Protein AF-A0A165GTR8-F1 (afdb_monomer_lite)

Structure (mmCIF, N/CA/C/O backbone):
data_AF-A0A165GTR8-F1
#
_entry.id   AF-A0A165GTR8-F1
#
loop_
_atom_site.group_PDB
_atom_site.id
_atom_site.type_symbol
_atom_site.label_atom_id
_atom_site.label_alt_id
_atom_site.label_comp_id
_atom_site.label_asym_id
_atom_site.label_entity_id
_atom_site.label_seq_id
_atom_site.pdbx_PDB_ins_code
_atom_site.Cartn_x
_atom_site.Cartn_y
_atom_site.Cartn_z
_atom_site.occupancy
_atom_site.B_iso_or_equiv
_atom_site.auth_seq_id
_atom_site.auth_comp_id
_atom_site.auth_asym_id
_atom_site.auth_atom_id
_atom_site.pdbx_PDB_model_num
ATOM 1 N N . MET A 1 1 ? -17.078 0.820 52.227 1.00 41.72 1 MET A N 1
ATOM 2 C CA . MET A 1 1 ? -17.463 0.870 50.799 1.00 41.72 1 MET A CA 1
ATOM 3 C C . MET A 1 1 ? -18.914 0.431 50.654 1.00 41.72 1 MET A C 1
ATOM 5 O O . MET A 1 1 ? -19.288 -0.517 51.345 1.00 41.72 1 MET A O 1
ATOM 9 N N . PRO A 1 2 ? -19.743 1.107 49.843 1.00 44.62 2 PRO A N 1
ATOM 10 C CA . PRO A 1 2 ? -21.149 0.756 49.698 1.00 44.62 2 PRO A CA 1
ATOM 11 C C . PRO A 1 2 ? -21.268 -0.528 48.866 1.00 44.62 2 PRO A C 1
ATOM 13 O O . PRO A 1 2 ? -21.274 -0.499 47.643 1.00 44.62 2 PRO A O 1
ATOM 16 N N . LYS A 1 3 ? -21.361 -1.675 49.548 1.00 52.19 3 LYS A N 1
ATOM 17 C CA . LYS A 1 3 ? -21.594 -3.014 48.968 1.00 52.19 3 LYS A CA 1
ATOM 18 C C . LYS A 1 3 ? -23.037 -3.203 48.445 1.00 52.19 3 LYS A C 1
ATOM 20 O O . LYS A 1 3 ? -23.537 -4.328 48.416 1.00 52.19 3 LYS A O 1
ATOM 25 N N . SER A 1 4 ? -23.751 -2.119 48.138 1.00 64.25 4 SER A N 1
ATOM 26 C CA . SER A 1 4 ? -25.209 -2.118 47.948 1.00 64.25 4 SER A CA 1
ATOM 27 C C . SER A 1 4 ? -25.674 -1.966 46.501 1.00 64.25 4 SER A C 1
ATOM 29 O O . SER A 1 4 ? -26.833 -2.279 46.238 1.00 64.25 4 SER A O 1
ATOM 31 N N . PHE A 1 5 ? -24.823 -1.532 45.563 1.00 81.25 5 PHE A N 1
ATOM 32 C CA . PHE A 1 5 ? -25.241 -1.425 44.162 1.00 81.25 5 PHE A CA 1
ATOM 33 C C . PHE A 1 5 ? -25.502 -2.820 43.574 1.00 81.25 5 PHE A C 1
ATOM 35 O O . PHE A 1 5 ? -24.651 -3.707 43.660 1.00 81.25 5 PHE A O 1
ATOM 42 N N . SER A 1 6 ? -26.699 -3.008 43.019 1.00 85.06 6 SER A N 1
ATOM 43 C CA . SER A 1 6 ? -27.185 -4.279 42.454 1.00 85.06 6 SER A CA 1
ATOM 44 C C . SER A 1 6 ? -27.743 -4.132 41.033 1.00 85.06 6 SER A C 1
ATOM 46 O O . SER A 1 6 ? -28.329 -5.072 40.505 1.00 85.06 6 SER A O 1
ATOM 48 N N . GLY A 1 7 ? -27.547 -2.964 40.412 1.00 89.38 7 GLY A N 1
ATOM 49 C CA . GLY A 1 7 ? -27.975 -2.691 39.042 1.00 89.38 7 GLY A CA 1
ATOM 50 C C . GLY A 1 7 ? -27.080 -3.330 37.979 1.00 89.38 7 GLY A C 1
ATOM 51 O O . GLY A 1 7 ? -26.064 -3.974 38.276 1.00 89.38 7 GLY A O 1
ATOM 52 N N . THR A 1 8 ? -27.460 -3.127 36.723 1.00 95.75 8 THR A N 1
ATOM 53 C CA . THR A 1 8 ? -26.713 -3.577 35.546 1.00 95.75 8 THR A CA 1
ATOM 54 C C . THR A 1 8 ? -25.625 -2.567 35.191 1.00 95.75 8 THR A C 1
ATOM 56 O O . THR A 1 8 ? -25.908 -1.389 34.970 1.00 95.75 8 THR A O 1
ATOM 59 N N . ILE A 1 9 ? -24.376 -3.031 35.117 1.00 97.25 9 ILE A N 1
ATOM 60 C CA . ILE A 1 9 ? -23.220 -2.244 34.684 1.00 97.25 9 ILE A CA 1
ATOM 61 C C . ILE A 1 9 ? -22.862 -2.650 33.261 1.00 97.25 9 ILE A C 1
ATOM 63 O O . ILE A 1 9 ? -22.438 -3.786 33.036 1.00 97.25 9 ILE A O 1
ATOM 67 N N . PHE A 1 10 ? -22.987 -1.716 32.319 1.00 97.69 10 PHE A N 1
ATOM 68 C CA . PHE A 1 10 ? -22.476 -1.886 30.966 1.00 97.69 10 PHE A CA 1
ATOM 69 C C . PHE A 1 10 ? -21.078 -1.270 30.854 1.00 97.69 10 PHE A C 1
ATOM 71 O O . PHE A 1 10 ? -20.906 -0.054 30.926 1.00 97.69 10 PHE A O 1
ATOM 78 N N . PHE A 1 11 ? -20.065 -2.126 30.722 1.00 97.38 11 PHE A N 1
ATOM 79 C CA . PHE A 1 11 ? -18.655 -1.744 30.720 1.00 97.38 11 PHE A CA 1
ATOM 80 C C . PHE A 1 11 ? -18.038 -1.929 29.335 1.00 97.38 11 PHE A C 1
ATOM 82 O O . PHE A 1 11 ? -18.062 -3.036 28.790 1.00 97.38 11 PHE A O 1
ATOM 89 N N . LEU A 1 12 ? -17.417 -0.886 28.787 1.00 96.19 12 LEU A N 1
ATOM 90 C CA . LEU A 1 12 ? -16.656 -0.965 27.542 1.00 96.19 12 LEU A CA 1
ATOM 91 C C . LEU A 1 12 ? -15.150 -0.883 27.806 1.00 96.19 12 LEU A C 1
ATOM 93 O O . LEU A 1 12 ? -14.688 -0.141 28.668 1.00 96.19 12 LEU A O 1
ATOM 97 N N . GLY A 1 13 ? -14.383 -1.640 27.020 1.00 92.50 13 GLY A N 1
ATOM 98 C CA . GLY A 1 13 ? -12.923 -1.716 27.120 1.00 92.50 13 GLY A CA 1
ATOM 99 C C . GLY A 1 13 ? -12.369 -2.784 28.081 1.00 92.50 13 GLY A C 1
ATOM 100 O O . GLY A 1 13 ? -11.283 -2.573 28.619 1.00 92.50 13 GLY A O 1
ATOM 101 N N . PRO A 1 14 ? -13.013 -3.953 28.297 1.00 92.75 14 PRO A N 1
ATOM 102 C CA . PRO A 1 14 ? -12.595 -4.938 29.314 1.00 92.75 14 PRO A CA 1
ATOM 103 C C . PRO A 1 14 ? -11.199 -5.538 29.081 1.00 92.75 14 PRO A C 1
ATOM 105 O O . PRO A 1 14 ? -10.600 -6.094 29.995 1.00 92.75 14 PRO A O 1
ATOM 108 N N . THR A 1 15 ? -10.663 -5.437 27.864 1.00 90.31 15 THR A N 1
ATOM 109 C CA . THR A 1 15 ? -9.317 -5.910 27.498 1.00 90.31 15 THR A CA 1
ATOM 110 C C . THR A 1 15 ? -8.329 -4.766 27.241 1.00 90.31 15 THR A C 1
ATOM 112 O O . THR A 1 15 ? -7.269 -4.993 26.659 1.00 90.31 15 THR A O 1
ATOM 115 N N . GLY A 1 16 ? -8.711 -3.524 27.553 1.00 89.50 16 GLY A N 1
ATOM 116 C CA . GLY A 1 16 ? -7.876 -2.335 27.377 1.00 89.50 16 GLY A CA 1
ATOM 117 C C . GLY A 1 16 ? -6.810 -2.196 28.467 1.00 89.50 16 GLY A C 1
ATOM 118 O O . GLY A 1 16 ? -6.843 -2.907 29.472 1.00 89.50 16 GLY A O 1
ATOM 119 N N . TYR A 1 17 ? -5.884 -1.252 28.269 1.00 91.38 17 TYR A N 1
ATOM 120 C CA . TYR A 1 17 ? -4.793 -0.961 29.208 1.00 91.38 17 TYR A CA 1
ATOM 121 C C . TYR A 1 17 ? -5.315 -0.576 30.604 1.00 91.38 17 TYR A C 1
ATOM 123 O O . TYR A 1 17 ? -4.954 -1.211 31.592 1.00 91.38 17 TYR A O 1
ATOM 131 N N . LEU A 1 18 ? -6.244 0.385 30.667 1.00 93.12 18 LEU A N 1
ATOM 132 C CA . LEU A 1 18 ? -6.980 0.744 31.885 1.00 93.12 18 LEU A CA 1
ATOM 133 C C . LEU A 1 18 ? -8.091 -0.272 32.199 1.00 93.12 18 LEU A C 1
ATOM 135 O O . LEU A 1 18 ? -8.239 -0.735 33.333 1.00 93.12 18 LEU A O 1
ATOM 139 N N . GLY A 1 19 ? -8.892 -0.612 31.186 1.00 91.50 19 GLY A N 1
ATOM 140 C CA . GLY A 1 19 ? -10.191 -1.239 31.409 1.00 91.50 19 GLY A CA 1
ATOM 141 C C . GLY A 1 19 ? -10.141 -2.644 32.012 1.00 91.50 19 GLY A C 1
ATOM 142 O O . GLY A 1 19 ? -11.018 -2.979 32.805 1.00 91.50 19 GLY A O 1
ATOM 143 N N . GLY A 1 20 ? -9.102 -3.444 31.741 1.00 91.12 20 GLY A N 1
ATOM 144 C CA . GLY A 1 20 ? -8.965 -4.767 32.366 1.00 91.12 20 GLY A CA 1
ATOM 145 C C . GLY A 1 20 ? -8.768 -4.701 33.883 1.00 91.12 20 GLY A C 1
ATOM 146 O O . GLY A 1 20 ? -9.426 -5.426 34.632 1.00 91.12 20 GLY A O 1
ATOM 147 N N . GLY A 1 21 ? -7.908 -3.788 34.345 1.00 92.19 21 GLY A N 1
ATOM 148 C CA . GLY A 1 21 ? -7.685 -3.561 35.774 1.00 92.19 21 GLY A CA 1
ATOM 149 C C . GLY A 1 21 ? -8.905 -2.948 36.459 1.00 92.19 21 GLY A C 1
ATOM 150 O O . GLY A 1 21 ? -9.310 -3.402 37.532 1.00 92.19 21 GLY A O 1
ATOM 151 N N . LEU A 1 22 ? -9.538 -1.974 35.799 1.00 95.38 22 LEU A N 1
ATOM 152 C CA . LEU A 1 22 ? -10.741 -1.321 36.304 1.00 95.38 22 LEU A CA 1
ATOM 153 C C . LEU A 1 22 ? -11.915 -2.299 36.439 1.00 95.38 22 LEU A C 1
ATOM 155 O O . LEU A 1 22 ? -12.548 -2.343 37.491 1.00 95.38 22 LEU A O 1
ATOM 159 N N . LEU A 1 23 ? -12.176 -3.135 35.430 1.00 94.88 23 LEU A N 1
ATOM 160 C CA . LEU A 1 23 ? -13.247 -4.132 35.479 1.00 94.88 23 LEU A CA 1
ATOM 161 C C . LEU A 1 23 ? -13.043 -5.122 36.631 1.00 94.88 23 LEU A C 1
ATOM 163 O O . LEU A 1 23 ? -13.964 -5.365 37.409 1.00 94.88 23 LEU A O 1
ATOM 167 N N . LYS A 1 24 ? -11.822 -5.649 36.790 1.00 93.19 24 LYS A N 1
ATOM 168 C CA . LYS A 1 24 ? -11.485 -6.553 37.899 1.00 93.19 24 LYS A CA 1
ATOM 169 C C . LYS A 1 24 ? -11.743 -5.890 39.253 1.00 93.19 24 LYS A C 1
ATOM 171 O O . LYS A 1 24 ? -12.305 -6.511 40.157 1.00 93.19 24 LYS A O 1
ATOM 176 N N . ARG A 1 25 ? -11.357 -4.620 39.393 1.00 94.25 25 ARG A N 1
ATOM 177 C CA . ARG A 1 25 ? -11.574 -3.848 40.619 1.00 94.25 25 ARG A CA 1
ATOM 178 C C . ARG A 1 25 ? -13.058 -3.571 40.875 1.00 94.25 25 ARG A C 1
ATOM 180 O O . ARG A 1 25 ? -13.501 -3.691 42.018 1.00 94.25 25 ARG A O 1
ATOM 187 N N . LEU A 1 26 ? -13.840 -3.272 39.839 1.00 94.00 26 LEU A N 1
ATOM 188 C CA . LEU A 1 26 ? -15.289 -3.064 39.928 1.00 94.00 26 LEU A CA 1
ATOM 189 C C . LEU A 1 26 ? -16.042 -4.326 40.349 1.00 94.00 26 LEU A C 1
ATOM 191 O O . LEU A 1 26 ? -16.897 -4.234 41.225 1.00 94.00 26 LEU A O 1
ATOM 195 N N . ILE A 1 27 ? -15.700 -5.494 39.799 1.00 93.25 27 ILE A N 1
ATOM 196 C CA . ILE A 1 27 ? -16.327 -6.779 40.157 1.00 93.25 27 ILE A CA 1
ATOM 197 C C . ILE A 1 27 ? -16.145 -7.082 41.650 1.00 93.25 27 ILE A C 1
ATOM 199 O O . ILE A 1 27 ? -17.088 -7.486 42.329 1.00 93.25 27 ILE A O 1
ATOM 203 N N . VAL A 1 28 ? -14.953 -6.816 42.193 1.00 92.00 28 VAL A N 1
ATOM 204 C CA . VAL A 1 28 ? -14.678 -6.972 43.632 1.00 92.00 28 VAL A CA 1
ATOM 205 C C . VAL A 1 28 ? -15.439 -5.942 44.475 1.00 92.00 28 VAL A C 1
ATOM 207 O O . VAL A 1 28 ? -15.876 -6.246 45.586 1.00 92.00 28 VAL A O 1
ATOM 210 N N . THR A 1 29 ? -15.599 -4.721 43.964 1.00 91.19 29 THR A N 1
ATOM 211 C CA . THR A 1 29 ? -16.222 -3.605 44.695 1.00 91.19 29 THR A CA 1
ATOM 212 C C . THR A 1 29 ? -17.749 -3.732 44.733 1.00 91.19 29 THR A C 1
ATOM 214 O O . THR A 1 29 ? -18.366 -3.471 45.770 1.00 91.19 29 THR A O 1
ATOM 217 N N . TYR A 1 30 ? -18.353 -4.197 43.636 1.00 91.38 30 TYR A N 1
ATOM 218 C CA . TYR A 1 30 ? -19.796 -4.342 43.436 1.00 91.38 30 TYR A CA 1
ATOM 219 C C . TYR A 1 30 ? -20.172 -5.790 43.080 1.00 91.38 30 TYR A C 1
ATOM 221 O O . TYR A 1 30 ? -20.700 -6.049 41.999 1.00 91.38 30 TYR A O 1
ATOM 229 N N . PRO A 1 31 ? -19.971 -6.758 43.992 1.00 89.94 31 PRO A N 1
ATOM 230 C CA . PRO A 1 31 ? -20.174 -8.180 43.697 1.00 89.94 31 PRO A CA 1
ATOM 231 C C . PRO A 1 31 ? -21.640 -8.561 43.432 1.00 89.94 31 PRO A C 1
ATOM 233 O O . PRO A 1 31 ? -21.912 -9.662 42.967 1.00 89.94 31 PRO A O 1
ATOM 236 N N . LYS A 1 32 ? -22.593 -7.678 43.764 1.00 89.69 32 LYS A N 1
ATOM 237 C CA . LYS A 1 32 ? -24.032 -7.866 43.523 1.00 89.69 32 LYS A CA 1
ATOM 238 C C . LYS A 1 32 ? -24.509 -7.278 42.192 1.00 89.69 32 LYS A C 1
ATOM 240 O O . LYS A 1 32 ? -25.677 -7.450 41.861 1.00 89.69 32 LYS A O 1
ATOM 245 N N . ALA A 1 33 ? -23.656 -6.551 41.474 1.00 92.88 33 ALA A N 1
ATOM 246 C CA . ALA A 1 33 ? -24.014 -5.939 40.203 1.00 92.88 33 ALA A CA 1
ATOM 247 C C . ALA A 1 33 ? -23.955 -6.962 39.063 1.00 92.88 33 ALA A C 1
ATOM 249 O O . ALA A 1 33 ? -23.087 -7.840 39.038 1.00 92.88 33 ALA A O 1
ATOM 250 N N . ARG A 1 34 ? -24.849 -6.817 38.082 1.00 96.12 34 ARG A N 1
ATOM 251 C CA . ARG A 1 34 ? -24.790 -7.600 36.844 1.00 96.12 34 ARG A CA 1
ATOM 252 C C . ARG A 1 34 ? -23.849 -6.903 35.868 1.00 96.12 34 ARG A C 1
ATOM 254 O O . ARG A 1 34 ? -24.140 -5.804 35.415 1.00 96.12 34 ARG A O 1
ATOM 261 N N . PHE A 1 35 ? -22.750 -7.554 35.507 1.00 97.38 35 PHE A N 1
ATOM 262 C CA . PHE A 1 35 ? -21.794 -7.014 34.536 1.00 97.38 35 PHE A CA 1
ATOM 263 C C . PHE A 1 35 ? -22.120 -7.481 33.119 1.00 97.38 35 PHE A C 1
ATOM 265 O O . PHE A 1 35 ? -22.149 -8.687 32.855 1.00 97.38 35 PHE A O 1
ATOM 272 N N . VAL A 1 36 ? -22.303 -6.514 32.225 1.00 97.44 36 VAL A N 1
ATOM 273 C CA . VAL A 1 36 ? -22.442 -6.687 30.778 1.00 97.44 36 VAL A CA 1
ATOM 274 C C . VAL A 1 36 ? -21.256 -5.991 30.119 1.00 97.44 36 VAL A C 1
ATOM 276 O O . VAL A 1 36 ? -20.920 -4.862 30.472 1.00 97.44 36 VAL A O 1
ATOM 279 N N . THR A 1 37 ? -20.586 -6.639 29.173 1.00 96.56 37 THR A N 1
ATOM 280 C CA . THR A 1 37 ? -19.457 -6.021 28.465 1.00 96.56 37 THR A CA 1
ATOM 281 C C . THR A 1 37 ? -19.427 -6.400 26.998 1.00 96.56 37 THR A C 1
ATOM 283 O O . THR A 1 37 ? -19.960 -7.436 26.608 1.00 96.56 37 THR A O 1
ATOM 286 N N . LEU A 1 38 ? -18.772 -5.569 26.194 1.00 94.19 38 LEU A N 1
ATOM 287 C CA . LEU A 1 38 ? -18.547 -5.795 24.775 1.00 94.19 38 LEU A CA 1
ATOM 288 C C . LEU A 1 38 ? -17.098 -6.248 24.544 1.00 94.19 38 LEU A C 1
ATOM 290 O O . LEU A 1 38 ? -16.157 -5.568 24.964 1.00 94.19 38 LEU A O 1
ATOM 294 N N . VAL A 1 39 ? -16.904 -7.373 23.852 1.00 92.50 39 VAL A N 1
ATOM 295 C CA . VAL A 1 39 ? -15.577 -7.846 23.426 1.00 92.50 39 VAL A CA 1
ATOM 296 C C . VAL A 1 39 ? -15.539 -8.141 21.934 1.00 92.50 39 VAL A C 1
ATOM 298 O O . VAL A 1 39 ? -16.429 -8.780 21.380 1.00 92.50 39 VAL A O 1
ATOM 301 N N . ARG A 1 40 ? -14.440 -7.733 21.294 1.00 87.50 40 ARG A N 1
ATOM 302 C CA . ARG A 1 40 ? -14.220 -7.948 19.857 1.00 87.50 40 ARG A CA 1
ATOM 303 C C . ARG A 1 40 ? -13.850 -9.388 19.514 1.00 87.50 40 ARG A C 1
ATOM 305 O O . ARG A 1 40 ? -14.316 -9.930 18.521 1.00 87.50 40 ARG A O 1
ATOM 312 N N . SER A 1 41 ? -12.969 -9.9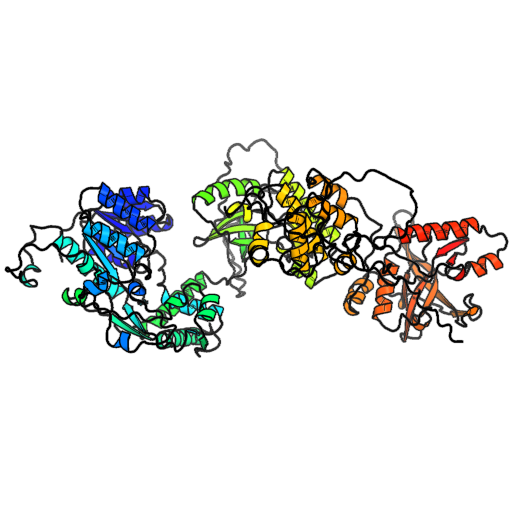94 20.311 1.00 85.56 41 SER A N 1
ATOM 313 C CA . SER A 1 41 ? -12.416 -11.320 20.018 1.00 85.56 41 SER A CA 1
ATOM 314 C C . SER A 1 41 ? -13.168 -12.406 20.772 1.00 85.56 41 SER A C 1
ATOM 316 O O . SER A 1 41 ? -13.251 -12.371 21.997 1.00 85.56 41 SER A O 1
ATOM 318 N N . GLU A 1 42 ? -13.636 -13.422 20.055 1.00 88.25 42 GLU A N 1
ATOM 319 C CA . GLU A 1 42 ? -14.295 -14.582 20.661 1.00 88.25 42 GLU A CA 1
ATOM 320 C C . GLU A 1 42 ? -13.372 -15.322 21.643 1.00 88.25 42 GLU A C 1
ATOM 322 O O . GLU A 1 42 ? -13.798 -15.766 22.709 1.00 88.25 42 GLU A O 1
ATOM 327 N N . SER A 1 43 ? -12.069 -15.363 21.338 1.00 87.50 43 SER A N 1
ATOM 328 C CA . SER A 1 43 ? -11.059 -16.073 22.134 1.00 87.50 43 SER A CA 1
ATOM 329 C C . SER A 1 43 ? -10.924 -15.580 23.576 1.00 87.50 43 SER A C 1
ATOM 331 O O . SER A 1 43 ? -10.469 -16.333 24.434 1.00 87.50 43 SER A O 1
ATOM 333 N N . VAL A 1 44 ? -11.319 -14.334 23.864 1.00 88.75 44 VAL A N 1
ATOM 334 C CA . VAL A 1 44 ? -11.241 -13.770 25.219 1.00 88.75 44 VAL A CA 1
ATOM 335 C C . VAL A 1 44 ? -12.555 -13.891 25.985 1.00 88.75 44 VAL A C 1
ATOM 337 O O . VAL A 1 44 ? -12.554 -13.666 27.191 1.00 88.75 44 VAL A O 1
ATOM 340 N N . ILE A 1 45 ? -13.665 -14.279 25.340 1.00 90.94 45 ILE A N 1
ATOM 341 C CA . ILE A 1 45 ? -14.990 -14.351 25.980 1.00 90.94 45 ILE A CA 1
ATOM 342 C C . ILE A 1 45 ? -14.947 -15.246 27.219 1.00 90.94 45 ILE A C 1
ATOM 344 O O . ILE A 1 45 ? -15.424 -14.849 28.280 1.00 90.94 45 ILE A O 1
ATOM 348 N N . ALA A 1 46 ? -14.344 -16.433 27.105 1.00 90.75 46 ALA A N 1
ATOM 349 C CA . ALA A 1 46 ? -14.237 -17.371 28.220 1.00 90.75 46 ALA A CA 1
ATOM 350 C C . ALA A 1 46 ? -13.438 -16.783 29.396 1.00 90.75 46 ALA A C 1
ATOM 352 O O . ALA A 1 46 ? -13.838 -16.937 30.547 1.00 90.75 46 ALA A O 1
ATOM 353 N N . LEU A 1 47 ? -12.354 -16.057 29.106 1.00 91.69 47 LEU A N 1
ATOM 354 C CA . LEU A 1 47 ? -11.499 -15.424 30.114 1.00 91.69 47 LEU A CA 1
ATOM 355 C C . LEU A 1 47 ? -12.209 -14.255 30.809 1.00 91.69 47 LEU A C 1
ATOM 357 O O . LEU A 1 47 ? -12.141 -14.124 32.028 1.00 91.69 47 LEU A O 1
ATOM 361 N N . VAL A 1 48 ? -12.935 -13.432 30.049 1.00 92.12 48 VAL A N 1
ATOM 362 C CA . VAL A 1 48 ? -13.708 -12.305 30.589 1.00 92.12 48 VAL A CA 1
ATOM 363 C C . VAL A 1 48 ? -14.894 -12.800 31.425 1.00 92.12 48 VAL A C 1
ATOM 365 O O . VAL A 1 48 ? -15.138 -12.268 32.506 1.00 92.12 48 VAL A O 1
ATOM 368 N N . LYS A 1 49 ? -15.583 -13.868 30.999 1.00 93.31 49 LYS A N 1
ATOM 369 C CA . LYS A 1 49 ? -16.606 -14.533 31.826 1.00 93.31 49 LYS A CA 1
ATOM 370 C C . LYS A 1 49 ? -16.008 -15.097 33.115 1.00 93.31 49 LYS A C 1
ATOM 372 O O . LYS A 1 49 ? -16.560 -14.874 34.188 1.00 93.31 49 LYS A O 1
ATOM 377 N N . ALA A 1 50 ? -14.849 -15.753 33.030 1.00 91.69 50 ALA A N 1
ATOM 378 C CA . ALA A 1 50 ? -14.139 -16.277 34.198 1.00 91.69 50 ALA A CA 1
ATOM 379 C C . ALA A 1 50 ? -13.696 -15.178 35.185 1.00 91.69 50 ALA A C 1
ATOM 381 O O . ALA A 1 50 ? -13.541 -15.455 36.371 1.00 91.69 50 ALA A O 1
ATOM 382 N N . ALA A 1 51 ? -13.540 -13.931 34.726 1.00 89.88 51 ALA A N 1
ATOM 383 C CA . ALA A 1 51 ? -13.239 -12.787 35.585 1.00 89.88 51 ALA A CA 1
ATOM 384 C C . ALA A 1 51 ? -14.442 -12.289 36.415 1.00 89.88 51 ALA A C 1
ATOM 386 O O . ALA A 1 51 ? -14.245 -11.449 37.289 1.00 89.88 51 ALA A O 1
ATOM 387 N N . GLY A 1 52 ? -15.659 -12.799 36.171 1.00 90.94 52 GLY A N 1
ATOM 388 C CA . GLY A 1 52 ? -16.885 -12.432 36.897 1.00 90.94 52 GLY A CA 1
ATOM 389 C C . GLY A 1 52 ? -17.907 -11.632 36.079 1.00 90.94 52 GLY A C 1
ATOM 390 O O . GLY A 1 52 ? -18.845 -11.066 36.643 1.00 90.94 52 GLY A O 1
ATOM 391 N N . VAL A 1 53 ? -17.748 -11.566 34.754 1.00 95.06 53 VAL A N 1
ATOM 392 C CA . VAL A 1 53 ? -18.723 -10.916 33.867 1.00 95.06 53 VAL A CA 1
ATOM 393 C C . VAL A 1 53 ? -19.875 -11.866 33.542 1.00 95.06 53 VAL A C 1
ATOM 395 O O . VAL A 1 53 ? -19.655 -13.002 33.124 1.00 95.06 53 VAL A O 1
ATOM 398 N N . HIS A 1 54 ? -21.110 -11.389 33.704 1.00 96.25 54 HIS A N 1
ATOM 399 C CA . HIS A 1 54 ? -22.315 -12.209 33.563 1.00 96.25 54 HIS A CA 1
ATOM 400 C C . HIS A 1 54 ? -22.726 -12.358 32.098 1.00 96.25 54 HIS A C 1
ATOM 402 O O . HIS A 1 54 ? -23.104 -13.442 31.655 1.00 96.25 54 HIS A O 1
ATOM 408 N N . GLU A 1 55 ? -22.628 -11.270 31.339 1.00 96.25 55 GLU A N 1
ATOM 409 C CA . GLU A 1 55 ? -22.947 -11.239 29.920 1.00 96.25 55 GLU A CA 1
ATOM 410 C C . GLU A 1 55 ? -21.809 -10.602 29.132 1.00 96.25 55 GLU A C 1
ATOM 412 O O . GLU A 1 55 ? -21.325 -9.516 29.444 1.00 96.25 55 GLU A O 1
ATOM 417 N N . VAL A 1 56 ? -21.376 -11.305 28.092 1.00 96.06 56 VAL A N 1
ATOM 418 C CA . VAL A 1 56 ? -20.331 -10.839 27.191 1.00 96.06 56 VAL A CA 1
ATOM 419 C C . VAL A 1 56 ? -20.929 -10.811 25.797 1.00 96.06 56 VAL A C 1
ATOM 421 O O . VAL A 1 56 ? -21.219 -11.862 25.225 1.00 96.06 56 VAL A O 1
ATOM 424 N N . ILE A 1 57 ? -21.126 -9.604 25.286 1.00 94.88 57 ILE A N 1
ATOM 425 C CA . ILE A 1 57 ? -21.602 -9.332 23.939 1.00 94.88 57 ILE A CA 1
ATOM 426 C C . ILE A 1 57 ? -20.388 -9.413 23.015 1.00 94.88 57 ILE A C 1
ATOM 428 O O . ILE A 1 57 ? -19.408 -8.686 23.197 1.00 94.88 57 ILE A O 1
ATOM 432 N N . GLN A 1 58 ? -20.432 -10.313 22.036 1.00 93.19 58 GLN A N 1
ATOM 433 C CA . GLN A 1 58 ? -19.425 -10.358 20.983 1.00 93.19 58 GLN A CA 1
ATOM 434 C C . GLN A 1 58 ? -19.768 -9.303 19.931 1.00 93.19 58 GLN A C 1
ATOM 436 O O . GLN A 1 58 ? -20.828 -9.376 19.316 1.00 93.19 58 GLN A O 1
ATOM 441 N N . GLY A 1 59 ? -18.879 -8.334 19.738 1.00 89.00 59 GLY A N 1
ATOM 442 C CA . GLY A 1 59 ? -19.093 -7.239 18.798 1.00 89.00 59 GLY A CA 1
ATOM 443 C C . GLY A 1 59 ? -17.999 -6.177 18.859 1.00 89.00 59 GLY A C 1
ATOM 444 O O . GLY A 1 59 ? -17.055 -6.246 19.651 1.00 89.00 59 GLY A O 1
ATOM 445 N N . THR A 1 60 ? -18.119 -5.184 17.994 1.00 90.94 60 THR A N 1
ATOM 446 C CA . THR A 1 60 ? -17.214 -4.044 17.848 1.00 90.94 60 THR A CA 1
ATOM 447 C C . THR A 1 60 ? -17.912 -2.748 18.254 1.00 90.94 60 THR A C 1
ATOM 449 O O . THR A 1 60 ? -19.130 -2.708 18.400 1.00 90.94 60 THR A O 1
ATOM 452 N N . HIS A 1 61 ? -17.158 -1.654 18.400 1.00 89.62 61 HIS A N 1
ATOM 453 C CA . HIS A 1 61 ? -17.743 -0.335 18.682 1.00 89.62 61 HIS A CA 1
ATOM 454 C C . HIS A 1 61 ? -18.672 0.165 17.558 1.00 89.62 61 HIS A C 1
ATOM 456 O O . HIS A 1 61 ? -19.451 1.082 17.783 1.00 89.62 61 HIS A O 1
ATOM 462 N N . LYS A 1 62 ? -18.633 -0.467 16.373 1.00 90.94 62 LYS A N 1
ATOM 463 C CA . LYS A 1 62 ? -19.504 -0.158 15.233 1.00 90.94 62 LYS A CA 1
ATOM 464 C C . LYS A 1 62 ? -20.875 -0.838 15.311 1.00 90.94 62 LYS A C 1
ATOM 466 O O . LYS A 1 62 ? -21.760 -0.479 14.540 1.00 90.94 62 LYS A O 1
ATOM 471 N N . ASP A 1 63 ? -21.086 -1.775 16.237 1.00 92.88 63 ASP A N 1
ATOM 472 C CA . ASP A 1 63 ? -22.376 -2.452 16.425 1.00 92.88 63 ASP A CA 1
ATOM 473 C C . ASP A 1 63 ? -23.343 -1.568 17.235 1.00 92.88 63 ASP A C 1
ATOM 475 O O . ASP A 1 63 ? -23.796 -1.924 18.327 1.00 92.88 63 ASP A O 1
ATOM 479 N N . LEU A 1 64 ? -23.633 -0.377 16.696 1.00 95.00 64 LEU A N 1
ATOM 480 C CA . LEU A 1 64 ? -24.292 0.726 17.400 1.00 95.00 64 LEU A CA 1
ATOM 481 C C . LEU A 1 64 ? -25.666 0.340 17.957 1.00 95.00 64 LEU A C 1
ATOM 483 O O . LEU A 1 64 ? -25.986 0.722 19.077 1.00 95.00 64 LEU A O 1
ATOM 487 N N . GLU A 1 65 ? -26.459 -0.457 17.237 1.00 94.12 65 GLU A N 1
ATOM 488 C CA . GLU A 1 65 ? -27.776 -0.901 17.718 1.00 94.12 65 GLU A CA 1
ATOM 489 C C . GLU A 1 65 ? -27.669 -1.877 18.897 1.00 94.12 65 GLU A C 1
ATOM 491 O O . GLU A 1 65 ? -28.427 -1.780 19.864 1.00 94.12 65 GLU A O 1
ATOM 496 N N . THR A 1 66 ? -26.683 -2.775 18.876 1.00 93.62 66 THR A N 1
ATOM 497 C CA . THR A 1 66 ? -26.408 -3.688 19.994 1.00 93.62 66 THR A CA 1
ATOM 498 C C . THR A 1 66 ? -25.956 -2.909 21.228 1.00 93.62 66 THR A C 1
ATOM 500 O O . THR A 1 66 ? -26.412 -3.173 22.341 1.00 93.62 66 THR A O 1
ATOM 503 N N . ILE A 1 67 ? -25.092 -1.913 21.026 1.00 96.38 67 ILE A N 1
ATOM 504 C CA . ILE A 1 67 ? -24.582 -1.032 22.081 1.00 96.38 67 ILE A CA 1
ATOM 505 C C . ILE A 1 67 ? -25.706 -0.178 22.664 1.00 96.38 67 ILE A C 1
ATOM 507 O O . ILE A 1 67 ? -25.845 -0.096 23.882 1.00 96.38 67 ILE A O 1
ATOM 511 N N . LYS A 1 68 ? -26.544 0.409 21.807 1.00 96.38 68 LYS A N 1
ATOM 512 C CA . LYS A 1 68 ? -27.721 1.190 22.192 1.00 96.38 68 LYS A CA 1
ATOM 513 C C . LYS A 1 68 ? -28.696 0.350 23.011 1.00 96.38 68 LYS A C 1
ATOM 515 O O . LYS A 1 68 ? -29.173 0.810 24.047 1.00 96.38 68 LYS A O 1
ATOM 520 N N . LYS A 1 69 ? -28.947 -0.896 22.597 1.00 95.69 69 LYS A N 1
ATOM 521 C CA . LYS A 1 69 ? -29.781 -1.835 23.352 1.00 95.69 69 LYS A CA 1
ATOM 522 C C . LYS A 1 69 ? -29.191 -2.114 24.736 1.00 95.69 69 LYS A C 1
ATOM 524 O O . LYS A 1 69 ? -29.877 -1.902 25.731 1.00 95.69 69 LYS A O 1
ATOM 529 N N . ALA A 1 70 ? -27.921 -2.510 24.813 1.00 95.69 70 ALA A N 1
ATOM 530 C CA . ALA A 1 70 ? -27.260 -2.791 26.089 1.00 95.69 70 ALA A CA 1
ATOM 531 C C . ALA A 1 70 ? -27.234 -1.563 27.019 1.00 95.69 70 ALA A C 1
ATOM 533 O O . ALA A 1 70 ? -27.487 -1.684 28.216 1.00 95.69 70 ALA A O 1
ATOM 534 N N . ALA A 1 71 ? -27.001 -0.369 26.468 1.00 96.56 71 ALA A N 1
ATOM 535 C CA . ALA A 1 71 ? -27.039 0.886 27.211 1.00 96.56 71 ALA A CA 1
ATOM 536 C C . ALA A 1 71 ? -28.446 1.243 27.723 1.00 96.56 71 ALA A C 1
ATOM 538 O O . ALA A 1 71 ? -28.564 1.809 28.805 1.00 96.56 71 ALA A O 1
ATOM 539 N N . SER A 1 72 ? -29.513 0.885 26.998 1.00 96.56 72 SER A N 1
ATOM 540 C CA . SER A 1 72 ? -30.899 1.127 27.440 1.00 96.56 72 SER A CA 1
ATOM 541 C C . SER A 1 72 ? -31.325 0.284 28.646 1.00 96.56 72 SER A C 1
ATOM 543 O O . SER A 1 72 ? -32.237 0.659 29.382 1.00 96.56 72 SER A O 1
ATOM 545 N N . GLU A 1 73 ? -30.647 -0.842 28.872 1.00 94.75 73 GLU A N 1
ATOM 546 C CA . GLU A 1 73 ? -30.916 -1.760 29.981 1.00 94.75 73 GLU A CA 1
ATOM 547 C C . GLU A 1 73 ? -30.010 -1.499 31.200 1.00 94.75 73 GLU A C 1
ATOM 549 O O . GLU A 1 73 ? -30.258 -2.042 32.280 1.00 94.75 73 GLU A O 1
ATOM 554 N N . ALA A 1 74 ? -28.975 -0.669 31.041 1.00 95.00 74 ALA A N 1
ATOM 555 C CA . ALA A 1 74 ? -27.960 -0.406 32.052 1.00 95.00 74 ALA A CA 1
ATOM 556 C C . ALA A 1 74 ? -28.389 0.665 33.068 1.00 95.00 74 ALA A C 1
ATOM 558 O O . ALA A 1 74 ? -29.026 1.657 32.724 1.00 95.00 74 ALA A O 1
ATOM 559 N N . ASP A 1 75 ? -27.961 0.489 34.319 1.00 94.00 75 ASP A N 1
ATOM 560 C CA . ASP A 1 75 ? -28.106 1.474 35.399 1.00 94.00 75 ASP A CA 1
ATOM 561 C C . ASP A 1 75 ? -26.810 2.294 35.588 1.00 94.00 75 ASP A C 1
ATOM 563 O O . ASP A 1 75 ? -26.835 3.425 36.079 1.00 94.00 75 ASP A O 1
ATOM 567 N N . LEU A 1 76 ? -25.669 1.724 35.180 1.00 96.06 76 LEU A N 1
ATOM 568 C CA . LEU A 1 76 ? -24.354 2.363 35.143 1.00 96.06 76 LEU A CA 1
ATOM 569 C C . LEU A 1 76 ? -23.648 2.004 33.829 1.00 96.06 76 LEU A C 1
ATOM 571 O O . LEU A 1 76 ? -23.441 0.830 33.528 1.00 96.06 76 LEU A O 1
ATOM 575 N N . ILE A 1 77 ? -23.251 3.012 33.061 1.00 97.69 77 ILE A N 1
ATOM 576 C CA . ILE A 1 77 ? -22.520 2.860 31.800 1.00 97.69 77 ILE A CA 1
ATOM 577 C C . ILE A 1 77 ? -21.107 3.402 32.002 1.00 97.69 77 ILE A C 1
ATOM 579 O O . ILE A 1 77 ? -20.942 4.522 32.477 1.00 97.69 77 ILE A O 1
ATOM 583 N N . ILE A 1 78 ? -20.087 2.621 31.648 1.00 98.00 78 ILE A N 1
ATOM 584 C CA . ILE A 1 78 ? -18.680 3.018 31.771 1.00 98.00 78 ILE A CA 1
ATOM 585 C C . ILE A 1 78 ? -18.000 2.847 30.415 1.00 98.00 78 ILE A C 1
ATOM 587 O O . ILE A 1 78 ? -17.758 1.721 29.974 1.00 98.00 78 ILE A O 1
ATOM 591 N N . ASN A 1 79 ? -17.662 3.964 29.771 1.00 97.06 79 ASN A N 1
ATOM 592 C CA . ASN A 1 79 ? -16.840 3.974 28.569 1.00 97.06 79 ASN A CA 1
ATOM 593 C C . ASN A 1 79 ? -15.365 4.191 28.938 1.00 97.06 79 ASN A C 1
ATOM 595 O O . ASN A 1 79 ? -14.936 5.331 29.096 1.00 97.06 79 ASN A O 1
ATOM 599 N N . ALA A 1 80 ? -14.612 3.090 29.030 1.00 94.44 80 ALA A N 1
ATOM 600 C CA . ALA A 1 80 ? -13.152 3.073 29.159 1.00 94.44 80 ALA A CA 1
ATOM 601 C C . ALA A 1 80 ? -12.466 2.489 27.905 1.00 94.44 80 ALA A C 1
ATOM 603 O O . ALA A 1 80 ? -11.366 1.934 27.989 1.00 94.44 80 ALA A O 1
ATOM 604 N N . ALA A 1 81 ? -13.151 2.530 26.755 1.00 88.31 81 ALA A N 1
ATOM 605 C CA . ALA A 1 81 ? -12.726 1.857 25.532 1.00 88.31 81 ALA A CA 1
ATOM 606 C C . ALA A 1 81 ? -12.106 2.800 24.502 1.00 88.31 81 ALA A C 1
ATOM 608 O O . ALA A 1 81 ? -11.076 2.452 23.928 1.00 88.31 81 ALA A O 1
ATOM 609 N N . ASP A 1 82 ? -12.753 3.941 24.262 1.00 88.75 82 ASP A N 1
ATOM 610 C CA . ASP A 1 82 ? -12.335 4.934 23.274 1.00 88.75 82 ASP A CA 1
ATOM 611 C C . ASP A 1 82 ? -12.844 6.327 23.684 1.00 88.75 82 ASP A C 1
ATOM 613 O O . ASP A 1 82 ? -14.033 6.486 23.990 1.00 88.75 82 ASP A O 1
ATOM 617 N N . ALA A 1 83 ? -11.931 7.299 23.732 1.00 88.62 83 ALA A N 1
ATOM 618 C CA . ALA A 1 83 ? -12.209 8.687 24.099 1.00 88.62 83 ALA A CA 1
ATOM 619 C C . ALA A 1 83 ? -12.633 9.546 22.891 1.00 88.62 83 ALA A C 1
ATOM 621 O O . ALA A 1 83 ? -13.198 10.617 23.081 1.00 88.62 83 ALA A O 1
ATOM 622 N N . ASP A 1 84 ? -12.394 9.076 21.661 1.00 90.38 84 ASP A N 1
ATOM 623 C CA . ASP A 1 84 ? -12.540 9.860 20.427 1.00 90.38 84 ASP A CA 1
ATOM 624 C C . ASP A 1 84 ? -13.668 9.351 19.504 1.00 90.38 84 ASP A C 1
ATOM 626 O O . ASP A 1 84 ? -14.032 10.013 18.527 1.00 90.38 84 ASP A O 1
ATOM 630 N N . ASP A 1 85 ? -14.280 8.201 19.812 1.00 93.12 85 ASP A N 1
ATOM 631 C CA . ASP A 1 85 ? -15.398 7.645 19.037 1.00 93.12 85 ASP A CA 1
ATOM 632 C C . ASP A 1 85 ? -16.746 8.306 19.398 1.00 93.12 85 ASP A C 1
ATOM 634 O O . ASP A 1 85 ? -17.525 7.838 20.238 1.00 93.12 85 ASP A O 1
ATOM 638 N N . ALA A 1 86 ? -17.052 9.406 18.706 1.00 93.88 86 ALA A N 1
ATOM 639 C CA . ALA A 1 86 ? -18.316 10.128 18.857 1.00 93.88 86 ALA A CA 1
ATOM 640 C C . ALA A 1 86 ? -19.552 9.289 18.476 1.00 93.88 86 ALA A C 1
ATOM 642 O O . ALA A 1 86 ? -20.631 9.503 19.036 1.00 93.88 86 ALA A O 1
ATOM 643 N N . SER A 1 87 ? -19.419 8.329 17.550 1.00 94.50 87 SER A N 1
ATOM 644 C CA . SER A 1 87 ? -20.536 7.466 17.132 1.00 94.50 87 SER A CA 1
ATOM 645 C C . SER A 1 87 ? -20.889 6.473 18.234 1.00 94.50 87 SER A C 1
ATOM 647 O O . SER A 1 87 ? -22.065 6.309 18.568 1.00 94.50 87 SER A O 1
ATOM 649 N N . LEU A 1 88 ? -19.868 5.879 18.858 1.00 96.12 88 LEU A N 1
ATOM 650 C CA . LEU A 1 88 ? -20.013 5.019 20.026 1.00 96.12 88 LEU A CA 1
ATOM 651 C C . LEU A 1 88 ? -20.710 5.754 21.174 1.00 96.12 88 LEU A C 1
ATOM 653 O O . LEU A 1 88 ? -21.711 5.267 21.703 1.00 96.12 88 LEU A O 1
ATOM 657 N N . VAL A 1 89 ? -20.211 6.935 21.551 1.00 96.88 89 VAL A N 1
ATOM 658 C CA . VAL A 1 89 ? -20.786 7.706 22.664 1.00 96.88 89 VAL A CA 1
ATOM 659 C C . VAL A 1 89 ? -22.211 8.153 22.350 1.00 96.88 89 VAL A C 1
ATOM 661 O O . VAL A 1 89 ? -23.088 8.007 23.199 1.00 96.88 89 VAL A O 1
ATOM 664 N N . SER A 1 90 ? -22.489 8.584 21.119 1.00 97.06 90 SER A N 1
ATOM 665 C CA . SER A 1 90 ? -23.853 8.918 20.692 1.00 97.06 90 SER A CA 1
ATOM 666 C C . SER A 1 90 ? -24.806 7.725 20.810 1.00 97.06 90 SER A C 1
ATOM 668 O O . SER A 1 90 ? -25.931 7.889 21.281 1.00 97.06 90 SER A O 1
ATOM 670 N N . ALA A 1 91 ? -24.371 6.513 20.447 1.00 97.19 91 ALA A N 1
ATOM 671 C CA . ALA A 1 91 ? -25.182 5.303 20.588 1.00 97.19 91 ALA A CA 1
ATOM 672 C C . ALA A 1 91 ? -25.434 4.933 22.058 1.00 97.19 91 ALA A C 1
ATOM 674 O O . ALA A 1 91 ? -26.560 4.580 22.416 1.00 97.19 91 ALA A O 1
ATOM 675 N N . LEU A 1 92 ? -24.420 5.063 22.922 1.00 97.38 92 LEU A N 1
ATOM 676 C CA . LEU A 1 92 ? -24.571 4.845 24.363 1.00 97.38 92 LEU A CA 1
ATOM 677 C C . LEU A 1 92 ? -25.569 5.834 24.982 1.00 97.38 92 LEU A C 1
ATOM 679 O O . LEU A 1 92 ? -26.462 5.422 25.721 1.00 97.38 92 LEU A O 1
ATOM 683 N N . LEU A 1 93 ? -25.452 7.123 24.649 1.00 97.38 93 LEU A N 1
ATOM 684 C CA . LEU A 1 93 ? -26.348 8.174 25.135 1.00 97.38 93 LEU A CA 1
ATOM 685 C C . LEU A 1 93 ? -27.772 8.003 24.589 1.00 97.38 93 LEU A C 1
ATOM 687 O O . LEU A 1 93 ? -28.737 8.120 25.342 1.00 97.38 93 LEU A O 1
ATOM 691 N N . ALA A 1 94 ? -27.926 7.647 23.311 1.00 96.56 94 ALA A N 1
ATOM 692 C CA . ALA A 1 94 ? -29.228 7.338 22.726 1.00 96.56 94 ALA A CA 1
ATOM 693 C C . ALA A 1 94 ? -29.890 6.126 23.403 1.00 96.56 94 ALA A C 1
ATOM 695 O O . ALA A 1 94 ? -31.101 6.131 23.626 1.00 96.56 94 ALA A O 1
ATOM 696 N N . GLY A 1 95 ? -29.103 5.105 23.756 1.00 96.00 95 GLY A N 1
ATOM 697 C CA . GLY A 1 95 ? -29.566 3.950 24.523 1.00 96.00 95 GLY A CA 1
ATOM 698 C C . GLY A 1 95 ? -30.021 4.351 25.921 1.00 96.00 95 GLY A C 1
ATOM 699 O O . GLY A 1 95 ? -31.152 4.062 26.306 1.00 96.00 95 GLY A O 1
ATOM 700 N N . ALA A 1 96 ? -29.188 5.107 26.639 1.00 95.06 96 ALA A N 1
ATOM 701 C CA . ALA A 1 96 ? -29.514 5.643 27.958 1.00 95.06 96 ALA A CA 1
ATOM 702 C C . ALA A 1 96 ? -30.808 6.479 27.950 1.00 95.06 96 ALA A C 1
ATOM 704 O O . ALA A 1 96 ? -31.657 6.320 28.829 1.00 95.06 96 ALA A O 1
ATOM 705 N N . LYS A 1 97 ? -30.997 7.316 26.920 1.00 95.56 97 LYS A N 1
ATOM 706 C CA . LYS A 1 97 ? -32.210 8.123 26.722 1.00 95.56 97 LYS A CA 1
ATOM 707 C C . LYS A 1 97 ? -33.444 7.255 26.475 1.00 95.56 97 LYS A C 1
ATOM 709 O O . LYS A 1 97 ? -34.488 7.499 27.072 1.00 95.56 97 LYS A O 1
ATOM 714 N N . ALA A 1 98 ? -33.321 6.225 25.636 1.00 93.19 98 ALA A N 1
ATOM 715 C CA . ALA A 1 98 ? -34.409 5.296 25.333 1.00 93.19 98 ALA A CA 1
ATOM 716 C C . ALA A 1 98 ? -34.812 4.425 26.537 1.00 93.19 98 ALA A C 1
ATOM 718 O O . ALA A 1 98 ? -35.980 4.070 26.667 1.00 93.19 98 ALA A O 1
ATOM 719 N N . GLY A 1 99 ? -33.865 4.102 27.425 1.00 88.50 99 GLY A N 1
ATOM 720 C CA . GLY A 1 99 ? -34.112 3.292 28.621 1.00 88.50 99 GLY A CA 1
ATOM 721 C C . GLY A 1 99 ? -34.968 3.981 29.691 1.00 88.50 99 GLY A C 1
ATOM 722 O O . GLY A 1 99 ? -35.569 3.304 30.521 1.00 88.50 99 GLY A O 1
ATOM 723 N N . GLY A 1 100 ? -35.031 5.319 29.697 1.00 79.75 100 GLY A N 1
ATOM 724 C CA . GLY A 1 100 ? -35.894 6.105 30.593 1.00 79.75 100 GLY A CA 1
ATOM 725 C C . GLY A 1 100 ? -35.515 6.092 32.084 1.00 79.75 100 GLY A C 1
ATOM 726 O O . GLY A 1 100 ? -36.241 6.663 32.894 1.00 79.75 100 GLY A O 1
ATOM 727 N N . LYS A 1 101 ? -34.395 5.460 32.470 1.00 78.69 101 LYS A N 1
ATOM 728 C CA . LYS A 1 101 ? -33.985 5.240 33.876 1.00 78.69 101 LYS A CA 1
ATOM 729 C C . LYS A 1 101 ? -32.985 6.256 34.442 1.00 78.69 101 LYS A C 1
ATOM 731 O O . LYS A 1 101 ? -32.615 6.129 35.604 1.00 78.69 101 LYS A O 1
ATOM 736 N N . ARG A 1 102 ? -32.555 7.246 33.648 1.00 90.62 102 ARG A N 1
ATOM 737 C CA . ARG A 1 102 ? -31.456 8.182 33.961 1.00 90.62 102 ARG A CA 1
ATOM 738 C C . ARG A 1 102 ? -30.236 7.456 34.561 1.00 90.62 102 ARG A C 1
ATOM 740 O O . ARG A 1 102 ? -30.029 7.541 35.763 1.00 90.62 102 ARG A O 1
ATOM 747 N N . PRO A 1 103 ? -29.458 6.693 33.775 1.00 94.50 103 PRO A N 1
ATOM 748 C CA . PRO A 1 103 ? -28.316 5.952 34.307 1.00 94.50 103 PRO A CA 1
ATOM 749 C C . PRO A 1 103 ? -27.142 6.871 34.672 1.00 94.50 103 PRO A C 1
ATOM 751 O O . PRO A 1 103 ? -26.982 7.960 34.110 1.00 94.50 103 PRO A O 1
ATOM 754 N N . VAL A 1 104 ? -26.272 6.388 35.565 1.00 95.75 104 VAL A N 1
ATOM 755 C CA . VAL A 1 104 ? -24.950 6.997 35.774 1.00 95.75 104 VAL A CA 1
ATOM 756 C C . VAL A 1 104 ? -24.088 6.696 34.549 1.00 95.75 104 VAL A C 1
ATOM 758 O O . VAL A 1 104 ? -23.993 5.545 34.122 1.00 95.75 104 VAL A O 1
ATOM 761 N N . PHE A 1 105 ? -23.444 7.714 33.988 1.00 97.12 105 PHE A N 1
ATOM 762 C CA . PHE A 1 105 ? -22.607 7.589 32.798 1.00 97.12 105 PHE A CA 1
ATOM 763 C C . PHE A 1 105 ? -21.186 8.055 33.106 1.00 97.12 105 PHE A C 1
ATOM 765 O O . PHE A 1 105 ? -20.985 9.208 33.462 1.00 97.12 105 PHE A O 1
ATOM 772 N N . VAL A 1 106 ? -20.192 7.180 32.977 1.00 97.88 106 VAL A N 1
ATOM 773 C CA . VAL A 1 106 ? -18.784 7.503 33.244 1.00 97.88 106 VAL A CA 1
ATOM 774 C C . VAL A 1 106 ? -17.979 7.399 31.958 1.00 97.88 106 VAL A C 1
ATOM 776 O O . VAL A 1 106 ? -17.960 6.345 31.321 1.00 97.88 106 VAL A O 1
ATOM 779 N N . HIS A 1 107 ? -17.298 8.481 31.593 1.00 97.62 107 HIS A N 1
ATOM 780 C CA . HIS A 1 107 ? -16.520 8.583 30.363 1.00 97.62 107 HIS A CA 1
ATOM 781 C C . HIS A 1 107 ? -15.044 8.872 30.638 1.00 97.62 107 HIS A C 1
ATOM 783 O O . HIS A 1 107 ? -14.706 9.739 31.448 1.00 97.62 107 HIS A O 1
ATOM 789 N N . THR A 1 108 ? -14.171 8.146 29.943 1.00 96.44 108 THR A N 1
ATOM 790 C CA . THR A 1 108 ? -12.740 8.442 29.860 1.00 96.44 108 THR A CA 1
ATOM 791 C C . THR A 1 108 ? -12.476 9.464 28.753 1.00 96.44 108 THR A C 1
ATOM 793 O O . THR A 1 108 ? -12.613 9.124 27.582 1.00 96.44 108 THR A O 1
ATOM 796 N N . SER A 1 109 ? -12.061 10.671 29.137 1.00 95.56 109 SER A N 1
ATOM 797 C CA . SER A 1 109 ? -11.475 11.692 28.254 1.00 95.56 109 SER A CA 1
ATOM 798 C C . SER A 1 109 ? -9.937 11.610 28.351 1.00 95.56 109 SER A C 1
ATOM 800 O O . SER A 1 109 ? -9.388 10.534 28.607 1.00 95.56 109 SER A O 1
ATOM 802 N N . GLY A 1 110 ? -9.221 12.725 28.206 1.00 93.62 110 GLY A N 1
ATOM 803 C CA . GLY A 1 110 ? -7.780 12.815 28.453 1.00 93.62 110 GLY A CA 1
ATOM 804 C C . GLY A 1 110 ? -7.291 14.259 28.522 1.00 93.62 110 GLY A C 1
ATOM 805 O O . GLY A 1 110 ? -7.902 15.145 27.931 1.00 93.62 110 GLY A O 1
ATOM 806 N N . THR A 1 111 ? -6.163 14.524 29.192 1.00 93.62 111 THR A N 1
ATOM 807 C CA . THR A 1 111 ? -5.664 15.908 29.383 1.00 93.62 111 THR A CA 1
ATOM 808 C C . THR A 1 111 ? -5.217 16.595 28.093 1.00 93.62 111 THR A C 1
ATOM 810 O O . THR A 1 111 ? -4.899 17.781 28.112 1.00 93.62 111 THR A O 1
ATOM 813 N N . GLY A 1 112 ? -5.266 15.903 26.951 1.00 90.31 112 GLY A N 1
ATOM 814 C CA . GLY A 1 112 ? -5.200 16.533 25.635 1.00 90.31 112 GLY A CA 1
ATOM 815 C C . GLY A 1 112 ? -6.250 17.636 25.431 1.00 90.31 112 GLY A C 1
ATOM 816 O O . GLY A 1 112 ? -5.991 18.555 24.659 1.00 90.31 112 GLY A O 1
ATOM 817 N N . VAL A 1 113 ? -7.371 17.617 26.172 1.00 91.69 113 VAL A N 1
ATOM 818 C CA . VAL A 1 113 ? -8.390 18.689 26.159 1.00 91.69 113 VAL A CA 1
ATOM 819 C C . VAL A 1 113 ? -7.848 20.052 26.602 1.00 91.69 113 VAL A C 1
ATOM 821 O O . VAL A 1 113 ? -8.377 21.080 26.194 1.00 91.69 113 VAL A O 1
ATOM 824 N N . VAL A 1 114 ? -6.797 20.077 27.427 1.00 92.19 114 VAL A N 1
ATOM 825 C CA . VAL A 1 114 ? -6.123 21.309 27.879 1.00 92.19 114 VAL A CA 1
ATOM 826 C C . VAL A 1 114 ? -4.748 21.481 27.236 1.00 92.19 114 VAL A C 1
ATOM 828 O O . VAL A 1 114 ? -3.988 22.355 27.641 1.00 92.19 114 VAL A O 1
ATOM 831 N N . GLY A 1 115 ? -4.418 20.644 26.249 1.00 90.19 115 GLY A N 1
ATOM 832 C CA . GLY A 1 115 ? -3.134 20.671 25.566 1.00 90.19 115 GLY A CA 1
ATOM 833 C C . GLY A 1 115 ? -2.919 21.972 24.794 1.00 90.19 115 GLY A C 1
ATOM 834 O O . GLY A 1 115 ? -3.789 22.400 24.035 1.00 90.19 115 GLY A O 1
ATOM 835 N N . ASP A 1 116 ? -1.745 22.582 24.941 1.00 88.25 116 ASP A N 1
ATOM 836 C CA . ASP A 1 116 ? -1.379 23.762 24.154 1.00 88.25 116 ASP A CA 1
ATOM 837 C C . ASP A 1 116 ? -0.791 23.405 22.769 1.00 88.25 116 ASP A C 1
ATOM 839 O O . ASP A 1 116 ? -0.863 22.267 22.291 1.00 88.25 116 ASP A O 1
ATOM 843 N N . LYS A 1 117 ? -0.224 24.407 22.084 1.00 87.94 117 LYS A N 1
ATOM 844 C CA . LYS A 1 117 ? 0.454 24.258 20.785 1.00 87.94 117 LYS A CA 1
ATOM 845 C C . LYS A 1 117 ? 1.929 24.681 20.862 1.00 87.94 117 LYS A C 1
ATOM 847 O O . LYS A 1 117 ? 2.447 25.239 19.898 1.00 87.94 117 LYS A O 1
ATOM 852 N N . ALA A 1 118 ? 2.608 24.444 21.988 1.00 83.81 118 ALA A N 1
ATOM 853 C CA . ALA A 1 118 ? 3.938 25.005 22.263 1.00 83.81 118 ALA A CA 1
ATOM 854 C C . ALA A 1 118 ? 5.128 24.343 21.530 1.00 83.81 118 ALA A C 1
ATOM 856 O O . ALA A 1 118 ? 6.274 24.744 21.732 1.00 83.81 118 ALA A O 1
ATOM 857 N N . GLN A 1 119 ? 4.879 23.348 20.669 1.00 90.75 119 GLN A N 1
ATOM 858 C CA . GLN A 1 119 ? 5.862 22.702 19.777 1.00 90.75 119 GLN A CA 1
ATOM 859 C C . GLN A 1 119 ? 7.192 22.309 20.452 1.00 90.75 119 GLN A C 1
ATOM 861 O O . GLN A 1 119 ? 8.273 22.482 19.890 1.00 90.75 119 GLN A O 1
ATOM 866 N N . GLY A 1 120 ? 7.114 21.760 21.663 1.00 89.25 120 GLY A N 1
ATOM 867 C CA . GLY A 1 120 ? 8.255 21.235 22.407 1.00 89.25 120 GLY A CA 1
ATOM 868 C C . GLY A 1 120 ? 8.821 22.175 23.468 1.00 89.25 120 GLY A C 1
ATOM 869 O O . GLY A 1 120 ? 9.780 21.797 24.138 1.00 89.25 120 GLY A O 1
ATOM 870 N N . LYS A 1 121 ? 8.243 23.367 23.654 1.00 92.38 121 LYS A N 1
ATOM 871 C CA . LYS A 1 121 ? 8.676 24.332 24.669 1.00 92.38 121 LYS A CA 1
ATOM 872 C C . LYS A 1 121 ? 7.710 24.407 25.849 1.00 92.38 121 LYS A C 1
ATOM 874 O O . LYS A 1 121 ? 6.499 24.413 25.656 1.00 92.38 121 LYS A O 1
ATOM 879 N N . LEU A 1 122 ? 8.231 24.507 27.070 1.00 89.00 122 LEU A N 1
ATOM 880 C CA . LEU A 1 122 ? 7.405 24.837 28.232 1.00 89.00 122 LEU A CA 1
ATOM 881 C C . LEU A 1 122 ? 7.007 26.314 28.201 1.00 89.00 122 LEU A C 1
ATOM 883 O O . LEU A 1 122 ? 7.873 27.192 28.202 1.00 89.00 122 LEU A O 1
ATOM 887 N N . ASP A 1 123 ? 5.706 26.589 28.222 1.00 80.19 123 ASP A N 1
ATOM 888 C CA . ASP A 1 123 ? 5.199 27.935 28.478 1.00 80.19 123 ASP A CA 1
ATOM 889 C C . ASP A 1 123 ? 5.224 28.220 29.993 1.00 80.19 123 ASP A C 1
ATOM 891 O O . ASP A 1 123 ? 4.586 27.531 30.795 1.00 80.19 123 ASP A O 1
ATOM 895 N N . ALA A 1 124 ? 5.967 29.255 30.395 1.00 82.25 124 ALA A N 1
ATOM 896 C CA . ALA A 1 124 ? 6.068 29.685 31.788 1.00 82.25 124 ALA A CA 1
ATOM 897 C C . ALA A 1 124 ? 4.707 30.101 32.377 1.00 82.25 124 ALA A C 1
ATOM 899 O O . ALA A 1 124 ? 4.464 29.886 33.565 1.00 82.25 124 ALA A O 1
ATOM 900 N N . ASN A 1 125 ? 3.801 30.645 31.556 1.00 78.88 125 ASN A N 1
ATOM 901 C CA . ASN A 1 125 ? 2.451 30.999 31.994 1.00 78.88 125 ASN A CA 1
ATOM 902 C C . ASN A 1 125 ? 1.625 29.756 32.318 1.00 78.88 125 ASN A C 1
ATOM 904 O O . ASN A 1 125 ? 0.879 29.753 33.297 1.00 78.88 125 ASN A O 1
ATOM 908 N N . PHE A 1 126 ? 1.794 28.705 31.519 1.00 77.81 126 PHE A N 1
ATOM 909 C CA . PHE A 1 126 ? 1.105 27.432 31.676 1.00 77.81 126 PHE A CA 1
ATOM 910 C C . PHE A 1 126 ? 1.576 26.695 32.939 1.00 77.81 126 PHE A C 1
ATOM 912 O O . PHE A 1 126 ? 0.769 26.127 33.671 1.00 77.81 126 PHE A O 1
ATOM 919 N N . LEU A 1 127 ? 2.873 26.788 33.261 1.00 80.25 127 LEU A N 1
ATOM 920 C CA . LEU A 1 127 ? 3.422 26.293 34.527 1.00 80.25 127 LEU A CA 1
ATOM 921 C C . LEU A 1 127 ? 2.880 27.057 35.745 1.00 80.25 127 LEU A C 1
ATOM 923 O O . LEU A 1 127 ? 2.609 26.442 36.778 1.00 80.25 127 LEU A O 1
ATOM 927 N N . ALA A 1 128 ? 2.738 28.380 35.636 1.00 82.75 128 ALA A N 1
ATOM 928 C CA . ALA A 1 128 ? 2.238 29.225 36.720 1.00 82.75 128 ALA A CA 1
ATOM 929 C C . ALA A 1 128 ? 0.728 29.057 36.972 1.00 82.75 128 ALA A C 1
ATOM 931 O O . ALA A 1 128 ? 0.271 29.276 38.093 1.00 82.75 128 ALA A O 1
ATOM 932 N N . HIS A 1 129 ? -0.035 28.645 35.954 1.00 86.38 129 HIS A N 1
ATOM 933 C CA . HIS A 1 129 ? -1.493 28.519 36.009 1.00 86.38 129 HIS A CA 1
ATOM 934 C C . HIS A 1 129 ? -1.954 27.147 35.487 1.00 86.38 129 HIS A C 1
ATOM 936 O O . HIS A 1 129 ? -2.594 27.073 34.436 1.00 86.38 129 HIS A O 1
ATOM 942 N N . PRO A 1 130 ? -1.637 26.048 36.199 1.00 90.06 130 PRO A N 1
ATOM 943 C CA . PRO A 1 130 ? -2.120 24.727 35.822 1.00 90.06 130 PRO A CA 1
ATOM 944 C C . PRO A 1 130 ? -3.653 24.682 35.868 1.00 90.06 130 PRO A C 1
ATOM 946 O O . PRO A 1 130 ? -4.295 25.348 36.683 1.00 90.06 130 PRO A O 1
ATOM 949 N N . PHE A 1 131 ? -4.245 23.878 34.992 1.00 93.19 131 PHE A N 1
ATOM 950 C CA . PHE A 1 131 ? -5.688 23.803 34.825 1.00 93.19 131 PHE A CA 1
ATOM 951 C C . PHE A 1 131 ? -6.353 23.065 36.000 1.00 93.19 131 PHE A C 1
ATOM 953 O O . PHE A 1 131 ? -6.235 21.847 36.138 1.00 93.19 131 PHE A O 1
ATOM 960 N N . ASP A 1 132 ? -7.068 23.797 36.852 1.00 94.44 132 ASP A N 1
ATOM 961 C CA . ASP A 1 132 ? -7.778 23.246 38.011 1.00 94.44 132 ASP A CA 1
ATOM 962 C C . ASP A 1 132 ? -9.230 22.879 37.661 1.00 94.44 132 ASP A C 1
ATOM 964 O O . ASP A 1 132 ? -10.000 23.719 37.187 1.00 94.44 132 ASP A O 1
ATOM 968 N N . ASP A 1 133 ? -9.621 21.627 37.927 1.00 94.00 133 ASP A N 1
ATOM 969 C CA . ASP A 1 133 ? -10.972 21.125 37.646 1.00 94.00 133 ASP A CA 1
ATOM 970 C C . ASP A 1 133 ? -12.066 21.762 38.519 1.00 94.00 133 ASP A C 1
ATOM 972 O O . ASP A 1 133 ? -13.252 21.683 38.185 1.00 94.00 133 ASP A O 1
ATOM 976 N N . THR A 1 134 ? -11.718 22.441 39.613 1.00 93.56 134 THR A N 1
ATOM 977 C CA . THR A 1 134 ? -12.676 23.190 40.440 1.00 93.56 134 THR A CA 1
ATOM 978 C C . THR A 1 134 ? -13.218 24.437 39.740 1.00 93.56 134 THR A C 1
ATOM 980 O O . THR A 1 134 ? -14.341 24.850 40.044 1.00 93.56 134 THR A O 1
ATOM 983 N N . ASN A 1 135 ? -12.497 24.992 38.759 1.00 93.12 135 ASN A N 1
ATOM 984 C CA . ASN A 1 135 ? -12.938 26.152 37.989 1.00 93.12 135 ASN A CA 1
ATOM 985 C C . ASN A 1 135 ? -13.871 25.737 36.836 1.00 93.12 135 ASN A C 1
ATOM 987 O O . ASN A 1 135 ? -13.440 25.461 35.718 1.00 93.12 135 ASN A O 1
ATOM 991 N N . GLU A 1 136 ? -15.178 25.726 37.098 1.00 92.50 136 GLU A N 1
ATOM 992 C CA . GLU A 1 136 ? -16.181 25.317 36.104 1.00 92.50 136 GLU A CA 1
ATOM 993 C C . GLU A 1 136 ? -16.217 26.205 34.856 1.00 92.50 136 GLU A C 1
ATOM 995 O O . GLU A 1 136 ? -16.482 25.706 33.762 1.00 92.50 136 GLU A O 1
ATOM 1000 N N . GLU A 1 137 ? -15.940 27.506 34.990 1.00 91.81 137 GLU A N 1
ATOM 1001 C CA . GLU A 1 137 ? -15.868 28.403 33.833 1.00 91.81 137 GLU A CA 1
ATOM 1002 C C . GLU A 1 137 ? -14.695 28.027 32.928 1.00 91.81 137 GLU A C 1
ATOM 1004 O O . GLU A 1 137 ? -14.857 27.993 31.710 1.00 91.81 137 GLU A O 1
ATOM 1009 N N . ALA A 1 138 ? -13.547 27.658 33.504 1.00 90.94 138 ALA A N 1
ATOM 1010 C CA . ALA A 1 138 ? -12.411 27.161 32.734 1.00 90.94 138 ALA A CA 1
ATOM 1011 C C . ALA A 1 138 ? -12.757 25.856 31.996 1.00 90.94 138 ALA A C 1
ATOM 1013 O O . ALA A 1 138 ? -12.478 25.749 30.805 1.00 90.94 138 ALA A O 1
ATOM 1014 N N . VAL A 1 139 ? -13.443 24.906 32.649 1.00 93.81 139 VAL A N 1
ATOM 1015 C CA . VAL A 1 139 ? -13.917 23.658 32.010 1.00 93.81 139 VAL A CA 1
ATOM 1016 C C . VAL A 1 139 ? -14.917 23.941 30.886 1.00 93.81 139 VAL A C 1
ATOM 1018 O O . VAL A 1 139 ? -14.887 23.289 29.838 1.00 93.81 139 VAL A O 1
ATOM 1021 N N . LYS A 1 140 ? -15.801 24.924 31.065 1.00 93.06 140 LYS A N 1
ATOM 1022 C CA . LYS A 1 140 ? -16.760 25.341 30.037 1.00 93.06 140 LYS A CA 1
ATOM 1023 C C . LYS A 1 140 ? -16.066 25.993 28.838 1.00 93.06 140 LYS A C 1
ATOM 1025 O O . LYS A 1 140 ? -16.447 25.714 27.704 1.00 93.06 140 LYS A O 1
ATOM 1030 N N . ASN A 1 141 ? -15.037 26.796 29.094 1.00 92.94 141 ASN A N 1
ATOM 1031 C CA . ASN A 1 141 ? -14.307 27.569 28.090 1.00 92.94 141 ASN A CA 1
ATOM 1032 C C . ASN A 1 141 ? -13.216 26.775 27.350 1.00 92.94 141 ASN A C 1
ATOM 1034 O O . ASN A 1 141 ? -12.549 27.347 26.488 1.00 92.94 141 ASN A O 1
ATOM 1038 N N . ILE A 1 142 ? -13.042 25.476 27.634 1.00 93.00 142 ILE A N 1
ATOM 1039 C CA . ILE A 1 142 ? -12.185 24.601 26.819 1.00 93.00 142 ILE A CA 1
ATOM 1040 C C . ILE A 1 142 ? -12.649 24.663 25.345 1.00 93.00 142 ILE A C 1
ATOM 1042 O O . ILE A 1 142 ? -13.833 24.393 25.086 1.00 93.00 142 ILE A O 1
ATOM 1046 N N . PRO A 1 143 ? -11.754 24.985 24.385 1.00 92.62 143 PRO A N 1
ATOM 1047 C CA . PRO A 1 143 ? -12.097 25.137 22.970 1.00 92.62 143 PRO A CA 1
ATOM 1048 C C . PRO A 1 143 ? -12.739 23.887 22.370 1.00 92.62 143 PRO A C 1
ATOM 1050 O O . PRO A 1 143 ? -12.286 22.776 22.623 1.00 92.62 143 PRO A O 1
ATOM 1053 N N . ALA A 1 144 ? -13.768 24.057 21.535 1.00 90.50 144 ALA A N 1
ATOM 1054 C CA . ALA A 1 144 ? -14.510 22.939 20.940 1.00 90.50 144 ALA A CA 1
ATOM 1055 C C . ALA A 1 144 ? -13.671 22.062 19.986 1.00 90.50 144 ALA A C 1
ATOM 1057 O O . ALA A 1 144 ? -14.032 20.911 19.757 1.00 90.50 144 ALA A O 1
ATOM 1058 N N . ASP A 1 145 ? -12.575 22.600 19.444 1.00 88.50 145 ASP A N 1
ATOM 1059 C CA . ASP A 1 145 ? -11.604 21.913 18.585 1.00 88.50 145 ASP A CA 1
ATOM 1060 C C . ASP A 1 145 ? -10.456 21.249 19.366 1.00 88.50 145 ASP A C 1
ATOM 1062 O O . ASP A 1 145 ? -9.582 20.630 18.756 1.00 88.50 145 ASP A O 1
ATOM 1066 N N . ALA A 1 146 ? -10.437 21.362 20.700 1.00 91.12 146 ALA A N 1
ATOM 1067 C CA . ALA A 1 146 ? -9.467 20.658 21.530 1.00 91.12 146 ALA A CA 1
ATOM 1068 C C . ALA A 1 146 ? -9.644 19.133 21.416 1.00 91.12 146 ALA A C 1
ATOM 1070 O O . ALA A 1 146 ? -10.745 18.626 21.179 1.00 91.12 146 ALA A O 1
ATOM 1071 N N . LEU A 1 147 ? -8.551 18.388 21.600 1.00 89.19 147 LEU A N 1
ATOM 1072 C CA . LEU A 1 147 ? -8.556 16.925 21.511 1.00 89.19 147 LEU A CA 1
ATOM 1073 C C . LEU A 1 147 ? -9.579 16.333 22.495 1.00 89.19 147 LEU A C 1
ATOM 1075 O O . LEU A 1 147 ? -9.686 16.834 23.608 1.00 89.19 147 LEU A O 1
ATOM 1079 N N . HIS A 1 148 ? -10.329 15.300 22.094 1.00 93.00 148 HIS A N 1
ATOM 1080 C CA . HIS A 1 148 ? -11.431 14.665 22.848 1.00 93.00 148 HIS A CA 1
ATOM 1081 C C . HIS A 1 148 ? -12.677 15.544 23.100 1.00 93.00 148 HIS A C 1
ATOM 1083 O O . HIS A 1 148 ? -13.752 15.034 23.432 1.00 93.00 148 HIS A O 1
ATOM 1089 N N . ARG A 1 149 ? -12.589 16.872 22.925 1.00 94.56 149 ARG A N 1
ATOM 1090 C CA . ARG A 1 149 ? -13.646 17.802 23.354 1.00 94.56 149 ARG A CA 1
ATOM 1091 C C . ARG A 1 149 ? -14.964 17.606 22.613 1.00 94.56 149 ARG A C 1
ATOM 1093 O O . ARG A 1 149 ? -16.030 17.788 23.200 1.00 94.56 149 ARG A O 1
ATOM 1100 N N . ASN A 1 150 ? -14.908 17.214 21.345 1.00 94.12 150 ASN A N 1
ATOM 1101 C CA . ASN A 1 150 ? -16.085 16.887 20.543 1.00 94.12 150 ASN A CA 1
ATOM 1102 C C . ASN A 1 150 ? -16.957 15.798 21.197 1.00 94.12 150 ASN A C 1
ATOM 1104 O O . ASN A 1 150 ? -18.180 15.871 21.099 1.00 94.12 150 ASN A O 1
ATOM 1108 N N . VAL A 1 151 ? -16.350 14.827 21.888 1.00 95.75 151 VAL A N 1
ATOM 1109 C CA . VAL A 1 151 ? -17.061 13.764 22.611 1.00 95.75 151 VAL A CA 1
ATOM 1110 C C . VAL A 1 151 ? -17.520 14.247 23.987 1.00 95.75 151 VAL A C 1
ATOM 1112 O O . VAL A 1 151 ? -18.686 14.055 24.338 1.00 95.75 151 VAL A O 1
ATOM 1115 N N . ASP A 1 152 ? -16.662 14.956 24.728 1.00 96.31 152 ASP A N 1
ATOM 1116 C CA . ASP A 1 152 ? -17.013 15.538 26.033 1.00 96.31 152 ASP A CA 1
ATOM 1117 C C . ASP A 1 152 ? -18.261 16.429 25.951 1.00 96.31 152 ASP A C 1
ATOM 1119 O O . ASP A 1 152 ? -19.137 16.367 26.815 1.00 96.31 152 ASP A O 1
ATOM 1123 N N . LEU A 1 153 ? -18.386 17.234 24.890 1.00 96.56 153 LEU A N 1
ATOM 1124 C CA . LEU A 1 153 ? -19.548 18.097 24.668 1.00 96.56 153 LEU A CA 1
ATOM 1125 C C . LEU A 1 153 ? -20.857 17.306 24.520 1.00 96.56 153 LEU A C 1
ATOM 1127 O O . LEU A 1 153 ? -21.888 17.764 25.016 1.00 96.56 153 LEU A O 1
ATOM 1131 N N . LEU A 1 154 ? -20.835 16.114 23.909 1.00 97.00 154 LEU A N 1
ATOM 1132 C CA . LEU A 1 154 ? -22.013 15.236 23.829 1.00 97.00 154 LEU A CA 1
ATOM 1133 C C . LEU A 1 154 ? -22.431 14.753 25.222 1.00 97.00 154 LEU A C 1
ATOM 1135 O O . LEU A 1 154 ? -23.616 14.747 25.557 1.00 97.00 154 LEU A O 1
ATOM 1139 N N . VAL A 1 155 ? -21.448 14.387 26.045 1.00 96.81 155 VAL A N 1
ATOM 1140 C CA . VAL A 1 155 ? -21.657 13.905 27.415 1.00 96.81 155 VAL A CA 1
ATOM 1141 C C . VAL A 1 155 ? -22.190 15.025 28.316 1.00 96.81 155 VAL A C 1
ATOM 1143 O O . VAL A 1 155 ? -23.172 14.819 29.034 1.00 96.81 155 VAL A O 1
ATOM 1146 N N . PHE A 1 156 ? -21.623 16.233 28.230 1.00 96.00 156 PHE A N 1
ATOM 1147 C CA . PHE A 1 156 ? -22.136 17.405 28.947 1.00 96.00 156 PHE A CA 1
ATOM 1148 C C . PHE A 1 156 ? -23.551 17.777 28.502 1.00 96.00 156 PHE A C 1
ATOM 1150 O O . PHE A 1 156 ? -24.391 18.094 29.348 1.00 96.00 156 PHE A O 1
ATOM 1157 N N . ALA A 1 157 ? -23.837 17.730 27.198 1.00 95.31 157 ALA A N 1
ATOM 1158 C CA . ALA A 1 157 ? -25.167 18.020 26.670 1.00 95.31 157 ALA A CA 1
ATOM 1159 C C . ALA A 1 157 ? -26.210 17.028 27.205 1.00 95.31 157 ALA A C 1
ATOM 1161 O O . ALA A 1 157 ? -27.293 17.441 27.616 1.00 95.31 157 ALA A O 1
ATOM 1162 N N . ALA A 1 158 ? -25.864 15.741 27.277 1.00 94.75 158 ALA A N 1
ATOM 1163 C CA . ALA A 1 158 ? -26.737 14.699 27.804 1.00 94.75 158 ALA A CA 1
ATOM 1164 C C . ALA A 1 158 ? -27.071 14.874 29.296 1.00 94.75 158 ALA A C 1
ATOM 1166 O O . ALA A 1 158 ? -28.231 14.737 29.693 1.00 94.75 158 ALA A O 1
ATOM 1167 N N . ASP A 1 159 ? -26.075 15.212 30.120 1.00 94.12 159 ASP A N 1
ATOM 1168 C CA . ASP A 1 159 ? -26.283 15.503 31.547 1.00 94.12 159 ASP A CA 1
ATOM 1169 C C . ASP A 1 159 ? -27.096 16.786 31.754 1.00 94.12 159 ASP A C 1
ATOM 1171 O O . ASP A 1 159 ? -27.974 16.834 32.611 1.00 94.12 159 ASP A O 1
ATOM 1175 N N . THR A 1 160 ? -26.851 17.804 30.923 1.00 92.50 160 THR A N 1
ATOM 1176 C CA . THR A 1 160 ? -27.579 19.083 30.958 1.00 92.50 160 THR A CA 1
ATOM 1177 C C . THR A 1 160 ? -29.045 18.914 30.550 1.00 92.50 160 THR A C 1
ATOM 1179 O O . THR A 1 160 ? -29.920 19.530 31.154 1.00 92.50 160 THR A O 1
ATOM 1182 N N . GLU A 1 161 ? -29.335 18.058 29.565 1.00 92.56 161 GLU A N 1
ATOM 1183 C CA . GLU A 1 161 ? -30.708 17.674 29.203 1.00 92.56 161 GLU A CA 1
ATOM 1184 C C . GLU A 1 161 ? -31.368 16.806 30.298 1.00 92.56 161 GLU A C 1
ATOM 1186 O O . GLU A 1 161 ? -32.592 16.752 30.405 1.00 92.56 161 GLU A O 1
ATOM 1191 N N . GLY A 1 162 ? -30.569 16.164 31.155 1.00 90.31 162 GLY A N 1
ATOM 1192 C CA . GLY A 1 162 ? -31.025 15.526 32.391 1.00 90.31 162 GLY A CA 1
ATOM 1193 C C . GLY A 1 162 ? -31.404 14.050 32.270 1.00 90.31 162 GLY A C 1
ATOM 1194 O O . GLY A 1 162 ? -31.865 13.472 33.253 1.00 90.31 162 GLY A O 1
ATOM 1195 N N . TYR A 1 163 ? -31.190 13.409 31.116 1.00 91.50 163 TYR A N 1
ATOM 1196 C CA . TYR A 1 163 ? -31.513 11.985 30.917 1.00 91.50 163 TYR A CA 1
ATOM 1197 C C . TYR A 1 163 ? -30.363 11.027 31.266 1.00 91.50 163 TYR A C 1
ATOM 1199 O O . TYR A 1 163 ? -30.546 9.814 31.202 1.00 91.50 163 TYR A O 1
ATOM 1207 N N . VAL A 1 164 ? -29.206 11.547 31.680 1.00 93.56 164 VAL A N 1
ATOM 1208 C CA . VAL A 1 164 ? -28.108 10.798 32.317 1.00 93.56 164 VAL A CA 1
ATOM 1209 C C . VAL A 1 164 ? -27.570 11.579 33.519 1.00 93.56 164 VAL A C 1
ATOM 1211 O O . VAL A 1 164 ? -27.867 12.765 33.678 1.00 93.56 164 VAL A O 1
ATOM 1214 N N . ASP A 1 165 ? -26.804 10.913 34.383 1.00 93.88 165 ASP A N 1
ATOM 1215 C CA . ASP A 1 165 ? -25.919 11.561 35.357 1.00 93.88 165 ASP A CA 1
ATOM 1216 C C . ASP A 1 165 ? -24.467 11.332 34.937 1.00 93.88 165 ASP A C 1
ATOM 1218 O O . ASP A 1 165 ? -23.897 10.274 35.222 1.00 93.88 165 ASP A O 1
ATOM 1222 N N . ALA A 1 166 ? -23.898 12.277 34.188 1.00 95.31 166 ALA A N 1
ATOM 1223 C CA . ALA A 1 166 ? -22.630 12.052 33.500 1.00 95.31 166 ALA A CA 1
ATOM 1224 C C . ALA A 1 166 ? -21.405 12.571 34.263 1.00 95.31 166 ALA A C 1
ATOM 1226 O O . ALA A 1 166 ? -21.398 13.688 34.770 1.00 95.31 166 ALA A O 1
ATOM 1227 N N . TRP A 1 167 ? -20.348 11.763 34.298 1.00 96.88 167 TRP A N 1
ATOM 1228 C CA . TRP A 1 167 ? -19.080 12.024 34.971 1.00 96.88 167 TRP A CA 1
ATOM 1229 C C . TRP A 1 167 ? -17.929 11.767 33.997 1.00 96.88 167 TRP A C 1
ATOM 1231 O O . TRP A 1 167 ? -17.875 10.715 33.358 1.00 96.88 167 TRP A O 1
ATOM 1241 N N . ILE A 1 168 ? -16.998 12.713 33.891 1.00 97.38 168 ILE A N 1
ATOM 1242 C CA . ILE A 1 168 ? -15.855 12.626 32.972 1.00 97.38 168 ILE A CA 1
ATOM 1243 C C . ILE A 1 168 ? -14.570 12.586 33.794 1.00 97.38 168 ILE A C 1
ATOM 1245 O O . ILE A 1 168 ? -14.379 13.418 34.682 1.00 97.38 168 ILE A O 1
ATOM 1249 N N . LEU A 1 169 ? -13.691 11.629 33.494 1.00 97.75 169 LEU A N 1
ATOM 1250 C CA . LEU A 1 169 ? -12.338 11.575 34.042 1.00 97.75 169 LEU A CA 1
ATOM 1251 C C . LEU A 1 169 ? -11.323 11.869 32.938 1.00 97.75 169 LEU A C 1
ATOM 1253 O O . LEU A 1 169 ? -11.360 11.238 31.882 1.00 97.75 169 LEU A O 1
ATOM 1257 N N . SER A 1 170 ? -10.394 12.781 33.217 1.00 97.06 170 SER A N 1
ATOM 1258 C CA . SER A 1 170 ? -9.356 13.247 32.295 1.00 97.06 170 SER A CA 1
ATOM 1259 C C . SER A 1 170 ? -7.960 12.856 32.809 1.00 97.06 170 SER A C 1
ATOM 1261 O O . SER A 1 170 ? -7.362 13.584 33.609 1.00 97.06 170 SER A O 1
ATOM 1263 N N . PRO A 1 171 ? -7.453 11.661 32.440 1.00 96.38 171 PRO A N 1
ATOM 1264 C CA . PRO A 1 171 ? -6.089 11.240 32.749 1.00 96.38 171 PRO A CA 1
ATOM 1265 C C . PRO A 1 171 ? -5.049 11.821 31.767 1.00 96.38 171 PRO A C 1
ATOM 1267 O O . PRO A 1 171 ? -5.365 12.027 30.592 1.00 96.38 171 PRO A O 1
ATOM 1270 N N . PRO A 1 172 ? -3.801 12.046 32.213 1.00 94.88 172 PRO A N 1
ATOM 1271 C CA . PRO A 1 172 ? -2.689 12.500 31.391 1.00 94.88 172 PRO A CA 1
ATOM 1272 C C . PRO A 1 172 ? -1.894 11.302 30.858 1.00 94.88 172 PRO A C 1
ATOM 1274 O O . PRO A 1 172 ? -2.474 10.265 30.532 1.00 94.88 172 PRO A O 1
ATOM 1277 N N . THR A 1 173 ? -0.564 11.400 30.765 1.00 94.81 173 THR A N 1
ATOM 1278 C CA . THR A 1 173 ? 0.278 10.254 30.403 1.00 94.81 173 THR A CA 1
ATOM 1279 C C . THR A 1 173 ? 0.131 9.144 31.445 1.00 94.81 173 THR A C 1
ATOM 1281 O O . THR A 1 173 ? 0.541 9.294 32.597 1.00 94.81 173 THR A O 1
ATOM 1284 N N . VAL A 1 174 ? -0.426 8.003 31.033 1.00 94.50 174 VAL A N 1
ATOM 1285 C CA . VAL A 1 174 ? -0.606 6.842 31.916 1.00 94.50 174 VAL A CA 1
ATOM 1286 C C . VAL A 1 174 ? 0.537 5.846 31.728 1.00 94.50 174 VAL A C 1
ATOM 1288 O O . VAL A 1 174 ? 0.738 5.354 30.612 1.00 94.50 174 VAL A O 1
ATOM 1291 N N . TYR A 1 175 ? 1.235 5.505 32.813 1.00 93.69 175 TYR A N 1
ATOM 1292 C CA . TYR A 1 175 ? 2.389 4.589 32.831 1.00 93.69 175 TYR A CA 1
ATOM 1293 C C . TYR A 1 175 ? 2.198 3.417 33.808 1.00 93.69 175 TYR A C 1
ATOM 1295 O O . TYR A 1 175 ? 1.256 3.405 34.608 1.00 93.69 175 TYR A O 1
ATOM 1303 N N . GLY A 1 176 ? 3.088 2.428 33.726 1.00 91.19 176 GLY A N 1
ATOM 1304 C CA . GLY A 1 176 ? 3.163 1.292 34.638 1.00 91.19 176 GLY A CA 1
ATOM 1305 C C . GLY A 1 176 ? 2.491 0.006 34.153 1.00 91.19 176 GLY A C 1
ATOM 1306 O O . GLY A 1 176 ? 1.743 -0.044 33.177 1.00 91.19 176 GLY A O 1
ATOM 1307 N N . ALA A 1 177 ? 2.752 -1.090 34.864 1.00 87.12 177 ALA A N 1
ATOM 1308 C CA . ALA A 1 177 ? 2.262 -2.405 34.464 1.00 87.12 177 ALA A CA 1
ATOM 1309 C C . ALA A 1 177 ? 0.731 -2.529 34.655 1.00 87.12 177 ALA A C 1
ATOM 1311 O O . ALA A 1 177 ? 0.237 -2.393 35.783 1.00 87.12 177 ALA A O 1
ATOM 1312 N N . PRO A 1 178 ? -0.041 -2.848 33.595 1.00 87.06 178 PRO A N 1
ATOM 1313 C CA . PRO A 1 178 ? -1.478 -3.050 33.722 1.00 87.06 178 PRO A CA 1
ATOM 1314 C C . PRO A 1 178 ? -1.763 -4.375 34.438 1.00 87.06 178 PRO A C 1
ATOM 1316 O O . PRO A 1 178 ? -1.146 -5.400 34.154 1.00 87.06 178 PRO A O 1
ATOM 1319 N N . SER A 1 179 ? -2.743 -4.381 35.343 1.00 82.69 179 SER A N 1
ATOM 1320 C CA . SER A 1 179 ? -3.114 -5.583 36.106 1.00 82.69 179 SER A CA 1
ATOM 1321 C C . SER A 1 179 ? -3.944 -6.594 35.300 1.00 82.69 179 SER A C 1
ATOM 1323 O O . SER A 1 179 ? -3.875 -7.789 35.588 1.00 82.69 179 SER A O 1
ATOM 1325 N N . GLY A 1 180 ? -4.674 -6.127 34.275 1.00 82.25 180 GLY A N 1
ATOM 1326 C CA . GLY A 1 180 ? -5.314 -6.930 33.224 1.00 82.25 180 GLY A CA 1
ATOM 1327 C C . GLY A 1 180 ? -6.276 -8.043 33.677 1.00 82.25 180 GLY A C 1
ATOM 1328 O O . GLY A 1 180 ? -6.588 -8.220 34.856 1.00 82.25 180 GLY A O 1
ATOM 1329 N N . ILE A 1 181 ? -6.752 -8.822 32.700 1.00 86.19 181 ILE A N 1
ATOM 1330 C CA . ILE A 1 181 ? -7.480 -10.083 32.918 1.00 86.19 181 ILE A CA 1
ATOM 1331 C C . ILE A 1 181 ? -6.515 -11.236 32.636 1.00 86.19 181 ILE A C 1
ATOM 1333 O O . ILE A 1 181 ? -5.806 -11.223 31.631 1.00 86.19 181 ILE A O 1
ATOM 1337 N N . ALA A 1 182 ? -6.485 -12.242 33.513 1.00 82.62 182 ALA A N 1
ATOM 1338 C CA . ALA A 1 182 ? -5.589 -13.387 33.364 1.00 82.62 182 ALA A CA 1
ATOM 1339 C C . ALA A 1 182 ? -5.800 -14.095 32.012 1.00 82.62 182 ALA A C 1
ATOM 1341 O O . ALA A 1 182 ? -6.929 -14.381 31.616 1.00 82.62 182 ALA A O 1
ATOM 1342 N N . GLY A 1 183 ? -4.704 -14.363 31.297 1.00 77.38 183 GLY A N 1
ATOM 1343 C CA . GLY A 1 183 ? -4.726 -14.979 29.965 1.00 77.38 183 GLY A CA 1
ATOM 1344 C C . GLY A 1 183 ? -5.055 -14.023 28.812 1.00 77.38 183 GLY A C 1
ATOM 1345 O O . GLY A 1 183 ? -4.924 -14.418 27.655 1.00 77.38 183 GLY A O 1
ATOM 1346 N N . VAL A 1 184 ? -5.442 -12.773 29.090 1.00 81.56 184 VAL A N 1
ATOM 1347 C CA . VAL A 1 184 ? -5.609 -11.734 28.066 1.00 81.56 184 VAL A CA 1
ATOM 1348 C C . VAL A 1 184 ? -4.290 -10.964 27.929 1.00 81.56 184 VAL A C 1
ATOM 1350 O O . VAL A 1 184 ? -3.806 -10.428 28.927 1.00 81.56 184 VAL A O 1
ATOM 1353 N N . P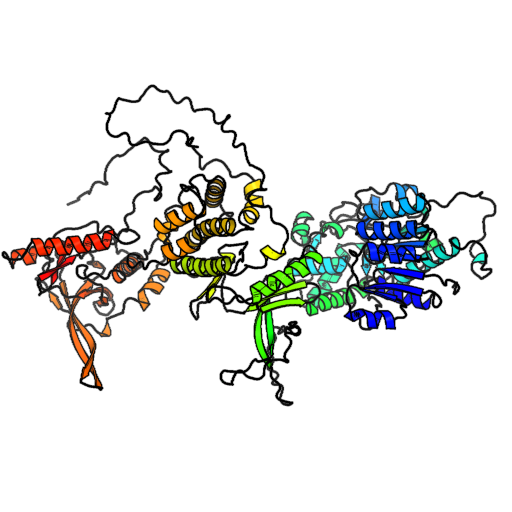RO A 1 185 ? -3.694 -10.881 26.724 1.00 76.75 185 PRO A N 1
ATOM 1354 C CA . PRO A 1 185 ? -2.460 -10.129 26.523 1.00 76.75 185 PRO A CA 1
ATOM 1355 C C . PRO A 1 185 ? -2.623 -8.653 26.920 1.00 76.75 185 PRO A C 1
ATOM 1357 O O . PRO A 1 185 ? -3.614 -8.028 26.522 1.00 76.75 185 PRO A O 1
ATOM 1360 N N . PRO A 1 186 ? -1.669 -8.074 27.671 1.00 73.00 186 PRO A N 1
ATOM 1361 C CA . PRO A 1 186 ? -1.740 -6.677 28.071 1.00 73.00 186 PRO A CA 1
ATOM 1362 C C . PRO A 1 186 ? -1.638 -5.763 26.845 1.00 73.00 186 PRO A C 1
ATOM 1364 O O . PRO A 1 186 ? -0.834 -5.990 25.940 1.00 73.00 186 PRO A O 1
ATOM 1367 N N . ARG A 1 187 ? -2.463 -4.714 26.816 1.00 83.44 187 ARG A N 1
ATOM 1368 C CA . ARG A 1 187 ? -2.347 -3.622 25.839 1.00 83.44 187 ARG A CA 1
ATOM 1369 C C . ARG A 1 187 ? -1.324 -2.596 26.323 1.00 83.44 187 ARG A C 1
ATOM 1371 O O . ARG A 1 187 ? -0.953 -2.601 27.491 1.00 83.44 187 ARG A O 1
ATOM 1378 N N . ASN A 1 188 ? -0.878 -1.723 25.426 1.00 85.44 188 ASN A N 1
ATOM 1379 C CA . ASN A 1 188 ? -0.007 -0.603 25.771 1.00 85.44 188 ASN A CA 1
ATOM 1380 C C . ASN A 1 188 ? -0.820 0.692 25.926 1.00 85.44 188 ASN A C 1
ATOM 1382 O O . ASN A 1 188 ? -1.934 0.783 25.410 1.00 85.44 188 ASN A O 1
ATOM 1386 N N . SER A 1 189 ? -0.231 1.670 26.620 1.00 86.38 189 SER A N 1
ATOM 1387 C CA . SER A 1 189 ? -0.654 3.080 26.616 1.00 86.38 189 SER A CA 1
ATOM 1388 C C . SER A 1 189 ? -0.330 3.738 25.256 1.00 86.38 189 SER A C 1
ATOM 1390 O O . SER A 1 189 ? -0.118 3.027 24.273 1.00 86.38 189 SER A O 1
ATOM 1392 N N . ILE A 1 190 ? -0.275 5.069 25.168 1.00 88.69 190 ILE A N 1
ATOM 1393 C CA . ILE A 1 190 ? -0.107 5.793 23.892 1.00 88.69 190 ILE A CA 1
ATOM 1394 C C . ILE A 1 190 ? 1.290 6.421 23.757 1.00 88.69 190 ILE A C 1
ATOM 1396 O O . ILE A 1 190 ? 2.015 6.124 22.807 1.00 88.69 190 ILE A O 1
ATOM 1400 N N . GLN A 1 191 ? 1.702 7.251 24.718 1.00 92.06 191 GLN A N 1
ATOM 1401 C CA . GLN A 1 191 ? 2.869 8.135 24.590 1.00 92.06 191 GLN A CA 1
ATOM 1402 C C . GLN A 1 191 ? 4.200 7.369 24.541 1.00 92.06 191 GLN A C 1
ATOM 1404 O O . GLN A 1 191 ? 4.987 7.563 23.616 1.00 92.06 191 GLN A O 1
ATOM 1409 N N . ILE A 1 192 ? 4.444 6.457 25.492 1.00 92.50 192 ILE A N 1
ATOM 1410 C CA . ILE A 1 192 ? 5.688 5.665 25.545 1.00 92.50 192 ILE A CA 1
ATOM 1411 C C . ILE A 1 192 ? 5.866 4.810 24.270 1.00 92.50 192 ILE A C 1
ATOM 1413 O O . ILE A 1 192 ? 6.934 4.885 23.657 1.00 92.50 192 ILE A O 1
ATOM 1417 N N . PRO A 1 193 ? 4.854 4.049 23.794 1.00 91.75 193 PRO A N 1
ATOM 1418 C CA . PRO A 1 193 ? 4.959 3.336 22.520 1.00 91.75 193 PRO A CA 1
ATOM 1419 C C . PRO A 1 193 ? 5.228 4.231 21.316 1.00 91.75 193 PRO A C 1
ATOM 1421 O O . PRO A 1 193 ? 6.008 3.843 20.449 1.00 91.75 193 PRO A O 1
ATOM 1424 N N . MET A 1 194 ? 4.614 5.414 21.262 1.00 92.00 194 MET A N 1
ATOM 1425 C CA . MET A 1 194 ? 4.835 6.364 20.174 1.00 92.00 194 MET A CA 1
ATOM 1426 C C . MET A 1 194 ? 6.286 6.859 20.143 1.00 92.00 194 MET A C 1
ATOM 1428 O O . MET A 1 194 ? 6.908 6.847 19.081 1.00 92.00 194 MET A O 1
ATOM 1432 N N . ILE A 1 195 ? 6.854 7.213 21.302 1.00 94.19 195 ILE A N 1
ATOM 1433 C CA . ILE A 1 195 ? 8.261 7.628 21.422 1.00 94.19 195 ILE A CA 1
ATOM 1434 C C . ILE A 1 195 ? 9.200 6.502 20.966 1.00 94.19 195 ILE A C 1
ATOM 1436 O O . ILE A 1 195 ? 10.116 6.739 20.178 1.00 94.19 195 ILE A O 1
ATOM 1440 N N . ILE A 1 196 ? 8.951 5.261 21.402 1.00 92.69 196 ILE A N 1
ATOM 1441 C CA . ILE A 1 196 ? 9.746 4.094 20.988 1.00 92.69 196 ILE A CA 1
ATOM 1442 C C . ILE A 1 196 ? 9.627 3.865 19.475 1.00 92.69 196 ILE A C 1
ATOM 1444 O O . ILE A 1 196 ? 10.636 3.651 18.808 1.00 92.69 196 ILE A O 1
ATOM 1448 N N . ALA A 1 197 ? 8.420 3.947 18.908 1.00 88.94 197 ALA A N 1
ATOM 1449 C CA . ALA A 1 197 ? 8.199 3.772 17.473 1.00 88.94 197 ALA A CA 1
ATOM 1450 C C . ALA A 1 197 ? 8.938 4.829 16.636 1.00 88.94 197 ALA A C 1
ATOM 1452 O O . ALA A 1 197 ? 9.548 4.492 15.617 1.00 88.94 197 ALA A O 1
ATOM 1453 N N . MET A 1 198 ? 8.939 6.091 17.079 1.00 89.81 198 MET A N 1
ATOM 1454 C CA . MET A 1 198 ? 9.716 7.158 16.445 1.00 89.81 198 MET A CA 1
ATOM 1455 C C . MET A 1 198 ? 11.220 6.879 16.530 1.00 89.81 198 MET A C 1
ATOM 1457 O O . MET A 1 198 ? 11.907 6.962 15.511 1.00 89.81 198 MET A O 1
ATOM 1461 N N . ALA A 1 199 ? 11.718 6.464 17.700 1.00 90.94 199 ALA A N 1
ATOM 1462 C CA . ALA A 1 199 ? 13.128 6.131 17.894 1.00 90.94 199 ALA A CA 1
ATOM 1463 C C . ALA A 1 199 ? 13.592 4.977 16.988 1.00 90.94 199 ALA A C 1
ATOM 1465 O O . ALA A 1 199 ? 14.655 5.051 16.374 1.00 90.94 199 ALA A O 1
ATOM 1466 N N . LEU A 1 200 ? 12.766 3.934 16.850 1.00 87.44 200 LEU A N 1
ATOM 1467 C CA . LEU A 1 200 ? 13.028 2.800 15.961 1.00 87.44 200 LEU A CA 1
ATOM 1468 C C . LEU A 1 200 ? 13.057 3.213 14.488 1.00 87.44 200 LEU A C 1
ATOM 1470 O O . LEU A 1 200 ? 13.956 2.808 13.754 1.00 87.44 200 LEU A O 1
ATOM 1474 N N . LYS A 1 201 ? 12.088 4.023 14.046 1.00 86.06 201 LYS A N 1
ATOM 1475 C CA . LYS A 1 201 ? 11.989 4.465 12.646 1.00 86.06 201 LYS A CA 1
ATOM 1476 C C . LYS A 1 201 ? 13.126 5.411 12.255 1.00 86.06 201 LYS A C 1
ATOM 1478 O O . LYS A 1 201 ? 13.579 5.367 11.116 1.00 86.06 201 LYS A O 1
ATOM 1483 N N . MET A 1 202 ? 13.594 6.241 13.183 1.00 84.44 202 MET A N 1
ATOM 1484 C CA . MET A 1 202 ? 14.703 7.172 12.948 1.00 84.44 202 MET A CA 1
ATOM 1485 C C . MET A 1 202 ? 16.081 6.568 13.243 1.00 84.44 202 MET A C 1
ATOM 1487 O O . MET A 1 202 ? 17.094 7.189 12.929 1.00 84.44 202 MET A O 1
ATOM 1491 N N . GLY A 1 203 ? 16.134 5.375 13.843 1.00 87.12 203 GLY A N 1
ATOM 1492 C CA . GLY A 1 203 ? 17.376 4.738 14.284 1.00 87.12 203 GLY A CA 1
ATOM 1493 C C . GLY A 1 203 ? 18.060 5.449 15.459 1.00 87.12 203 GLY A C 1
ATOM 1494 O O . GLY A 1 203 ? 19.199 5.126 15.775 1.00 87.12 203 GLY A O 1
ATOM 1495 N N . GLN A 1 204 ? 17.395 6.417 16.091 1.00 93.81 204 GLN A N 1
ATOM 1496 C CA . GLN A 1 204 ? 17.872 7.194 17.235 1.00 93.81 204 GLN A CA 1
ATOM 1497 C C . GLN A 1 204 ? 16.667 7.828 17.942 1.00 93.81 204 GLN A C 1
ATOM 1499 O O . GLN A 1 204 ? 15.696 8.201 17.285 1.00 93.81 204 GLN A O 1
ATOM 1504 N N . ALA A 1 205 ? 16.723 7.973 19.269 1.00 94.88 205 ALA A N 1
ATOM 1505 C CA . ALA A 1 205 ? 15.684 8.669 20.023 1.00 94.88 205 ALA A CA 1
ATOM 1506 C C . ALA A 1 205 ? 15.624 10.160 19.661 1.00 94.88 205 ALA A C 1
ATOM 1508 O O . ALA A 1 205 ? 16.654 10.829 19.537 1.00 94.88 205 ALA A O 1
ATOM 1509 N N . VAL A 1 206 ? 14.407 10.684 19.514 1.00 95.81 206 VAL A N 1
ATOM 1510 C CA . VAL A 1 206 ? 14.170 12.073 19.116 1.00 95.81 206 VAL A CA 1
ATOM 1511 C C . VAL A 1 206 ? 13.207 12.780 20.054 1.00 95.81 206 VAL A C 1
ATOM 1513 O O . VAL A 1 206 ? 12.286 12.165 20.589 1.00 95.81 206 VAL A O 1
ATOM 1516 N N . VAL A 1 207 ? 13.408 14.084 20.217 1.00 96.12 207 VAL A N 1
ATOM 1517 C CA . VAL A 1 207 ? 12.518 14.980 20.957 1.00 96.12 207 VAL A CA 1
ATOM 1518 C C . VAL A 1 207 ? 12.100 16.144 20.061 1.00 96.12 207 VAL A C 1
ATOM 1520 O O . VAL A 1 207 ? 12.880 16.595 19.224 1.00 96.12 207 VAL A O 1
ATOM 1523 N N . VAL A 1 208 ? 10.862 16.617 20.202 1.00 94.94 208 VAL A N 1
ATOM 1524 C CA . VAL A 1 208 ? 10.361 17.748 19.410 1.00 94.94 208 VAL A CA 1
ATOM 1525 C C . VAL A 1 208 ? 10.781 19.063 20.064 1.00 94.94 208 VAL A C 1
ATOM 1527 O O . VAL A 1 208 ? 10.572 19.251 21.263 1.00 94.94 208 VAL A O 1
ATOM 1530 N N . GLY A 1 209 ? 11.355 19.978 19.281 1.00 93.44 209 GLY A N 1
ATOM 1531 C CA . GLY A 1 209 ? 11.802 21.287 19.757 1.00 93.44 209 GLY A CA 1
ATOM 1532 C C . GLY A 1 209 ? 12.841 21.178 20.878 1.00 93.44 209 GLY A C 1
ATOM 1533 O O . GLY A 1 209 ? 13.740 20.340 20.828 1.00 93.44 209 GLY A O 1
ATOM 1534 N N . GLU A 1 210 ? 12.716 22.022 21.903 1.00 91.69 210 GLU A N 1
ATOM 1535 C CA . GLU A 1 210 ? 13.591 21.990 23.088 1.00 91.69 210 GLU A CA 1
ATOM 1536 C C . GLU A 1 210 ? 13.337 20.757 23.982 1.00 91.69 210 GLU A C 1
ATOM 1538 O O . GLU A 1 210 ? 14.166 20.417 24.824 1.00 91.69 210 GLU A O 1
ATOM 1543 N N . GLY A 1 211 ? 12.186 20.094 23.828 1.00 92.25 211 GLY A N 1
ATOM 1544 C CA . GLY A 1 211 ? 11.751 18.988 24.680 1.00 92.25 211 GLY A CA 1
ATOM 1545 C C . GLY A 1 211 ? 11.354 19.381 26.102 1.00 92.25 211 GLY A C 1
ATOM 1546 O O . GLY A 1 211 ? 11.039 18.504 26.903 1.00 92.25 211 GLY A O 1
ATOM 1547 N N . THR A 1 212 ? 11.356 20.675 26.424 1.00 94.50 212 THR A N 1
ATOM 1548 C CA . THR A 1 212 ? 11.018 21.194 27.755 1.00 94.50 212 THR A CA 1
ATOM 1549 C C . THR A 1 212 ? 9.519 21.165 28.027 1.00 94.50 212 THR A C 1
ATOM 1551 O O . THR A 1 212 ? 9.121 21.210 29.191 1.00 94.50 212 THR A O 1
ATOM 1554 N N . ALA A 1 213 ? 8.686 21.046 26.985 1.00 94.50 213 ALA A N 1
ATOM 1555 C CA . ALA A 1 213 ? 7.247 20.887 27.156 1.00 94.50 213 ALA A CA 1
ATOM 1556 C C . ALA A 1 213 ? 6.924 19.738 28.136 1.00 94.50 213 ALA A C 1
ATOM 1558 O O . ALA A 1 213 ? 7.578 18.693 28.134 1.00 94.50 213 ALA A O 1
ATOM 1559 N N . THR A 1 214 ? 5.962 19.977 29.024 1.00 93.44 214 THR A N 1
ATOM 1560 C CA . THR A 1 214 ? 5.722 19.173 30.227 1.00 93.44 214 THR A CA 1
ATOM 1561 C C . THR A 1 214 ? 4.275 18.709 30.297 1.00 93.44 214 THR A C 1
ATOM 1563 O O . THR A 1 214 ? 3.343 19.492 30.101 1.00 93.44 214 THR A O 1
ATOM 1566 N N . TRP A 1 215 ? 4.095 17.435 30.637 1.00 94.31 215 TRP A N 1
ATOM 1567 C CA . TRP A 1 215 ? 2.800 16.840 30.952 1.00 94.31 215 TRP A CA 1
ATOM 1568 C C . TRP A 1 215 ? 2.785 16.297 32.381 1.00 94.31 215 TRP A C 1
ATOM 1570 O O . TRP A 1 215 ? 3.802 15.816 32.897 1.00 94.31 215 TRP A O 1
ATOM 1580 N N . ASP A 1 216 ? 1.611 16.303 33.008 1.00 94.94 216 ASP A N 1
ATOM 1581 C CA . ASP A 1 216 ? 1.376 15.438 34.162 1.00 94.94 216 ASP A CA 1
ATOM 1582 C C . ASP A 1 216 ? 1.408 13.955 33.754 1.00 94.94 216 ASP A C 1
ATOM 1584 O O . ASP A 1 216 ? 1.363 13.576 32.580 1.00 94.94 216 ASP A O 1
ATOM 1588 N N . ASN A 1 217 ? 1.507 13.079 34.740 1.00 95.50 217 ASN A N 1
ATOM 1589 C CA . ASN A 1 217 ? 1.435 11.643 34.571 1.00 95.50 217 ASN A CA 1
ATOM 1590 C C . ASN A 1 217 ? 0.667 10.997 35.729 1.00 95.50 217 ASN A C 1
ATOM 1592 O O . ASN A 1 217 ? 0.443 11.603 36.782 1.00 95.50 217 ASN A O 1
ATOM 1596 N N . VAL A 1 218 ? 0.221 9.762 35.501 1.00 96.19 218 VAL A N 1
ATOM 1597 C CA . VAL A 1 218 ? -0.413 8.935 36.527 1.00 96.19 218 VAL A CA 1
ATOM 1598 C C . VAL A 1 218 ? -0.111 7.458 36.310 1.00 96.19 218 VAL A C 1
ATOM 1600 O O . VAL A 1 218 ? -0.156 6.949 35.188 1.00 96.19 218 VAL A O 1
ATOM 1603 N N . HIS A 1 219 ? 0.176 6.739 37.391 1.00 95.75 219 HIS A N 1
ATOM 1604 C CA . HIS A 1 219 ? 0.324 5.291 37.327 1.00 95.75 219 HIS A CA 1
ATOM 1605 C C . HIS A 1 219 ? -1.039 4.615 37.107 1.00 95.75 219 HIS A C 1
ATOM 1607 O O . HIS A 1 219 ? -2.038 4.966 37.742 1.00 95.75 219 HIS A O 1
ATOM 1613 N N . VAL A 1 220 ? -1.095 3.592 36.250 1.00 94.75 220 VAL A N 1
ATOM 1614 C CA . VAL A 1 220 ? -2.352 2.926 35.860 1.00 94.75 220 VAL A CA 1
ATOM 1615 C C . VAL A 1 220 ? -3.144 2.368 37.052 1.00 94.75 220 VAL A C 1
ATOM 1617 O O . VAL A 1 220 ? -4.373 2.357 37.022 1.00 94.75 220 VAL A O 1
ATOM 1620 N N . GLN A 1 221 ? -2.478 1.945 38.131 1.00 93.50 221 GLN A N 1
ATOM 1621 C CA . GLN A 1 221 ? -3.162 1.451 39.336 1.00 93.50 221 GLN A CA 1
ATOM 1622 C C . GLN A 1 221 ? -3.789 2.578 40.167 1.00 93.50 221 GLN A C 1
ATOM 1624 O O . GLN A 1 221 ? -4.911 2.420 40.645 1.00 93.50 221 GLN A O 1
ATOM 1629 N N . ASP A 1 222 ? -3.116 3.726 40.292 1.00 95.62 222 ASP A N 1
ATOM 1630 C CA . ASP A 1 222 ? -3.675 4.887 40.997 1.00 95.62 222 ASP A CA 1
ATOM 1631 C C . ASP A 1 222 ? -4.851 5.485 40.212 1.00 95.62 222 ASP A C 1
ATOM 1633 O O . ASP A 1 222 ? -5.845 5.916 40.805 1.00 95.62 222 ASP A O 1
ATOM 1637 N N . LEU A 1 223 ? -4.779 5.432 38.875 1.00 96.56 223 LEU A N 1
ATOM 1638 C CA . LEU A 1 223 ? -5.886 5.785 37.992 1.00 96.56 223 LEU A CA 1
ATOM 1639 C C . LEU A 1 223 ? -7.099 4.876 38.230 1.00 96.56 223 LEU A C 1
ATOM 1641 O O . LEU A 1 223 ? -8.213 5.374 38.355 1.00 96.56 223 LEU A O 1
ATOM 1645 N N . VAL A 1 224 ? -6.916 3.557 38.357 1.00 96.12 224 VAL A N 1
ATOM 1646 C CA . VAL A 1 224 ? -8.024 2.642 38.691 1.00 96.12 224 VAL A CA 1
ATOM 1647 C C . VAL A 1 224 ? -8.696 3.038 40.010 1.00 96.12 224 VAL A C 1
ATOM 1649 O O . VAL A 1 224 ? -9.923 3.104 40.060 1.00 96.12 224 VAL A O 1
ATOM 1652 N N . GLU A 1 225 ? -7.934 3.360 41.059 1.00 95.25 225 GLU A N 1
ATOM 1653 C CA . GLU A 1 225 ? -8.523 3.795 42.334 1.00 95.25 225 GLU A CA 1
ATOM 1654 C C . GLU A 1 225 ? -9.246 5.151 42.219 1.00 95.25 225 GLU A C 1
ATOM 1656 O O . GLU A 1 225 ? -10.292 5.331 42.848 1.00 95.25 225 GLU A O 1
ATOM 1661 N N . ALA A 1 226 ? -8.775 6.065 41.360 1.00 96.06 226 ALA A N 1
ATOM 1662 C CA . ALA A 1 226 ? -9.492 7.305 41.045 1.00 96.06 226 ALA A CA 1
ATOM 1663 C C . ALA A 1 226 ? -10.884 7.021 40.455 1.00 96.06 226 ALA A C 1
ATOM 1665 O O . ALA A 1 226 ? -11.884 7.562 40.933 1.00 96.06 226 ALA A O 1
ATOM 1666 N N . TYR A 1 227 ? -10.971 6.115 39.471 1.00 96.81 227 TYR A N 1
ATOM 1667 C CA . TYR A 1 227 ? -12.251 5.695 38.886 1.00 96.81 227 TYR A CA 1
ATOM 1668 C C . TYR A 1 227 ? -13.195 5.114 39.939 1.00 96.81 227 TYR A C 1
ATOM 1670 O O . TYR A 1 227 ? -14.376 5.458 39.958 1.00 96.81 227 TYR A O 1
ATOM 1678 N N . ILE A 1 228 ? -12.698 4.256 40.835 1.00 94.94 228 ILE A N 1
ATOM 1679 C CA . ILE A 1 228 ? -13.526 3.654 41.889 1.00 94.94 228 ILE A CA 1
ATOM 1680 C C . ILE A 1 228 ? -14.103 4.718 42.826 1.00 94.94 228 ILE A C 1
ATOM 1682 O O . ILE A 1 228 ? -15.279 4.630 43.185 1.00 94.94 228 ILE A O 1
ATOM 1686 N N . LEU A 1 229 ? -13.321 5.734 43.201 1.00 94.06 229 LEU A N 1
ATOM 1687 C CA . LEU A 1 229 ? -13.800 6.827 44.051 1.00 94.06 229 LEU A CA 1
ATOM 1688 C C . LEU A 1 229 ? -14.872 7.672 43.355 1.00 94.06 229 LEU A C 1
ATOM 1690 O O . LEU A 1 229 ? -15.917 7.936 43.955 1.00 94.06 229 LEU A O 1
ATOM 1694 N N . VAL A 1 230 ? -14.653 8.045 42.090 1.00 94.00 230 VAL A N 1
ATOM 1695 C CA . VAL A 1 230 ? -15.625 8.828 41.311 1.00 94.00 230 VAL A CA 1
ATOM 1696 C C . VAL A 1 230 ? -16.914 8.035 41.085 1.00 94.00 230 VAL A C 1
ATOM 1698 O O . VAL A 1 230 ? -17.998 8.551 41.347 1.00 94.00 230 VAL A O 1
ATOM 1701 N N . ILE A 1 231 ? -16.826 6.755 40.711 1.00 94.06 231 ILE A N 1
ATOM 1702 C CA . ILE A 1 231 ? -17.997 5.876 40.544 1.00 94.06 231 ILE A CA 1
ATOM 1703 C C . ILE A 1 231 ? -18.751 5.720 41.870 1.00 94.06 231 ILE A C 1
ATOM 1705 O O . ILE A 1 231 ? -19.978 5.823 41.906 1.00 94.06 231 ILE A O 1
ATOM 1709 N N . ALA A 1 232 ? -18.043 5.525 42.986 1.00 90.19 232 ALA A N 1
ATOM 1710 C CA . ALA A 1 232 ? -18.673 5.423 44.298 1.00 90.19 232 ALA A CA 1
ATOM 1711 C C . ALA A 1 232 ? -19.403 6.716 44.689 1.00 90.19 232 ALA A C 1
ATOM 1713 O O . ALA A 1 232 ? -20.497 6.646 45.261 1.00 90.19 232 ALA A O 1
ATOM 1714 N N . LYS A 1 233 ? -18.832 7.883 44.364 1.00 89.25 233 LYS A N 1
ATOM 1715 C CA . LYS A 1 233 ? -19.475 9.185 44.560 1.00 89.25 233 LYS A CA 1
ATOM 1716 C C . LYS A 1 233 ? -20.725 9.314 43.691 1.00 89.25 233 LYS A C 1
ATOM 1718 O O . LYS A 1 233 ? -21.781 9.604 44.249 1.00 89.25 233 LYS A O 1
ATOM 1723 N N . ALA A 1 234 ? -20.612 9.027 42.395 1.00 89.00 234 ALA A N 1
ATOM 1724 C CA . ALA A 1 234 ? -21.690 9.119 41.413 1.00 89.00 234 ALA A CA 1
ATOM 1725 C C . ALA A 1 234 ? -22.899 8.252 41.798 1.00 89.00 234 ALA A C 1
ATOM 1727 O O . ALA A 1 234 ? -24.016 8.748 41.938 1.00 89.00 234 ALA A O 1
ATOM 1728 N N . VAL A 1 235 ? -22.664 6.971 42.099 1.00 86.81 235 VAL A N 1
ATOM 1729 C CA . VAL A 1 235 ? -23.718 6.034 42.524 1.00 86.81 235 VAL A CA 1
ATOM 1730 C C . VAL A 1 235 ? -24.363 6.473 43.846 1.00 86.81 235 VAL A C 1
ATOM 1732 O O . VAL A 1 235 ? -25.577 6.356 44.018 1.00 86.81 235 VAL A O 1
ATOM 1735 N N . SER A 1 236 ? -23.580 7.022 44.783 1.00 80.44 236 SER A N 1
ATOM 1736 C CA . SER A 1 236 ? -24.103 7.489 46.076 1.00 80.44 236 SER A CA 1
ATOM 1737 C C . SER A 1 236 ? -24.946 8.763 45.957 1.00 80.44 236 SER A C 1
ATOM 1739 O O . SER A 1 236 ? -25.907 8.916 46.709 1.00 80.44 236 SER A O 1
ATOM 1741 N N . SER A 1 237 ? -24.612 9.678 45.039 1.00 70.88 237 SER A N 1
ATOM 1742 C CA . SER A 1 237 ? -25.429 10.868 44.761 1.00 70.88 237 SER A CA 1
ATOM 1743 C C . SER A 1 237 ? -26.704 10.549 43.982 1.00 70.88 237 SER A C 1
ATOM 1745 O O . SER A 1 237 ? -27.693 11.260 44.139 1.00 70.88 237 SER A O 1
ATOM 1747 N N . HIS A 1 238 ? -26.702 9.481 43.180 1.00 66.38 238 HIS A N 1
ATOM 1748 C CA . HIS A 1 238 ? -27.819 9.114 42.309 1.00 66.38 238 HIS A CA 1
ATOM 1749 C C . HIS A 1 238 ? -28.992 8.432 43.037 1.00 66.38 238 HIS A C 1
ATOM 1751 O O . HIS A 1 238 ? -30.150 8.589 42.650 1.00 66.38 238 HIS A O 1
ATOM 1757 N N . HIS A 1 239 ? -28.725 7.664 44.098 1.00 56.38 239 HIS A N 1
ATOM 1758 C CA . HIS A 1 239 ? -29.745 6.932 44.863 1.00 56.38 239 HIS A CA 1
ATOM 1759 C C . HIS A 1 239 ? -30.150 7.674 46.145 1.00 56.38 239 HIS A C 1
ATOM 1761 O O . HIS A 1 239 ? -29.898 7.214 47.261 1.00 56.38 239 HIS A O 1
ATOM 1767 N N . GLY A 1 240 ? -30.777 8.845 45.990 1.00 45.00 240 GLY A N 1
ATOM 1768 C CA . GLY A 1 240 ? -31.367 9.585 47.107 1.00 45.00 240 GLY A CA 1
ATOM 1769 C C . GLY A 1 240 ? -32.267 8.689 47.978 1.00 45.00 240 GLY A C 1
ATOM 1770 O O . GLY A 1 240 ? -33.205 8.088 47.471 1.00 45.00 240 GLY A O 1
ATOM 1771 N N . ASN A 1 241 ? -31.976 8.657 49.287 1.00 36.97 241 ASN A N 1
ATOM 1772 C CA . ASN A 1 241 ? -32.558 7.844 50.374 1.00 36.97 241 ASN A CA 1
ATOM 1773 C C . ASN A 1 241 ? -32.083 6.380 50.501 1.00 36.97 241 ASN A C 1
ATOM 1775 O O . ASN A 1 241 ? -32.571 5.487 49.820 1.00 36.97 241 ASN A O 1
ATOM 1779 N N . GLY A 1 242 ? -31.256 6.099 51.527 1.00 33.62 242 GLY A N 1
ATOM 1780 C CA . GLY A 1 242 ? -31.285 4.770 52.163 1.00 33.62 242 GLY A CA 1
ATOM 1781 C C . GLY A 1 242 ? -30.062 4.277 52.941 1.00 33.62 242 GLY A C 1
ATOM 1782 O O . GLY A 1 242 ? -30.222 3.409 53.791 1.00 33.62 242 GLY A O 1
ATOM 1783 N N . SER A 1 243 ? -28.849 4.796 52.731 1.00 33.88 243 SER A N 1
ATOM 1784 C CA . SER A 1 243 ? -27.654 4.212 53.375 1.00 33.88 243 SER A CA 1
ATOM 1785 C C . SER A 1 243 ? -27.147 5.061 54.545 1.00 33.88 243 SER A C 1
ATOM 1787 O O . SER A 1 243 ? -26.216 5.851 54.401 1.00 33.88 243 SER A O 1
ATOM 1789 N N . LYS A 1 244 ? -27.747 4.895 55.733 1.00 35.66 244 LYS A N 1
ATOM 1790 C CA . LYS A 1 244 ? -27.146 5.353 57.000 1.00 35.66 244 LYS A CA 1
ATOM 1791 C C . LYS A 1 244 ? -25.886 4.519 57.272 1.00 35.66 244 LYS A C 1
ATOM 1793 O O . LYS A 1 244 ? -25.977 3.424 57.814 1.00 35.66 244 LYS A O 1
ATOM 1798 N N . GLY A 1 245 ? -24.711 5.016 56.893 1.00 34.88 245 GLY A N 1
ATOM 1799 C CA . GLY A 1 245 ? -23.446 4.340 57.182 1.00 34.88 245 GLY A CA 1
ATOM 1800 C C . GLY A 1 245 ? -22.217 5.150 56.779 1.00 34.88 245 GLY A C 1
ATOM 1801 O O . GLY A 1 245 ? -22.148 5.629 55.654 1.00 34.88 245 GLY A O 1
ATOM 1802 N N . PHE A 1 246 ? -21.268 5.264 57.718 1.00 34.09 246 PHE A N 1
ATOM 1803 C CA . PHE A 1 246 ? -19.882 5.782 57.673 1.00 34.09 246 PHE A CA 1
ATOM 1804 C C . PHE A 1 246 ? -19.594 7.104 56.917 1.00 34.09 246 PHE A C 1
ATOM 1806 O O . PHE A 1 246 ? -19.007 8.010 57.499 1.00 34.09 246 PHE A O 1
ATOM 1813 N N . PHE A 1 247 ? -20.043 7.278 55.673 1.00 36.41 247 PHE A N 1
ATOM 1814 C CA . PHE A 1 247 ? -19.785 8.459 54.838 1.00 36.41 247 PHE A CA 1
ATOM 1815 C C . PHE A 1 247 ? -20.573 9.712 55.249 1.00 36.41 247 PHE A C 1
ATOM 1817 O O . PHE A 1 247 ? -20.127 10.824 54.987 1.00 36.41 247 PHE A O 1
ATOM 1824 N N . THR A 1 248 ? -21.687 9.575 55.976 1.00 36.62 248 THR A N 1
ATOM 1825 C CA . THR A 1 248 ? -22.447 10.729 56.500 1.00 36.62 248 THR A CA 1
ATOM 1826 C C . THR A 1 248 ? -21.673 11.525 57.563 1.00 36.62 248 THR A C 1
ATOM 1828 O O . THR A 1 248 ? -22.020 12.668 57.834 1.00 36.62 248 THR A O 1
ATOM 1831 N N . LYS A 1 249 ? -20.621 10.948 58.168 1.00 30.75 249 LYS A N 1
ATOM 1832 C CA . LYS A 1 249 ? -19.756 11.648 59.136 1.00 30.75 249 LYS A CA 1
ATOM 1833 C C . LYS A 1 249 ? -18.613 12.431 58.484 1.00 30.75 249 LYS A C 1
ATOM 1835 O O . LYS A 1 249 ? -18.122 13.361 59.112 1.00 30.75 249 LYS A O 1
ATOM 1840 N N . LEU A 1 250 ? -18.209 12.080 57.259 1.00 32.72 250 LEU A N 1
ATOM 1841 C CA . LEU A 1 250 ? -17.134 12.780 56.543 1.00 32.72 250 LEU A CA 1
ATOM 1842 C C . LEU A 1 250 ? -17.653 13.982 55.742 1.00 32.72 250 LEU A C 1
ATOM 1844 O O . LEU A 1 250 ? -16.930 14.948 55.536 1.00 32.72 250 LEU A O 1
ATOM 1848 N N . PHE A 1 251 ? -18.926 13.950 55.345 1.00 41.62 251 PHE A N 1
ATOM 1849 C CA . PHE A 1 251 ? -19.566 15.018 54.586 1.00 41.62 251 PHE A CA 1
ATOM 1850 C C . PHE A 1 251 ? -20.622 15.696 55.457 1.00 41.62 251 PHE A C 1
ATOM 1852 O O . PHE A 1 251 ? -21.799 15.325 55.438 1.00 41.62 251 PHE A O 1
ATOM 1859 N N . LYS A 1 252 ? -20.187 16.681 56.260 1.00 29.38 252 LYS A N 1
ATOM 1860 C CA . LYS A 1 252 ? -21.111 17.624 56.898 1.00 29.38 252 LYS A CA 1
ATOM 1861 C C . LYS A 1 252 ? -21.938 18.266 55.790 1.00 29.38 252 LYS A C 1
ATOM 1863 O O . LYS A 1 252 ? -21.421 18.938 54.908 1.00 29.38 252 LYS A O 1
ATOM 1868 N N . ARG A 1 253 ? -23.235 17.990 55.827 1.00 31.17 253 ARG A N 1
ATOM 1869 C CA . ARG A 1 253 ? -24.236 18.647 55.005 1.00 31.17 253 ARG A CA 1
ATOM 1870 C C . ARG A 1 253 ? -24.300 20.097 55.479 1.00 31.17 253 ARG A C 1
ATOM 1872 O O . ARG A 1 253 ? -24.842 20.343 56.554 1.00 31.17 253 ARG A O 1
ATOM 1879 N N . ASP A 1 254 ? -23.740 21.026 54.709 1.00 28.78 254 ASP A N 1
ATOM 1880 C CA . ASP A 1 254 ? -24.051 22.443 54.880 1.00 28.78 254 ASP A CA 1
ATOM 1881 C C . ASP A 1 254 ? -25.544 22.612 54.612 1.00 28.78 254 ASP A C 1
ATOM 1883 O O . ASP A 1 254 ? -26.028 22.552 53.482 1.00 28.78 254 ASP A O 1
ATOM 1887 N N . ALA A 1 255 ? -26.300 22.743 55.697 1.00 31.53 255 ALA A N 1
ATOM 1888 C CA . ALA A 1 255 ? -27.754 22.804 55.700 1.00 31.53 255 ALA A CA 1
ATOM 1889 C C . ALA A 1 255 ? -28.310 24.158 55.209 1.00 31.53 255 ALA A C 1
ATOM 1891 O O . ALA A 1 255 ? -29.481 24.433 55.434 1.00 31.53 255 ALA A O 1
ATOM 1892 N N . ASN A 1 256 ? -27.504 24.980 54.524 1.00 30.30 256 ASN A N 1
ATOM 1893 C CA . ASN A 1 256 ? -27.837 26.369 54.188 1.00 30.30 256 ASN A CA 1
ATOM 1894 C C . ASN A 1 256 ? -27.658 26.759 52.706 1.00 30.30 256 ASN A C 1
ATOM 1896 O O . ASN A 1 256 ? -27.564 27.945 52.404 1.00 30.30 256 ASN A O 1
ATOM 1900 N N . SER A 1 257 ? -27.671 25.819 51.754 1.00 31.55 257 SER A N 1
ATOM 1901 C CA . SER A 1 257 ? -27.848 26.181 50.336 1.00 31.55 257 SER A CA 1
ATOM 1902 C C . SER A 1 257 ? -29.070 25.484 49.742 1.00 31.55 257 SER A C 1
ATOM 1904 O O . SER A 1 257 ? -29.153 24.259 49.662 1.00 31.55 257 SER A O 1
ATOM 1906 N N . GLY A 1 258 ? -30.075 26.287 49.386 1.00 29.95 258 GLY A N 1
ATOM 1907 C CA . GLY A 1 258 ? -31.263 25.824 48.680 1.00 29.95 258 GLY A CA 1
ATOM 1908 C C . GLY A 1 258 ? -30.892 25.161 47.353 1.00 29.95 258 GLY A C 1
ATOM 1909 O O . GLY A 1 258 ? -29.977 25.607 46.669 1.00 29.95 258 GLY A O 1
ATOM 1910 N N . SER A 1 259 ? -31.618 24.089 47.031 1.00 35.88 259 SER A N 1
ATOM 1911 C CA . SER A 1 259 ? -31.621 23.303 45.790 1.00 35.88 259 SER A CA 1
ATOM 1912 C C . SER A 1 259 ? -31.128 24.046 44.530 1.00 35.88 259 SER A C 1
ATOM 1914 O O . SER A 1 259 ? -31.933 24.530 43.735 1.00 35.88 259 SER A O 1
ATOM 1916 N N . LYS A 1 260 ? -29.810 24.081 44.302 1.00 40.34 260 LYS A N 1
ATOM 1917 C CA . LYS A 1 260 ? -29.206 24.321 42.983 1.00 40.34 260 LYS A CA 1
ATOM 1918 C C . LYS A 1 260 ? -28.765 22.968 42.431 1.00 40.34 260 LYS A C 1
ATOM 1920 O O . LYS A 1 260 ? -28.016 22.256 43.099 1.00 40.34 260 LYS A O 1
ATOM 1925 N N . SER A 1 261 ? -29.250 22.589 41.248 1.00 57.69 261 SER A N 1
ATOM 1926 C CA . SER A 1 261 ? -28.770 21.387 40.560 1.00 57.69 261 SER A CA 1
ATOM 1927 C C . SER A 1 261 ? -27.267 21.518 40.311 1.00 57.69 261 SER A C 1
ATOM 1929 O O . SER A 1 261 ? -26.812 22.560 39.839 1.00 57.69 261 SER A O 1
ATOM 1931 N N . VAL A 1 262 ? -26.497 20.479 40.633 1.00 75.38 262 VAL A N 1
ATOM 1932 C CA . VAL A 1 262 ? -25.054 20.441 40.360 1.00 75.38 262 VAL A CA 1
ATOM 1933 C C . VAL A 1 262 ? -24.840 20.558 38.848 1.00 75.38 262 VAL A C 1
ATOM 1935 O O . VAL A 1 262 ? -25.417 19.782 38.090 1.00 75.38 262 VAL A O 1
ATOM 1938 N N . SER A 1 263 ? -24.047 21.544 38.431 1.00 86.56 263 SER A N 1
ATOM 1939 C CA . SER A 1 263 ? -23.665 21.794 37.035 1.00 86.56 263 SER A CA 1
ATOM 1940 C C . SER A 1 263 ? -22.988 20.566 36.414 1.00 86.56 263 SER A C 1
ATOM 1942 O O . SER A 1 263 ? -22.240 19.861 37.095 1.00 86.56 263 SER A O 1
ATOM 1944 N N . SER A 1 264 ? -23.219 20.315 35.123 1.00 88.62 264 SER A N 1
ATOM 1945 C CA . SER A 1 264 ? -22.604 19.193 34.399 1.00 88.62 264 SER A CA 1
ATOM 1946 C C . SER A 1 264 ? -21.076 19.312 34.360 1.00 88.62 264 SER A C 1
ATOM 1948 O O . SER A 1 264 ? -20.364 18.330 34.566 1.00 88.62 264 SER A O 1
ATOM 1950 N N . TYR A 1 265 ? -20.556 20.537 34.250 1.00 91.25 265 TYR A N 1
ATOM 1951 C CA . TYR A 1 265 ? -19.122 20.841 34.306 1.00 91.25 265 TYR A CA 1
ATOM 1952 C C . TYR A 1 265 ? -18.489 20.544 35.673 1.00 91.25 265 TYR A C 1
ATOM 1954 O O . TYR A 1 265 ? -17.304 20.227 35.743 1.00 91.25 265 TYR A O 1
ATOM 1962 N N . ALA A 1 266 ? -19.272 20.547 36.757 1.00 90.00 266 ALA A N 1
ATOM 1963 C CA . ALA A 1 266 ? -18.789 20.201 38.095 1.00 90.00 266 ALA A CA 1
ATOM 1964 C C . ALA A 1 266 ? -18.445 18.705 38.260 1.00 90.00 266 ALA A C 1
ATOM 1966 O O . ALA A 1 266 ? -17.901 18.306 39.295 1.00 90.00 266 ALA A O 1
ATOM 1967 N N . LYS A 1 267 ? -18.795 17.869 37.272 1.00 93.12 267 LYS A N 1
ATOM 1968 C CA . LYS A 1 267 ? -18.566 16.416 37.259 1.00 93.12 267 LYS A CA 1
ATOM 1969 C C . LYS A 1 267 ? -17.371 16.007 36.384 1.00 93.12 267 LYS A C 1
ATOM 1971 O O . LYS A 1 267 ? -17.124 14.813 36.202 1.00 93.12 267 LYS A O 1
ATOM 1976 N N . PHE A 1 268 ? -16.609 16.979 35.884 1.00 96.06 268 PHE A N 1
ATOM 1977 C CA . PHE A 1 268 ? -15.322 16.775 35.222 1.00 96.06 268 PHE A CA 1
ATOM 1978 C C . PHE A 1 268 ? -14.201 16.670 36.266 1.00 96.06 268 PHE A C 1
ATOM 1980 O O . PHE A 1 268 ? -14.110 17.520 37.149 1.00 96.06 268 PHE A O 1
ATOM 1987 N N . HIS A 1 269 ? -13.376 15.625 36.188 1.00 96.75 269 HIS A N 1
ATOM 1988 C CA . HIS A 1 269 ? -12.311 15.351 37.155 1.00 96.75 269 HIS A CA 1
ATOM 1989 C C . HIS A 1 269 ? -10.982 15.118 36.443 1.00 96.75 269 HIS A C 1
ATOM 1991 O O . HIS A 1 269 ? -10.855 14.192 35.638 1.00 96.75 269 HIS A O 1
ATOM 1997 N N . ASN A 1 270 ? -9.973 15.910 36.788 1.00 96.81 270 ASN A N 1
ATOM 1998 C CA . ASN A 1 270 ? -8.600 15.632 36.389 1.00 96.81 270 ASN A CA 1
ATOM 1999 C C . ASN A 1 270 ? -8.033 14.494 37.242 1.00 96.81 270 ASN A C 1
ATOM 2001 O O . ASN A 1 270 ? -8.398 14.329 38.410 1.00 96.81 270 ASN A O 1
ATOM 2005 N N . VAL A 1 271 ? -7.104 13.722 36.681 1.00 95.75 271 VAL A N 1
ATOM 2006 C CA . VAL A 1 271 ? -6.401 12.672 37.430 1.00 95.75 271 VAL A CA 1
ATOM 2007 C C . VAL A 1 271 ? -4.902 12.782 37.197 1.00 95.75 271 VAL A C 1
ATOM 2009 O O . VAL A 1 271 ? -4.422 12.313 36.182 1.00 95.75 271 VAL A O 1
ATOM 2012 N N . ALA A 1 272 ? -4.141 13.348 38.128 1.00 94.50 272 ALA A N 1
ATOM 2013 C CA . ALA A 1 272 ? -2.690 13.501 37.986 1.00 94.50 272 ALA A CA 1
ATOM 2014 C C . ALA A 1 272 ? -1.971 13.194 39.303 1.00 94.50 272 ALA A C 1
ATOM 2016 O O . ALA A 1 272 ? -2.497 13.492 40.373 1.00 94.50 272 ALA A O 1
ATOM 2017 N N . SER A 1 273 ? -0.781 12.595 39.238 1.00 92.44 273 SER A N 1
ATOM 2018 C CA . SER A 1 273 ? 0.027 12.293 40.429 1.00 92.44 273 SER A CA 1
ATOM 2019 C C . SER A 1 273 ? 1.384 12.983 40.449 1.00 92.44 273 SER A C 1
ATOM 2021 O O . SER A 1 273 ? 1.820 13.401 41.518 1.00 92.44 273 SER A O 1
ATOM 2023 N N . ASP A 1 274 ? 2.054 13.079 39.303 1.00 91.88 274 ASP A N 1
ATOM 2024 C CA . ASP A 1 274 ? 3.371 13.709 39.167 1.00 91.88 274 ASP A CA 1
ATOM 2025 C C . ASP A 1 274 ? 3.538 14.278 37.742 1.00 91.88 274 ASP A C 1
ATOM 2027 O O . ASP A 1 274 ? 2.585 14.273 36.963 1.00 91.88 274 ASP A O 1
ATOM 2031 N N . ARG A 1 275 ? 4.721 14.799 37.392 1.00 92.12 275 ARG A N 1
ATOM 2032 C CA . ARG A 1 275 ? 5.023 15.471 36.117 1.00 92.12 275 ARG A CA 1
ATOM 2033 C C . ARG A 1 275 ? 6.275 14.934 35.439 1.00 92.12 275 ARG A C 1
ATOM 2035 O O . ARG A 1 275 ? 7.180 14.395 36.075 1.00 92.12 275 ARG A O 1
ATOM 2042 N N . HIS A 1 276 ? 6.339 15.123 34.125 1.00 94.19 276 HIS A N 1
ATOM 2043 C CA . HIS A 1 276 ? 7.512 14.819 33.310 1.00 94.19 276 HIS A CA 1
ATOM 2044 C C . HIS A 1 276 ? 7.664 15.823 32.165 1.00 94.19 276 HIS A C 1
ATOM 2046 O O . HIS A 1 276 ? 6.696 16.147 31.476 1.00 94.19 276 HIS A O 1
ATOM 2052 N N . ALA A 1 277 ? 8.895 16.284 31.944 1.00 94.94 277 ALA A N 1
ATOM 2053 C CA . ALA A 1 277 ? 9.270 16.904 30.680 1.00 94.94 277 ALA A CA 1
ATOM 2054 C C . ALA A 1 277 ? 9.428 15.816 29.608 1.00 94.94 277 ALA A C 1
ATOM 2056 O O . ALA A 1 277 ? 9.889 14.705 29.902 1.00 94.94 277 ALA A O 1
ATOM 2057 N N . TRP A 1 278 ? 9.081 16.125 28.358 1.00 95.75 278 TRP A N 1
ATOM 2058 C CA . TRP A 1 278 ? 9.246 15.170 27.259 1.00 95.75 278 TRP A CA 1
ATOM 2059 C C . TRP A 1 278 ? 10.710 14.771 27.063 1.00 95.75 278 TRP A C 1
ATOM 2061 O O . TRP A 1 278 ? 10.989 13.598 26.825 1.00 95.75 278 TRP A O 1
ATOM 2071 N N . SER A 1 279 ? 11.648 15.706 27.229 1.00 95.31 279 SER A N 1
ATOM 2072 C CA . SER A 1 279 ? 13.090 15.441 27.178 1.00 95.31 279 SER A CA 1
ATOM 2073 C C . SER A 1 279 ? 13.533 14.395 28.204 1.00 95.31 279 SER A C 1
ATOM 2075 O O . SER A 1 279 ? 14.242 13.458 27.839 1.00 95.31 279 SER A O 1
ATOM 2077 N N . ASP A 1 280 ? 13.072 14.499 29.453 1.00 95.56 280 ASP A N 1
ATOM 2078 C CA . ASP A 1 280 ? 13.394 13.548 30.522 1.00 95.56 280 ASP A CA 1
ATOM 2079 C C . ASP A 1 280 ? 12.867 12.144 30.204 1.00 95.56 280 ASP A C 1
ATOM 2081 O O . ASP A 1 280 ? 13.591 11.155 30.340 1.00 95.56 280 ASP A O 1
ATOM 2085 N N . LEU A 1 281 ? 11.608 12.044 29.761 1.00 95.94 281 LEU A N 1
ATOM 2086 C CA . LEU A 1 281 ? 10.999 10.760 29.412 1.00 95.94 281 LEU A CA 1
ATOM 2087 C C . LEU A 1 281 ? 11.701 10.118 28.205 1.00 95.94 281 LEU A C 1
ATOM 2089 O O . LEU A 1 281 ? 12.039 8.934 28.248 1.00 95.94 281 LEU A O 1
ATOM 2093 N N . VAL A 1 282 ? 11.963 10.896 27.150 1.00 96.81 282 VAL A N 1
ATOM 2094 C CA . VAL A 1 282 ? 12.677 10.429 25.952 1.00 96.81 282 VAL A CA 1
ATOM 2095 C C . VAL A 1 282 ? 14.102 10.000 26.300 1.00 96.81 282 VAL A C 1
ATOM 2097 O O . VAL A 1 282 ? 14.549 8.974 25.797 1.00 96.81 282 VAL A O 1
ATOM 2100 N N . ALA A 1 283 ? 14.805 10.719 27.181 1.00 96.50 283 ALA A N 1
ATOM 2101 C CA . ALA A 1 283 ? 16.157 10.361 27.605 1.00 96.50 283 ALA A CA 1
ATOM 2102 C C . ALA A 1 283 ? 16.199 9.017 28.349 1.00 96.50 283 ALA A C 1
ATOM 2104 O O . ALA A 1 283 ? 17.056 8.182 28.056 1.00 96.50 283 ALA A O 1
ATOM 2105 N N . ILE A 1 284 ? 15.250 8.765 29.260 1.00 96.06 284 ILE A N 1
ATOM 2106 C CA . ILE A 1 284 ? 15.148 7.473 29.960 1.00 96.06 284 ILE A CA 1
ATOM 2107 C C . ILE A 1 284 ? 14.856 6.343 28.962 1.00 96.06 284 ILE A C 1
ATOM 2109 O O . ILE A 1 284 ? 15.491 5.287 29.012 1.00 96.06 284 ILE A O 1
ATOM 2113 N N . ILE A 1 285 ? 13.945 6.572 28.009 1.00 96.50 285 ILE A N 1
ATOM 2114 C CA . ILE A 1 285 ? 13.647 5.605 26.944 1.00 96.50 285 ILE A CA 1
ATOM 2115 C C . ILE A 1 285 ? 14.889 5.358 26.075 1.00 96.50 285 ILE A C 1
ATOM 2117 O O . ILE A 1 285 ? 15.212 4.208 25.791 1.00 96.50 285 ILE A O 1
ATOM 2121 N N . ALA A 1 286 ? 15.626 6.400 25.686 1.00 96.69 286 ALA A N 1
ATOM 2122 C CA . ALA A 1 286 ? 16.830 6.289 24.865 1.00 96.69 286 ALA A CA 1
ATOM 2123 C C . ALA A 1 286 ? 17.921 5.454 25.551 1.00 96.69 286 ALA A C 1
ATOM 2125 O O . ALA A 1 286 ? 18.495 4.559 24.931 1.00 96.69 286 ALA A O 1
ATOM 2126 N N . GLN A 1 287 ? 18.159 5.693 26.846 1.00 96.19 287 GLN A N 1
ATOM 2127 C CA . GLN A 1 287 ? 19.077 4.893 27.663 1.00 96.19 287 GLN A CA 1
ATOM 2128 C C . GLN A 1 287 ? 18.644 3.424 27.711 1.00 96.19 287 GLN A C 1
ATOM 2130 O O . GLN A 1 287 ? 19.455 2.530 27.473 1.00 96.19 287 GLN A O 1
ATOM 2135 N N . SER A 1 288 ? 17.356 3.179 27.953 1.00 95.12 288 SER A N 1
ATOM 2136 C CA . SER A 1 288 ? 16.769 1.839 28.019 1.00 95.12 288 SER A CA 1
ATOM 2137 C C . SER A 1 288 ? 16.882 1.072 26.691 1.00 95.12 288 SER A C 1
ATOM 2139 O O . SER A 1 288 ? 17.260 -0.105 26.684 1.00 95.12 288 SER A O 1
ATOM 2141 N N . LEU A 1 289 ? 16.611 1.735 25.558 1.00 92.50 289 LEU A N 1
ATOM 2142 C CA . LEU A 1 289 ? 16.724 1.165 24.211 1.00 92.50 289 LEU A CA 1
ATOM 2143 C C . LEU A 1 289 ? 18.183 0.891 23.823 1.00 92.50 289 LEU A C 1
ATOM 2145 O O . LEU A 1 289 ? 18.483 -0.167 23.265 1.00 92.50 289 LEU A O 1
ATOM 2149 N N . HIS A 1 290 ? 19.095 1.818 24.127 1.00 92.56 290 HIS A N 1
ATOM 2150 C CA . HIS A 1 290 ? 20.519 1.660 23.839 1.00 92.56 290 HIS A CA 1
ATOM 2151 C C . HIS A 1 290 ? 21.149 0.532 24.665 1.00 92.56 290 HIS A C 1
ATOM 2153 O O . HIS A 1 290 ? 21.837 -0.321 24.107 1.00 92.56 290 HIS A O 1
ATOM 2159 N N . ALA A 1 291 ? 20.839 0.454 25.965 1.00 91.50 291 ALA A N 1
ATOM 2160 C CA . ALA A 1 291 ? 21.300 -0.625 26.841 1.00 91.50 291 ALA A CA 1
ATOM 2161 C C . ALA A 1 291 ? 20.863 -2.020 26.352 1.00 91.50 291 ALA A C 1
ATOM 2163 O O . ALA A 1 291 ? 21.550 -3.011 26.593 1.00 91.50 291 ALA A O 1
ATOM 2164 N N . ARG A 1 292 ? 19.741 -2.096 25.624 1.00 92.12 292 ARG A N 1
ATOM 2165 C CA . ARG A 1 292 ? 19.213 -3.320 24.997 1.00 92.12 292 ARG A CA 1
ATOM 2166 C C . ARG A 1 292 ? 19.728 -3.555 23.569 1.00 92.12 292 ARG A C 1
ATOM 2168 O O . ARG A 1 292 ? 19.303 -4.510 22.927 1.00 92.12 292 ARG A O 1
ATOM 2175 N N . GLY A 1 293 ? 20.609 -2.694 23.053 1.00 87.69 293 GLY A N 1
ATOM 2176 C CA . GLY A 1 293 ? 21.156 -2.780 21.695 1.00 87.69 293 GLY A CA 1
ATOM 2177 C C . GLY A 1 293 ? 20.142 -2.498 20.582 1.00 87.69 293 GLY A C 1
ATOM 2178 O O . GLY A 1 293 ? 20.384 -2.857 19.432 1.00 87.69 293 GLY A O 1
ATOM 2179 N N . VAL A 1 294 ? 19.000 -1.883 20.907 1.00 85.88 294 VAL A N 1
ATOM 2180 C CA . VAL A 1 294 ? 17.918 -1.601 19.949 1.00 85.88 294 VAL A CA 1
ATOM 2181 C C . VAL A 1 294 ? 18.247 -0.391 19.071 1.00 85.88 294 VAL A C 1
ATOM 2183 O O . VAL A 1 294 ? 17.892 -0.365 17.894 1.00 85.88 294 VAL A O 1
ATOM 2186 N N . ILE A 1 295 ? 18.950 0.596 19.632 1.00 87.06 295 ILE A N 1
ATOM 2187 C CA . ILE A 1 295 ? 19.460 1.780 18.929 1.00 87.06 295 ILE A CA 1
ATOM 2188 C C . ILE A 1 295 ? 20.963 1.959 19.216 1.00 87.06 295 ILE A C 1
ATOM 2190 O O . ILE A 1 295 ? 21.436 1.588 20.296 1.00 87.06 295 ILE A O 1
ATOM 2194 N N . PRO A 1 296 ? 21.737 2.529 18.275 1.00 84.25 296 PRO A N 1
ATOM 2195 C CA . PRO A 1 296 ? 23.194 2.611 18.365 1.00 84.25 296 PRO A CA 1
ATOM 2196 C C . PRO A 1 296 ? 23.714 3.612 19.407 1.00 84.25 296 PRO A C 1
ATOM 2198 O O . PRO A 1 296 ? 24.869 3.501 19.799 1.00 84.25 296 PRO A O 1
ATOM 2201 N N . THR A 1 297 ? 22.899 4.569 19.859 1.00 91.69 297 THR A N 1
ATOM 2202 C CA . THR A 1 297 ? 23.276 5.573 20.870 1.00 91.69 297 THR A CA 1
ATOM 2203 C C . THR A 1 297 ? 22.099 5.896 21.792 1.00 91.69 297 THR A C 1
ATOM 2205 O O . THR A 1 297 ? 20.944 5.820 21.369 1.00 91.69 297 THR A O 1
ATOM 2208 N N . SER A 1 298 ? 22.392 6.272 23.040 1.00 94.69 298 SER A N 1
ATOM 2209 C CA . SER A 1 298 ? 21.428 6.858 23.982 1.00 94.69 298 SER A CA 1
ATOM 2210 C C . SER A 1 298 ? 21.235 8.368 23.798 1.00 94.69 298 SER A C 1
ATOM 2212 O O . SER A 1 298 ? 20.409 8.957 24.493 1.00 94.69 298 SER A O 1
ATOM 2214 N N . ASP A 1 299 ? 21.993 9.007 22.903 1.00 95.31 299 ASP A N 1
ATOM 2215 C CA . ASP A 1 299 ? 21.879 10.442 22.642 1.00 95.31 299 ASP A CA 1
ATOM 2216 C C . ASP A 1 299 ? 20.526 10.775 22.012 1.00 95.31 299 ASP A C 1
ATOM 2218 O O . ASP A 1 299 ? 20.093 10.132 21.049 1.00 95.31 299 ASP A O 1
ATOM 2222 N N . VAL A 1 300 ? 19.883 11.826 22.519 1.00 95.62 300 VAL A N 1
ATOM 2223 C CA . VAL A 1 300 ? 18.591 12.304 22.021 1.00 95.62 300 VAL A CA 1
ATOM 2224 C C . VAL A 1 300 ? 18.807 13.439 21.027 1.00 95.62 300 VAL A C 1
ATOM 2226 O O . VAL A 1 300 ? 19.487 14.420 21.328 1.00 95.62 300 VAL A O 1
ATOM 2229 N N . LYS A 1 301 ? 18.198 13.329 19.845 1.00 95.31 301 LYS A N 1
ATOM 2230 C CA . LYS A 1 301 ? 18.249 14.369 18.811 1.00 95.31 301 LYS A CA 1
ATOM 2231 C C . LYS A 1 301 ? 16.996 15.250 18.852 1.00 95.31 301 LYS A C 1
ATOM 2233 O O . LYS A 1 301 ? 15.879 14.744 18.829 1.00 95.31 301 LYS A O 1
ATOM 2238 N N . SER A 1 302 ? 17.180 16.568 18.855 1.00 95.81 302 SER A N 1
ATOM 2239 C CA . SER A 1 302 ? 16.078 17.520 18.666 1.00 95.81 302 SER A CA 1
ATOM 2240 C C . SER A 1 302 ? 15.664 17.586 17.192 1.00 95.81 302 SER A C 1
ATOM 2242 O O . SER A 1 302 ? 16.522 17.641 16.305 1.00 95.81 302 SER A O 1
ATOM 2244 N N . ILE A 1 303 ? 14.357 17.556 16.937 1.00 95.12 303 ILE A N 1
ATOM 2245 C CA . ILE A 1 303 ? 13.749 17.689 15.608 1.00 95.12 303 ILE A CA 1
ATOM 2246 C C . ILE A 1 303 ? 12.568 18.659 15.646 1.00 95.12 303 ILE A C 1
ATOM 2248 O O . ILE A 1 303 ? 11.977 18.925 16.694 1.00 95.12 303 ILE A O 1
ATOM 2252 N N . THR A 1 304 ? 12.188 19.183 14.489 1.00 94.00 304 THR A N 1
ATOM 2253 C CA . THR A 1 304 ? 10.985 20.009 14.342 1.00 94.00 304 THR A CA 1
ATOM 2254 C C . THR A 1 304 ? 9.713 19.158 14.390 1.00 94.00 304 THR A C 1
ATOM 2256 O O . THR A 1 304 ? 9.725 17.964 14.081 1.00 94.00 304 THR A O 1
ATOM 2259 N N . LEU A 1 305 ? 8.573 19.776 14.721 1.00 91.00 305 LEU A N 1
ATOM 2260 C CA . LEU A 1 305 ? 7.278 19.086 14.684 1.00 91.00 305 LEU A CA 1
ATOM 2261 C C . LEU A 1 305 ? 6.934 18.585 13.269 1.00 91.00 305 LEU A C 1
ATOM 2263 O O . LEU A 1 305 ? 6.356 17.511 13.118 1.00 91.00 305 LEU A O 1
ATOM 2267 N N . ALA A 1 306 ? 7.324 19.326 12.226 1.00 90.94 306 ALA A N 1
ATOM 2268 C CA . ALA A 1 306 ? 7.128 18.915 10.838 1.00 90.94 306 ALA A CA 1
ATOM 2269 C C . ALA A 1 306 ? 7.883 17.616 10.521 1.00 90.94 306 ALA A C 1
ATOM 2271 O O . ALA A 1 306 ? 7.289 16.681 9.987 1.00 90.94 306 ALA A O 1
ATOM 2272 N N . GLU A 1 307 ? 9.156 17.521 10.914 1.00 90.06 307 GLU A N 1
ATOM 2273 C CA . GLU A 1 307 ? 9.947 16.293 10.772 1.00 90.06 307 GLU A CA 1
ATOM 2274 C C . GLU A 1 307 ? 9.328 15.145 11.571 1.00 90.06 307 GLU A C 1
ATOM 2276 O O . GLU A 1 307 ? 9.157 14.049 11.039 1.00 90.06 307 GLU A O 1
ATOM 2281 N N . ALA A 1 308 ? 8.913 15.401 12.813 1.00 87.81 308 ALA A N 1
ATOM 2282 C CA . ALA A 1 308 ? 8.281 14.399 13.662 1.00 87.81 308 ALA A CA 1
ATOM 2283 C C . ALA A 1 308 ? 6.978 13.845 13.046 1.00 87.81 308 ALA A C 1
ATOM 2285 O O . ALA A 1 308 ? 6.751 12.634 13.073 1.00 87.81 308 ALA A O 1
ATOM 2286 N N . ASN A 1 309 ? 6.172 14.695 12.401 1.00 88.69 309 ASN A N 1
ATOM 2287 C CA . ASN A 1 309 ? 4.936 14.297 11.717 1.00 88.69 309 ASN A CA 1
ATOM 2288 C C . ASN A 1 309 ? 5.176 13.429 10.468 1.00 88.69 309 ASN A C 1
ATOM 2290 O O . ASN A 1 309 ? 4.323 12.611 10.128 1.00 88.69 309 ASN A O 1
ATOM 2294 N N . THR A 1 310 ? 6.342 13.526 9.813 1.00 85.69 310 THR A N 1
ATOM 2295 C CA . THR A 1 310 ? 6.714 12.574 8.739 1.00 85.69 310 THR A CA 1
ATOM 2296 C C . THR A 1 310 ? 6.965 11.158 9.278 1.00 85.69 310 THR A C 1
ATOM 2298 O O . THR A 1 310 ? 6.878 10.152 8.561 1.00 85.69 310 THR A O 1
ATOM 2301 N N . VAL A 1 311 ? 7.277 11.062 10.572 1.00 82.94 311 VAL A N 1
ATOM 2302 C CA . VAL A 1 311 ? 7.608 9.813 11.251 1.00 82.94 311 VAL A CA 1
ATOM 2303 C C . VAL A 1 311 ? 6.361 9.195 11.872 1.00 82.94 311 VAL A C 1
ATOM 2305 O O . VAL A 1 311 ? 6.119 8.010 11.622 1.00 82.94 311 VAL A O 1
ATOM 2308 N N . HIS A 1 312 ? 5.570 9.978 12.614 1.00 84.38 312 HIS A N 1
ATOM 2309 C CA . HIS A 1 312 ? 4.348 9.530 13.280 1.00 84.38 312 HIS A CA 1
ATOM 2310 C C . HIS A 1 312 ? 3.230 10.596 13.213 1.00 84.38 312 HIS A C 1
ATOM 2312 O O . HIS A 1 312 ? 3.463 11.731 13.626 1.00 84.38 312 HIS A O 1
ATOM 2318 N N . PRO A 1 313 ? 1.998 10.255 12.779 1.00 84.31 313 PRO A N 1
ATOM 2319 C CA . PRO A 1 313 ? 0.916 11.232 12.575 1.00 84.31 313 PRO A CA 1
ATOM 2320 C C . PRO A 1 313 ? 0.441 11.928 13.860 1.00 84.31 313 PRO A C 1
ATOM 2322 O O . PRO A 1 313 ? -0.143 13.004 13.803 1.00 84.31 313 PRO A O 1
ATOM 2325 N N . TRP A 1 314 ? 0.698 11.324 15.022 1.00 84.12 314 TRP A N 1
ATOM 2326 C CA . TRP A 1 314 ? 0.345 11.878 16.336 1.00 84.12 314 TRP A CA 1
ATOM 2327 C C . TRP A 1 314 ? 1.537 12.504 17.073 1.00 84.12 314 TRP A C 1
ATOM 2329 O O . TRP A 1 314 ? 1.471 12.714 18.281 1.00 84.12 314 TRP A O 1
ATOM 2339 N N . ALA A 1 315 ? 2.642 12.810 16.382 1.00 87.38 315 ALA A N 1
ATOM 2340 C CA . ALA A 1 315 ? 3.832 13.368 17.029 1.00 87.38 315 ALA A CA 1
ATOM 2341 C C . ALA A 1 315 ? 3.569 14.701 17.760 1.00 87.38 315 ALA A C 1
ATOM 2343 O O . ALA A 1 315 ? 4.279 15.036 18.706 1.00 87.38 315 ALA A O 1
ATOM 2344 N N . PHE A 1 316 ? 2.511 15.430 17.388 1.00 87.88 316 PHE A N 1
ATOM 2345 C CA . PHE A 1 316 ? 2.061 16.620 18.114 1.00 87.88 316 PHE A CA 1
ATOM 2346 C C . PHE A 1 316 ? 1.715 16.349 19.592 1.00 87.88 316 PHE A C 1
ATOM 2348 O O . PHE A 1 316 ? 1.880 17.243 20.418 1.00 87.88 316 PHE A O 1
ATOM 2355 N N . ALA A 1 317 ? 1.291 15.129 19.946 1.00 86.12 317 ALA A N 1
ATOM 2356 C CA . ALA A 1 317 ? 0.902 14.764 21.311 1.00 86.12 317 ALA A CA 1
ATOM 2357 C C . ALA A 1 317 ? 2.090 14.639 22.285 1.00 86.12 317 ALA A C 1
ATOM 2359 O O . ALA A 1 317 ? 1.879 14.573 23.490 1.00 86.12 317 ALA A O 1
ATOM 2360 N N . VAL A 1 318 ? 3.329 14.612 21.778 1.00 91.00 318 VAL A N 1
ATOM 2361 C CA . VAL A 1 318 ? 4.572 14.678 22.579 1.00 91.00 318 VAL A CA 1
ATOM 2362 C C . VAL A 1 318 ? 5.320 15.996 22.361 1.00 91.00 318 VAL A C 1
ATOM 2364 O O . VAL A 1 318 ? 6.531 16.082 22.553 1.00 91.00 318 VAL A O 1
ATOM 2367 N N . ALA A 1 319 ? 4.604 17.025 21.901 1.00 91.50 319 ALA A N 1
ATOM 2368 C CA . ALA A 1 319 ? 5.158 18.334 21.570 1.00 91.50 319 ALA A CA 1
ATOM 2369 C C . ALA A 1 319 ? 4.394 19.495 22.227 1.00 91.50 319 ALA A C 1
ATOM 2371 O O . ALA A 1 319 ? 4.617 20.648 21.867 1.00 91.50 319 ALA A O 1
ATOM 2372 N N . ASN A 1 320 ? 3.488 19.235 23.165 1.00 91.50 320 ASN A N 1
ATOM 2373 C CA . ASN A 1 320 ? 2.704 20.268 23.844 1.00 91.50 320 ASN A CA 1
ATOM 2374 C C . ASN A 1 320 ? 2.740 20.115 25.368 1.00 91.50 320 ASN A C 1
ATOM 2376 O O . ASN A 1 320 ? 3.250 19.118 25.888 1.00 91.50 320 ASN A O 1
ATOM 2380 N N . ASN A 1 321 ? 2.219 21.120 26.072 1.00 93.12 321 ASN A N 1
ATOM 2381 C CA . ASN A 1 321 ? 2.043 21.117 27.521 1.00 93.12 321 ASN A CA 1
ATOM 2382 C C . ASN A 1 321 ? 0.615 20.709 27.898 1.00 93.12 321 ASN A C 1
ATOM 2384 O O . ASN A 1 321 ? -0.333 21.132 27.242 1.00 93.12 321 ASN A O 1
ATOM 2388 N N . ALA A 1 322 ? 0.464 19.935 28.975 1.00 93.62 322 ALA A N 1
ATOM 2389 C CA . ALA A 1 322 ? -0.826 19.620 29.594 1.00 93.62 322 ALA A CA 1
ATOM 2390 C C . ALA A 1 322 ? -0.631 19.457 31.108 1.00 93.62 322 ALA A C 1
ATOM 2392 O O . ALA A 1 322 ? -0.155 18.424 31.582 1.00 93.62 322 ALA A O 1
ATOM 2393 N N . LEU A 1 323 ? -0.963 20.517 31.846 1.00 93.38 323 LEU A N 1
ATOM 2394 C CA . LEU A 1 323 ? -0.746 20.655 33.278 1.00 93.38 323 LEU A CA 1
ATOM 2395 C C . LEU A 1 323 ? -2.099 20.869 33.942 1.00 93.38 323 LEU A C 1
ATOM 2397 O O . LEU A 1 323 ? -2.790 21.845 33.654 1.00 93.38 323 LEU A O 1
ATOM 2401 N N . VAL A 1 324 ? -2.466 19.962 34.829 1.00 94.38 324 VAL A N 1
ATOM 2402 C CA . VAL A 1 324 ? -3.750 19.890 35.503 1.00 94.38 324 VAL A CA 1
ATOM 2403 C C . VAL A 1 324 ? -3.569 19.768 37.012 1.00 94.38 324 VAL A C 1
ATOM 2405 O O . VAL A 1 324 ? -2.566 19.257 37.512 1.00 94.38 324 VAL A O 1
ATOM 2408 N N . LEU A 1 325 ? -4.571 20.227 37.757 1.00 94.19 325 LEU A N 1
ATOM 2409 C CA . LEU A 1 325 ? -4.714 19.964 39.184 1.00 94.19 325 LEU A CA 1
ATOM 2410 C C . LEU A 1 325 ? -5.942 19.068 39.406 1.00 94.19 325 LEU A C 1
ATOM 2412 O O . LEU A 1 325 ? -7.036 19.427 38.959 1.00 94.19 325 LEU A O 1
ATOM 2416 N N . PRO A 1 326 ? -5.791 17.909 40.077 1.00 94.94 326 PRO A N 1
ATOM 2417 C CA . PRO A 1 326 ? -6.888 16.998 40.405 1.00 94.94 326 PRO A CA 1
ATOM 2418 C C . PRO A 1 326 ? -7.576 17.410 41.718 1.00 94.94 326 PRO A C 1
ATOM 2420 O O . PRO A 1 326 ? -7.818 16.576 42.595 1.00 94.94 326 PRO A O 1
ATOM 2423 N N . SER A 1 327 ? -7.845 18.706 41.890 1.00 94.69 327 SER A N 1
ATOM 2424 C CA . SER A 1 327 ? -8.316 19.300 43.146 1.00 94.69 327 SER A CA 1
ATOM 2425 C C . SER A 1 327 ? -9.652 18.697 43.599 1.00 94.69 327 SER A C 1
ATOM 2427 O O . SER A 1 327 ? -9.821 18.375 44.780 1.00 94.69 327 SER A O 1
ATOM 2429 N N . ARG A 1 328 ? -10.588 18.436 42.672 1.00 93.12 328 ARG A N 1
ATOM 2430 C CA . ARG A 1 328 ? -11.851 17.740 42.989 1.00 93.12 328 ARG A CA 1
ATOM 2431 C C . ARG A 1 328 ? -11.622 16.313 43.469 1.00 93.12 328 ARG A C 1
ATOM 2433 O O . ARG A 1 328 ? -12.263 15.871 44.421 1.00 93.12 328 ARG A O 1
ATOM 2440 N N . LEU A 1 329 ? -10.710 15.587 42.832 1.00 93.38 329 LEU A N 1
ATOM 2441 C CA . LEU A 1 329 ? -10.420 14.201 43.183 1.00 93.38 329 LEU A CA 1
ATOM 2442 C C . LEU A 1 329 ? -9.697 14.100 44.541 1.00 93.38 329 LEU A C 1
ATOM 2444 O O . LEU A 1 329 ? -10.030 13.238 45.357 1.00 93.38 329 LEU A O 1
ATOM 2448 N N . GLN A 1 330 ? -8.788 15.032 44.838 1.00 92.69 330 GLN A N 1
ATOM 2449 C CA . GLN A 1 330 ? -8.163 15.170 46.158 1.00 92.69 330 GLN A CA 1
ATOM 2450 C C . GLN A 1 330 ? -9.196 15.492 47.245 1.00 92.69 330 GLN A C 1
ATOM 2452 O O . GLN A 1 330 ? -9.158 14.901 48.325 1.00 92.69 330 GLN A O 1
ATOM 2457 N N . ALA A 1 331 ? -10.184 16.345 46.952 1.00 90.44 331 ALA A N 1
ATOM 2458 C CA . ALA A 1 331 ? -11.296 16.619 47.866 1.00 90.44 331 ALA A CA 1
ATOM 2459 C C . ALA A 1 331 ? -12.180 15.380 48.139 1.00 90.44 331 ALA A C 1
ATOM 2461 O O . ALA A 1 331 ? -12.851 15.315 49.171 1.00 90.44 331 ALA A O 1
ATOM 2462 N N . LEU A 1 332 ? -12.160 14.370 47.257 1.00 88.38 332 LEU A N 1
ATOM 2463 C CA . LEU A 1 332 ? -12.785 13.058 47.485 1.00 88.38 332 LEU A CA 1
ATOM 2464 C C . LEU A 1 332 ? -11.910 12.098 48.315 1.00 88.38 332 LEU A C 1
ATOM 2466 O O . LEU A 1 332 ? -12.348 10.986 48.615 1.00 88.38 332 LEU A O 1
ATOM 2470 N N . GLY A 1 333 ? -10.709 12.521 48.720 1.00 90.56 333 GLY A N 1
ATOM 2471 C CA . GLY A 1 333 ? -9.765 11.734 49.514 1.00 90.56 333 GLY A CA 1
ATOM 2472 C C . GLY A 1 333 ? -8.860 10.816 48.691 1.00 90.56 333 GLY A C 1
ATOM 2473 O O . GLY A 1 333 ? -8.319 9.857 49.241 1.00 90.56 333 GLY A O 1
ATOM 2474 N N . TRP A 1 334 ? -8.716 11.058 47.385 1.00 94.50 334 TRP A N 1
ATOM 2475 C CA . TRP A 1 334 ? -7.762 10.323 46.559 1.00 94.50 334 TRP A CA 1
ATOM 2476 C C . TRP A 1 334 ? -6.335 10.813 46.811 1.00 94.50 334 TRP A C 1
ATOM 2478 O O . TRP A 1 334 ? -6.050 12.006 46.697 1.00 94.50 334 TRP A O 1
ATOM 2488 N N . THR A 1 335 ? -5.439 9.868 47.084 1.00 91.62 335 THR A N 1
ATOM 2489 C CA . THR A 1 335 ? -4.004 10.115 47.220 1.00 91.62 335 THR A CA 1
ATOM 2490 C C . THR A 1 335 ? -3.259 9.071 46.388 1.00 91.62 335 THR A C 1
ATOM 2492 O O . THR A 1 335 ? -3.446 7.878 46.645 1.00 91.62 335 THR A O 1
ATOM 2495 N N . PRO A 1 336 ? -2.435 9.472 45.403 1.00 91.88 336 PRO A N 1
ATOM 2496 C CA . PRO A 1 336 ? -1.677 8.528 44.590 1.00 91.88 336 PRO A CA 1
ATOM 2497 C C . PRO A 1 336 ? -0.591 7.844 45.424 1.00 91.88 336 PRO A C 1
ATOM 2499 O O . PRO A 1 336 ? 0.027 8.460 46.294 1.00 91.88 336 PRO A O 1
ATOM 2502 N N . SER A 1 337 ? -0.356 6.562 45.153 1.00 89.81 337 SER A N 1
ATOM 2503 C CA . SER A 1 337 ? 0.622 5.743 45.877 1.00 89.81 337 SER A CA 1
ATOM 2504 C C . SER A 1 337 ? 1.895 5.463 45.070 1.00 89.81 337 SER A C 1
ATOM 2506 O O . SER A 1 337 ? 2.932 5.152 45.655 1.00 89.81 337 SER A O 1
ATOM 2508 N N . HIS A 1 338 ? 1.852 5.636 43.747 1.00 87.75 338 HIS A N 1
ATOM 2509 C CA . HIS A 1 338 ? 2.946 5.358 42.821 1.00 87.75 338 HIS A CA 1
ATOM 2510 C C . HIS A 1 338 ? 3.439 6.657 42.168 1.00 87.75 338 HIS A C 1
ATOM 2512 O O . HIS A 1 338 ? 3.073 6.974 41.043 1.00 87.75 338 HIS A O 1
ATOM 2518 N N . THR A 1 339 ? 4.298 7.414 42.854 1.00 82.94 339 THR A N 1
ATOM 2519 C CA . THR A 1 339 ? 4.781 8.728 42.376 1.00 82.94 339 THR A CA 1
ATOM 2520 C C . THR A 1 339 ? 6.162 8.701 41.716 1.00 82.94 339 THR A C 1
ATOM 2522 O O . THR A 1 339 ? 6.659 9.735 41.298 1.00 82.94 339 THR A O 1
ATOM 2525 N N . ASN A 1 340 ? 6.822 7.542 41.601 1.00 86.69 340 ASN A N 1
ATOM 2526 C CA . ASN A 1 340 ? 8.169 7.454 41.023 1.00 86.69 340 ASN A CA 1
ATOM 2527 C C . ASN A 1 340 ? 8.156 6.880 39.603 1.00 86.69 340 ASN A C 1
ATOM 2529 O O . ASN A 1 340 ? 8.664 5.785 39.359 1.00 86.69 340 ASN A O 1
ATOM 2533 N N . TRP A 1 341 ? 7.598 7.645 38.666 1.00 89.88 341 TRP A N 1
ATOM 2534 C CA . TRP A 1 341 ? 7.416 7.212 37.280 1.00 89.88 341 TRP A CA 1
ATOM 2535 C C . TRP A 1 341 ? 8.715 6.766 36.599 1.00 89.88 341 TRP A C 1
ATOM 2537 O O . TRP A 1 341 ? 8.710 5.801 35.838 1.00 89.88 341 TRP A O 1
ATOM 2547 N N . LYS A 1 342 ? 9.854 7.398 36.922 1.00 91.25 342 LYS A N 1
ATOM 2548 C CA . LYS A 1 342 ? 11.165 7.085 36.323 1.00 91.25 342 LYS A CA 1
ATOM 2549 C C . LYS A 1 342 ? 11.573 5.620 36.511 1.00 91.25 342 LYS A C 1
ATOM 2551 O O . LYS A 1 342 ? 12.248 5.071 35.645 1.00 91.25 342 LYS A O 1
ATOM 2556 N N . LYS A 1 343 ? 11.169 4.985 37.618 1.00 88.94 343 LYS A N 1
ATOM 2557 C CA . LYS A 1 343 ? 11.479 3.572 37.899 1.00 88.94 343 LYS A CA 1
ATOM 2558 C C . LYS A 1 343 ? 10.678 2.594 37.041 1.00 88.94 343 LYS A C 1
ATOM 2560 O O . LYS A 1 343 ? 11.174 1.507 36.765 1.00 88.94 343 LYS A O 1
ATOM 2565 N N . ASP A 1 344 ? 9.481 2.981 36.611 1.00 88.06 344 ASP A N 1
ATOM 2566 C CA . ASP A 1 344 ? 8.556 2.094 35.900 1.00 88.06 344 ASP A CA 1
ATOM 2567 C C . ASP A 1 344 ? 8.704 2.179 34.371 1.00 88.06 344 ASP A C 1
ATOM 2569 O O . ASP A 1 344 ? 8.324 1.246 33.660 1.00 88.06 344 ASP A O 1
ATOM 2573 N N . VAL A 1 345 ? 9.308 3.258 33.850 1.00 90.44 345 VAL A N 1
ATOM 2574 C CA . VAL A 1 345 ? 9.489 3.459 32.399 1.00 90.44 345 VAL A CA 1
ATOM 2575 C C . VAL A 1 345 ? 10.294 2.331 31.758 1.00 90.44 345 VAL A C 1
ATOM 2577 O O . VAL A 1 345 ? 9.948 1.905 30.663 1.00 90.44 345 VAL A O 1
ATOM 2580 N N . ASP A 1 346 ? 11.338 1.813 32.410 1.00 89.44 346 ASP A N 1
ATOM 2581 C CA . ASP A 1 346 ? 12.155 0.736 31.831 1.00 89.44 346 ASP A CA 1
ATOM 2582 C C . ASP A 1 346 ? 11.349 -0.562 31.630 1.00 89.44 346 ASP A C 1
ATOM 2584 O O . ASP A 1 346 ? 11.444 -1.202 30.580 1.00 89.44 346 ASP A O 1
ATOM 2588 N N . ALA A 1 347 ? 10.478 -0.895 32.589 1.00 88.38 347 ALA A N 1
ATOM 2589 C CA . ALA A 1 347 ? 9.554 -2.021 32.474 1.00 88.38 347 ALA A CA 1
ATOM 2590 C C . ALA A 1 347 ? 8.504 -1.783 31.375 1.00 88.38 347 ALA A C 1
ATOM 2592 O O . ALA A 1 347 ? 8.134 -2.711 30.651 1.00 88.38 347 ALA A O 1
ATOM 2593 N N . ASP A 1 348 ? 8.050 -0.538 31.200 1.00 90.19 348 ASP A N 1
ATOM 2594 C CA . ASP A 1 348 ? 7.182 -0.163 30.084 1.00 90.19 348 ASP A CA 1
ATOM 2595 C C . ASP A 1 348 ? 7.897 -0.276 28.733 1.00 90.19 348 ASP A C 1
ATOM 2597 O O . ASP A 1 348 ? 7.308 -0.806 27.791 1.00 90.19 348 ASP A O 1
ATOM 2601 N N . VAL A 1 349 ? 9.164 0.139 28.629 1.00 91.19 349 VAL A N 1
ATOM 2602 C CA . VAL A 1 349 ? 9.981 -0.035 27.417 1.00 91.19 349 VAL A CA 1
ATOM 2603 C C . VAL A 1 349 ? 10.128 -1.513 27.094 1.00 91.19 349 VAL A C 1
ATOM 2605 O O . VAL A 1 349 ? 9.869 -1.908 25.960 1.00 91.19 349 VAL A O 1
ATOM 2608 N N . GLU A 1 350 ? 10.478 -2.352 28.069 1.00 88.31 350 GLU A N 1
ATOM 2609 C CA . GLU A 1 350 ? 10.579 -3.797 27.868 1.00 88.31 350 GLU A CA 1
ATOM 2610 C C . GLU A 1 350 ? 9.246 -4.397 27.405 1.00 88.31 350 GLU A C 1
ATOM 2612 O O . GLU A 1 350 ? 9.203 -5.149 26.432 1.00 88.31 350 GLU A O 1
ATOM 2617 N N . ARG A 1 351 ? 8.136 -4.034 28.050 1.00 86.25 351 ARG A N 1
ATOM 2618 C CA . ARG A 1 351 ? 6.795 -4.504 27.683 1.00 86.25 351 ARG A CA 1
ATOM 2619 C C . ARG A 1 351 ? 6.415 -4.077 26.269 1.00 86.25 351 ARG A C 1
ATOM 2621 O O . ARG A 1 351 ? 5.893 -4.891 25.505 1.00 86.25 351 ARG A O 1
ATOM 2628 N N . VAL A 1 352 ? 6.698 -2.828 25.900 1.00 87.88 352 VAL A N 1
ATOM 2629 C CA . VAL A 1 352 ? 6.463 -2.324 24.546 1.00 87.88 352 VAL A CA 1
ATOM 2630 C C . VAL A 1 352 ? 7.357 -3.049 23.554 1.00 87.88 352 VAL A C 1
ATOM 2632 O O . VAL A 1 352 ? 6.838 -3.534 22.557 1.00 87.88 352 VAL A O 1
ATOM 2635 N N . LEU A 1 353 ? 8.649 -3.215 23.825 1.00 83.88 353 LEU A N 1
ATOM 2636 C CA . LEU A 1 353 ? 9.556 -3.971 22.966 1.00 83.88 353 LEU A CA 1
ATOM 2637 C C . LEU A 1 353 ? 9.129 -5.428 22.825 1.00 83.88 353 LEU A C 1
ATOM 2639 O O . LEU A 1 353 ? 9.159 -5.937 21.720 1.00 83.88 353 LEU A O 1
ATOM 2643 N N . ASN A 1 354 ? 8.655 -6.087 23.879 1.00 77.94 354 ASN A N 1
ATOM 2644 C CA . ASN A 1 354 ? 8.126 -7.450 23.812 1.00 77.94 354 ASN A CA 1
ATOM 2645 C C . ASN A 1 354 ? 6.824 -7.512 23.003 1.00 77.94 354 ASN A C 1
ATOM 2647 O O . ASN A 1 354 ? 6.613 -8.445 22.223 1.00 77.94 354 ASN A O 1
ATOM 2651 N N . SER A 1 355 ? 5.969 -6.491 23.115 1.00 69.75 355 SER A N 1
ATOM 2652 C CA . SER A 1 355 ? 4.809 -6.337 22.233 1.00 69.75 355 SER A CA 1
ATOM 2653 C C . SER A 1 355 ? 5.234 -6.070 20.785 1.00 69.75 355 SER A C 1
ATOM 2655 O O . SER A 1 355 ? 4.619 -6.599 19.874 1.00 69.75 355 SER A O 1
ATOM 2657 N N . LEU A 1 356 ? 6.337 -5.345 20.570 1.00 65.06 356 LEU A N 1
ATOM 2658 C CA . LEU A 1 356 ? 6.940 -5.084 19.267 1.00 65.06 356 LEU A CA 1
ATOM 2659 C C . LEU A 1 356 ? 7.769 -6.261 18.750 1.00 65.06 356 LEU A C 1
ATOM 2661 O O . LEU A 1 356 ? 7.998 -6.302 17.557 1.00 65.06 356 LEU A O 1
ATOM 2665 N N . ALA A 1 357 ? 8.204 -7.196 19.606 1.00 44.19 357 ALA A N 1
ATOM 2666 C CA . ALA A 1 357 ? 9.016 -8.378 19.307 1.00 44.19 357 ALA A CA 1
ATOM 2667 C C . ALA A 1 357 ? 8.149 -9.600 18.999 1.00 44.19 357 ALA A C 1
ATOM 2669 O O . ALA A 1 357 ? 8.415 -10.340 18.056 1.00 44.19 357 ALA A O 1
ATOM 2670 N N . SER A 1 358 ? 7.030 -9.736 19.713 1.00 35.88 358 SER A N 1
ATOM 2671 C CA . SER A 1 358 ? 5.887 -10.537 19.256 1.00 35.88 358 SER A CA 1
ATOM 2672 C C . SER A 1 358 ? 5.264 -9.972 17.969 1.00 35.88 358 SER A C 1
ATOM 2674 O O . SER A 1 358 ? 4.615 -10.710 17.232 1.00 35.88 358 SER A O 1
ATOM 2676 N N . VAL A 1 359 ? 5.554 -8.703 17.656 1.00 34.53 359 VAL A N 1
ATOM 2677 C CA . VAL A 1 359 ? 5.273 -8.009 16.389 1.00 34.53 359 VAL A CA 1
ATOM 2678 C C . VAL A 1 359 ? 6.549 -7.829 15.537 1.00 34.53 359 VAL A C 1
ATOM 2680 O O . VAL A 1 359 ? 6.468 -7.231 14.469 1.00 34.53 359 VAL A O 1
ATOM 2683 N N . ALA A 1 360 ? 7.723 -8.379 15.921 1.00 27.91 360 ALA A N 1
ATOM 2684 C CA . ALA A 1 360 ? 8.997 -8.114 15.230 1.00 27.91 360 ALA A CA 1
ATOM 2685 C C . ALA A 1 360 ? 9.097 -8.984 13.990 1.00 27.91 360 ALA A C 1
ATOM 2687 O O . ALA A 1 360 ? 9.862 -9.943 13.881 1.00 27.91 360 ALA A O 1
ATOM 2688 N N . ARG A 1 361 ? 8.320 -8.565 13.005 1.00 24.72 361 ARG A N 1
ATOM 2689 C CA . ARG A 1 361 ? 8.785 -8.408 11.647 1.00 24.72 361 ARG A CA 1
ATOM 2690 C C . ARG A 1 361 ? 8.613 -6.933 11.285 1.00 24.72 361 ARG A C 1
ATOM 2692 O O . ARG A 1 361 ? 7.486 -6.450 11.310 1.00 24.72 361 ARG A O 1
ATOM 2699 N N . PRO A 1 362 ? 9.705 -6.214 10.977 1.00 26.16 362 PRO A N 1
ATOM 2700 C CA . PRO A 1 362 ? 9.612 -4.836 10.534 1.00 26.16 362 PRO A CA 1
ATOM 2701 C C . PRO A 1 362 ? 8.953 -4.737 9.146 1.00 26.16 362 PRO A C 1
ATOM 2703 O O . PRO A 1 362 ? 8.852 -5.738 8.425 1.00 26.16 362 PRO A O 1
ATOM 2706 N N . PRO A 1 363 ? 8.501 -3.526 8.779 1.00 29.00 363 PRO A N 1
ATOM 2707 C CA . PRO A 1 363 ? 7.664 -3.266 7.621 1.00 29.00 363 PRO A CA 1
ATOM 2708 C C . PRO A 1 363 ? 8.468 -3.407 6.331 1.00 29.00 363 PRO A C 1
ATOM 2710 O O . PRO A 1 363 ? 9.355 -2.614 6.028 1.00 29.00 363 PRO A O 1
ATOM 2713 N N . GLN A 1 364 ? 8.121 -4.420 5.552 1.00 26.91 364 GLN A N 1
ATOM 2714 C CA . GLN A 1 364 ? 8.244 -4.412 4.102 1.00 26.91 364 GLN A CA 1
ATOM 2715 C C . GLN A 1 364 ? 6.966 -5.068 3.598 1.00 26.91 364 GLN A C 1
ATOM 2717 O O . GLN A 1 364 ? 6.563 -6.090 4.153 1.00 26.91 364 GLN A O 1
ATOM 2722 N N . ASP A 1 365 ? 6.338 -4.497 2.574 1.00 33.66 365 ASP A N 1
ATOM 2723 C CA . ASP A 1 365 ? 5.002 -4.830 2.052 1.00 33.66 365 ASP A CA 1
ATOM 2724 C C . ASP A 1 365 ? 4.765 -6.294 1.640 1.00 33.66 365 ASP A C 1
ATOM 2726 O O . ASP A 1 365 ? 3.736 -6.624 1.059 1.00 33.66 365 ASP A O 1
ATOM 2730 N N . ARG A 1 366 ? 5.693 -7.214 1.912 1.00 32.09 366 ARG A N 1
ATOM 2731 C CA . ARG A 1 366 ? 5.593 -8.640 1.609 1.00 32.09 366 ARG A CA 1
ATOM 2732 C C . ARG A 1 366 ? 6.345 -9.450 2.646 1.00 32.09 366 ARG A C 1
ATOM 2734 O O . ARG A 1 366 ? 7.573 -9.477 2.665 1.00 32.09 366 ARG A O 1
ATOM 2741 N N . VAL A 1 367 ? 5.610 -10.191 3.465 1.00 33.62 367 VAL A N 1
ATOM 2742 C CA . VAL A 1 367 ? 6.198 -11.061 4.484 1.00 33.62 367 VAL A CA 1
ATOM 2743 C C . VAL A 1 367 ? 6.243 -12.503 3.963 1.00 33.62 367 VAL A C 1
ATOM 2745 O O . VAL A 1 367 ? 5.230 -13.053 3.531 1.00 33.62 367 VAL A O 1
ATOM 2748 N N . ILE A 1 368 ? 7.423 -13.140 3.987 1.00 30.42 368 ILE A N 1
ATOM 2749 C CA . ILE A 1 368 ? 7.575 -14.563 3.627 1.00 30.42 368 ILE A CA 1
ATOM 2750 C C . ILE A 1 368 ? 7.193 -15.415 4.831 1.00 30.42 368 ILE A C 1
ATOM 2752 O O . ILE A 1 368 ? 7.823 -15.343 5.891 1.00 30.42 368 ILE A O 1
ATOM 2756 N N . LEU A 1 369 ? 6.181 -16.249 4.668 1.00 36.12 369 LEU A N 1
ATOM 2757 C CA . LEU A 1 369 ? 5.637 -17.088 5.722 1.00 36.12 369 LEU A CA 1
ATOM 2758 C C . LEU A 1 369 ? 5.683 -18.568 5.325 1.00 36.12 369 LEU A C 1
ATOM 2760 O O . LEU A 1 369 ? 5.777 -18.890 4.145 1.00 36.12 369 LEU A O 1
ATOM 2764 N N . TRP A 1 370 ? 5.643 -19.486 6.291 1.00 30.77 370 TRP A N 1
ATOM 2765 C CA . TRP A 1 370 ? 5.521 -20.921 6.017 1.00 30.77 370 TRP A CA 1
ATOM 2766 C C . TRP A 1 370 ? 4.121 -21.413 6.379 1.00 30.77 370 TRP A C 1
ATOM 2768 O O . TRP A 1 370 ? 3.651 -21.170 7.486 1.00 30.77 370 TRP A O 1
ATOM 2778 N N . TYR A 1 371 ? 3.464 -22.121 5.464 1.00 37.16 371 TYR A N 1
ATOM 2779 C CA . TYR A 1 371 ? 2.121 -22.672 5.645 1.00 37.16 371 TYR A CA 1
ATOM 2780 C C . TYR A 1 371 ? 2.135 -24.207 5.690 1.00 37.16 371 TYR A C 1
ATOM 2782 O O . TYR A 1 371 ? 2.931 -24.838 4.991 1.00 37.16 371 TYR A O 1
ATOM 2790 N N . ARG A 1 372 ? 1.248 -24.812 6.495 1.00 30.38 372 ARG A N 1
ATOM 2791 C CA . ARG A 1 372 ? 0.997 -26.266 6.547 1.00 30.38 372 ARG A CA 1
ATOM 2792 C C . ARG A 1 372 ? -0.212 -26.631 5.677 1.00 30.38 372 ARG A C 1
ATOM 2794 O O . ARG A 1 372 ? -1.338 -26.312 6.038 1.00 30.38 372 ARG A O 1
ATOM 2801 N N . LEU A 1 373 ? 0.017 -27.342 4.573 1.00 33.91 373 LEU A N 1
ATOM 2802 C CA . LEU A 1 373 ? -1.036 -27.899 3.710 1.00 33.91 373 LEU A CA 1
ATOM 2803 C C . LEU A 1 373 ? -1.494 -29.284 4.193 1.00 33.91 373 LEU A C 1
ATOM 2805 O O . LEU A 1 373 ? -0.646 -30.127 4.501 1.00 33.91 373 LEU A O 1
ATOM 2809 N N . LEU A 1 374 ? -2.809 -29.536 4.145 1.00 29.73 374 LEU A N 1
ATOM 2810 C CA . LEU A 1 374 ? -3.379 -30.887 4.063 1.00 29.73 374 LEU A CA 1
ATOM 2811 C C . LEU A 1 374 ? -3.049 -31.450 2.674 1.00 29.73 374 LEU A C 1
ATOM 2813 O O . LEU A 1 374 ? -3.445 -30.880 1.657 1.00 29.73 374 LEU A O 1
ATOM 2817 N N . SER A 1 375 ? -2.285 -32.535 2.606 1.00 31.89 375 SER A N 1
ATOM 2818 C CA . SER A 1 375 ? -1.951 -33.169 1.328 1.00 31.89 375 SER A CA 1
ATOM 2819 C C . SER A 1 375 ? -3.203 -33.814 0.708 1.00 31.89 375 SER A C 1
ATOM 2821 O O . SER A 1 375 ? -3.766 -34.731 1.300 1.00 31.89 375 SER A O 1
ATOM 2823 N N . ALA A 1 376 ? -3.618 -33.396 -0.494 1.00 29.33 376 ALA A N 1
ATOM 2824 C CA . ALA A 1 376 ? -4.481 -34.219 -1.351 1.00 29.33 376 ALA A CA 1
ATOM 2825 C C . ALA A 1 376 ? -3.619 -35.260 -2.101 1.00 29.33 376 ALA A C 1
ATOM 2827 O O . ALA A 1 376 ? -2.473 -34.945 -2.443 1.00 29.33 376 ALA A O 1
ATOM 2828 N N . PRO A 1 377 ? -4.109 -36.490 -2.355 1.00 32.44 377 PRO A N 1
ATOM 2829 C CA . PRO A 1 377 ? -3.262 -37.576 -2.824 1.00 32.44 377 PRO A CA 1
ATOM 2830 C C . PRO A 1 377 ? -2.887 -37.424 -4.297 1.00 32.44 377 PRO A C 1
ATOM 2832 O O . PRO A 1 377 ? -3.678 -37.015 -5.147 1.00 32.44 377 PRO A O 1
ATOM 2835 N N . SER A 1 378 ? -1.655 -37.824 -4.586 1.00 26.77 378 SER A N 1
ATOM 2836 C CA . SER A 1 378 ? -1.129 -38.099 -5.914 1.00 26.77 378 SER A CA 1
ATOM 2837 C C . SER A 1 378 ? -2.033 -39.032 -6.729 1.00 26.77 378 SER A C 1
ATOM 2839 O O . SER A 1 378 ? -2.556 -40.012 -6.210 1.00 26.77 378 SER A O 1
ATOM 2841 N N . ARG A 1 379 ? -2.136 -38.699 -8.021 1.00 33.09 379 ARG A N 1
ATOM 2842 C CA . ARG A 1 379 ? -2.643 -39.455 -9.180 1.00 33.09 379 ARG A CA 1
ATOM 2843 C C . ARG A 1 379 ? -2.880 -40.962 -8.967 1.00 33.09 379 ARG A C 1
ATOM 2845 O O . ARG A 1 379 ? -2.002 -41.675 -8.495 1.00 33.09 379 ARG A O 1
ATOM 2852 N N . SER A 1 380 ? -4.000 -41.416 -9.534 1.00 31.22 380 SER A N 1
ATOM 2853 C CA . SER A 1 380 ? -4.553 -42.780 -9.592 1.00 31.22 380 SER A CA 1
ATOM 2854 C C . SER A 1 380 ? -5.413 -43.163 -8.386 1.00 31.22 380 SER A C 1
ATOM 2856 O O . SER A 1 380 ? -4.890 -43.478 -7.330 1.00 31.22 380 SER A O 1
ATOM 2858 N N . LEU A 1 381 ? -6.742 -43.098 -8.552 1.00 26.14 381 LEU A N 1
ATOM 2859 C CA . LEU A 1 381 ? -7.748 -44.023 -8.001 1.00 26.14 381 LEU A CA 1
ATOM 2860 C C . LEU A 1 381 ? -9.156 -43.584 -8.462 1.00 26.14 381 LEU A C 1
ATOM 2862 O O . LEU A 1 381 ? -9.420 -42.402 -8.662 1.00 26.14 381 LEU A O 1
ATOM 2866 N N . GLN A 1 382 ? -10.006 -44.574 -8.733 1.00 26.16 382 GLN A N 1
ATOM 2867 C CA . GLN A 1 382 ? -11.236 -44.519 -9.538 1.00 26.16 382 GLN A CA 1
ATOM 2868 C C . GLN A 1 382 ? -12.407 -43.701 -8.934 1.00 26.16 382 GLN A C 1
ATOM 2870 O O . GLN A 1 382 ? -12.500 -43.553 -7.714 1.00 26.16 382 GLN A O 1
ATOM 2875 N N . PRO A 1 383 ? -13.355 -43.216 -9.768 1.00 27.36 383 PRO A N 1
ATOM 2876 C CA . PRO A 1 383 ? -14.356 -42.218 -9.388 1.00 27.36 383 PRO A CA 1
ATOM 2877 C C . PRO A 1 383 ? -15.682 -42.825 -8.888 1.00 27.36 383 PRO A C 1
ATOM 2879 O O . PRO A 1 383 ? -16.706 -42.652 -9.542 1.00 27.36 383 PRO A O 1
ATOM 2882 N N . GLN A 1 384 ? -15.713 -43.537 -7.752 1.00 28.61 384 GLN A N 1
ATOM 2883 C CA . GLN A 1 384 ? -16.999 -44.073 -7.245 1.00 28.61 384 GLN A CA 1
ATOM 2884 C C . GLN A 1 384 ? -17.317 -43.919 -5.751 1.00 28.61 384 GLN A C 1
ATOM 2886 O O . GLN A 1 384 ? -18.377 -44.364 -5.324 1.00 28.61 384 GLN A O 1
ATOM 2891 N N . ARG A 1 385 ? -16.519 -43.216 -4.938 1.00 26.69 385 ARG A N 1
ATOM 2892 C CA . ARG A 1 385 ? -16.942 -42.863 -3.564 1.00 26.69 385 ARG A CA 1
ATOM 2893 C C . ARG A 1 385 ? -16.419 -41.496 -3.127 1.00 26.69 385 ARG A C 1
ATOM 2895 O O . ARG A 1 385 ? -15.439 -41.406 -2.402 1.00 26.69 385 ARG A O 1
ATOM 2902 N N . LEU A 1 386 ? -17.092 -40.428 -3.552 1.00 26.28 386 LEU A N 1
ATOM 2903 C CA . LEU A 1 386 ? -16.907 -39.074 -3.016 1.00 26.28 386 LEU A CA 1
ATOM 2904 C C . LEU A 1 386 ? -18.281 -38.421 -2.820 1.00 26.28 386 LEU A C 1
ATOM 2906 O O . LEU A 1 386 ? -18.721 -37.623 -3.638 1.00 26.28 386 LEU A O 1
ATOM 2910 N N . SER A 1 387 ? -18.972 -38.781 -1.737 1.00 25.72 387 SER A N 1
ATOM 2911 C CA . SER A 1 387 ? -20.202 -38.098 -1.302 1.00 25.72 387 SER A CA 1
ATOM 2912 C C . SER A 1 387 ? -20.149 -37.596 0.147 1.00 25.72 387 SER A C 1
ATOM 2914 O O . SER A 1 387 ? -21.170 -37.168 0.665 1.00 25.72 387 SER A O 1
ATOM 2916 N N . LEU A 1 388 ? -18.985 -37.618 0.814 1.00 25.72 388 LEU A N 1
ATOM 2917 C CA . LEU A 1 388 ? -18.876 -37.315 2.255 1.00 25.72 388 LEU A CA 1
ATOM 2918 C C . LEU A 1 388 ? -17.581 -36.578 2.661 1.00 25.72 388 LEU A C 1
ATOM 2920 O O . LEU A 1 388 ? -17.060 -36.771 3.753 1.00 25.72 388 LEU A O 1
ATOM 2924 N N . LEU A 1 389 ? -17.061 -35.702 1.798 1.00 26.38 389 LEU A N 1
ATOM 2925 C CA . LEU A 1 389 ? -16.096 -34.669 2.200 1.00 26.38 389 LEU A CA 1
ATOM 2926 C C . LEU A 1 389 ? -16.666 -33.312 1.793 1.00 26.38 389 LEU A C 1
ATOM 2928 O O . LEU A 1 389 ? -16.385 -32.782 0.717 1.00 26.38 389 LEU A O 1
ATOM 2932 N N . SER A 1 390 ? -17.543 -32.791 2.650 1.00 27.06 390 SER A N 1
ATOM 2933 C CA . SER A 1 390 ? -17.969 -31.398 2.618 1.00 27.06 390 SER A CA 1
ATOM 2934 C C . SER A 1 390 ? -16.729 -30.504 2.687 1.00 27.06 390 SER A C 1
ATOM 2936 O O . SER A 1 390 ? -15.811 -30.715 3.476 1.00 27.06 390 SER A O 1
ATOM 2938 N N . ARG A 1 391 ? -16.698 -29.516 1.790 1.00 29.64 391 ARG A N 1
ATOM 2939 C CA . ARG A 1 391 ? -15.679 -28.472 1.643 1.00 29.64 391 ARG A CA 1
ATOM 2940 C C . ARG A 1 391 ? -15.680 -27.527 2.854 1.00 29.64 391 ARG A C 1
ATOM 2942 O O . ARG A 1 391 ? -16.015 -26.351 2.733 1.00 29.64 391 ARG A O 1
ATOM 2949 N N . GLU A 1 392 ? -15.344 -28.036 4.032 1.00 27.56 392 GLU A N 1
ATOM 2950 C CA . GLU A 1 392 ? -15.235 -27.237 5.247 1.00 27.56 392 GLU A CA 1
ATOM 2951 C C . GLU A 1 392 ? -13.871 -26.542 5.329 1.00 27.56 392 GLU A C 1
ATOM 2953 O O . GLU A 1 392 ? -12.818 -27.175 5.350 1.00 27.56 392 GLU A O 1
ATOM 2958 N N . ARG A 1 393 ? -13.931 -25.203 5.350 1.00 28.69 393 ARG A N 1
ATOM 2959 C CA . ARG A 1 393 ? -12.970 -24.254 5.936 1.00 28.69 393 ARG A CA 1
ATOM 2960 C C . ARG A 1 393 ? -11.512 -24.730 5.985 1.00 28.69 393 ARG A C 1
ATOM 2962 O O . ARG A 1 393 ? -11.005 -25.097 7.042 1.00 28.69 393 ARG A O 1
ATOM 2969 N N . VAL A 1 394 ? -10.767 -24.521 4.902 1.00 32.25 394 VAL A N 1
ATOM 2970 C CA . VAL A 1 394 ? -9.318 -24.319 5.046 1.00 32.25 394 VAL A CA 1
ATOM 2971 C C . VAL A 1 394 ? -9.104 -22.882 5.531 1.00 32.25 394 VAL A C 1
ATOM 2973 O O . VAL A 1 394 ? -8.733 -21.996 4.769 1.00 32.25 394 VAL A O 1
ATOM 2976 N N . MET A 1 395 ? -9.397 -22.625 6.811 1.00 31.14 395 MET A N 1
ATOM 2977 C CA . MET A 1 395 ? -8.769 -21.495 7.491 1.00 31.14 395 MET A CA 1
ATOM 2978 C C . MET A 1 395 ? -7.283 -21.822 7.572 1.00 31.14 395 MET A C 1
ATOM 2980 O O . MET A 1 395 ? -6.893 -22.852 8.124 1.00 31.14 395 MET A O 1
ATOM 2984 N N . ILE A 1 396 ? -6.454 -20.966 6.983 1.00 37.97 396 ILE A N 1
ATOM 2985 C CA . ILE A 1 396 ? -4.999 -21.040 7.080 1.00 37.97 396 ILE A CA 1
ATOM 2986 C C . ILE A 1 396 ? -4.633 -20.698 8.537 1.00 37.97 396 ILE A C 1
ATOM 2988 O O . ILE A 1 396 ? -4.311 -19.567 8.866 1.00 37.97 396 ILE A O 1
ATOM 2992 N N . SER A 1 397 ? -4.764 -21.671 9.440 1.00 32.97 397 SER A N 1
ATOM 2993 C CA . SER A 1 397 ? -4.707 -21.468 10.896 1.00 32.97 397 SER A CA 1
ATOM 2994 C C . SER A 1 397 ? -3.294 -21.433 11.474 1.00 32.97 397 SER A C 1
ATOM 2996 O O . SER A 1 397 ? -3.125 -21.095 12.638 1.00 32.97 397 SER A O 1
ATOM 2998 N N . ASN A 1 398 ? -2.273 -21.781 10.688 1.00 36.59 398 ASN A N 1
ATOM 2999 C CA . ASN A 1 398 ? -0.896 -21.889 11.163 1.00 36.59 398 ASN A CA 1
ATOM 3000 C C . ASN A 1 398 ? 0.073 -21.358 10.115 1.00 36.59 398 ASN A C 1
ATOM 3002 O O . ASN A 1 398 ? 0.547 -22.092 9.242 1.00 36.59 398 ASN A O 1
ATOM 3006 N N . VAL A 1 399 ? 0.355 -20.066 10.216 1.00 35.25 399 VAL A N 1
ATOM 3007 C CA . VAL A 1 399 ? 1.360 -19.395 9.410 1.00 35.25 399 VAL A CA 1
ATOM 3008 C C . VAL A 1 399 ? 2.594 -19.167 10.286 1.00 35.25 399 VAL A C 1
ATOM 3010 O O . VAL A 1 399 ? 2.559 -18.384 11.228 1.00 35.25 399 VAL A O 1
ATOM 3013 N N . ILE A 1 400 ? 3.674 -19.908 10.023 1.00 33.16 400 ILE A N 1
ATOM 3014 C CA . ILE A 1 400 ? 4.885 -19.920 10.854 1.00 33.16 400 ILE A CA 1
ATOM 3015 C C . ILE A 1 400 ? 5.893 -18.901 10.308 1.00 33.16 400 ILE A C 1
ATOM 3017 O O . ILE A 1 400 ? 6.293 -18.938 9.140 1.00 33.16 400 ILE A O 1
ATOM 3021 N N . VAL A 1 401 ? 6.321 -18.003 11.187 1.00 31.38 401 VAL A N 1
ATOM 3022 C CA . VAL A 1 401 ? 7.343 -16.970 10.995 1.00 31.38 401 VAL A CA 1
ATOM 3023 C C . VAL A 1 401 ? 8.681 -17.512 11.528 1.00 31.38 401 VAL A C 1
ATOM 3025 O O . VAL A 1 401 ? 8.777 -17.698 12.736 1.00 31.38 401 VAL A O 1
ATOM 3028 N N . PRO A 1 402 ? 9.733 -17.775 10.721 1.00 26.09 402 PRO A N 1
ATOM 3029 C CA . PRO A 1 402 ? 11.045 -18.063 11.294 1.00 26.09 402 PRO A CA 1
ATOM 3030 C C . PRO A 1 402 ? 11.663 -16.763 11.813 1.00 26.09 402 PRO A C 1
ATOM 3032 O O . PRO A 1 402 ? 11.619 -15.750 11.102 1.00 26.09 402 PRO A O 1
ATOM 3035 N N . SER A 1 403 ? 12.239 -16.808 13.016 1.00 24.41 403 SER A N 1
ATOM 3036 C CA . SER A 1 403 ? 13.201 -15.818 13.501 1.00 24.41 403 SER A CA 1
ATOM 3037 C C . SER A 1 403 ? 14.512 -15.969 12.726 1.00 24.41 403 SER A C 1
ATOM 3039 O O . SER A 1 403 ? 14.888 -17.070 12.322 1.00 24.41 403 SER A O 1
ATOM 3041 N N . MET A 1 404 ? 15.217 -14.863 12.496 1.00 24.06 404 MET A N 1
ATOM 3042 C CA . MET A 1 404 ? 16.483 -14.824 11.754 1.00 24.06 404 MET A CA 1
ATOM 3043 C C . MET A 1 404 ? 17.690 -15.300 12.591 1.00 24.06 404 MET A C 1
ATOM 3045 O O . MET A 1 404 ? 18.775 -14.740 12.510 1.00 24.06 404 MET A O 1
ATOM 3049 N N . SER A 1 405 ? 17.513 -16.352 13.390 1.00 22.91 405 SER A N 1
ATOM 3050 C CA . SER A 1 405 ? 18.606 -17.083 14.027 1.00 22.91 405 SER A CA 1
ATOM 3051 C C . SER A 1 405 ? 18.511 -18.544 13.604 1.00 22.91 405 SER A C 1
ATOM 3053 O O . SER A 1 405 ? 17.565 -19.262 13.925 1.00 22.91 405 SER A O 1
ATOM 3055 N N . GLU A 1 406 ? 19.480 -18.990 12.812 1.00 27.28 406 GLU A N 1
ATOM 3056 C CA . GLU A 1 406 ? 19.646 -20.405 12.523 1.00 27.28 406 GLU A CA 1
ATOM 3057 C C . GLU A 1 406 ? 19.840 -21.172 13.833 1.00 27.28 406 GLU A C 1
ATOM 3059 O O . GLU A 1 406 ? 20.876 -21.083 14.479 1.00 27.28 406 GLU A O 1
ATOM 3064 N N . THR A 1 407 ? 18.869 -22.003 14.196 1.00 21.69 407 THR A N 1
ATOM 3065 C CA . THR A 1 407 ? 19.162 -23.288 14.831 1.00 21.69 407 THR A CA 1
ATOM 3066 C C . THR A 1 407 ? 18.294 -24.342 14.166 1.00 21.69 407 THR A C 1
ATOM 3068 O O . THR A 1 407 ? 17.074 -24.386 14.311 1.00 21.69 407 THR A O 1
ATOM 3071 N N . ARG A 1 408 ? 18.944 -25.204 13.379 1.00 26.89 408 ARG A N 1
ATOM 3072 C CA . ARG A 1 408 ? 18.379 -26.477 12.933 1.00 26.89 408 ARG A CA 1
ATOM 3073 C C . ARG A 1 408 ? 18.085 -27.323 14.172 1.00 26.89 408 ARG A C 1
ATOM 3075 O O . ARG A 1 408 ? 18.956 -28.053 14.630 1.00 26.89 408 ARG A O 1
ATOM 3082 N N . THR A 1 409 ? 16.872 -27.262 14.703 1.00 23.97 409 THR A N 1
ATOM 3083 C CA . THR A 1 409 ? 16.381 -28.289 15.626 1.00 23.97 409 THR A CA 1
ATOM 3084 C C . THR A 1 409 ? 15.637 -29.340 14.812 1.00 23.97 409 THR A C 1
ATOM 3086 O O . THR A 1 409 ? 14.472 -29.196 14.445 1.00 23.97 409 THR A O 1
ATOM 3089 N N . THR A 1 410 ? 16.349 -30.412 14.477 1.00 25.75 410 THR A N 1
ATOM 3090 C CA . THR A 1 410 ? 15.759 -31.689 14.072 1.00 25.75 410 THR A CA 1
ATOM 3091 C C . THR A 1 410 ? 14.884 -32.204 15.212 1.00 25.75 410 THR A C 1
ATOM 3093 O O . THR A 1 410 ? 15.397 -32.730 16.196 1.00 25.75 410 THR A O 1
ATOM 3096 N N . PHE A 1 411 ? 13.563 -32.072 15.087 1.00 26.27 411 PHE A N 1
ATOM 3097 C CA . PHE A 1 411 ? 12.626 -32.786 15.951 1.00 26.27 411 PHE A CA 1
ATOM 3098 C C . PHE A 1 411 ? 12.574 -34.255 15.518 1.00 26.27 411 PHE A C 1
ATOM 3100 O O . PHE A 1 411 ? 11.896 -34.624 14.557 1.00 26.27 411 PHE A O 1
ATOM 3107 N N . PHE A 1 412 ? 13.336 -35.091 16.221 1.00 27.03 412 PHE A N 1
ATOM 3108 C CA . PHE A 1 412 ? 13.172 -36.539 16.203 1.00 27.03 412 PHE A CA 1
ATOM 3109 C C . PHE A 1 412 ? 11.942 -36.925 17.035 1.00 27.03 412 PHE A C 1
ATOM 3111 O O . PHE A 1 412 ? 11.845 -36.574 18.205 1.00 27.03 412 PHE A O 1
ATOM 3118 N N . GLY A 1 413 ? 11.050 -37.708 16.423 1.00 29.84 413 GLY A N 1
ATOM 3119 C CA . GLY A 1 413 ? 10.127 -38.604 17.122 1.00 29.84 413 GLY A CA 1
ATOM 3120 C C . GLY A 1 413 ? 8.781 -38.015 17.551 1.00 29.84 413 GLY A C 1
ATOM 3121 O O . GLY A 1 413 ? 8.656 -37.540 18.667 1.00 29.84 413 GLY A O 1
ATOM 3122 N N . LEU A 1 414 ? 7.751 -38.152 16.701 1.00 25.09 414 LEU A N 1
ATOM 3123 C CA . LEU A 1 414 ? 6.494 -38.875 16.999 1.00 25.09 414 LEU A CA 1
ATOM 3124 C C . LEU A 1 414 ? 5.439 -38.666 15.886 1.00 25.09 414 LEU A C 1
ATOM 3126 O O . LEU A 1 414 ? 5.072 -37.549 15.549 1.00 25.09 414 LEU A O 1
ATOM 3130 N N . LYS A 1 415 ? 4.948 -39.799 15.356 1.00 26.45 415 LYS A N 1
ATOM 3131 C CA . LYS A 1 415 ? 3.765 -40.031 14.492 1.00 26.45 415 LYS A CA 1
ATOM 3132 C C . LYS A 1 415 ? 3.633 -39.232 13.176 1.00 26.45 415 LYS A C 1
ATOM 3134 O O . LYS A 1 415 ? 3.137 -38.112 13.124 1.00 26.45 415 LYS A O 1
ATOM 3139 N N . ARG A 1 416 ? 3.944 -39.930 12.070 1.00 33.06 416 ARG A N 1
ATOM 3140 C CA . ARG A 1 416 ? 3.556 -39.608 10.681 1.00 33.06 416 ARG A CA 1
ATOM 3141 C C . ARG A 1 416 ? 2.057 -39.265 10.589 1.00 33.06 416 ARG A C 1
ATOM 3143 O O . ARG A 1 416 ? 1.220 -40.154 10.697 1.00 33.06 416 ARG A O 1
ATOM 3150 N N . SER A 1 417 ? 1.731 -37.999 10.341 1.00 31.17 417 SER A N 1
ATOM 3151 C CA . SER A 1 417 ? 0.435 -37.548 9.813 1.00 31.17 417 SER A CA 1
ATOM 3152 C C . SER A 1 417 ? 0.663 -36.396 8.818 1.00 31.17 417 SER A C 1
ATOM 3154 O O . SER A 1 417 ? 1.696 -35.730 8.858 1.00 31.17 417 SER A O 1
ATOM 3156 N N . LEU A 1 418 ? -0.242 -36.274 7.847 1.00 33.56 418 LEU A N 1
ATOM 3157 C CA . LEU A 1 418 ? -0.079 -35.735 6.487 1.00 33.56 418 LEU A CA 1
ATOM 3158 C C . LEU A 1 418 ? 0.073 -34.201 6.391 1.00 33.56 418 LEU A C 1
ATOM 3160 O O . LEU A 1 418 ? -0.886 -33.512 6.045 1.00 33.56 418 LEU A O 1
ATOM 3164 N N . TRP A 1 419 ? 1.265 -33.655 6.641 1.00 30.88 419 TRP A N 1
ATOM 3165 C CA . TRP A 1 419 ? 1.494 -32.205 6.537 1.00 30.88 419 TRP A CA 1
ATOM 3166 C C . TRP A 1 419 ? 2.731 -31.871 5.700 1.00 30.88 419 TRP A C 1
ATOM 3168 O O . TRP A 1 419 ? 3.837 -32.315 6.006 1.00 30.88 419 TRP A O 1
ATOM 3178 N N . THR A 1 420 ? 2.561 -31.028 4.677 1.00 40.38 420 THR A N 1
ATOM 3179 C CA . THR A 1 420 ? 3.669 -30.438 3.900 1.00 40.38 420 THR A CA 1
ATOM 3180 C C . THR A 1 420 ? 3.797 -28.952 4.215 1.00 40.38 420 THR A C 1
ATOM 3182 O O . THR A 1 420 ? 2.821 -28.210 4.118 1.00 40.38 420 THR A O 1
ATOM 3185 N N . ILE A 1 421 ? 5.003 -28.523 4.592 1.00 49.47 421 ILE A N 1
ATOM 3186 C CA . ILE A 1 421 ? 5.336 -27.127 4.894 1.00 49.47 421 ILE A CA 1
ATOM 3187 C C . ILE A 1 421 ? 5.807 -26.439 3.599 1.00 49.47 421 ILE A C 1
ATOM 3189 O O . ILE A 1 421 ? 6.773 -26.892 2.986 1.00 49.47 421 ILE A O 1
ATOM 3193 N N . GLN A 1 422 ? 5.147 -25.355 3.175 1.00 54.31 422 GLN A N 1
ATOM 3194 C CA . GLN A 1 422 ? 5.504 -24.582 1.972 1.00 54.31 422 GLN A CA 1
ATOM 3195 C C . GLN A 1 422 ? 5.689 -23.091 2.273 1.00 54.31 422 GLN A C 1
ATOM 3197 O O . GLN A 1 422 ? 5.031 -22.547 3.155 1.00 54.31 422 GLN A O 1
ATOM 3202 N N . ARG A 1 423 ? 6.583 -22.420 1.531 1.00 59.03 423 ARG A N 1
ATOM 3203 C CA . ARG A 1 423 ? 6.770 -20.960 1.610 1.00 59.03 423 ARG A CA 1
ATOM 3204 C C . ARG A 1 423 ? 5.626 -20.239 0.890 1.00 59.03 423 ARG A C 1
ATOM 3206 O O . ARG A 1 423 ? 5.254 -20.631 -0.213 1.00 59.03 423 ARG A O 1
ATOM 3213 N N . VAL A 1 424 ? 5.123 -19.163 1.483 1.00 65.88 424 VAL A N 1
ATOM 3214 C CA . VAL A 1 424 ? 4.060 -18.295 0.956 1.00 65.88 424 VAL A CA 1
ATOM 3215 C C . VAL A 1 424 ? 4.431 -16.822 1.142 1.00 65.88 424 VAL A C 1
ATOM 3217 O O . VAL A 1 424 ? 5.291 -16.487 1.957 1.00 65.88 424 VAL A O 1
ATOM 3220 N N . CYS A 1 425 ? 3.826 -15.945 0.350 1.00 65.50 425 CYS A N 1
ATOM 3221 C CA . CYS A 1 425 ? 3.933 -14.497 0.486 1.00 65.50 425 CYS A CA 1
ATOM 3222 C C . CYS A 1 425 ? 2.619 -13.965 1.062 1.00 65.50 425 CYS A C 1
ATOM 3224 O O . CYS A 1 425 ? 1.554 -14.342 0.579 1.00 65.50 425 CYS A O 1
ATOM 3226 N N . ALA A 1 426 ? 2.692 -13.126 2.091 1.00 66.50 426 ALA A N 1
ATOM 3227 C CA . ALA A 1 426 ? 1.536 -12.459 2.674 1.00 66.50 426 ALA A CA 1
ATOM 3228 C C . ALA A 1 426 ? 1.634 -10.949 2.460 1.00 66.50 426 ALA A C 1
ATOM 3230 O O . ALA A 1 426 ? 2.641 -10.338 2.826 1.00 66.50 426 ALA A O 1
ATOM 3231 N N . GLU A 1 427 ? 0.587 -10.381 1.869 1.00 65.31 427 GLU A N 1
ATOM 3232 C CA . GLU A 1 427 ? 0.422 -8.948 1.621 1.00 65.31 427 GLU A CA 1
ATOM 3233 C C . GLU A 1 427 ? -0.706 -8.429 2.518 1.00 65.31 427 GLU A C 1
ATOM 3235 O O . GLU A 1 427 ? -1.764 -9.057 2.603 1.00 65.31 427 GLU A O 1
ATOM 3240 N N . ARG A 1 428 ? -0.468 -7.334 3.244 1.00 67.38 428 ARG A N 1
ATOM 3241 C CA . ARG A 1 428 ? -1.460 -6.750 4.156 1.00 67.38 428 ARG A CA 1
ATOM 3242 C C . ARG A 1 428 ? -2.572 -6.086 3.343 1.00 67.38 428 ARG A C 1
ATOM 3244 O O . ARG A 1 428 ? -2.295 -5.370 2.389 1.00 67.38 428 ARG A O 1
ATOM 3251 N N . LEU A 1 429 ? -3.820 -6.323 3.731 1.00 62.09 429 LEU A N 1
ATOM 3252 C CA . LEU A 1 429 ? -5.003 -5.681 3.169 1.00 62.09 429 LEU A CA 1
ATOM 3253 C C . LEU A 1 429 ? -5.532 -4.645 4.162 1.00 62.09 429 LEU A C 1
ATOM 3255 O O . LEU A 1 429 ? -5.827 -4.976 5.314 1.00 62.09 429 LEU A O 1
ATOM 3259 N N . GLU A 1 430 ? -5.674 -3.407 3.701 1.00 57.12 430 GLU A N 1
ATOM 3260 C CA . GLU A 1 430 ? -6.394 -2.359 4.419 1.00 57.12 430 GLU A CA 1
ATOM 3261 C C . GLU A 1 430 ? -7.890 -2.521 4.136 1.00 57.12 430 GLU A C 1
ATOM 3263 O O . GLU A 1 430 ? -8.321 -2.507 2.983 1.00 57.12 430 GLU A O 1
ATOM 3268 N N . LEU A 1 431 ? -8.676 -2.761 5.187 1.00 56.19 431 LEU A N 1
ATOM 3269 C CA . LEU A 1 431 ? -10.124 -2.937 5.088 1.00 56.19 431 LEU A CA 1
ATOM 3270 C C . LEU A 1 431 ? -10.830 -1.704 5.657 1.00 56.19 431 LEU A C 1
ATOM 3272 O O . LEU A 1 431 ? -10.641 -1.426 6.844 1.00 56.19 431 LEU A O 1
ATOM 3276 N N . PRO A 1 432 ? -11.668 -1.001 4.871 1.00 44.38 432 PRO A N 1
ATOM 3277 C CA . PRO A 1 432 ? -12.421 0.156 5.359 1.00 44.38 432 PRO A CA 1
ATOM 3278 C C . PRO A 1 432 ? -13.464 -0.232 6.426 1.00 44.38 432 PRO A C 1
ATOM 3280 O O . PRO A 1 432 ? -13.687 0.494 7.403 1.00 44.38 432 PRO A O 1
ATOM 3283 N N . SER A 1 433 ? -14.101 -1.402 6.278 1.00 53.62 433 SER A N 1
ATOM 3284 C CA . SER A 1 433 ? -15.149 -1.884 7.186 1.00 53.62 433 SER A CA 1
ATOM 3285 C C . SER A 1 433 ? -15.244 -3.418 7.282 1.00 53.62 433 SER A C 1
ATOM 3287 O O . SER A 1 433 ? -14.743 -4.151 6.431 1.00 53.62 433 SER A O 1
ATOM 3289 N N . ASP A 1 434 ? -15.926 -3.922 8.319 1.00 52.72 434 ASP A N 1
ATOM 3290 C CA . ASP A 1 434 ? -16.227 -5.356 8.472 1.00 52.72 434 ASP A CA 1
ATOM 3291 C C . ASP A 1 434 ? -17.282 -5.858 7.460 1.00 52.72 434 ASP A C 1
ATOM 3293 O O . ASP A 1 434 ? -17.276 -7.039 7.122 1.00 52.72 434 ASP A O 1
ATOM 3297 N N . SER A 1 435 ? -18.143 -4.981 6.923 1.00 48.22 435 SER A N 1
ATOM 3298 C CA . SER A 1 435 ? -19.104 -5.316 5.853 1.00 48.22 435 SER A CA 1
ATOM 3299 C C . SER A 1 435 ? -18.389 -5.609 4.529 1.00 48.22 435 SER A C 1
ATOM 3301 O O . SER A 1 435 ? -18.763 -6.525 3.793 1.00 48.22 435 SER A O 1
ATOM 3303 N N . ASP A 1 436 ? -17.298 -4.889 4.258 1.00 51.50 436 ASP A N 1
ATOM 3304 C CA . ASP A 1 436 ? -16.446 -5.137 3.093 1.00 51.50 436 ASP A CA 1
ATOM 3305 C C . ASP A 1 436 ? -15.733 -6.489 3.198 1.00 51.50 436 ASP A C 1
ATOM 3307 O O . ASP A 1 436 ? -15.422 -7.096 2.176 1.00 51.50 436 ASP A O 1
ATOM 3311 N N . ARG A 1 437 ? -15.538 -7.022 4.415 1.00 55.75 437 ARG A N 1
ATOM 3312 C CA . ARG A 1 437 ? -14.871 -8.310 4.660 1.00 55.75 437 ARG A CA 1
ATOM 3313 C C . ARG A 1 437 ? -15.666 -9.509 4.134 1.00 55.75 437 ARG A C 1
ATOM 3315 O O . ARG A 1 437 ? -15.061 -10.441 3.608 1.00 55.75 437 ARG A O 1
ATOM 3322 N N . ASP A 1 438 ? -16.992 -9.510 4.233 1.00 56.25 438 ASP A N 1
ATOM 3323 C CA . ASP A 1 438 ? -17.812 -10.636 3.754 1.00 56.25 438 ASP A CA 1
ATOM 3324 C C . ASP A 1 438 ? -17.977 -10.613 2.226 1.00 56.25 438 ASP A C 1
ATOM 3326 O O . ASP A 1 438 ? -17.849 -11.651 1.562 1.00 56.25 438 ASP A O 1
ATOM 3330 N N . ALA A 1 439 ? -18.144 -9.420 1.643 1.00 55.50 439 ALA A N 1
ATOM 3331 C CA . ALA A 1 439 ? -18.084 -9.218 0.194 1.00 55.50 439 ALA A CA 1
ATOM 3332 C C . ALA A 1 439 ? -16.703 -9.611 -0.368 1.00 55.50 439 ALA A C 1
ATOM 3334 O O . ALA A 1 439 ? -16.600 -10.292 -1.395 1.00 55.50 439 ALA A O 1
ATOM 3335 N N . LEU A 1 440 ? -15.639 -9.260 0.353 1.00 57.94 440 LEU A N 1
ATOM 3336 C CA . LEU A 1 440 ? -14.261 -9.639 0.066 1.00 57.94 440 LEU A CA 1
ATOM 3337 C C . LEU A 1 440 ? -14.043 -11.153 0.114 1.00 57.94 440 LEU A C 1
ATOM 3339 O O . LEU A 1 440 ? -13.430 -11.709 -0.796 1.00 57.94 440 LEU A O 1
ATOM 3343 N N . LEU A 1 441 ? -14.543 -11.834 1.147 1.00 60.84 441 LEU A N 1
ATOM 3344 C CA . LEU A 1 441 ? -14.433 -13.288 1.279 1.00 60.84 441 LEU A CA 1
ATOM 3345 C C . LEU A 1 441 ? -15.151 -14.011 0.133 1.00 60.84 441 LEU A C 1
ATOM 3347 O O . LEU A 1 441 ? -14.652 -15.025 -0.357 1.00 60.84 441 LEU A O 1
ATOM 3351 N N . SER A 1 442 ? -16.288 -13.483 -0.329 1.00 59.31 442 SER A N 1
ATOM 3352 C CA . SER A 1 442 ? -16.994 -14.000 -1.505 1.00 59.31 442 SER A CA 1
ATOM 3353 C C . SER A 1 442 ? -16.187 -13.799 -2.798 1.00 59.31 442 SER A C 1
ATOM 3355 O O . SER A 1 442 ? -15.997 -14.745 -3.567 1.00 59.31 442 SER A O 1
ATOM 3357 N N . ARG A 1 443 ? -15.612 -12.605 -3.009 1.00 62.25 443 ARG A N 1
ATOM 3358 C CA . ARG A 1 443 ? -14.765 -12.309 -4.182 1.00 62.25 443 ARG A CA 1
ATOM 3359 C C . ARG A 1 443 ? -13.475 -13.129 -4.192 1.00 62.25 443 ARG A C 1
ATOM 3361 O O . ARG A 1 443 ? -13.110 -13.664 -5.236 1.00 62.25 443 ARG A O 1
ATOM 3368 N N . ILE A 1 444 ? -12.811 -13.301 -3.047 1.00 67.88 444 ILE A N 1
ATOM 3369 C CA . ILE A 1 444 ? -11.544 -14.042 -2.965 1.00 67.88 444 ILE A CA 1
ATOM 3370 C C . ILE A 1 444 ? -11.724 -15.537 -3.228 1.00 67.88 444 ILE A C 1
ATOM 3372 O O . ILE A 1 444 ? -10.828 -16.141 -3.810 1.00 67.88 444 ILE A O 1
ATOM 3376 N N . ARG A 1 445 ? -12.884 -16.131 -2.924 1.00 67.75 445 ARG A N 1
ATOM 3377 C CA . ARG A 1 445 ? -13.180 -17.516 -3.344 1.00 67.75 445 ARG A CA 1
ATOM 3378 C C . ARG A 1 445 ? -13.074 -17.682 -4.859 1.00 67.75 445 ARG A C 1
ATOM 3380 O O . ARG A 1 445 ? -12.433 -18.618 -5.315 1.00 67.75 445 ARG A O 1
ATOM 3387 N N . THR A 1 446 ? -13.610 -16.727 -5.616 1.00 68.56 446 THR A N 1
ATOM 3388 C CA . THR A 1 446 ? -13.513 -16.717 -7.085 1.00 68.56 446 THR A CA 1
ATOM 3389 C C . THR A 1 446 ? -12.057 -16.599 -7.546 1.00 68.56 446 THR A C 1
ATOM 3391 O O . THR A 1 446 ? -11.642 -17.275 -8.481 1.00 68.56 446 THR A O 1
ATOM 3394 N N . LEU A 1 447 ? -11.243 -15.801 -6.844 1.00 74.75 447 LEU A N 1
ATOM 3395 C CA . LEU A 1 447 ? -9.814 -15.641 -7.141 1.00 74.75 447 LEU A CA 1
ATOM 3396 C C . LEU A 1 447 ? -8.970 -16.877 -6.779 1.00 74.75 447 LEU A C 1
ATOM 3398 O O . LEU A 1 447 ? -7.958 -17.144 -7.427 1.00 74.75 447 LEU A O 1
ATOM 3402 N N . MET A 1 448 ? -9.371 -17.642 -5.759 1.00 77.62 448 MET A N 1
ATOM 3403 C CA . MET A 1 448 ? -8.666 -18.846 -5.302 1.00 77.62 448 MET A CA 1
ATOM 3404 C C . MET A 1 448 ? -8.719 -19.999 -6.305 1.00 77.62 448 MET A C 1
ATOM 3406 O O . MET A 1 448 ? -7.845 -20.869 -6.250 1.00 77.62 448 MET A O 1
ATOM 3410 N N . ASP A 1 449 ? -9.683 -20.000 -7.223 1.00 77.69 449 ASP A N 1
ATOM 3411 C CA . ASP A 1 449 ? -9.832 -21.032 -8.256 1.00 77.69 449 ASP A CA 1
ATOM 3412 C C . ASP A 1 449 ? -9.031 -20.719 -9.532 1.00 77.69 449 ASP A C 1
ATOM 3414 O O . ASP A 1 449 ? -8.752 -21.610 -10.335 1.00 77.69 449 ASP A O 1
ATOM 3418 N N . LEU A 1 450 ? -8.566 -19.476 -9.690 1.00 82.19 450 LEU A N 1
ATOM 3419 C CA . LEU A 1 450 ? -7.821 -19.038 -10.868 1.00 82.19 450 LEU A CA 1
ATOM 3420 C C . LEU A 1 450 ? -6.421 -19.661 -10.913 1.00 82.19 450 LEU A C 1
ATOM 3422 O O . LEU A 1 450 ? -5.622 -19.550 -9.974 1.00 82.19 450 LEU A O 1
ATOM 3426 N N . ARG A 1 451 ? -6.089 -20.318 -12.028 1.00 85.25 451 ARG A N 1
ATOM 3427 C CA . ARG A 1 451 ? -4.780 -20.954 -12.243 1.00 85.25 451 ARG A CA 1
ATOM 3428 C C . ARG A 1 451 ? -4.279 -20.654 -13.648 1.00 85.25 451 ARG A C 1
ATOM 3430 O O . ARG A 1 451 ? -4.757 -21.219 -14.623 1.00 85.25 451 ARG A O 1
ATOM 3437 N N . HIS A 1 452 ? -3.251 -19.813 -13.739 1.00 88.25 452 HIS A N 1
ATOM 3438 C CA . HIS A 1 452 ? -2.618 -19.462 -15.008 1.00 88.25 452 HIS A CA 1
ATOM 3439 C C . HIS A 1 452 ? -1.102 -19.253 -14.825 1.00 88.25 452 HIS A C 1
ATOM 3441 O O . HIS A 1 452 ? -0.691 -18.681 -13.813 1.00 88.25 452 HIS A O 1
ATOM 3447 N N . PRO A 1 453 ? -0.240 -19.673 -15.776 1.00 85.38 453 PRO A N 1
ATOM 3448 C CA . PRO A 1 453 ? 1.221 -19.560 -15.661 1.00 85.38 453 PRO A CA 1
ATOM 3449 C C . PRO A 1 453 ? 1.746 -18.124 -15.522 1.00 85.38 453 PRO A C 1
ATOM 3451 O O . PRO A 1 453 ? 2.874 -17.941 -15.062 1.00 85.38 453 PRO A O 1
ATOM 3454 N N . HIS A 1 454 ? 0.947 -17.132 -15.923 1.00 90.75 454 HIS A N 1
ATOM 3455 C CA . HIS A 1 454 ? 1.284 -15.707 -15.850 1.00 90.75 454 HIS A CA 1
ATOM 3456 C C . HIS A 1 454 ? 0.496 -14.930 -14.789 1.00 90.75 454 HIS A C 1
ATOM 3458 O O . HIS A 1 454 ? 0.482 -13.706 -14.836 1.00 90.75 454 HIS A O 1
ATOM 3464 N N . LEU A 1 455 ? -0.149 -15.615 -13.840 1.00 89.81 455 LEU A N 1
ATOM 3465 C CA . LEU A 1 455 ? -0.873 -14.993 -12.730 1.00 89.81 455 LEU A CA 1
ATOM 3466 C C . LEU A 1 455 ? -0.330 -15.458 -11.380 1.00 89.81 455 LEU A C 1
ATOM 3468 O O . LEU A 1 455 ? 0.050 -16.619 -11.204 1.00 89.81 455 LEU A O 1
ATOM 3472 N N . GLN A 1 456 ? -0.312 -14.549 -10.408 1.00 86.81 456 GLN A N 1
ATOM 3473 C CA . GLN A 1 456 ? -0.006 -14.880 -9.023 1.00 86.81 456 GLN A CA 1
ATOM 3474 C C . GLN A 1 456 ? -1.101 -15.782 -8.449 1.00 86.81 456 GLN A C 1
ATOM 3476 O O . GLN A 1 456 ? -2.280 -15.456 -8.466 1.00 86.81 456 GLN A O 1
ATOM 3481 N N . THR A 1 457 ? -0.716 -16.939 -7.919 1.00 84.19 457 THR A N 1
ATOM 3482 C CA . THR A 1 457 ? -1.682 -17.838 -7.284 1.00 84.19 457 THR A CA 1
ATOM 3483 C C . THR A 1 457 ? -2.057 -17.303 -5.907 1.00 84.19 457 THR A C 1
ATOM 3485 O O . THR A 1 457 ? -1.188 -17.168 -5.042 1.00 84.19 457 THR A O 1
ATOM 3488 N N . ILE A 1 458 ? -3.345 -17.033 -5.708 1.00 80.06 458 ILE A N 1
ATOM 3489 C CA . ILE A 1 458 ? -3.919 -16.657 -4.416 1.00 80.06 458 ILE A CA 1
ATOM 3490 C C . ILE A 1 458 ? -4.339 -17.938 -3.693 1.00 80.06 458 ILE A C 1
ATOM 3492 O O . ILE A 1 458 ? -5.107 -18.743 -4.218 1.00 80.06 458 ILE A O 1
ATOM 3496 N N . PHE A 1 459 ? -3.806 -18.143 -2.491 1.00 74.12 459 PHE A N 1
ATOM 3497 C CA . PHE A 1 459 ? -4.162 -19.268 -1.627 1.00 74.12 459 PHE A CA 1
ATOM 3498 C C . PHE A 1 459 ? -5.319 -18.950 -0.688 1.00 74.12 459 PHE A C 1
ATOM 3500 O O . PHE A 1 459 ? -5.992 -19.871 -0.238 1.00 74.12 459 PHE A O 1
ATOM 3507 N N . GLY A 1 460 ? -5.562 -17.671 -0.409 1.00 69.88 460 GLY A N 1
ATOM 3508 C CA . GLY A 1 460 ? -6.701 -17.219 0.376 1.00 69.88 460 GLY A CA 1
ATOM 3509 C C . GLY A 1 460 ? -6.343 -16.032 1.253 1.00 69.88 460 GLY A C 1
ATOM 3510 O O . GLY A 1 460 ? -5.391 -15.304 0.979 1.00 69.88 460 GLY A O 1
ATOM 3511 N N . ILE A 1 461 ? -7.114 -15.858 2.319 1.00 67.12 461 ILE A N 1
ATOM 3512 C CA . ILE A 1 461 ? -6.923 -14.803 3.311 1.00 67.12 461 ILE A CA 1
ATOM 3513 C C . ILE A 1 461 ? -6.510 -15.445 4.630 1.00 67.12 461 ILE A C 1
ATOM 3515 O O . ILE A 1 461 ? -7.025 -16.499 5.001 1.00 67.12 461 ILE A O 1
ATOM 3519 N N . SER A 1 462 ? -5.607 -14.796 5.350 1.00 64.94 462 SER A N 1
ATOM 3520 C CA . SER A 1 462 ? -5.279 -15.125 6.731 1.00 64.94 462 SER A CA 1
ATOM 3521 C C . SER A 1 462 ? -5.424 -13.877 7.582 1.00 64.94 462 SER A C 1
ATOM 3523 O O . SER A 1 462 ? -4.913 -12.825 7.219 1.00 64.94 462 SER A O 1
ATOM 3525 N N . THR A 1 463 ? -6.071 -13.987 8.734 1.00 56.22 463 THR A N 1
ATOM 3526 C CA . THR A 1 463 ? -6.112 -12.896 9.711 1.00 56.22 463 THR A CA 1
ATOM 3527 C C . THR A 1 463 ? -5.055 -13.166 10.771 1.00 56.22 463 THR A C 1
ATOM 3529 O O . THR A 1 463 ? -5.072 -14.218 11.407 1.00 56.22 463 THR A O 1
ATOM 3532 N N . LEU A 1 464 ? -4.118 -12.239 10.950 1.00 51.19 464 LEU A N 1
ATOM 3533 C CA . LEU A 1 464 ? -3.070 -12.325 11.963 1.00 51.19 464 LEU A CA 1
ATOM 3534 C C . LEU A 1 464 ? -3.073 -11.016 12.764 1.00 51.19 464 LEU A C 1
ATOM 3536 O O . LEU A 1 464 ? -3.003 -9.940 12.190 1.00 51.19 464 LEU A O 1
ATOM 3540 N N . HIS A 1 465 ? -3.199 -11.105 14.091 1.00 52.12 465 HIS A N 1
ATOM 3541 C CA . HIS A 1 465 ? -3.153 -9.954 15.012 1.00 52.12 465 HIS A CA 1
ATOM 3542 C C . HIS A 1 465 ? -4.076 -8.764 14.652 1.00 52.12 465 HIS A C 1
ATOM 3544 O O . HIS A 1 465 ? -3.695 -7.619 14.863 1.00 52.12 465 HIS A O 1
ATOM 3550 N N . LEU A 1 466 ? -5.311 -9.041 14.198 1.00 53.25 466 LEU A N 1
ATOM 3551 C CA . LEU A 1 466 ? -6.333 -8.063 13.749 1.00 53.25 466 LEU A CA 1
ATOM 3552 C C . LEU A 1 466 ? -6.090 -7.448 12.364 1.00 53.25 466 LEU A C 1
ATOM 3554 O O . LEU A 1 466 ? -6.889 -6.634 11.911 1.00 53.25 466 LEU A O 1
ATOM 3558 N N . GLU A 1 467 ? -5.045 -7.878 11.668 1.00 56.97 467 GLU A N 1
ATOM 3559 C CA . GLU A 1 467 ? -4.766 -7.476 10.297 1.00 56.97 467 GLU A CA 1
ATOM 3560 C C . GLU A 1 467 ? -5.122 -8.609 9.341 1.00 56.97 467 GLU A C 1
ATOM 3562 O O . GLU A 1 467 ? -4.945 -9.796 9.637 1.00 56.97 467 GLU A O 1
ATOM 3567 N N . THR A 1 468 ? -5.665 -8.240 8.187 1.00 64.19 468 THR A N 1
ATOM 3568 C CA . THR A 1 468 ? -6.066 -9.195 7.160 1.00 64.19 468 THR A CA 1
ATOM 3569 C C . THR A 1 468 ? -4.967 -9.274 6.115 1.00 64.19 468 THR A C 1
ATOM 3571 O O . THR A 1 468 ? -4.546 -8.256 5.581 1.00 64.19 468 THR A O 1
ATOM 3574 N N . PHE A 1 469 ? -4.494 -10.479 5.819 1.00 69.19 469 PHE A N 1
ATOM 3575 C CA . PHE A 1 469 ? -3.429 -10.724 4.857 1.00 69.19 469 PHE A CA 1
ATOM 3576 C C . PHE A 1 469 ? -3.944 -11.550 3.687 1.00 69.19 469 PHE A C 1
ATOM 3578 O O . PHE A 1 469 ? -4.537 -12.612 3.881 1.00 69.19 469 PHE A O 1
ATOM 3585 N N . LEU A 1 470 ? -3.648 -11.110 2.469 1.00 72.00 470 LEU A N 1
ATOM 3586 C CA . LEU A 1 470 ? -3.773 -11.926 1.272 1.00 72.00 470 LEU A CA 1
ATOM 3587 C C . LEU A 1 470 ? -2.574 -12.875 1.197 1.00 72.00 470 LEU A C 1
ATOM 3589 O O . LEU A 1 470 ? -1.429 -12.441 1.071 1.00 72.00 470 LEU A O 1
ATOM 3593 N N . VAL A 1 471 ? -2.831 -14.178 1.271 1.00 73.62 471 VAL A N 1
ATOM 3594 C CA . VAL A 1 471 ? -1.802 -15.216 1.188 1.00 73.62 471 VAL A CA 1
ATOM 3595 C C . VAL A 1 471 ? -1.693 -15.701 -0.251 1.00 73.62 471 VAL A C 1
ATOM 3597 O O . VAL A 1 471 ? -2.657 -16.180 -0.847 1.00 73.62 471 VAL A O 1
ATOM 3600 N N . THR A 1 472 ? -0.492 -15.617 -0.807 1.00 74.88 472 THR A N 1
ATOM 3601 C CA . THR A 1 472 ? -0.182 -15.961 -2.195 1.00 74.88 472 THR A CA 1
ATOM 3602 C C . THR A 1 472 ? 1.021 -16.896 -2.281 1.00 74.88 472 THR A C 1
ATOM 3604 O O . THR A 1 472 ? 1.810 -17.038 -1.342 1.00 74.88 472 THR A O 1
ATOM 3607 N N . HIS A 1 473 ? 1.181 -17.564 -3.420 1.00 73.44 473 HIS A N 1
ATOM 3608 C CA . HIS A 1 473 ? 2.318 -18.448 -3.648 1.00 73.44 473 HIS A CA 1
ATOM 3609 C C . HIS A 1 473 ? 3.648 -17.682 -3.624 1.00 73.44 473 HIS A C 1
ATOM 3611 O O . HIS A 1 473 ? 3.834 -16.710 -4.358 1.00 73.44 473 HIS A O 1
ATOM 3617 N N . TYR A 1 474 ? 4.598 -18.148 -2.805 1.00 69.81 474 TYR A N 1
ATOM 3618 C CA . TYR A 1 474 ? 5.941 -17.582 -2.786 1.00 69.81 474 TYR A CA 1
ATOM 3619 C C . TYR A 1 474 ? 6.719 -18.054 -4.010 1.00 69.81 474 TYR A C 1
ATOM 3621 O O . TYR A 1 474 ? 7.086 -19.222 -4.132 1.00 69.81 474 TYR A O 1
ATOM 3629 N N . VAL A 1 475 ? 7.037 -17.118 -4.893 1.00 64.00 475 VAL A N 1
ATOM 3630 C CA . VAL A 1 475 ? 8.019 -17.324 -5.955 1.00 64.00 475 VAL A CA 1
ATOM 3631 C C . VAL A 1 475 ? 9.184 -16.386 -5.671 1.00 64.00 475 VAL A C 1
ATOM 3633 O O . VAL A 1 475 ? 8.975 -15.239 -5.289 1.00 64.00 475 VAL A O 1
ATOM 3636 N N . LYS A 1 476 ? 10.425 -16.849 -5.850 1.00 69.06 476 LYS A N 1
ATOM 3637 C CA . LYS A 1 476 ? 11.590 -15.956 -5.822 1.00 69.06 476 LYS A CA 1
ATOM 3638 C C . LYS A 1 476 ? 11.547 -15.086 -7.084 1.00 69.06 476 LYS A C 1
ATOM 3640 O O . LYS A 1 476 ? 11.996 -15.509 -8.151 1.00 69.06 476 LYS A O 1
ATOM 3645 N N . VAL A 1 477 ? 10.925 -13.918 -6.963 1.00 74.31 477 VAL A N 1
ATOM 3646 C CA . VAL A 1 477 ? 10.691 -12.956 -8.045 1.00 74.31 477 VAL A CA 1
ATOM 3647 C C . VAL A 1 477 ? 11.111 -11.555 -7.632 1.00 74.31 477 VAL A C 1
ATOM 3649 O O . VAL A 1 477 ? 11.156 -11.244 -6.445 1.00 74.31 477 VAL A O 1
ATOM 3652 N N . GLN A 1 478 ? 11.390 -10.710 -8.618 1.00 80.56 478 GLN A N 1
ATOM 3653 C CA . GLN A 1 478 ? 11.612 -9.277 -8.437 1.00 80.56 478 GLN A CA 1
ATOM 3654 C C . GLN A 1 478 ? 10.555 -8.492 -9.234 1.00 80.56 478 GLN A C 1
ATOM 3656 O O . GLN A 1 478 ? 10.165 -8.951 -10.313 1.00 80.56 478 GLN A O 1
ATOM 3661 N N . PRO A 1 479 ? 10.076 -7.342 -8.726 1.00 87.25 479 PRO A N 1
ATOM 3662 C CA . PRO A 1 479 ? 9.151 -6.481 -9.461 1.00 87.25 479 PRO A CA 1
ATOM 3663 C C . PRO A 1 479 ? 9.842 -5.875 -10.688 1.00 87.25 479 PRO A C 1
ATOM 3665 O O . PRO A 1 479 ? 11.035 -5.559 -10.635 1.00 87.25 479 PRO A O 1
ATOM 3668 N N . LEU A 1 480 ? 9.098 -5.695 -11.780 1.00 88.38 480 LEU A N 1
ATOM 3669 C CA . LEU A 1 480 ? 9.631 -5.296 -13.082 1.00 88.38 480 LEU A CA 1
ATOM 3670 C C . LEU A 1 480 ? 10.521 -4.042 -13.014 1.00 88.38 480 LEU A C 1
ATOM 3672 O O . LEU A 1 480 ? 11.632 -4.135 -13.526 1.00 88.38 480 LEU A O 1
ATOM 3676 N N . PRO A 1 481 ? 10.169 -2.937 -12.319 1.00 86.12 481 PRO A N 1
ATOM 3677 C CA . PRO A 1 481 ? 11.035 -1.756 -12.241 1.00 86.12 481 PRO A CA 1
ATOM 3678 C C . PRO A 1 481 ? 12.423 -2.054 -11.665 1.00 86.12 481 PRO A C 1
ATOM 3680 O O . PRO A 1 481 ? 13.429 -1.512 -12.115 1.00 86.12 481 PRO A O 1
ATOM 3683 N N . HIS A 1 482 ? 12.505 -2.952 -10.680 1.00 83.88 482 HIS A N 1
ATOM 3684 C CA . HIS A 1 482 ? 13.783 -3.362 -10.106 1.00 83.88 482 HIS A CA 1
ATOM 3685 C C . HIS A 1 482 ? 14.586 -4.222 -11.085 1.00 83.88 482 HIS A C 1
ATOM 3687 O O . HIS A 1 482 ? 15.802 -4.077 -11.178 1.00 83.88 482 HIS A O 1
ATOM 3693 N N . VAL A 1 483 ? 13.911 -5.097 -11.832 1.00 81.81 483 VAL A N 1
ATOM 3694 C CA . VAL A 1 483 ? 14.562 -5.937 -12.840 1.00 81.81 483 VAL A CA 1
ATOM 3695 C C . VAL A 1 483 ? 15.062 -5.086 -14.000 1.00 81.81 483 VAL A C 1
ATOM 3697 O O . VAL A 1 483 ? 16.206 -5.263 -14.382 1.00 81.81 483 VAL A O 1
ATOM 3700 N N . LEU A 1 484 ? 14.275 -4.126 -14.493 1.00 81.94 484 LEU A N 1
ATOM 3701 C CA . LEU A 1 484 ? 14.680 -3.217 -15.570 1.00 81.94 484 LEU A CA 1
ATOM 3702 C C . LEU A 1 484 ? 15.912 -2.380 -15.195 1.00 81.94 484 LEU A C 1
ATOM 3704 O O . LEU A 1 484 ? 16.743 -2.112 -16.055 1.00 81.94 484 LEU A O 1
ATOM 3708 N N . ARG A 1 485 ? 16.063 -2.007 -13.914 1.00 79.44 485 ARG A N 1
ATOM 3709 C CA . ARG A 1 485 ? 17.271 -1.329 -13.408 1.00 79.44 485 ARG A CA 1
ATOM 3710 C C . ARG A 1 485 ? 18.494 -2.243 -13.325 1.00 79.44 485 ARG A C 1
ATOM 3712 O O . ARG A 1 485 ? 19.608 -1.775 -13.510 1.00 79.44 485 ARG A O 1
ATOM 3719 N N . GLN A 1 486 ? 18.303 -3.519 -12.992 1.00 74.56 486 GLN A N 1
ATOM 3720 C CA . GLN A 1 486 ? 19.401 -4.485 -12.853 1.00 74.56 486 GLN A CA 1
ATOM 3721 C C . GLN A 1 486 ? 19.819 -5.131 -14.172 1.00 74.56 486 GLN A C 1
ATOM 3723 O O . GLN A 1 486 ? 20.972 -5.515 -14.333 1.00 74.56 486 GLN A O 1
ATOM 3728 N N . ASP A 1 487 ? 18.861 -5.318 -15.068 1.00 69.62 487 ASP A N 1
ATOM 3729 C CA . ASP A 1 487 ? 19.011 -5.961 -16.361 1.00 69.62 487 ASP A CA 1
ATOM 3730 C C . ASP A 1 487 ? 18.193 -5.163 -17.387 1.00 69.62 487 ASP A C 1
ATOM 3732 O O . ASP A 1 487 ? 17.022 -5.471 -17.646 1.00 69.62 487 ASP A O 1
ATOM 3736 N N . PRO A 1 488 ? 18.794 -4.116 -17.979 1.00 63.69 488 PRO A N 1
ATOM 3737 C CA . PRO A 1 488 ? 18.143 -3.336 -19.026 1.00 63.69 488 PRO A CA 1
ATOM 3738 C C . PRO A 1 488 ? 17.808 -4.168 -20.275 1.00 63.69 488 PRO A C 1
ATOM 3740 O O . PRO A 1 488 ? 17.021 -3.709 -21.104 1.00 63.69 488 PRO A O 1
ATOM 3743 N N . LEU A 1 489 ? 18.368 -5.385 -20.390 1.00 58.91 489 LEU A N 1
ATOM 3744 C CA . LEU A 1 489 ? 18.298 -6.278 -21.552 1.00 58.91 489 LEU A CA 1
ATOM 3745 C C . LEU A 1 489 ? 17.150 -7.283 -21.464 1.00 58.91 489 LEU A C 1
ATOM 3747 O O . LEU A 1 489 ? 17.026 -8.162 -22.324 1.00 58.91 489 LEU A O 1
ATOM 3751 N N . VAL A 1 490 ? 16.322 -7.184 -20.422 1.00 73.25 490 VAL A N 1
ATOM 3752 C CA . VAL A 1 490 ? 15.090 -7.960 -20.323 1.00 73.25 490 VAL A CA 1
ATOM 3753 C C . VAL A 1 490 ? 14.268 -7.761 -21.587 1.00 73.25 490 VAL A C 1
ATOM 3755 O O . VAL A 1 490 ? 14.020 -6.638 -22.020 1.00 73.25 490 VAL A O 1
ATOM 3758 N N . ASP A 1 491 ? 13.789 -8.869 -22.145 1.00 75.75 491 ASP A N 1
ATOM 3759 C CA . ASP A 1 491 ? 12.855 -8.858 -23.263 1.00 75.75 491 ASP A CA 1
ATOM 3760 C C . ASP A 1 491 ? 11.499 -8.279 -22.815 1.00 75.75 491 ASP A C 1
ATOM 3762 O O . ASP A 1 491 ? 10.593 -8.991 -22.365 1.00 75.75 491 ASP A O 1
ATOM 3766 N N . ARG A 1 492 ? 11.382 -6.950 -22.909 1.00 85.62 492 ARG A N 1
ATOM 3767 C CA . ARG A 1 492 ? 10.197 -6.171 -22.524 1.00 85.62 492 ARG A CA 1
ATOM 3768 C C . ARG A 1 492 ? 8.972 -6.560 -23.348 1.00 85.62 492 ARG A C 1
ATOM 3770 O O . ARG A 1 492 ? 7.870 -6.594 -22.806 1.00 85.62 492 ARG A O 1
ATOM 3777 N N . ARG A 1 493 ? 9.154 -6.957 -24.613 1.00 83.56 493 ARG A N 1
ATOM 3778 C CA . ARG A 1 493 ? 8.071 -7.431 -25.493 1.00 83.56 493 ARG A CA 1
ATOM 3779 C C . ARG A 1 493 ? 7.483 -8.734 -24.965 1.00 83.56 493 ARG A C 1
ATOM 3781 O O . ARG A 1 493 ? 6.270 -8.842 -24.777 1.00 83.56 493 ARG A O 1
ATOM 3788 N N . ALA A 1 494 ? 8.337 -9.697 -24.617 1.00 81.94 494 ALA A N 1
ATOM 3789 C CA . ALA A 1 494 ? 7.889 -10.935 -23.988 1.00 81.94 494 ALA A CA 1
ATOM 3790 C C . ALA A 1 494 ? 7.233 -10.694 -22.620 1.00 81.94 494 ALA A C 1
ATOM 3792 O O . ALA A 1 494 ? 6.300 -11.418 -22.263 1.00 81.94 494 ALA A O 1
ATOM 3793 N N . VAL A 1 495 ? 7.693 -9.701 -21.851 1.00 88.69 495 VAL A N 1
ATOM 3794 C CA . VAL A 1 495 ? 7.051 -9.304 -20.587 1.00 88.69 495 VAL A CA 1
ATOM 3795 C C . VAL A 1 495 ? 5.638 -8.786 -20.831 1.00 88.69 495 VAL A C 1
ATOM 3797 O O . VAL A 1 495 ? 4.701 -9.313 -20.228 1.00 88.69 495 VAL A O 1
ATOM 3800 N N . VAL A 1 496 ? 5.472 -7.832 -21.750 1.00 91.69 496 VAL A N 1
ATOM 3801 C CA . VAL A 1 496 ? 4.169 -7.261 -22.114 1.00 91.69 496 VAL A CA 1
ATOM 3802 C C . VAL A 1 496 ? 3.219 -8.352 -22.613 1.00 91.69 496 VAL A C 1
ATOM 3804 O O . VAL A 1 496 ? 2.115 -8.482 -22.087 1.00 91.69 496 VAL A O 1
ATOM 3807 N N . LEU A 1 497 ? 3.650 -9.211 -23.542 1.00 89.44 497 LEU A N 1
ATOM 3808 C CA . LEU A 1 497 ? 2.815 -10.298 -24.065 1.00 89.44 497 LEU A CA 1
ATOM 3809 C C . LEU A 1 497 ? 2.377 -11.283 -22.969 1.00 89.44 497 LEU A C 1
ATOM 3811 O O . LEU A 1 497 ? 1.219 -11.701 -22.920 1.00 89.44 497 LEU A O 1
ATOM 3815 N N . LYS A 1 498 ? 3.290 -11.685 -22.078 1.00 90.38 498 LYS A N 1
ATOM 3816 C CA . LYS A 1 498 ? 2.969 -12.623 -20.990 1.00 90.38 498 LYS A CA 1
ATOM 3817 C C . LYS A 1 498 ? 2.027 -11.996 -19.960 1.00 90.38 498 LYS A C 1
ATOM 3819 O O . LYS A 1 498 ? 1.117 -12.683 -19.496 1.00 90.38 498 LYS A O 1
ATOM 3824 N N . ALA A 1 499 ? 2.200 -10.711 -19.645 1.00 93.19 499 ALA A N 1
ATOM 3825 C CA . ALA A 1 499 ? 1.277 -9.965 -18.793 1.00 93.19 499 ALA A CA 1
ATOM 3826 C C . ALA A 1 499 ? -0.117 -9.852 -19.439 1.00 93.19 499 ALA A C 1
ATOM 3828 O O . ALA A 1 499 ? -1.110 -10.155 -18.781 1.00 93.19 499 ALA A O 1
ATOM 3829 N N . ALA A 1 500 ? -0.191 -9.545 -20.741 1.00 94.19 500 ALA A N 1
ATOM 3830 C CA . ALA A 1 500 ? -1.445 -9.500 -21.498 1.00 94.19 500 ALA A CA 1
ATOM 3831 C C . ALA A 1 500 ? -2.184 -10.850 -21.473 1.00 94.19 500 ALA A C 1
ATOM 3833 O O . ALA A 1 500 ? -3.392 -10.891 -21.258 1.00 94.19 500 ALA A O 1
ATOM 3834 N N . LYS A 1 501 ? -1.461 -11.974 -21.617 1.00 93.25 501 LYS A N 1
ATOM 3835 C CA . LYS A 1 501 ? -2.035 -13.329 -21.493 1.00 93.25 501 LYS A CA 1
ATOM 3836 C C . LYS A 1 501 ? -2.636 -13.582 -20.108 1.00 93.25 501 LYS A C 1
ATOM 3838 O O . LYS A 1 501 ? -3.693 -14.196 -20.011 1.00 93.25 501 LYS A O 1
ATOM 3843 N N . GLY A 1 502 ? -1.969 -13.121 -19.047 1.00 92.94 502 GLY A N 1
ATOM 3844 C CA . GLY A 1 502 ? -2.503 -13.180 -17.684 1.00 92.94 502 GLY A CA 1
ATOM 3845 C C . GLY A 1 502 ? -3.782 -12.358 -17.533 1.00 92.94 502 GLY A C 1
ATOM 3846 O O . GLY A 1 502 ? -4.770 -12.865 -17.013 1.00 92.94 502 GLY A O 1
ATOM 3847 N N . LEU A 1 503 ? -3.785 -11.128 -18.049 1.00 94.31 503 LEU A N 1
ATOM 3848 C CA . LEU A 1 503 ? -4.945 -10.241 -17.993 1.00 94.31 503 LEU A CA 1
ATOM 3849 C C . LEU A 1 503 ? -6.142 -10.780 -18.787 1.00 94.31 503 LEU A C 1
ATOM 3851 O O . LEU A 1 503 ? -7.261 -10.762 -18.284 1.00 94.31 503 LEU A O 1
ATOM 3855 N N . ARG A 1 504 ? -5.909 -11.337 -19.982 1.00 94.75 504 ARG A N 1
ATOM 3856 C CA . ARG A 1 504 ? -6.950 -12.004 -20.777 1.00 94.75 504 ARG A CA 1
ATOM 3857 C C . ARG A 1 504 ? -7.639 -13.112 -19.994 1.00 94.75 504 ARG A C 1
ATOM 3859 O O . ARG A 1 504 ? -8.861 -13.151 -19.955 1.00 94.75 504 ARG A O 1
ATOM 3866 N N . TYR A 1 505 ? -6.858 -13.962 -19.329 1.00 93.81 505 TYR A N 1
ATOM 3867 C CA . TYR A 1 505 ? -7.411 -15.029 -18.502 1.00 93.81 505 TYR A CA 1
ATOM 3868 C C . TYR A 1 505 ? -8.286 -14.482 -17.360 1.00 93.81 505 TYR A C 1
ATOM 3870 O O . TYR A 1 505 ? -9.332 -15.059 -17.078 1.00 93.81 505 TYR A O 1
ATOM 3878 N N . LEU A 1 506 ? -7.901 -13.367 -16.722 1.00 90.38 506 LEU A N 1
ATOM 3879 C CA . LEU A 1 506 ? -8.738 -12.717 -15.703 1.00 90.38 506 LEU A CA 1
ATOM 3880 C C . LEU A 1 506 ? -10.077 -12.248 -16.286 1.00 90.38 506 LEU A C 1
ATOM 3882 O O . LEU A 1 506 ? -11.127 -12.575 -15.735 1.00 90.38 506 LEU A O 1
ATOM 3886 N N . HIS A 1 507 ? -10.046 -11.547 -17.423 1.00 90.69 507 HIS A N 1
ATOM 3887 C CA . HIS A 1 507 ? -11.253 -11.037 -18.086 1.00 90.69 507 HIS A CA 1
ATOM 3888 C C . HIS A 1 507 ? -12.185 -12.167 -18.544 1.00 90.69 507 HIS A C 1
ATOM 3890 O O . HIS A 1 507 ? -13.392 -12.073 -18.338 1.00 90.69 507 HIS A O 1
ATOM 3896 N N . GLU A 1 508 ? -11.644 -13.270 -19.074 1.00 90.50 508 GLU A N 1
ATOM 3897 C CA . GLU A 1 508 ? -12.411 -14.476 -19.442 1.00 90.50 508 GLU A CA 1
ATOM 3898 C C . GLU A 1 508 ? -13.134 -15.116 -18.242 1.00 90.50 508 GLU A C 1
ATOM 3900 O O . GLU A 1 508 ? -14.186 -15.727 -18.412 1.00 90.50 508 GLU A O 1
ATOM 3905 N N . HIS A 1 509 ? -12.600 -14.950 -17.027 1.00 87.94 509 HIS A N 1
ATOM 3906 C CA . HIS A 1 509 ? -13.207 -15.436 -15.782 1.00 87.94 509 HIS A CA 1
ATOM 3907 C C . HIS A 1 509 ? -14.032 -14.358 -15.059 1.00 87.94 509 HIS A C 1
ATOM 3909 O O . HIS A 1 509 ? -14.414 -14.545 -13.903 1.00 87.94 509 HIS A O 1
ATOM 3915 N N . GLY A 1 510 ? -14.313 -13.229 -15.717 1.00 83.94 510 GLY A N 1
ATOM 3916 C CA . GLY A 1 510 ? -15.138 -12.156 -15.163 1.00 83.94 510 GLY A CA 1
ATOM 3917 C C . GLY A 1 510 ? -14.447 -11.320 -14.081 1.00 83.94 510 GLY A C 1
ATOM 3918 O O . GLY A 1 510 ? -15.126 -10.690 -13.271 1.00 83.94 510 GLY A O 1
ATOM 3919 N N . VAL A 1 511 ? -13.112 -11.324 -14.029 1.00 83.62 511 VAL A N 1
ATOM 3920 C CA . VAL A 1 511 ? -12.323 -10.656 -12.986 1.00 83.62 511 VAL A CA 1
ATOM 3921 C C . VAL A 1 511 ? -11.580 -9.449 -13.550 1.00 83.62 511 VAL A C 1
ATOM 3923 O O . VAL A 1 511 ? -10.741 -9.585 -14.435 1.00 83.62 511 VAL A O 1
ATOM 3926 N N . THR A 1 512 ? -11.847 -8.269 -12.989 1.00 83.81 512 THR A N 1
ATOM 3927 C CA . THR A 1 512 ? -11.063 -7.046 -13.230 1.00 83.81 512 THR A CA 1
ATOM 3928 C C . THR A 1 512 ? -9.804 -7.053 -12.358 1.00 83.81 512 THR A C 1
ATOM 3930 O O . THR A 1 512 ? -9.866 -7.394 -11.174 1.00 83.81 512 THR A O 1
ATOM 3933 N N . HIS A 1 513 ? -8.656 -6.661 -12.909 1.00 86.62 513 HIS A N 1
ATOM 3934 C CA . HIS A 1 513 ? -7.394 -6.562 -12.178 1.00 86.62 513 HIS A CA 1
ATOM 3935 C C . HIS A 1 513 ? -7.369 -5.362 -11.222 1.00 86.62 513 HIS A C 1
ATOM 3937 O O . HIS A 1 513 ? -6.984 -5.510 -10.059 1.00 86.62 513 HIS A O 1
ATOM 3943 N N . GLY A 1 514 ? -7.724 -4.168 -11.699 1.00 79.75 514 GLY A N 1
ATOM 3944 C CA . GLY A 1 514 ? -7.920 -2.980 -10.861 1.00 79.75 514 GLY A CA 1
ATOM 3945 C C . GLY A 1 514 ? -6.682 -2.136 -10.532 1.00 79.75 514 GLY A C 1
ATOM 3946 O O . GLY A 1 514 ? -6.820 -1.095 -9.898 1.00 79.75 514 GLY A O 1
ATOM 3947 N N . ASN A 1 515 ? -5.473 -2.581 -10.899 1.00 83.56 515 ASN A N 1
ATOM 3948 C CA . ASN A 1 515 ? -4.203 -1.897 -10.586 1.00 83.56 515 ASN A CA 1
ATOM 3949 C C . ASN A 1 515 ? -3.049 -2.440 -11.450 1.00 83.56 515 ASN A C 1
ATOM 3951 O O . ASN A 1 515 ? -2.097 -3.051 -10.952 1.00 83.56 515 ASN A O 1
ATOM 3955 N N . ILE A 1 516 ? -3.178 -2.312 -12.769 1.00 88.75 516 ILE A N 1
ATOM 3956 C CA . ILE A 1 516 ? -2.165 -2.787 -13.718 1.00 88.75 516 ILE A CA 1
ATOM 3957 C C . ILE A 1 516 ? -1.045 -1.750 -13.807 1.00 88.75 516 ILE A C 1
ATOM 3959 O O . ILE A 1 516 ? -1.269 -0.632 -14.257 1.00 88.75 516 ILE A O 1
ATOM 3963 N N . ARG A 1 517 ? 0.164 -2.141 -13.393 1.00 88.94 517 ARG A N 1
ATOM 3964 C CA . ARG A 1 517 ? 1.388 -1.326 -13.449 1.00 88.94 517 ARG A CA 1
ATOM 3965 C C . ARG A 1 517 ? 2.632 -2.202 -13.354 1.00 88.94 517 ARG A C 1
ATOM 3967 O O . ARG A 1 517 ? 2.544 -3.338 -12.876 1.00 88.94 517 ARG A O 1
ATOM 3974 N N . ALA A 1 518 ? 3.803 -1.697 -13.734 1.00 87.56 518 ALA A N 1
ATOM 3975 C CA . ALA A 1 518 ? 5.037 -2.485 -13.733 1.00 87.56 518 ALA A CA 1
ATOM 3976 C C . ALA A 1 518 ? 5.411 -2.982 -12.330 1.00 87.56 518 ALA A C 1
ATOM 3978 O O . ALA A 1 518 ? 5.884 -4.110 -12.187 1.00 87.56 518 ALA A O 1
ATOM 3979 N N . ALA A 1 519 ? 5.134 -2.209 -11.274 1.00 85.88 519 ALA A N 1
ATOM 3980 C CA . ALA A 1 519 ? 5.346 -2.642 -9.886 1.00 85.88 519 ALA A CA 1
ATOM 3981 C C . ALA A 1 519 ? 4.557 -3.916 -9.503 1.00 85.88 519 ALA A C 1
ATOM 3983 O O . ALA A 1 519 ? 4.953 -4.646 -8.593 1.00 85.88 519 ALA A O 1
ATOM 3984 N N . ASN A 1 520 ? 3.480 -4.213 -10.233 1.00 89.19 520 ASN A N 1
ATOM 3985 C CA . ASN A 1 520 ? 2.632 -5.388 -10.048 1.00 89.19 520 ASN A CA 1
ATOM 3986 C C . ASN A 1 520 ? 2.946 -6.521 -11.042 1.00 89.19 520 ASN A C 1
ATOM 3988 O O . ASN A 1 520 ? 2.272 -7.550 -11.048 1.00 89.19 520 ASN A O 1
ATOM 3992 N N . VAL A 1 521 ? 4.002 -6.383 -11.848 1.00 90.44 521 VAL A N 1
ATOM 3993 C CA . VAL A 1 521 ? 4.510 -7.433 -12.736 1.00 90.44 521 VAL A CA 1
ATOM 3994 C C . VAL A 1 521 ? 5.828 -7.961 -12.188 1.00 90.44 521 VAL A C 1
ATOM 3996 O O . VAL A 1 521 ? 6.785 -7.222 -11.987 1.00 90.44 521 VAL A O 1
ATOM 3999 N N . TYR A 1 522 ? 5.893 -9.266 -11.954 1.00 88.19 522 TYR A N 1
ATOM 4000 C CA . TYR A 1 522 ? 7.019 -9.936 -11.319 1.00 88.19 522 TYR A CA 1
ATOM 4001 C C . TYR A 1 522 ? 7.755 -10.840 -12.299 1.00 88.19 522 TYR A C 1
ATOM 4003 O O . TYR A 1 522 ? 7.131 -11.621 -13.021 1.00 88.19 522 TYR A O 1
ATOM 4011 N N . ILE A 1 523 ? 9.088 -10.790 -12.280 1.00 84.50 523 ILE A N 1
ATOM 4012 C CA . ILE A 1 523 ? 9.940 -11.672 -13.082 1.00 84.50 523 ILE A CA 1
ATOM 4013 C C . ILE A 1 523 ? 10.660 -12.661 -12.167 1.00 84.50 523 ILE A C 1
ATOM 4015 O O . ILE A 1 523 ? 11.338 -12.285 -11.209 1.00 84.50 523 ILE A O 1
ATOM 4019 N N . SER A 1 524 ? 10.534 -13.948 -12.488 1.00 76.62 524 SER A N 1
ATOM 4020 C CA . SER A 1 524 ? 11.387 -15.011 -11.957 1.00 76.62 524 SER A CA 1
ATOM 4021 C C . SER A 1 524 ? 12.515 -15.285 -12.941 1.00 76.62 524 SER A C 1
ATOM 4023 O O . SER A 1 524 ? 12.247 -15.403 -14.132 1.00 76.62 524 SER A O 1
ATOM 4025 N N . ARG A 1 525 ? 13.760 -15.402 -12.462 1.00 66.25 525 ARG A N 1
ATOM 4026 C CA . ARG A 1 525 ? 14.928 -15.718 -13.310 1.00 66.25 525 ARG A CA 1
ATOM 4027 C C . ARG A 1 525 ? 15.113 -17.223 -13.550 1.00 66.25 525 ARG A C 1
ATOM 4029 O O . ARG A 1 525 ? 15.636 -17.603 -14.590 1.00 66.25 525 ARG A O 1
ATOM 4036 N N . SER A 1 526 ? 14.644 -18.074 -12.631 1.00 53.06 526 SER A N 1
ATOM 4037 C CA . SER A 1 526 ? 14.827 -19.532 -12.702 1.00 53.06 526 SER A CA 1
ATOM 4038 C C . SER A 1 526 ? 13.618 -20.286 -12.132 1.00 53.06 526 SER A C 1
ATOM 4040 O O . SER A 1 526 ? 13.523 -20.425 -10.910 1.00 53.06 526 SER A O 1
ATOM 4042 N N . PRO A 1 527 ? 12.717 -20.819 -12.981 1.00 59.78 527 PRO A N 1
ATOM 4043 C CA . PRO A 1 527 ? 12.658 -20.658 -14.441 1.00 59.78 527 PRO A CA 1
ATOM 4044 C C . PRO A 1 527 ? 12.186 -19.249 -14.865 1.00 59.78 527 PRO A C 1
ATOM 4046 O O . PRO A 1 527 ? 11.461 -18.611 -14.101 1.00 59.78 527 PRO A O 1
ATOM 4049 N N . PRO A 1 528 ? 12.527 -18.779 -16.083 1.00 64.81 528 PRO A N 1
ATOM 4050 C CA . PRO A 1 528 ? 12.107 -17.475 -16.594 1.00 64.81 528 PRO A CA 1
ATOM 4051 C C . PRO A 1 528 ? 10.581 -17.390 -16.712 1.00 64.81 528 PRO A C 1
ATOM 4053 O O . PRO A 1 528 ? 9.973 -17.980 -17.610 1.00 64.81 528 PRO A O 1
ATOM 4056 N N . ARG A 1 529 ? 9.941 -16.663 -15.793 1.00 79.25 529 ARG A N 1
ATOM 4057 C CA . ARG A 1 529 ? 8.479 -16.495 -15.750 1.00 79.25 529 ARG A CA 1
ATOM 4058 C C . ARG A 1 529 ? 8.110 -15.050 -15.475 1.00 79.25 529 ARG A C 1
ATOM 4060 O O . ARG A 1 529 ? 8.769 -14.388 -14.685 1.00 79.25 529 ARG A O 1
ATOM 4067 N N . VAL A 1 530 ? 7.031 -14.609 -16.110 1.00 88.00 530 VAL A N 1
ATOM 4068 C CA . VAL A 1 530 ? 6.396 -13.307 -15.882 1.00 88.00 530 VAL A CA 1
ATOM 4069 C C . VAL A 1 530 ? 5.074 -13.580 -15.190 1.00 88.00 530 VAL A C 1
ATOM 4071 O O . VAL A 1 530 ? 4.316 -14.424 -15.670 1.00 88.00 530 VAL A O 1
ATOM 4074 N N . ILE A 1 531 ? 4.850 -12.927 -14.058 1.00 89.31 531 ILE A N 1
ATOM 4075 C CA . ILE A 1 531 ? 3.714 -13.143 -13.167 1.00 89.31 531 ILE A CA 1
ATOM 4076 C C . ILE A 1 531 ? 3.059 -11.787 -12.926 1.00 89.31 531 ILE A C 1
ATOM 4078 O O . ILE A 1 531 ? 3.658 -10.914 -12.304 1.00 89.31 531 ILE A O 1
ATOM 4082 N N . LEU A 1 532 ? 1.837 -11.619 -13.415 1.00 91.12 532 LEU A N 1
ATOM 4083 C CA . LEU A 1 532 ? 0.987 -10.483 -13.085 1.00 91.12 532 LEU A CA 1
ATOM 4084 C C . LEU A 1 532 ? 0.382 -10.724 -11.692 1.00 91.12 532 LEU A C 1
ATOM 4086 O O . LEU A 1 532 ? -0.092 -11.824 -11.405 1.00 91.12 532 LEU A O 1
ATOM 4090 N N . ALA A 1 533 ? 0.485 -9.738 -10.811 1.00 86.50 533 ALA A N 1
ATOM 4091 C CA . ALA A 1 533 ? 0.167 -9.798 -9.385 1.00 86.50 533 ALA A CA 1
ATOM 4092 C C . ALA A 1 533 ? -0.628 -8.555 -8.967 1.00 86.50 533 ALA A C 1
ATOM 4094 O O . ALA A 1 533 ? -0.850 -7.661 -9.770 1.00 86.50 533 ALA A O 1
ATOM 4095 N N . GLY A 1 534 ? -1.069 -8.479 -7.711 1.00 78.06 534 GLY A N 1
ATOM 4096 C CA . GLY A 1 534 ? -1.809 -7.308 -7.215 1.00 78.06 534 GLY A CA 1
ATOM 4097 C C . GLY A 1 534 ? -3.252 -7.202 -7.729 1.00 78.06 534 GLY A C 1
ATOM 4098 O O . GLY A 1 534 ? -3.970 -6.289 -7.330 1.00 78.06 534 GLY A O 1
ATOM 4099 N N . PHE A 1 535 ? -3.712 -8.148 -8.558 1.00 71.06 535 PHE A N 1
ATOM 4100 C CA . PHE A 1 535 ? -5.128 -8.327 -8.872 1.00 71.06 535 PHE A CA 1
ATOM 4101 C C . PHE A 1 535 ? -5.818 -8.960 -7.662 1.00 71.06 535 PHE A C 1
ATOM 4103 O O . PHE A 1 535 ? -5.548 -10.097 -7.283 1.00 71.06 535 PHE A O 1
ATOM 4110 N N . GLY A 1 536 ? -6.648 -8.178 -6.982 1.00 60.38 536 GLY A N 1
ATOM 4111 C CA . GLY A 1 536 ? -7.269 -8.587 -5.726 1.00 60.38 536 GLY A CA 1
ATOM 4112 C C . GLY A 1 536 ? -7.332 -7.446 -4.728 1.00 60.38 536 GLY A C 1
ATOM 4113 O O . GLY A 1 536 ? -8.436 -7.090 -4.351 1.00 60.38 536 GLY A O 1
ATOM 4114 N N . ALA A 1 537 ? -6.195 -6.830 -4.377 1.00 58.78 537 ALA A N 1
ATOM 4115 C CA . ALA A 1 537 ? -6.104 -5.739 -3.393 1.00 58.78 537 ALA A CA 1
ATOM 4116 C C . ALA A 1 537 ? -6.976 -4.506 -3.723 1.00 58.78 537 ALA A C 1
ATOM 4118 O O . ALA A 1 537 ? -7.666 -4.017 -2.833 1.00 58.78 537 ALA A O 1
ATOM 4119 N N . PRO A 1 538 ? -7.057 -4.036 -4.983 1.00 54.62 538 PRO A N 1
ATOM 4120 C CA . PRO A 1 538 ? -7.949 -2.942 -5.340 1.00 54.62 538 PRO A CA 1
ATOM 4121 C C . PRO A 1 538 ? -9.407 -3.347 -5.117 1.00 54.62 538 PRO A C 1
ATOM 4123 O O . PRO A 1 538 ? -10.121 -2.634 -4.433 1.00 54.62 538 PRO A O 1
ATOM 4126 N N . CYS A 1 539 ? -9.837 -4.525 -5.584 1.00 50.81 539 CYS A N 1
ATOM 4127 C CA . CYS A 1 539 ? -11.205 -5.033 -5.403 1.00 50.81 539 CYS A CA 1
ATOM 4128 C C . CYS A 1 539 ? -11.694 -5.052 -3.933 1.00 50.81 539 CYS A C 1
ATOM 4130 O O . CYS A 1 539 ? -12.891 -5.230 -3.708 1.00 50.81 539 CYS A O 1
ATOM 4132 N N . VAL A 1 540 ? -10.780 -4.900 -2.967 1.00 47.88 540 VAL A N 1
ATOM 4133 C CA . VAL A 1 540 ? -10.997 -4.888 -1.516 1.00 47.88 540 VAL A CA 1
ATOM 4134 C C . VAL A 1 540 ? -11.225 -3.486 -0.936 1.00 47.88 540 VAL A C 1
ATOM 4136 O O . VAL A 1 540 ? -11.923 -3.361 0.063 1.00 47.88 540 VAL A O 1
ATOM 4139 N N . ALA A 1 541 ? -10.640 -2.442 -1.526 1.00 42.75 541 ALA A N 1
ATOM 4140 C CA . ALA A 1 541 ? -10.466 -1.153 -0.853 1.00 42.75 541 ALA A CA 1
ATOM 4141 C C . ALA A 1 541 ? -11.690 -0.220 -0.898 1.00 42.75 541 ALA A C 1
ATOM 4143 O O . ALA A 1 541 ? -11.661 0.820 -0.256 1.00 42.75 541 ALA A O 1
ATOM 4144 N N . GLY A 1 542 ? -12.758 -0.550 -1.638 1.00 41.44 542 GLY A N 1
ATOM 4145 C CA . GLY A 1 542 ? -14.011 0.232 -1.682 1.00 41.44 542 GLY A CA 1
ATOM 4146 C C . GLY A 1 542 ? -13.912 1.646 -2.286 1.00 41.44 542 GLY A C 1
ATOM 4147 O O . GLY A 1 542 ? -14.913 2.186 -2.745 1.00 41.44 542 GLY A O 1
ATOM 4148 N N . GLU A 1 543 ? -12.718 2.224 -2.366 1.00 39.03 543 GLU A N 1
ATOM 4149 C CA . GLU A 1 543 ? -12.434 3.510 -2.990 1.00 39.03 543 GLU A CA 1
ATOM 4150 C C . GLU A 1 543 ? -12.267 3.337 -4.496 1.00 39.03 543 GLU A C 1
ATOM 4152 O O . GLU A 1 543 ? -11.161 3.209 -5.023 1.00 39.03 543 GLU A O 1
ATOM 4157 N N . PHE A 1 544 ? -13.384 3.323 -5.212 1.00 43.03 544 PHE A N 1
ATOM 4158 C CA . PHE A 1 544 ? -13.342 3.495 -6.652 1.00 43.03 544 PHE A CA 1
ATOM 4159 C C . PHE A 1 544 ? -14.303 4.577 -7.082 1.00 43.03 544 PHE A C 1
ATOM 4161 O O . PHE A 1 544 ? -15.517 4.408 -6.998 1.00 43.03 544 PHE A O 1
ATOM 4168 N N . ALA A 1 545 ? -13.757 5.657 -7.630 1.00 32.91 545 ALA A N 1
ATOM 4169 C CA . ALA A 1 545 ? -14.523 6.480 -8.543 1.00 32.91 545 ALA A CA 1
ATOM 4170 C C . ALA A 1 545 ? -14.717 5.676 -9.846 1.00 32.91 545 ALA A C 1
ATOM 4172 O O . ALA A 1 545 ? -13.730 5.233 -10.440 1.00 32.91 545 ALA A O 1
ATOM 4173 N N . PRO A 1 546 ? -15.956 5.451 -10.317 1.00 36.28 546 PRO A N 1
ATOM 4174 C CA . PRO A 1 546 ? -16.186 5.020 -11.688 1.00 36.28 546 PRO A CA 1
ATOM 4175 C C . PRO A 1 546 ? -15.437 5.936 -12.662 1.00 36.28 546 PRO A C 1
ATOM 4177 O O . PRO A 1 546 ? -15.457 7.154 -12.490 1.00 36.28 546 PRO A O 1
ATOM 4180 N N . PHE A 1 547 ? -14.869 5.390 -13.740 1.00 37.06 547 PHE A N 1
ATOM 4181 C CA . PHE A 1 547 ? -14.296 6.209 -14.823 1.00 37.06 547 PHE A CA 1
ATOM 4182 C C . PHE A 1 547 ? -15.336 7.197 -15.403 1.00 37.06 547 PHE A C 1
ATOM 4184 O O . PHE A 1 547 ? -14.985 8.233 -15.956 1.00 37.06 547 PHE A O 1
ATOM 4191 N N . SER A 1 548 ? -16.631 6.894 -15.230 1.00 36.31 548 SER A N 1
ATOM 4192 C CA . SER A 1 548 ? -17.783 7.728 -15.591 1.00 36.31 548 SER A CA 1
ATOM 4193 C C . SER A 1 548 ? -18.219 8.752 -14.529 1.00 36.31 548 SER A C 1
ATOM 4195 O O . SER A 1 548 ? -19.106 9.549 -14.814 1.00 36.31 548 SER A O 1
ATOM 4197 N N . ALA A 1 549 ? -17.671 8.697 -13.312 1.00 34.38 549 ALA A N 1
ATOM 4198 C CA . ALA A 1 549 ? -18.021 9.559 -12.174 1.00 34.38 549 ALA A CA 1
ATOM 4199 C C . ALA A 1 549 ? -16.861 10.458 -11.717 1.00 34.38 549 ALA A C 1
ATOM 4201 O O . ALA A 1 549 ? -17.012 11.230 -10.772 1.00 34.38 549 ALA A O 1
ATOM 4202 N N . LEU A 1 550 ? -15.711 10.380 -12.392 1.00 39.31 550 LEU A N 1
ATOM 4203 C CA . LEU A 1 550 ? -14.724 11.450 -12.339 1.00 39.31 550 LEU A CA 1
ATOM 4204 C C . LEU A 1 550 ? -15.395 12.739 -12.841 1.00 39.31 550 LEU A C 1
ATOM 4206 O O . LEU A 1 550 ? -16.203 12.656 -13.774 1.00 39.31 550 LEU A O 1
ATOM 4210 N N . PRO A 1 551 ? -15.100 13.914 -12.253 1.00 30.02 551 PRO A N 1
ATOM 4211 C CA . PRO A 1 551 ? -15.637 15.170 -12.747 1.00 30.02 551 PRO A CA 1
ATOM 4212 C C . PRO A 1 551 ? -15.397 15.218 -14.251 1.00 30.02 551 PRO A C 1
ATOM 4214 O O . PRO A 1 551 ? -14.277 14.956 -14.705 1.00 30.02 551 PRO A O 1
ATOM 4217 N N . LEU A 1 552 ? -16.433 15.540 -15.030 1.00 37.50 552 LEU A N 1
ATOM 4218 C CA . LEU A 1 552 ? -16.181 16.099 -16.344 1.00 37.50 552 LEU A CA 1
ATOM 4219 C C . LEU A 1 552 ? -15.291 17.317 -16.086 1.00 37.50 552 LEU A C 1
ATOM 4221 O O . LEU A 1 552 ? -15.764 18.381 -15.724 1.00 37.50 552 LEU A O 1
ATOM 4225 N N . TRP A 1 553 ? -13.998 17.157 -16.321 1.00 42.16 553 TRP A N 1
ATOM 4226 C CA . TRP A 1 553 ? -13.000 18.199 -16.544 1.00 42.16 553 TRP A CA 1
ATOM 4227 C C . TRP A 1 553 ? -13.345 19.055 -17.786 1.00 42.16 553 TRP A C 1
ATOM 4229 O O . TRP A 1 553 ? -12.512 19.826 -18.262 1.00 42.16 553 TRP A O 1
ATOM 4239 N N . ALA A 1 554 ? -14.573 18.927 -18.319 1.00 31.66 554 ALA A N 1
ATOM 4240 C CA . ALA A 1 554 ? -15.247 19.988 -19.044 1.00 31.66 554 ALA A CA 1
ATOM 4241 C C . ALA A 1 554 ? -15.281 21.212 -18.111 1.00 31.66 554 ALA A C 1
ATOM 4243 O O . ALA A 1 554 ? -15.949 21.205 -17.090 1.00 31.66 554 ALA A O 1
ATOM 4244 N N . GLU A 1 555 ? -14.536 22.271 -18.355 1.00 31.81 555 GLU A N 1
ATOM 4245 C CA . GLU A 1 555 ? -14.082 22.761 -19.639 1.00 31.81 555 GLU A CA 1
ATOM 4246 C C . GLU A 1 555 ? -12.565 22.981 -19.575 1.00 31.81 555 GLU A C 1
ATOM 4248 O O . GLU A 1 555 ? -12.083 23.922 -18.948 1.00 31.81 555 GLU A O 1
ATOM 4253 N N . VAL A 1 556 ? -11.782 22.196 -20.332 1.00 36.44 556 VAL A N 1
ATOM 4254 C CA . VAL A 1 556 ? -10.727 22.878 -21.091 1.00 36.44 556 VAL A CA 1
ATOM 4255 C C . VAL A 1 556 ? -11.505 23.869 -21.920 1.00 36.44 556 VAL A C 1
ATOM 4257 O O . VAL A 1 556 ? -12.236 23.468 -22.827 1.00 36.44 556 VAL A O 1
ATOM 4260 N N . ASP A 1 557 ? -11.446 25.120 -21.497 1.00 35.44 557 ASP A N 1
ATOM 4261 C CA . ASP A 1 557 ? -12.191 26.212 -22.068 1.00 35.44 557 ASP A CA 1
ATOM 4262 C C . ASP A 1 557 ? -11.716 26.409 -23.506 1.00 35.44 557 ASP A C 1
ATOM 4264 O O . ASP A 1 557 ? -10.863 27.226 -23.838 1.00 35.44 557 ASP A O 1
ATOM 4268 N N . ALA A 1 558 ? -12.256 25.585 -24.396 1.00 37.25 558 ALA A N 1
ATOM 4269 C CA . ALA A 1 558 ? -12.051 25.679 -25.820 1.00 37.25 558 ALA A CA 1
ATOM 4270 C C . ALA A 1 558 ? -12.766 26.927 -26.377 1.00 37.25 558 ALA A C 1
ATOM 4272 O O . ALA A 1 558 ? -12.827 27.086 -27.597 1.00 37.25 558 ALA A O 1
ATOM 4273 N N . ARG A 1 559 ? -13.345 27.775 -25.506 1.00 34.16 559 ARG A N 1
ATOM 4274 C CA . ARG A 1 559 ? -13.817 29.130 -25.803 1.00 34.16 559 ARG A CA 1
ATOM 4275 C C . ARG A 1 559 ? -12.761 30.199 -25.476 1.00 34.16 559 ARG A C 1
ATOM 4277 O O . ARG A 1 559 ? -12.840 31.262 -26.071 1.00 34.16 559 ARG A O 1
ATOM 4284 N N . ASN A 1 560 ? -11.755 29.892 -24.645 1.00 33.09 560 ASN A N 1
ATOM 4285 C CA . ASN A 1 560 ? -10.672 30.807 -24.240 1.00 33.09 560 ASN A CA 1
ATOM 4286 C C . ASN A 1 560 ? -9.282 30.439 -24.798 1.00 33.09 560 ASN A C 1
ATOM 4288 O O . ASN A 1 560 ? -8.280 31.061 -24.448 1.00 33.09 560 ASN A O 1
ATOM 4292 N N . ALA A 1 561 ? -9.193 29.460 -25.701 1.00 34.53 561 ALA A N 1
ATOM 4293 C CA . ALA A 1 561 ? -8.071 29.409 -26.631 1.00 34.53 561 ALA A CA 1
ATOM 4294 C C . ALA A 1 561 ? -8.278 30.538 -27.648 1.00 34.53 561 ALA A C 1
ATOM 4296 O O . ALA A 1 561 ? -8.948 30.332 -28.662 1.00 34.53 561 ALA A O 1
ATOM 4297 N N . GLU A 1 562 ? -7.778 31.737 -27.340 1.00 28.19 562 GLU A N 1
ATOM 4298 C CA . GLU A 1 562 ? -7.725 32.802 -28.336 1.00 28.19 562 GLU A CA 1
ATOM 4299 C C . GLU A 1 562 ? -6.996 32.264 -29.577 1.00 28.19 562 GLU A C 1
ATOM 4301 O O . GLU A 1 562 ? -5.931 31.647 -29.448 1.00 28.19 562 GLU A O 1
ATOM 4306 N N . PRO A 1 563 ? -7.579 32.416 -30.778 1.00 30.45 563 PRO A N 1
ATOM 4307 C CA . PRO A 1 563 ? -6.858 32.136 -32.003 1.00 30.45 563 PRO A CA 1
ATOM 4308 C C . PRO A 1 563 ? -5.670 33.095 -32.048 1.00 30.45 563 PRO A C 1
ATOM 4310 O O . PRO A 1 563 ? -5.867 34.303 -31.973 1.00 30.45 563 PRO A O 1
ATOM 4313 N N . ASP A 1 564 ? -4.452 32.569 -32.155 1.00 29.12 564 ASP A N 1
ATOM 4314 C CA . ASP A 1 564 ? -3.287 33.391 -32.470 1.00 29.12 564 ASP A CA 1
ATOM 4315 C C . ASP A 1 564 ? -3.559 34.093 -33.815 1.00 29.12 564 ASP A C 1
ATOM 4317 O O . ASP A 1 564 ? -3.727 33.400 -34.828 1.00 29.12 564 ASP A O 1
ATOM 4321 N N . PRO A 1 565 ? -3.670 35.434 -33.865 1.00 29.70 565 PRO A N 1
ATOM 4322 C CA . PRO A 1 565 ? -3.835 36.164 -35.108 1.00 29.70 565 PRO A CA 1
ATOM 4323 C C . PRO A 1 565 ? -2.461 36.309 -35.772 1.00 29.70 565 PRO A C 1
ATOM 4325 O O . PRO A 1 565 ? -1.973 37.413 -36.010 1.00 29.70 565 PRO A O 1
ATOM 4328 N N . ALA A 1 566 ? -1.817 35.187 -36.085 1.00 30.12 566 ALA A N 1
ATOM 4329 C CA . ALA A 1 566 ? -0.672 35.176 -36.976 1.00 30.12 566 ALA A CA 1
ATOM 4330 C C . ALA A 1 566 ? -1.192 35.353 -38.411 1.00 30.12 566 ALA A C 1
ATOM 4332 O O . ALA A 1 566 ? -1.570 34.395 -39.078 1.00 30.12 566 ALA A O 1
ATOM 4333 N N . SER A 1 567 ? -1.287 36.625 -38.804 1.00 31.44 567 SER A N 1
ATOM 4334 C CA . SER A 1 567 ? -1.390 37.184 -40.157 1.00 31.44 567 SER A CA 1
ATOM 4335 C C . SER A 1 567 ? -1.566 36.181 -41.305 1.00 31.44 567 SER A C 1
ATOM 4337 O O . SER A 1 567 ? -0.622 35.528 -41.753 1.00 31.44 567 SER A O 1
ATOM 4339 N N . ASP A 1 568 ? -2.774 36.186 -41.854 1.00 32.38 568 ASP A N 1
ATOM 4340 C CA . ASP A 1 568 ? -3.229 35.491 -43.061 1.00 32.38 568 ASP A CA 1
ATOM 4341 C C . ASP A 1 568 ? -2.638 36.099 -44.361 1.00 32.38 568 ASP A C 1
ATOM 4343 O O . ASP A 1 568 ? -3.342 36.268 -45.352 1.00 32.38 568 ASP A O 1
ATOM 4347 N N . SER A 1 569 ? -1.364 36.525 -44.362 1.00 30.78 569 SER A N 1
ATOM 4348 C CA . SER A 1 569 ? -0.798 37.338 -45.456 1.00 30.78 569 SER A CA 1
ATOM 4349 C C . SER A 1 569 ? 0.404 36.763 -46.202 1.00 30.78 569 SER A C 1
ATOM 4351 O O . SER A 1 569 ? 0.819 37.394 -47.162 1.00 30.78 569 SER A O 1
ATOM 4353 N N . ASP A 1 570 ? 0.929 35.584 -45.858 1.00 31.59 570 ASP A N 1
ATOM 4354 C CA . ASP A 1 570 ? 2.101 35.023 -46.560 1.00 31.59 570 ASP A CA 1
ATOM 4355 C C . ASP A 1 570 ? 1.961 33.522 -46.870 1.00 31.59 570 ASP A C 1
ATOM 4357 O O . ASP A 1 570 ? 2.798 32.701 -46.492 1.00 31.59 570 ASP A O 1
ATOM 4361 N N . ILE A 1 571 ? 0.901 33.148 -47.593 1.00 30.30 571 ILE A N 1
ATOM 4362 C CA . ILE A 1 571 ? 0.827 31.848 -48.277 1.00 30.30 571 ILE A CA 1
ATOM 4363 C C . ILE A 1 571 ? 1.043 32.099 -49.776 1.00 30.30 571 ILE A C 1
ATOM 4365 O O . ILE A 1 571 ? 0.141 32.622 -50.430 1.00 30.30 571 ILE A O 1
ATOM 4369 N N . PRO A 1 572 ? 2.207 31.746 -50.354 1.00 30.59 572 PRO A N 1
ATOM 4370 C CA . PRO A 1 572 ? 2.335 31.657 -51.798 1.00 30.59 572 PRO A CA 1
ATOM 4371 C C . PRO A 1 572 ? 1.496 30.473 -52.283 1.00 30.59 572 PRO A C 1
ATOM 4373 O O . PRO A 1 572 ? 1.593 29.372 -51.739 1.00 30.59 572 PRO A O 1
ATOM 4376 N N . ASP A 1 573 ? 0.678 30.719 -53.302 1.00 37.84 573 ASP A N 1
ATOM 4377 C CA . ASP A 1 573 ? -0.098 29.711 -54.019 1.00 37.84 573 ASP A CA 1
ATOM 4378 C C . ASP A 1 573 ? 0.765 28.493 -54.398 1.00 37.84 573 ASP A C 1
ATOM 4380 O O . ASP A 1 573 ? 1.686 28.600 -55.210 1.00 37.84 573 ASP A O 1
ATOM 4384 N N . GLU A 1 574 ? 0.416 27.311 -53.882 1.00 30.72 574 GLU A N 1
ATOM 4385 C CA . GLU A 1 574 ? 0.886 26.028 -54.413 1.00 30.72 574 GLU A CA 1
ATOM 4386 C C . GLU A 1 574 ? -0.280 25.069 -54.735 1.00 30.72 574 GLU A C 1
ATOM 4388 O O . GLU A 1 574 ? -1.384 25.191 -54.193 1.00 30.72 574 GLU A O 1
ATOM 4393 N N . PRO A 1 575 ? -0.084 24.151 -55.706 1.00 31.45 575 PRO A N 1
ATOM 4394 C CA . PRO A 1 575 ? -1.127 23.721 -56.622 1.00 31.45 575 PRO A CA 1
ATOM 4395 C C . PRO A 1 575 ? -1.985 22.545 -56.138 1.00 31.45 575 PRO A C 1
ATOM 4397 O O . PRO A 1 575 ? -1.588 21.661 -55.383 1.00 31.45 575 PRO A O 1
ATOM 4400 N N . LYS A 1 576 ? -3.206 22.540 -56.676 1.00 38.06 576 LYS A N 1
ATOM 4401 C CA . LYS A 1 576 ? -4.359 21.696 -56.348 1.00 38.06 576 LYS A CA 1
ATOM 4402 C C . LYS A 1 576 ? -4.243 20.222 -56.770 1.00 38.06 576 LYS A C 1
ATOM 4404 O O . LYS A 1 576 ? -4.900 19.875 -57.738 1.00 38.06 576 LYS A O 1
ATOM 4409 N N . TRP A 1 577 ? -3.616 19.301 -56.035 1.00 28.14 577 TRP A N 1
ATOM 4410 C CA . TRP A 1 577 ? -3.953 17.874 -56.240 1.00 28.14 577 TRP A CA 1
ATOM 4411 C C . TRP A 1 577 ? -4.118 17.055 -54.951 1.00 28.14 577 TRP A C 1
ATOM 4413 O O . TRP A 1 577 ? -3.241 16.987 -54.102 1.00 28.14 577 TRP A O 1
ATOM 4423 N N . ASN A 1 578 ? -5.278 16.387 -54.901 1.00 27.41 578 ASN A N 1
ATOM 4424 C CA . ASN A 1 578 ? -5.734 15.324 -53.996 1.00 27.41 578 ASN A CA 1
ATOM 4425 C C . ASN A 1 578 ? -6.387 15.717 -52.658 1.00 27.41 578 ASN A C 1
ATOM 4427 O O . ASN A 1 578 ? -5.899 15.469 -51.560 1.00 27.41 578 ASN A O 1
ATOM 4431 N N . ARG A 1 579 ? -7.639 16.181 -52.796 1.00 31.02 579 ARG A N 1
ATOM 4432 C CA . ARG A 1 579 ? -8.733 15.947 -51.839 1.00 31.02 579 ARG A CA 1
ATOM 4433 C C . ARG A 1 579 ? -8.979 14.443 -51.660 1.00 31.02 579 ARG A C 1
ATOM 4435 O O . ARG A 1 579 ? -9.587 13.838 -52.539 1.00 31.02 579 ARG A O 1
ATOM 4442 N N . HIS A 1 580 ? -8.698 13.899 -50.480 1.00 27.64 580 HIS A N 1
ATOM 4443 C CA . HIS A 1 580 ? -9.505 12.825 -49.894 1.00 27.64 580 HIS A CA 1
ATOM 4444 C C . HIS A 1 580 ? -9.911 13.218 -48.466 1.00 27.64 580 HIS A C 1
ATOM 4446 O O . HIS A 1 580 ? -9.098 13.306 -47.556 1.00 27.64 580 HIS A O 1
ATOM 4452 N N . VAL A 1 581 ? -11.195 13.569 -48.370 1.00 27.95 581 VAL A N 1
ATOM 4453 C CA . VAL A 1 581 ? -12.090 13.685 -47.209 1.00 27.95 581 VAL A CA 1
ATOM 4454 C C . VAL A 1 581 ? -11.422 13.560 -45.831 1.00 27.95 581 VAL A C 1
ATOM 4456 O O . VAL A 1 581 ? -11.331 12.477 -45.263 1.00 27.95 581 VAL A O 1
ATOM 4459 N N . VAL A 1 582 ? -11.064 14.702 -45.242 1.00 27.09 582 VAL A N 1
ATOM 4460 C CA . VAL A 1 582 ? -10.936 14.833 -43.785 1.00 27.09 582 VAL A CA 1
ATOM 4461 C C . VAL A 1 582 ? -12.332 15.167 -43.243 1.00 27.09 582 VAL A C 1
ATOM 4463 O O . VAL A 1 582 ? -12.896 16.188 -43.655 1.00 27.09 582 VAL A O 1
ATOM 4466 N N . PRO A 1 583 ? -12.935 14.355 -42.355 1.00 26.86 583 PRO A N 1
ATOM 4467 C CA . PRO A 1 583 ? -14.158 14.746 -41.671 1.00 26.86 583 PRO A CA 1
ATOM 4468 C C . PRO A 1 583 ? -13.920 16.028 -40.868 1.00 26.86 583 PRO A C 1
ATOM 4470 O O . PRO A 1 583 ? -12.954 16.150 -40.111 1.00 26.86 583 PRO A O 1
ATOM 4473 N N . ARG A 1 584 ? -14.811 17.000 -41.068 1.00 33.09 584 ARG A N 1
ATOM 4474 C CA . ARG A 1 584 ? -14.841 18.277 -40.351 1.00 33.09 584 ARG A CA 1
ATOM 4475 C C . ARG A 1 584 ? -14.925 18.036 -38.833 1.00 33.09 584 ARG A C 1
ATOM 4477 O O . ARG A 1 584 ? -15.700 17.199 -38.394 1.00 33.09 584 ARG A O 1
ATOM 4484 N N . SER A 1 585 ? -14.181 18.858 -38.083 1.00 32.06 585 SER A N 1
ATOM 4485 C CA . SER A 1 585 ? -14.340 19.184 -36.649 1.00 32.06 585 SER A CA 1
ATOM 4486 C C . SER A 1 585 ? -13.587 18.399 -35.556 1.00 32.06 585 SER A C 1
ATOM 4488 O O . SER A 1 585 ? -14.107 18.266 -34.449 1.00 32.06 585 SER A O 1
ATOM 4490 N N . ARG A 1 586 ? -12.320 18.009 -35.745 1.00 33.59 586 ARG A N 1
ATOM 4491 C CA . ARG A 1 586 ? -11.408 17.892 -34.585 1.00 33.59 586 ARG A CA 1
ATOM 4492 C C . ARG A 1 586 ? -10.507 19.120 -34.525 1.00 33.59 586 ARG A C 1
ATOM 4494 O O . ARG A 1 586 ? -9.560 19.237 -35.295 1.00 33.59 586 ARG A O 1
ATOM 4501 N N . ARG A 1 587 ? -10.850 20.061 -33.635 1.00 32.44 587 ARG A N 1
ATOM 4502 C CA . ARG A 1 587 ? -9.991 21.192 -33.251 1.00 32.44 587 ARG A CA 1
ATOM 4503 C C . ARG A 1 587 ? -8.601 20.634 -32.924 1.00 32.44 587 ARG A C 1
ATOM 4505 O O . ARG A 1 587 ? -8.472 19.819 -32.013 1.00 32.44 587 ARG A O 1
ATOM 4512 N N . ARG A 1 588 ? -7.583 21.026 -33.692 1.00 34.12 588 ARG A N 1
ATOM 4513 C CA . ARG A 1 588 ? -6.181 20.693 -33.416 1.00 34.12 588 ARG A CA 1
ATOM 4514 C C . ARG A 1 588 ? -5.778 21.502 -32.183 1.00 34.12 588 ARG A C 1
ATOM 4516 O O . ARG A 1 588 ? -5.536 22.698 -32.284 1.00 34.12 588 ARG A O 1
ATOM 4523 N N . VAL A 1 589 ? -5.812 20.880 -31.008 1.00 34.91 589 VAL A N 1
ATOM 4524 C CA . VAL A 1 589 ? -5.336 21.516 -29.777 1.00 34.91 589 VAL A CA 1
ATOM 4525 C C . VAL A 1 589 ? -3.811 21.477 -29.825 1.00 34.91 589 VAL A C 1
ATOM 4527 O O . VAL A 1 589 ? -3.223 20.405 -29.711 1.00 34.91 589 VAL A O 1
ATOM 4530 N N . VAL A 1 590 ? -3.173 22.628 -30.041 1.00 36.16 590 VAL A N 1
ATOM 4531 C CA . VAL A 1 590 ? -1.721 22.774 -29.889 1.00 36.16 590 VAL A CA 1
ATOM 4532 C C . VAL A 1 590 ? -1.437 22.804 -28.391 1.00 36.16 590 VAL A C 1
ATOM 4534 O O . VAL A 1 590 ? -1.783 23.761 -27.697 1.00 36.16 590 VAL A O 1
ATOM 4537 N N . ILE A 1 591 ? -0.886 21.715 -27.864 1.00 39.44 591 ILE A N 1
ATOM 4538 C CA . ILE A 1 591 ? -0.521 21.600 -26.452 1.00 39.44 591 ILE A CA 1
ATOM 4539 C C . ILE A 1 591 ? 0.985 21.787 -26.391 1.00 39.44 591 ILE A C 1
ATOM 4541 O O . ILE A 1 591 ? 1.736 20.893 -26.763 1.00 39.44 591 ILE A O 1
ATOM 4545 N N . THR A 1 592 ? 1.418 22.974 -25.970 1.00 40.31 592 THR A N 1
ATOM 4546 C CA . THR A 1 592 ? 2.835 23.248 -25.739 1.00 40.31 592 THR A CA 1
ATOM 4547 C C . THR A 1 592 ? 3.325 22.384 -24.575 1.00 40.31 592 THR A C 1
ATOM 4549 O O . THR A 1 592 ? 2.674 22.306 -23.529 1.00 40.31 592 THR A O 1
ATOM 4552 N N . THR A 1 593 ? 4.478 21.734 -24.748 1.00 44.81 593 THR A N 1
ATOM 4553 C CA . THR A 1 593 ? 5.177 20.944 -23.713 1.00 44.81 593 THR A CA 1
ATOM 4554 C C . THR A 1 593 ? 5.549 21.763 -22.474 1.00 44.81 593 THR A C 1
ATOM 4556 O O . THR A 1 593 ? 5.871 21.192 -21.438 1.00 44.81 593 THR A O 1
ATOM 4559 N N . ASP A 1 594 ? 5.452 23.091 -22.565 1.00 41.50 594 ASP A N 1
ATOM 4560 C CA . ASP A 1 594 ? 5.859 24.045 -21.533 1.00 41.50 594 ASP A CA 1
ATOM 4561 C C . ASP A 1 594 ? 4.751 24.369 -20.519 1.00 41.50 594 ASP A C 1
ATOM 4563 O O . ASP A 1 594 ? 4.989 25.096 -19.554 1.00 41.50 594 ASP A O 1
ATOM 4567 N N . LYS A 1 595 ? 3.522 23.858 -20.706 1.00 48.53 595 LYS A N 1
ATOM 4568 C CA . LYS A 1 595 ? 2.452 24.048 -19.717 1.00 48.53 595 LYS A CA 1
ATOM 4569 C C . LYS A 1 595 ? 2.622 23.045 -18.570 1.00 48.53 595 LYS A C 1
ATOM 4571 O O . LYS A 1 595 ? 2.432 21.847 -18.801 1.00 48.53 595 LYS A O 1
ATOM 4576 N N . PRO A 1 596 ? 2.913 23.497 -17.334 1.00 55.53 596 PRO A N 1
ATOM 4577 C CA . PRO A 1 596 ? 3.046 22.599 -16.198 1.00 55.53 596 PRO A CA 1
ATOM 4578 C C . PRO A 1 596 ? 1.748 21.815 -15.988 1.00 55.53 596 PRO A C 1
ATOM 4580 O O . PRO A 1 596 ? 0.639 22.350 -16.078 1.00 55.53 596 PRO A O 1
ATOM 4583 N N . VAL A 1 597 ? 1.894 20.517 -15.735 1.00 58.62 597 VAL A N 1
ATOM 4584 C CA . VAL A 1 597 ? 0.788 19.652 -15.316 1.00 58.62 597 VAL A CA 1
ATOM 4585 C C . VAL A 1 597 ? 0.282 20.167 -13.963 1.00 58.62 597 VAL A C 1
ATOM 4587 O O . VAL A 1 597 ? 1.091 20.463 -13.086 1.00 58.62 597 VAL A O 1
ATOM 4590 N N . SER A 1 598 ? -1.036 20.325 -13.799 1.00 58.69 598 SER A N 1
ATOM 4591 C CA . SER A 1 598 ? -1.614 20.853 -12.556 1.00 58.69 598 SER A CA 1
ATOM 4592 C C . SER A 1 598 ? -1.279 19.962 -11.354 1.00 58.69 598 SER A C 1
ATOM 4594 O O . SER A 1 598 ? -1.177 18.738 -11.485 1.00 58.69 598 SER A O 1
ATOM 4596 N N . SER A 1 599 ? -1.147 20.573 -10.172 1.00 57.81 599 SER A N 1
ATOM 4597 C CA . SER A 1 599 ? -0.883 19.887 -8.895 1.00 57.81 599 SER A CA 1
ATOM 4598 C C . SER A 1 599 ? -1.849 18.734 -8.624 1.00 57.81 599 SER A C 1
ATOM 4600 O O . SER A 1 599 ? -1.453 17.711 -8.071 1.00 57.81 599 SER A O 1
ATOM 4602 N N . ASP A 1 600 ? -3.093 18.870 -9.074 1.00 56.16 600 ASP A N 1
ATOM 4603 C CA . ASP A 1 600 ? -4.169 17.919 -8.799 1.00 56.16 600 ASP A CA 1
ATOM 4604 C C . ASP A 1 600 ? -4.002 16.618 -9.593 1.00 56.16 600 ASP A C 1
ATOM 4606 O O . ASP A 1 600 ? -4.281 15.537 -9.074 1.00 56.16 600 ASP A O 1
ATOM 4610 N N . ILE A 1 601 ? -3.487 16.696 -10.830 1.00 57.97 601 ILE A N 1
ATOM 4611 C CA . ILE A 1 601 ? -3.145 15.506 -11.623 1.00 57.97 601 ILE A CA 1
ATOM 4612 C C . ILE A 1 601 ? -1.968 14.793 -10.966 1.00 57.97 601 ILE A C 1
ATOM 4614 O O . ILE A 1 601 ? -2.002 13.578 -10.835 1.00 57.97 601 ILE A O 1
ATOM 4618 N N . VAL A 1 602 ? -0.957 15.532 -10.506 1.00 63.06 602 VAL A N 1
ATOM 4619 C CA . VAL A 1 602 ? 0.204 14.945 -9.818 1.00 63.06 602 VAL A CA 1
ATOM 4620 C C . VAL A 1 602 ? -0.226 14.205 -8.546 1.00 63.06 602 VAL A C 1
ATOM 4622 O O . VAL A 1 602 ? 0.238 13.095 -8.302 1.00 63.06 602 VAL A O 1
ATOM 4625 N N . GLN A 1 603 ? -1.153 14.775 -7.771 1.00 61.56 603 GLN A N 1
ATOM 4626 C CA . GLN A 1 603 ? -1.679 14.154 -6.550 1.00 61.56 603 GLN A CA 1
ATOM 4627 C C . GLN A 1 603 ? -2.647 12.989 -6.824 1.00 61.56 603 GLN A C 1
ATOM 4629 O O . GLN A 1 603 ? -2.712 12.057 -6.026 1.00 61.56 603 GLN A O 1
ATOM 4634 N N . SER A 1 604 ? -3.365 13.006 -7.954 1.00 62.94 604 SER A N 1
ATOM 4635 C CA . SER A 1 604 ? -4.405 12.012 -8.279 1.00 62.94 604 SER A CA 1
ATOM 4636 C C . SER A 1 604 ? -3.970 10.939 -9.286 1.00 62.94 604 SER A C 1
ATOM 4638 O O . SER A 1 604 ? -4.727 10.003 -9.536 1.00 62.94 604 SER A O 1
ATOM 4640 N N . ALA A 1 605 ? -2.779 11.035 -9.885 1.00 65.00 605 ALA A N 1
ATOM 4641 C CA . ALA A 1 605 ? -2.369 10.169 -10.995 1.00 65.00 605 ALA A CA 1
ATOM 4642 C C . ALA A 1 605 ? -2.339 8.668 -10.645 1.00 65.00 605 ALA A C 1
ATOM 4644 O O . ALA A 1 605 ? -2.707 7.852 -11.491 1.00 65.00 605 ALA A O 1
ATOM 4645 N N . ASP A 1 606 ? -1.965 8.294 -9.412 1.00 66.62 606 ASP A N 1
ATOM 4646 C CA . ASP A 1 606 ? -2.010 6.887 -8.962 1.00 66.62 606 ASP A CA 1
ATOM 4647 C C . ASP A 1 606 ? -3.453 6.363 -8.863 1.00 66.62 606 ASP A C 1
ATOM 4649 O O . ASP A 1 606 ? -3.718 5.209 -9.195 1.00 66.62 606 ASP A O 1
ATOM 4653 N N . LEU A 1 607 ? -4.406 7.216 -8.469 1.00 67.75 607 LEU A N 1
ATOM 4654 C CA . LEU A 1 607 ? -5.825 6.860 -8.372 1.00 67.75 607 LEU A CA 1
ATOM 4655 C C . LEU A 1 607 ? -6.484 6.754 -9.753 1.00 67.75 607 LEU A C 1
ATOM 4657 O O . LEU A 1 607 ? -7.304 5.867 -9.970 1.00 67.75 607 LEU A O 1
ATOM 4661 N N . LEU A 1 608 ? -6.097 7.612 -10.703 1.00 66.69 608 LEU A N 1
ATOM 4662 C CA . LEU A 1 608 ? -6.667 7.658 -12.058 1.00 66.69 608 LEU A CA 1
ATOM 4663 C C . LEU A 1 608 ? -6.392 6.398 -12.890 1.00 66.69 608 LEU A C 1
ATOM 4665 O O . LEU A 1 608 ? -7.135 6.103 -13.824 1.00 66.69 608 LEU A O 1
ATOM 4669 N N . LEU A 1 609 ? -5.328 5.661 -12.568 1.00 73.38 609 LEU A N 1
ATOM 4670 C CA . LEU A 1 609 ? -4.974 4.405 -13.234 1.00 73.38 609 LEU A CA 1
ATOM 4671 C C . LEU A 1 609 ? -5.575 3.165 -12.558 1.00 73.38 609 LEU A C 1
ATOM 4673 O O . LEU A 1 609 ? -5.376 2.047 -13.043 1.00 73.38 609 LEU A O 1
ATOM 4677 N N . ARG A 1 610 ? -6.329 3.340 -11.466 1.00 75.88 610 ARG A N 1
ATOM 4678 C CA . ARG A 1 610 ? -7.105 2.255 -10.859 1.00 75.88 610 ARG A CA 1
ATOM 4679 C C . ARG A 1 610 ? -8.379 2.032 -11.659 1.00 75.88 610 ARG A C 1
ATOM 4681 O O . ARG A 1 610 ? -9.109 2.963 -11.986 1.00 75.88 610 ARG A O 1
ATOM 4688 N N . SER A 1 611 ? -8.651 0.775 -11.969 1.00 72.81 611 SER A N 1
ATOM 4689 C CA . SER A 1 611 ? -9.752 0.364 -12.838 1.00 72.81 611 SER A CA 1
ATOM 4690 C C . SER A 1 611 ? -10.851 -0.368 -12.068 1.00 72.81 611 SER A C 1
ATOM 4692 O O . SER A 1 611 ? -10.595 -1.129 -11.137 1.00 72.81 611 SER A O 1
ATOM 4694 N N . THR A 1 612 ? -12.102 -0.162 -12.479 1.00 71.75 612 THR A N 1
ATOM 4695 C CA . THR A 1 612 ? -13.274 -0.882 -11.947 1.00 71.75 612 THR A CA 1
ATOM 4696 C C . THR A 1 612 ? -13.860 -1.881 -12.932 1.00 71.75 612 THR A C 1
ATOM 4698 O O . THR A 1 612 ? -14.565 -2.805 -12.528 1.00 71.75 612 THR A O 1
ATOM 4701 N N . ASP A 1 613 ? -13.538 -1.738 -14.214 1.00 77.12 613 ASP A N 1
ATOM 4702 C CA . ASP A 1 613 ? -14.047 -2.548 -15.309 1.00 77.12 613 ASP A CA 1
ATOM 4703 C C . ASP A 1 613 ? -12.923 -2.999 -16.258 1.00 77.12 613 ASP A C 1
ATOM 4705 O O . ASP A 1 613 ? -11.765 -2.574 -16.170 1.00 77.12 613 ASP A O 1
ATOM 4709 N N . PHE A 1 614 ? -13.269 -3.879 -17.199 1.00 84.25 614 PHE A N 1
ATOM 4710 C CA . PHE A 1 614 ? -12.307 -4.408 -18.169 1.00 84.25 614 PHE A CA 1
ATOM 4711 C C . PHE A 1 614 ? -11.741 -3.320 -19.090 1.00 84.25 614 PHE A C 1
ATOM 4713 O O . PHE A 1 614 ? -10.608 -3.439 -19.553 1.00 84.25 614 PHE A O 1
ATOM 4720 N N . ARG A 1 615 ? -12.499 -2.245 -19.346 1.00 83.75 615 ARG A N 1
ATOM 4721 C CA . ARG A 1 615 ? -12.044 -1.120 -20.176 1.00 83.75 615 ARG A CA 1
ATOM 4722 C C . ARG A 1 615 ? -10.964 -0.315 -19.462 1.00 83.75 615 ARG A C 1
ATOM 4724 O O . ARG A 1 615 ? -9.947 -0.010 -20.078 1.00 83.75 615 ARG A O 1
ATOM 4731 N N . GLY A 1 616 ? -11.145 -0.033 -18.173 1.00 83.88 616 GLY A N 1
ATOM 4732 C CA . GLY A 1 616 ? -10.133 0.596 -17.334 1.00 83.88 616 GLY A CA 1
ATOM 4733 C C . GLY A 1 616 ? -8.863 -0.249 -17.240 1.00 83.88 616 GLY A C 1
ATOM 4734 O O . GLY A 1 616 ? -7.766 0.292 -17.336 1.00 83.88 616 GLY A O 1
ATOM 4735 N N . ASP A 1 617 ? -8.989 -1.578 -17.135 1.00 87.88 617 ASP A N 1
ATOM 4736 C CA . ASP A 1 617 ? -7.827 -2.476 -17.165 1.00 87.88 617 ASP A CA 1
ATOM 4737 C C . ASP A 1 617 ? -7.049 -2.365 -18.483 1.00 87.88 617 ASP A C 1
ATOM 4739 O O . ASP A 1 617 ? -5.822 -2.291 -18.481 1.00 87.88 617 ASP A O 1
ATOM 4743 N N . VAL A 1 618 ? -7.752 -2.340 -19.620 1.00 90.25 618 VAL A N 1
ATOM 4744 C CA . VAL A 1 618 ? -7.125 -2.170 -20.938 1.00 90.25 618 VAL A CA 1
ATOM 4745 C C . VAL A 1 618 ? -6.453 -0.798 -21.048 1.00 90.25 618 VAL A C 1
ATOM 4747 O O . VAL A 1 618 ? -5.321 -0.719 -21.523 1.00 90.25 618 VAL A O 1
ATOM 4750 N N . PHE A 1 619 ? -7.093 0.270 -20.562 1.00 89.88 619 PHE A N 1
ATOM 4751 C CA . PHE A 1 619 ? -6.504 1.611 -20.521 1.00 89.88 619 PHE A CA 1
ATOM 4752 C C . PHE A 1 619 ? -5.196 1.627 -19.712 1.00 89.88 619 PHE A C 1
ATOM 4754 O O . PHE A 1 619 ? -4.154 2.050 -20.222 1.00 89.88 619 PHE A O 1
ATOM 4761 N N . ALA A 1 620 ? -5.232 1.097 -18.484 1.00 89.44 620 ALA A N 1
ATOM 4762 C CA . ALA A 1 620 ? -4.067 0.980 -17.609 1.00 89.44 620 ALA A CA 1
ATOM 4763 C C . ALA A 1 620 ? -2.978 0.091 -18.230 1.00 89.44 620 ALA A C 1
ATOM 4765 O O . ALA A 1 620 ? -1.790 0.386 -18.108 1.00 89.44 620 ALA A O 1
ATOM 4766 N N . PHE A 1 621 ? -3.362 -0.945 -18.984 1.00 93.12 621 PHE A N 1
ATOM 4767 C CA . PHE A 1 621 ? -2.424 -1.774 -19.736 1.00 93.12 621 PHE A CA 1
ATOM 4768 C C . PHE A 1 621 ? -1.660 -0.973 -20.805 1.00 93.12 621 PHE A C 1
ATOM 4770 O O . PHE A 1 621 ? -0.462 -1.184 -20.977 1.00 93.12 621 PHE A O 1
ATOM 4777 N N . GLY A 1 622 ? -2.303 -0.014 -21.483 1.00 91.44 622 GLY A N 1
ATOM 4778 C CA . GLY A 1 622 ? -1.624 0.911 -22.402 1.00 91.44 622 GLY A CA 1
ATOM 4779 C C . GLY A 1 622 ? -0.554 1.760 -21.703 1.00 91.44 622 GLY A C 1
ATOM 4780 O O . GLY A 1 622 ? 0.564 1.893 -22.200 1.00 91.44 622 GLY A O 1
ATOM 4781 N N . CYS A 1 623 ? -0.856 2.264 -20.505 1.00 90.56 623 CYS A N 1
ATOM 4782 C CA . CYS A 1 623 ? 0.112 2.987 -19.674 1.00 90.56 623 CYS A CA 1
ATOM 4783 C C . CYS A 1 623 ? 1.243 2.076 -19.168 1.00 90.56 623 CYS A C 1
ATOM 4785 O O . CYS A 1 623 ? 2.400 2.491 -19.155 1.00 90.56 623 CYS A O 1
ATOM 4787 N N . PHE A 1 624 ? 0.937 0.821 -18.832 1.00 93.38 624 PHE A N 1
ATOM 4788 C CA . PHE A 1 624 ? 1.929 -0.189 -18.465 1.00 93.38 624 PHE A CA 1
ATOM 4789 C C . PHE A 1 624 ? 2.891 -0.522 -19.616 1.00 93.38 624 PHE A C 1
ATOM 4791 O O . PHE A 1 624 ? 4.074 -0.731 -19.362 1.00 93.38 624 PHE A O 1
ATOM 4798 N N . ILE A 1 625 ? 2.433 -0.553 -20.875 1.00 92.75 625 ILE A N 1
ATOM 4799 C CA . ILE A 1 625 ? 3.338 -0.724 -22.025 1.00 92.75 625 ILE A CA 1
ATOM 4800 C C . ILE A 1 625 ? 4.360 0.417 -22.036 1.00 92.75 625 ILE A C 1
ATOM 4802 O O . ILE A 1 625 ? 5.559 0.155 -22.098 1.00 92.75 625 ILE A O 1
ATOM 4806 N N . VAL A 1 626 ? 3.908 1.669 -21.909 1.00 89.56 626 VAL A N 1
ATOM 4807 C CA . VAL A 1 626 ? 4.816 2.824 -21.832 1.00 89.56 626 VAL A CA 1
ATOM 4808 C C . VAL A 1 626 ? 5.792 2.660 -20.670 1.00 89.56 626 VAL A C 1
ATOM 4810 O O . VAL A 1 626 ? 6.994 2.713 -20.897 1.00 89.56 626 VAL A O 1
ATOM 4813 N N . GLU A 1 627 ? 5.304 2.360 -19.467 1.00 90.19 627 GLU A N 1
ATOM 4814 C CA . GLU A 1 627 ? 6.128 2.137 -18.270 1.00 90.19 627 GLU A CA 1
ATOM 4815 C C . GLU A 1 627 ? 7.170 1.019 -18.464 1.00 90.19 627 GLU A C 1
ATOM 4817 O O . GLU A 1 627 ? 8.329 1.165 -18.076 1.00 90.19 627 GLU A O 1
ATOM 4822 N N . ALA A 1 628 ? 6.801 -0.090 -19.110 1.00 89.25 628 ALA A N 1
ATOM 4823 C CA . ALA A 1 628 ? 7.702 -1.209 -19.374 1.00 89.25 628 ALA A CA 1
ATOM 4824 C C . ALA A 1 628 ? 8.832 -0.836 -20.348 1.00 89.25 628 ALA A C 1
ATOM 4826 O O . ALA A 1 628 ? 9.948 -1.350 -20.221 1.00 89.25 628 ALA A O 1
ATOM 4827 N N . PHE A 1 629 ? 8.575 0.052 -21.311 1.00 86.31 629 PHE A N 1
ATOM 4828 C CA . PHE A 1 629 ? 9.558 0.473 -22.313 1.00 86.31 629 PHE A CA 1
ATOM 4829 C C . PHE A 1 629 ? 10.344 1.731 -21.932 1.00 86.31 629 PHE A C 1
ATOM 4831 O O . PHE A 1 629 ? 11.509 1.830 -22.297 1.00 86.31 629 PHE A O 1
ATOM 4838 N N . THR A 1 630 ? 9.789 2.645 -21.142 1.00 82.00 630 THR A N 1
ATOM 4839 C CA . THR A 1 630 ? 10.511 3.832 -20.654 1.00 82.00 630 THR A CA 1
ATOM 4840 C C . THR A 1 630 ? 11.213 3.578 -19.322 1.00 82.00 630 THR A C 1
ATOM 4842 O O . THR A 1 630 ? 12.201 4.236 -19.018 1.00 82.00 630 THR A O 1
ATOM 4845 N N . GLY A 1 631 ? 10.721 2.626 -18.522 1.00 80.12 631 GLY A N 1
ATOM 4846 C CA . GLY A 1 631 ? 11.127 2.456 -17.125 1.00 80.12 631 GLY A CA 1
ATOM 4847 C C . GLY A 1 631 ? 10.631 3.574 -16.201 1.00 80.12 631 GLY A C 1
ATOM 4848 O O . GLY A 1 631 ? 11.036 3.607 -15.042 1.00 80.12 631 GLY A O 1
ATOM 4849 N N . LEU A 1 632 ? 9.787 4.476 -16.714 1.00 77.50 632 LEU A N 1
ATOM 4850 C CA . LEU A 1 632 ? 9.251 5.640 -16.016 1.00 77.50 632 LEU A CA 1
ATOM 4851 C C . LEU A 1 632 ? 7.764 5.427 -15.781 1.00 77.50 632 LEU A C 1
ATOM 4853 O O . LEU A 1 632 ? 7.020 5.160 -16.732 1.00 77.50 632 LEU A O 1
ATOM 4857 N N . ALA A 1 633 ? 7.325 5.573 -14.535 1.00 78.56 633 ALA A N 1
ATOM 4858 C CA . ALA A 1 633 ? 5.908 5.450 -14.256 1.00 78.56 633 ALA A CA 1
ATOM 4859 C C . ALA A 1 633 ? 5.133 6.643 -14.858 1.00 78.56 633 ALA A C 1
ATOM 4861 O O . ALA A 1 633 ? 5.653 7.765 -14.873 1.00 78.56 633 ALA A O 1
ATOM 4862 N N . PRO A 1 634 ? 3.874 6.450 -15.304 1.00 70.25 634 PRO A N 1
ATOM 4863 C CA . PRO A 1 634 ? 3.027 7.499 -15.896 1.00 70.25 634 PRO A CA 1
ATOM 4864 C C . PRO A 1 634 ? 2.798 8.747 -15.020 1.00 70.25 634 PRO A C 1
ATOM 4866 O O . PRO A 1 634 ? 2.198 9.714 -15.477 1.00 70.25 634 PRO A O 1
ATOM 4869 N N . TYR A 1 635 ? 3.245 8.716 -13.764 1.00 73.75 635 TYR A N 1
ATOM 4870 C CA . TYR A 1 635 ? 3.046 9.737 -12.740 1.00 73.75 635 TYR A CA 1
ATOM 4871 C C . TYR A 1 635 ? 4.348 10.353 -12.192 1.00 73.75 635 TYR A C 1
ATOM 4873 O O . TYR A 1 635 ? 4.286 11.229 -11.338 1.00 73.75 635 TYR A O 1
ATOM 4881 N N . GLU A 1 636 ? 5.528 9.917 -12.647 1.00 66.81 636 GLU A N 1
ATOM 4882 C CA . GLU A 1 636 ? 6.812 10.329 -12.046 1.00 66.81 636 GLU A CA 1
ATOM 4883 C C . GLU A 1 636 ? 7.426 11.588 -12.671 1.00 66.81 636 GLU A C 1
ATOM 4885 O O . GLU A 1 636 ? 8.127 12.334 -11.989 1.00 66.81 636 GLU A O 1
ATOM 4890 N N . ASN A 1 637 ? 7.202 11.835 -13.964 1.00 71.12 637 ASN A N 1
ATOM 4891 C CA . ASN A 1 637 ? 7.805 12.966 -14.670 1.00 71.12 637 ASN A CA 1
ATOM 4892 C C . ASN A 1 637 ? 6.814 13.669 -15.602 1.00 71.12 637 ASN A C 1
ATOM 4894 O O . ASN A 1 637 ? 5.771 13.120 -15.959 1.00 71.12 637 ASN A O 1
ATOM 4898 N N . GLN A 1 638 ? 7.159 14.894 -16.006 1.00 66.56 638 GLN A N 1
ATOM 4899 C CA . GLN A 1 638 ? 6.281 15.746 -16.812 1.00 66.56 638 GLN A CA 1
ATOM 4900 C C . GLN A 1 638 ? 5.884 15.104 -18.148 1.00 66.56 638 GLN A C 1
ATOM 4902 O O . GLN A 1 638 ? 4.721 15.196 -18.532 1.00 66.56 638 GLN A O 1
ATOM 4907 N N . SER A 1 639 ? 6.797 14.402 -18.823 1.00 67.44 639 SER A N 1
ATOM 4908 C CA . SER A 1 639 ? 6.509 13.738 -20.101 1.00 67.44 639 SER A CA 1
ATOM 4909 C C . SER A 1 639 ? 5.516 12.584 -19.942 1.00 67.44 639 SER A C 1
ATOM 4911 O O . SER A 1 639 ? 4.580 12.449 -20.726 1.00 67.44 639 SER A O 1
ATOM 4913 N N . ALA A 1 640 ? 5.681 11.769 -18.901 1.00 72.25 640 ALA A N 1
ATOM 4914 C CA . ALA A 1 640 ? 4.814 10.636 -18.603 1.00 72.25 640 ALA A CA 1
ATOM 4915 C C . ALA A 1 640 ? 3.419 11.103 -18.146 1.00 72.25 640 ALA A C 1
ATOM 4917 O O . ALA A 1 640 ? 2.405 10.587 -18.622 1.00 72.25 640 ALA A O 1
ATOM 4918 N N . LEU A 1 641 ? 3.372 12.155 -17.321 1.00 74.19 641 LEU A N 1
ATOM 4919 C CA . LEU A 1 641 ? 2.136 12.818 -16.905 1.00 74.19 641 LEU A CA 1
ATOM 4920 C C . LEU A 1 641 ? 1.401 13.469 -18.084 1.00 74.19 641 LEU A C 1
ATOM 4922 O O . LEU A 1 641 ? 0.171 13.430 -18.137 1.00 74.19 641 LEU A O 1
ATOM 4926 N N . LEU A 1 642 ? 2.127 14.048 -19.045 1.00 74.44 642 LEU A N 1
ATOM 4927 C CA . LEU A 1 642 ? 1.543 14.603 -20.265 1.00 74.44 642 LEU A CA 1
ATOM 4928 C C . LEU A 1 642 ? 0.912 13.503 -21.127 1.00 74.44 642 LEU A C 1
ATOM 4930 O O . LEU A 1 642 ? -0.228 13.658 -21.565 1.00 74.44 642 LEU A O 1
ATOM 4934 N N . ILE A 1 643 ? 1.606 12.376 -21.321 1.00 78.00 643 ILE A N 1
ATOM 4935 C CA . ILE A 1 643 ? 1.061 11.211 -22.036 1.00 78.00 643 ILE A CA 1
ATOM 4936 C C . ILE A 1 643 ? -0.228 10.726 -21.359 1.00 78.00 643 ILE A C 1
ATOM 4938 O O . ILE A 1 643 ? -1.242 10.551 -22.036 1.00 78.00 643 ILE A O 1
ATOM 4942 N N . LEU A 1 644 ? -0.220 10.580 -20.028 1.00 81.38 644 LEU A N 1
ATOM 4943 C CA . LEU A 1 644 ? -1.398 10.184 -19.252 1.00 81.38 644 LEU A CA 1
ATOM 4944 C C . LEU A 1 644 ? -2.553 11.183 -19.417 1.00 81.38 644 LEU A C 1
ATOM 4946 O O . LEU A 1 644 ? -3.679 10.783 -19.714 1.00 81.38 644 LEU A O 1
ATOM 4950 N N . ARG A 1 645 ? -2.279 12.485 -19.281 1.00 79.69 645 ARG A N 1
ATOM 4951 C CA . ARG A 1 645 ? -3.276 13.553 -19.440 1.00 79.69 645 ARG A CA 1
ATOM 4952 C C . ARG A 1 645 ? -3.941 13.497 -20.812 1.00 79.69 645 ARG A C 1
ATOM 4954 O O . ARG A 1 645 ? -5.156 13.635 -20.906 1.00 79.69 645 ARG A O 1
ATOM 4961 N N . LEU A 1 646 ? -3.174 13.329 -21.883 1.00 77.50 646 LEU A N 1
ATOM 4962 C CA . LEU A 1 646 ? -3.726 13.303 -23.239 1.00 77.50 646 LEU A CA 1
ATOM 4963 C C . LEU A 1 646 ? -4.532 12.031 -23.493 1.00 77.50 646 LEU A C 1
ATOM 4965 O O . LEU A 1 646 ? -5.652 12.126 -23.998 1.00 77.50 646 LEU A O 1
ATOM 4969 N N . ALA A 1 647 ? -4.034 10.881 -23.033 1.00 80.25 647 ALA A N 1
ATOM 4970 C CA . ALA A 1 647 ? -4.758 9.616 -23.094 1.00 80.25 647 ALA A CA 1
ATOM 4971 C C . ALA A 1 647 ? -6.119 9.687 -22.375 1.00 80.25 647 ALA A C 1
ATOM 4973 O O . ALA A 1 647 ? -7.130 9.280 -22.947 1.00 80.25 647 ALA A O 1
ATOM 4974 N N . LEU A 1 648 ? -6.178 10.270 -21.169 1.00 79.00 648 LEU A N 1
ATOM 4975 C CA . LEU A 1 648 ? -7.428 10.466 -20.415 1.00 79.00 648 LEU A CA 1
ATOM 4976 C C . LEU A 1 648 ? -8.456 11.312 -21.182 1.00 79.00 648 LEU A C 1
ATOM 4978 O O . LEU A 1 648 ? -9.655 11.049 -21.120 1.00 79.00 648 LEU A O 1
ATOM 4982 N N . ASN A 1 649 ? -7.982 12.291 -21.952 1.00 76.12 649 ASN A N 1
ATOM 4983 C CA . ASN A 1 649 ? -8.822 13.172 -22.763 1.00 76.12 649 ASN A CA 1
ATOM 4984 C C . ASN A 1 649 ? -9.145 12.593 -24.154 1.00 76.12 649 ASN A C 1
ATOM 4986 O O . ASN A 1 649 ? -9.728 13.293 -24.983 1.00 76.12 649 ASN A O 1
ATOM 4990 N N . LYS A 1 650 ? -8.748 11.340 -24.439 1.00 75.19 650 LYS A N 1
ATOM 4991 C CA . LYS A 1 650 ? -8.804 10.715 -25.777 1.00 75.19 650 LYS A CA 1
ATOM 4992 C C . LYS A 1 650 ? -8.134 11.561 -26.866 1.00 75.19 650 LYS A C 1
ATOM 4994 O O . LYS A 1 650 ? -8.501 11.504 -28.042 1.00 75.19 650 LYS A O 1
ATOM 4999 N N . LEU A 1 651 ? -7.152 12.360 -26.468 1.00 75.31 651 LEU A N 1
ATOM 5000 C CA . LEU A 1 651 ? -6.287 13.108 -27.362 1.00 75.31 651 LEU A CA 1
ATOM 5001 C C . LEU A 1 651 ? -5.046 12.269 -27.636 1.00 75.31 651 LEU A C 1
ATOM 5003 O O . LEU A 1 651 ? -4.598 11.515 -26.777 1.00 75.31 651 LEU A O 1
ATOM 5007 N N . ARG A 1 652 ? -4.484 12.398 -28.837 1.00 76.69 652 ARG A N 1
ATOM 5008 C CA . ARG A 1 652 ? -3.283 11.655 -29.217 1.00 76.69 652 ARG A CA 1
ATOM 5009 C C . ARG A 1 652 ? -2.079 12.154 -28.399 1.00 76.69 652 ARG A C 1
ATOM 5011 O O . ARG A 1 652 ? -1.720 13.320 -28.566 1.00 76.69 652 ARG A O 1
ATOM 5018 N N . PRO A 1 653 ? -1.491 11.334 -27.505 1.00 79.69 653 PRO A N 1
ATOM 5019 C CA . PRO A 1 653 ? -0.307 11.718 -26.749 1.00 79.69 653 PRO A CA 1
ATOM 5020 C C . PRO A 1 653 ? 0.942 11.718 -27.639 1.00 79.69 653 PRO A C 1
ATOM 5022 O O . PRO A 1 653 ? 0.962 10.981 -28.625 1.00 79.69 653 PRO A O 1
ATOM 5025 N N . PRO A 1 654 ? 1.990 12.483 -27.281 1.00 70.81 654 PRO A N 1
ATOM 5026 C CA . PRO A 1 654 ? 3.275 12.388 -27.954 1.00 70.81 654 PRO A CA 1
ATOM 5027 C C . PRO A 1 654 ? 3.915 11.025 -27.678 1.00 70.81 654 PRO A C 1
ATOM 5029 O O . PRO A 1 654 ? 3.808 10.485 -26.570 1.00 70.81 654 PRO A O 1
ATOM 5032 N N . HIS A 1 655 ? 4.614 10.480 -28.672 1.00 77.56 655 HIS A N 1
ATOM 5033 C CA . HIS A 1 655 ? 5.445 9.299 -28.477 1.00 77.56 655 HIS A CA 1
ATOM 5034 C C . HIS A 1 655 ? 6.472 9.531 -27.346 1.00 77.56 655 HIS A C 1
ATOM 5036 O O . HIS A 1 655 ? 7.062 10.610 -27.274 1.00 77.56 655 HIS A O 1
ATOM 5042 N N . PRO A 1 656 ? 6.781 8.530 -26.495 1.00 72.56 656 PRO A N 1
ATOM 5043 C CA . PRO A 1 656 ? 7.763 8.649 -25.404 1.00 72.56 656 PRO A CA 1
ATOM 5044 C C . PRO A 1 656 ? 9.226 8.851 -25.860 1.00 72.56 656 PRO A C 1
ATOM 5046 O O . PRO A 1 656 ? 10.150 8.790 -25.049 1.00 72.56 656 PRO A O 1
ATOM 5049 N N . GLY A 1 657 ? 9.446 9.103 -27.151 1.00 66.44 657 GLY A N 1
ATOM 5050 C CA . GLY A 1 657 ? 10.740 9.426 -27.737 1.00 66.44 657 GLY A CA 1
ATOM 5051 C C . GLY A 1 657 ? 11.675 8.232 -27.936 1.00 66.44 657 GLY A C 1
ATOM 5052 O O . GLY A 1 657 ? 11.348 7.075 -27.660 1.00 66.44 657 GLY A O 1
ATOM 5053 N N . ARG A 1 658 ? 12.884 8.545 -28.417 1.00 58.97 658 ARG A N 1
ATOM 5054 C CA . ARG A 1 658 ? 13.884 7.566 -28.872 1.00 58.97 658 ARG A CA 1
ATOM 5055 C C . ARG A 1 658 ? 14.343 6.593 -27.786 1.00 58.97 658 ARG A C 1
ATOM 5057 O O . ARG A 1 658 ? 14.650 5.442 -28.088 1.00 58.97 658 ARG A O 1
ATOM 5064 N N . ALA A 1 659 ? 14.360 7.034 -26.529 1.00 61.72 659 ALA A N 1
ATOM 5065 C CA . ALA A 1 659 ? 14.763 6.204 -25.397 1.00 61.72 659 ALA A CA 1
ATOM 5066 C C . ALA A 1 659 ? 13.885 4.946 -25.261 1.00 61.72 659 ALA A C 1
ATOM 5068 O O . ALA A 1 659 ? 14.401 3.863 -25.005 1.00 61.72 659 ALA A O 1
ATOM 5069 N N . ALA A 1 660 ? 12.574 5.055 -25.501 1.00 70.94 660 ALA A N 1
ATOM 5070 C CA . ALA A 1 660 ? 11.673 3.903 -25.464 1.00 70.94 660 ALA A CA 1
ATOM 5071 C C . ALA A 1 660 ? 11.882 2.956 -26.660 1.00 70.94 660 ALA A C 1
ATOM 5073 O O . ALA A 1 660 ? 11.782 1.737 -26.516 1.00 70.94 660 ALA A O 1
ATOM 5074 N N . GLU A 1 661 ? 12.202 3.502 -27.835 1.00 70.12 661 GLU A N 1
ATOM 5075 C CA . GLU A 1 661 ? 12.406 2.737 -29.075 1.00 70.12 661 GLU A CA 1
ATOM 5076 C C . GLU A 1 661 ? 13.635 1.839 -28.998 1.00 70.12 661 GLU A C 1
ATOM 5078 O O . GLU A 1 661 ? 13.578 0.662 -29.350 1.00 70.12 661 GLU A O 1
ATOM 5083 N N . VAL A 1 662 ? 14.730 2.385 -28.463 1.00 60.44 662 VAL A N 1
ATOM 5084 C CA . VAL A 1 662 ? 15.968 1.653 -28.158 1.00 60.44 662 VAL A CA 1
ATOM 5085 C C . VAL A 1 662 ? 15.693 0.434 -27.283 1.00 60.44 662 VAL A C 1
ATOM 5087 O O . VAL A 1 662 ? 16.296 -0.623 -27.455 1.00 60.44 662 VAL A O 1
ATOM 5090 N N . LEU A 1 663 ? 14.754 0.583 -26.353 1.00 67.56 663 LEU A N 1
ATOM 5091 C CA . LEU A 1 663 ? 14.361 -0.446 -25.402 1.00 67.56 663 LEU A CA 1
ATOM 5092 C C . LEU A 1 663 ? 13.307 -1.402 -25.986 1.00 67.56 663 LEU A C 1
ATOM 5094 O O . LEU A 1 663 ? 12.850 -2.319 -25.304 1.00 67.56 663 LEU A O 1
ATOM 5098 N N . GLY A 1 664 ? 12.946 -1.228 -27.260 1.00 70.50 664 GLY A N 1
ATOM 5099 C CA . GLY A 1 664 ? 12.094 -2.129 -28.021 1.00 70.50 664 GLY A CA 1
ATOM 5100 C C . GLY A 1 664 ? 10.651 -1.658 -28.202 1.00 70.50 664 GLY A C 1
ATOM 5101 O O . GLY A 1 664 ? 9.842 -2.462 -28.670 1.00 70.50 664 GLY A O 1
ATOM 5102 N N . LEU A 1 665 ? 10.290 -0.412 -27.880 1.00 78.31 665 LEU A N 1
ATOM 5103 C CA . LEU A 1 665 ? 8.968 0.120 -28.226 1.00 78.31 665 LEU A CA 1
ATOM 5104 C C . LEU A 1 665 ? 8.920 0.443 -29.722 1.00 78.31 665 LEU A C 1
ATOM 5106 O O . LEU A 1 665 ? 9.494 1.427 -30.171 1.00 78.31 665 LEU A O 1
ATOM 5110 N N . ASP A 1 666 ? 8.256 -0.398 -30.505 1.00 75.31 666 ASP A N 1
ATOM 5111 C CA . ASP A 1 666 ? 8.088 -0.175 -31.943 1.00 75.31 666 ASP A CA 1
ATOM 5112 C C . ASP A 1 666 ? 6.689 0.355 -32.288 1.00 75.31 666 ASP A C 1
ATOM 5114 O O . ASP A 1 666 ? 5.802 0.460 -31.435 1.00 75.31 666 ASP A O 1
ATOM 5118 N N . ALA A 1 667 ? 6.477 0.649 -33.572 1.00 75.44 667 ALA A N 1
ATOM 5119 C CA . ALA A 1 667 ? 5.208 1.153 -34.087 1.00 75.44 667 ALA A CA 1
ATOM 5120 C C . ALA A 1 667 ? 4.010 0.245 -33.754 1.00 75.44 667 ALA A C 1
ATOM 5122 O O . ALA A 1 667 ? 2.902 0.743 -33.553 1.00 75.44 667 ALA A O 1
ATOM 5123 N N . LEU A 1 668 ? 4.213 -1.077 -33.659 1.00 82.31 668 LEU A N 1
ATOM 5124 C CA . LEU A 1 668 ? 3.151 -2.005 -33.274 1.00 82.31 668 LEU A CA 1
ATOM 5125 C C . LEU A 1 668 ? 2.749 -1.782 -31.816 1.00 82.31 668 LEU A C 1
ATOM 5127 O O . LEU A 1 668 ? 1.567 -1.595 -31.536 1.00 82.31 668 LEU A O 1
ATOM 5131 N N . HIS A 1 669 ? 3.716 -1.768 -30.897 1.00 86.25 669 HIS A N 1
ATOM 5132 C CA . HIS A 1 669 ? 3.449 -1.556 -29.474 1.00 86.25 669 HIS A CA 1
ATOM 5133 C C . HIS A 1 669 ? 2.874 -0.160 -29.212 1.00 86.25 669 HIS A C 1
ATOM 5135 O O . HIS A 1 669 ? 1.937 -0.034 -28.428 1.00 86.25 669 HIS A O 1
ATOM 5141 N N . TRP A 1 670 ? 3.345 0.873 -29.918 1.00 87.50 670 TRP A N 1
ATOM 5142 C CA . TRP A 1 670 ? 2.763 2.212 -29.807 1.00 87.50 670 TRP A CA 1
ATOM 5143 C C . TRP A 1 670 ? 1.324 2.271 -30.327 1.00 87.50 670 TRP A C 1
ATOM 5145 O O . TRP A 1 670 ? 0.435 2.794 -29.652 1.00 87.50 670 TRP A O 1
ATOM 5155 N N . LYS A 1 671 ? 1.047 1.645 -31.479 1.00 85.94 671 LYS A N 1
ATOM 5156 C CA . LYS A 1 671 ? -0.322 1.488 -31.988 1.00 85.94 671 LYS A CA 1
ATOM 5157 C C . LYS A 1 671 ? -1.205 0.756 -30.981 1.00 85.94 671 LYS A C 1
ATOM 5159 O O . LYS A 1 671 ? -2.377 1.096 -30.857 1.00 85.94 671 LYS A O 1
ATOM 5164 N N . MET A 1 672 ? -0.655 -0.220 -30.257 1.00 88.69 672 MET A N 1
ATOM 5165 C CA . MET A 1 672 ? -1.346 -0.924 -29.179 1.00 88.69 672 MET A CA 1
ATOM 5166 C C . MET A 1 672 ? -1.620 -0.023 -27.957 1.00 88.69 672 MET A C 1
ATOM 5168 O O . MET A 1 672 ? -2.699 -0.124 -27.380 1.00 88.69 672 MET A O 1
ATOM 5172 N N . CYS A 1 673 ? -0.729 0.908 -27.602 1.00 89.88 673 CYS A N 1
ATOM 5173 C CA . CYS A 1 673 ? -1.002 1.915 -26.566 1.00 89.88 673 CYS A CA 1
ATOM 5174 C C . CYS A 1 673 ? -2.171 2.832 -26.954 1.00 89.88 673 CYS A C 1
ATOM 5176 O O . CYS A 1 673 ? -3.155 2.923 -26.223 1.00 89.88 673 CYS A O 1
ATOM 5178 N N . LEU A 1 674 ? -2.105 3.445 -28.143 1.00 88.25 674 LEU A N 1
ATOM 5179 C CA . LEU A 1 674 ? -3.170 4.314 -28.670 1.00 88.25 674 LEU A CA 1
ATOM 5180 C C . LEU A 1 674 ? -4.512 3.578 -28.731 1.00 88.25 674 LEU A C 1
ATOM 5182 O O . LEU A 1 674 ? -5.564 4.104 -28.367 1.00 88.25 674 LEU A O 1
ATOM 5186 N N . ALA A 1 675 ? -4.441 2.315 -29.135 1.00 87.69 675 ALA A N 1
ATOM 5187 C CA . ALA A 1 675 ? -5.549 1.396 -29.145 1.00 87.69 675 ALA A CA 1
ATOM 5188 C C . ALA A 1 675 ? -6.175 1.201 -27.747 1.00 87.69 675 ALA A C 1
ATOM 5190 O O . ALA A 1 675 ? -7.397 1.314 -27.594 1.00 87.69 675 ALA A O 1
ATOM 5191 N N . CYS A 1 676 ? -5.365 0.905 -26.733 1.00 89.94 676 CYS A N 1
ATOM 5192 C CA . CYS A 1 676 ? -5.833 0.759 -25.357 1.00 89.94 676 CYS A CA 1
ATOM 5193 C C . CYS A 1 676 ? -6.563 2.011 -24.844 1.00 89.94 676 CYS A C 1
ATOM 5195 O O . CYS A 1 676 ? -7.539 1.893 -24.108 1.00 89.94 676 CYS A O 1
ATOM 5197 N N . TRP A 1 677 ? -6.142 3.199 -25.284 1.00 88.12 677 TRP A N 1
ATOM 5198 C CA . TRP A 1 677 ? -6.736 4.482 -24.893 1.00 88.12 677 TRP A CA 1
ATOM 5199 C C . TRP A 1 677 ? -7.943 4.911 -25.745 1.00 88.12 677 TRP A C 1
ATOM 5201 O O . TRP A 1 677 ? -8.501 5.985 -25.530 1.00 88.12 677 TRP A O 1
ATOM 5211 N N . GLY A 1 678 ? -8.375 4.084 -26.706 1.00 81.44 678 GLY A N 1
ATOM 5212 C CA . GLY A 1 678 ? -9.516 4.393 -27.575 1.00 81.44 678 GLY A CA 1
ATOM 5213 C C . GLY A 1 678 ? -9.264 5.583 -28.505 1.00 81.44 678 GLY A C 1
ATOM 5214 O O . GLY A 1 678 ? -10.200 6.280 -28.886 1.00 81.44 678 GLY A O 1
ATOM 5215 N N . ILE A 1 679 ? -8.001 5.843 -28.845 1.00 77.25 679 ILE A N 1
ATOM 5216 C CA . ILE A 1 679 ? -7.618 6.888 -29.794 1.00 77.25 679 ILE A CA 1
ATOM 5217 C C . ILE A 1 679 ? -7.746 6.314 -31.206 1.00 77.25 679 ILE A C 1
ATOM 5219 O O . ILE A 1 679 ? -7.359 5.175 -31.466 1.00 77.25 679 ILE A O 1
ATOM 5223 N N . ASP A 1 680 ? -8.325 7.105 -32.110 1.00 67.00 680 ASP A N 1
ATOM 5224 C CA . ASP A 1 680 ? -8.611 6.730 -33.502 1.00 67.00 680 ASP A CA 1
ATOM 5225 C C . ASP A 1 680 ? -9.532 5.503 -33.659 1.00 67.00 680 ASP A C 1
ATOM 5227 O O . ASP A 1 680 ? -9.561 4.869 -34.714 1.00 67.00 680 ASP A O 1
ATOM 5231 N N . ARG A 1 681 ? -10.320 5.184 -32.620 1.00 68.62 681 ARG A N 1
ATOM 5232 C CA . ARG A 1 681 ? -11.381 4.169 -32.648 1.00 68.62 681 ARG A CA 1
ATOM 5233 C C . ARG A 1 681 ? -12.587 4.586 -31.822 1.00 68.62 681 ARG A C 1
ATOM 5235 O O . ARG A 1 681 ? -12.439 5.234 -30.790 1.00 68.62 681 ARG A O 1
ATOM 5242 N N . ASP A 1 682 ? -13.764 4.149 -32.252 1.00 64.50 682 ASP A N 1
ATOM 5243 C CA . ASP A 1 682 ? -15.015 4.428 -31.543 1.00 64.50 682 ASP A CA 1
ATOM 5244 C C . ASP A 1 682 ? -15.149 3.586 -30.265 1.00 64.50 682 ASP A C 1
ATOM 5246 O O . ASP A 1 682 ? -15.683 4.057 -29.259 1.00 64.50 682 ASP A O 1
ATOM 5250 N N . GLU A 1 683 ? -14.578 2.374 -30.263 1.00 63.22 683 GLU A N 1
ATOM 5251 C CA . GLU A 1 683 ? -14.593 1.461 -29.120 1.00 63.22 683 GLU A CA 1
ATOM 5252 C C . GLU A 1 683 ? -13.179 1.027 -28.666 1.00 63.22 683 GLU A C 1
ATOM 5254 O O . GLU A 1 683 ? -12.270 0.843 -29.492 1.00 63.22 683 GLU A O 1
ATOM 5259 N N . PRO A 1 684 ? -12.965 0.843 -27.344 1.00 68.25 684 PRO A N 1
ATOM 5260 C CA . PRO A 1 684 ? -11.731 0.276 -26.801 1.00 68.25 684 PRO A CA 1
ATOM 5261 C C . PRO A 1 684 ? -11.477 -1.152 -27.307 1.00 68.25 684 PRO A C 1
ATOM 5263 O O . PRO A 1 684 ? -12.406 -1.939 -27.476 1.00 68.25 684 PRO A O 1
ATOM 5266 N N . ILE A 1 685 ? -10.206 -1.516 -27.507 1.00 84.31 685 ILE A N 1
ATOM 5267 C CA . ILE A 1 685 ? -9.831 -2.885 -27.901 1.00 84.31 685 ILE A CA 1
ATOM 5268 C C . ILE A 1 685 ? -10.070 -3.870 -26.758 1.00 84.31 685 ILE A C 1
ATOM 5270 O O . ILE A 1 685 ? -9.730 -3.598 -25.611 1.00 84.31 685 ILE A O 1
ATOM 5274 N N . ALA A 1 686 ? -10.606 -5.048 -27.069 1.00 87.06 686 ALA A N 1
ATOM 5275 C CA . ALA A 1 686 ? -10.643 -6.148 -26.116 1.00 87.06 686 ALA A CA 1
ATOM 5276 C C . ALA A 1 686 ? -9.233 -6.719 -25.897 1.00 87.06 686 ALA A C 1
ATOM 5278 O O . ALA A 1 686 ? -8.461 -6.871 -26.846 1.00 87.06 686 ALA A O 1
ATOM 5279 N N . ILE A 1 687 ? -8.913 -7.121 -24.664 1.00 90.44 687 ILE A N 1
ATOM 5280 C CA . ILE A 1 687 ? -7.596 -7.687 -24.335 1.00 90.44 687 ILE A CA 1
ATOM 5281 C C . ILE A 1 687 ? -7.251 -8.933 -25.172 1.00 90.44 687 ILE A C 1
ATOM 5283 O O . ILE A 1 687 ? -6.082 -9.178 -25.453 1.00 90.44 687 ILE A O 1
ATOM 5287 N N . GLY A 1 688 ? -8.258 -9.692 -25.627 1.00 86.31 688 GLY A N 1
ATOM 5288 C CA . GLY A 1 688 ? -8.083 -10.826 -26.541 1.00 86.31 688 GLY A CA 1
ATOM 5289 C C . GLY A 1 688 ? -7.372 -10.425 -27.833 1.00 86.31 688 GLY A C 1
ATOM 5290 O O . GLY A 1 688 ? -6.282 -10.920 -28.108 1.00 86.31 688 GLY A O 1
ATOM 5291 N N . ASN A 1 689 ? -7.917 -9.431 -28.539 1.00 87.44 689 ASN A N 1
ATOM 5292 C CA . ASN A 1 689 ? -7.346 -8.910 -29.785 1.00 87.44 689 ASN A CA 1
ATOM 5293 C C . ASN A 1 689 ? -5.927 -8.355 -29.580 1.00 87.44 689 ASN A C 1
ATOM 5295 O O . ASN A 1 689 ? -5.078 -8.458 -30.468 1.00 87.44 689 ASN A O 1
ATOM 5299 N N . LEU A 1 690 ? -5.662 -7.774 -28.404 1.00 88.31 690 LEU A N 1
ATOM 5300 C CA . LEU A 1 690 ? -4.334 -7.294 -28.030 1.00 88.31 690 LEU A CA 1
ATOM 5301 C C . LEU A 1 690 ? -3.334 -8.452 -27.913 1.00 88.31 690 LEU A C 1
ATOM 5303 O O . LEU A 1 690 ? -2.244 -8.381 -28.476 1.00 88.31 690 LEU A O 1
ATOM 5307 N N . VAL A 1 691 ? -3.707 -9.529 -27.211 1.00 89.38 691 VAL A N 1
ATOM 5308 C CA . VAL A 1 691 ? -2.872 -10.730 -27.053 1.00 89.38 691 VAL A CA 1
ATOM 5309 C C . VAL A 1 691 ? -2.615 -11.408 -28.391 1.00 89.38 691 VAL A C 1
ATOM 5311 O O . VAL A 1 691 ? -1.492 -11.846 -28.624 1.00 89.38 691 VAL A O 1
ATOM 5314 N N . ASP A 1 692 ? -3.620 -11.488 -29.258 1.00 88.75 692 ASP A N 1
ATOM 5315 C CA . ASP A 1 692 ? -3.482 -12.139 -30.561 1.00 88.75 692 ASP A CA 1
ATOM 5316 C C . ASP A 1 692 ? -2.542 -11.334 -31.470 1.00 88.75 692 ASP A C 1
ATOM 5318 O O . ASP A 1 692 ? -1.619 -11.887 -32.067 1.00 88.75 692 ASP A O 1
ATOM 5322 N N . THR A 1 693 ? -2.685 -10.005 -31.470 1.00 86.38 693 THR A N 1
ATOM 5323 C CA . THR A 1 693 ? -1.799 -9.103 -32.219 1.00 86.38 693 THR A CA 1
ATOM 5324 C C . THR A 1 693 ? -0.359 -9.178 -31.702 1.00 86.38 693 THR A C 1
ATOM 5326 O O . THR A 1 693 ? 0.565 -9.415 -32.478 1.00 86.38 693 THR A O 1
ATOM 5329 N N . LEU A 1 694 ? -0.154 -9.032 -30.388 1.00 84.75 694 LEU A N 1
ATOM 5330 C CA . LEU A 1 694 ? 1.174 -9.095 -29.759 1.00 84.75 694 LEU A CA 1
ATOM 5331 C C . LEU A 1 694 ? 1.788 -10.504 -29.789 1.00 84.75 694 LEU A C 1
ATOM 5333 O O . LEU A 1 694 ? 2.999 -10.653 -29.646 1.00 84.75 694 LEU A O 1
ATOM 5337 N N . GLY A 1 695 ? 0.959 -11.540 -29.910 1.00 80.69 695 GLY A N 1
ATOM 5338 C CA . GLY A 1 695 ? 1.363 -12.943 -29.931 1.00 80.69 695 GLY A CA 1
ATOM 5339 C C . GLY A 1 695 ? 1.818 -13.441 -31.298 1.00 80.69 695 GLY A C 1
ATOM 5340 O O . GLY A 1 695 ? 2.321 -14.563 -31.379 1.00 80.69 695 GLY A O 1
ATOM 5341 N N . THR A 1 696 ? 1.659 -12.628 -32.344 1.00 82.00 696 THR A N 1
ATOM 5342 C CA . THR A 1 696 ? 2.150 -12.940 -33.688 1.00 82.00 696 THR A CA 1
ATOM 5343 C C . THR A 1 696 ? 3.679 -13.090 -33.640 1.00 82.00 696 THR A C 1
ATOM 5345 O O . THR A 1 696 ? 4.345 -12.182 -33.136 1.00 82.00 696 THR A O 1
ATOM 5348 N N . PRO A 1 697 ? 4.260 -14.217 -34.106 1.00 69.38 697 PRO A N 1
ATOM 5349 C CA . PRO A 1 697 ? 5.708 -14.401 -34.148 1.00 69.38 697 PRO A CA 1
ATOM 5350 C C . PRO A 1 697 ? 6.372 -13.288 -34.952 1.00 69.38 697 PRO A C 1
ATOM 5352 O O . PRO A 1 697 ? 5.889 -12.914 -36.021 1.00 69.38 697 PRO A O 1
ATOM 5355 N N . ARG A 1 698 ? 7.470 -12.755 -34.421 1.00 71.62 698 ARG A N 1
ATOM 5356 C CA . ARG A 1 698 ? 8.175 -11.613 -34.995 1.00 71.62 698 ARG A CA 1
ATOM 5357 C C . ARG A 1 698 ? 9.672 -11.866 -35.027 1.00 71.62 698 ARG A C 1
ATOM 5359 O O . ARG A 1 698 ? 10.411 -11.484 -34.122 1.00 71.62 698 ARG A O 1
ATOM 5366 N N . ASP A 1 699 ? 10.088 -12.533 -36.095 1.00 67.69 699 ASP A N 1
ATOM 5367 C CA . ASP A 1 699 ? 11.491 -12.854 -36.385 1.00 67.69 699 ASP A CA 1
ATOM 5368 C C . ASP A 1 699 ? 12.245 -11.649 -36.987 1.00 67.69 699 ASP A C 1
ATOM 5370 O O . ASP A 1 699 ? 13.445 -11.702 -37.255 1.00 67.69 699 ASP A O 1
ATOM 5374 N N . ASP A 1 700 ? 11.538 -10.539 -37.201 1.00 72.88 700 ASP A N 1
ATOM 5375 C CA . ASP A 1 700 ? 12.054 -9.264 -37.686 1.00 72.88 700 ASP A CA 1
ATOM 5376 C C . ASP A 1 700 ? 12.750 -8.425 -36.602 1.00 72.88 700 ASP A C 1
ATOM 5378 O O . ASP A 1 700 ? 13.389 -7.417 -36.883 1.00 72.88 700 ASP A O 1
ATOM 5382 N N . ILE A 1 701 ? 12.661 -8.826 -35.342 1.00 72.31 701 ILE A N 1
ATOM 5383 C CA . ILE A 1 701 ? 13.113 -8.020 -34.212 1.00 72.31 701 ILE A CA 1
ATOM 5384 C C . ILE A 1 701 ? 14.621 -8.165 -33.986 1.00 72.31 701 ILE A C 1
ATOM 5386 O O . ILE A 1 701 ? 15.129 -9.276 -33.857 1.00 72.31 701 ILE A O 1
ATOM 5390 N N . ILE A 1 702 ? 15.321 -7.039 -33.821 1.00 71.38 702 ILE A N 1
ATOM 5391 C CA . ILE A 1 702 ? 16.743 -6.999 -33.445 1.00 71.38 702 ILE A CA 1
ATOM 5392 C C . ILE A 1 702 ? 16.951 -6.163 -32.176 1.00 71.38 702 ILE A C 1
ATOM 5394 O O . ILE A 1 702 ? 16.264 -5.168 -31.947 1.00 71.38 702 ILE A O 1
ATOM 5398 N N . ILE A 1 703 ? 17.926 -6.541 -31.353 1.00 71.62 703 ILE A N 1
ATOM 5399 C CA . ILE A 1 703 ? 18.351 -5.778 -30.176 1.00 71.62 703 ILE A CA 1
ATOM 5400 C C . ILE A 1 703 ? 19.536 -4.889 -30.570 1.00 71.62 703 ILE A C 1
ATOM 5402 O O . ILE A 1 703 ? 20.550 -5.391 -31.064 1.00 71.62 703 ILE A O 1
ATOM 5406 N N . CYS A 1 704 ? 19.434 -3.582 -30.322 1.00 67.06 704 CYS A N 1
ATOM 5407 C CA . CYS A 1 704 ? 20.489 -2.614 -30.624 1.00 67.06 704 CYS A CA 1
ATOM 5408 C C . CYS A 1 704 ? 21.185 -2.106 -29.341 1.00 67.06 704 CYS A C 1
ATOM 5410 O O . CYS A 1 704 ? 20.511 -1.810 -28.356 1.00 67.06 704 CYS A O 1
ATOM 5412 N N . PRO A 1 705 ? 22.519 -1.956 -29.344 1.00 64.88 705 PRO A N 1
ATOM 5413 C CA . PRO A 1 705 ? 23.322 -1.577 -28.179 1.00 64.88 705 PRO A CA 1
ATOM 5414 C C . PRO A 1 705 ? 23.404 -0.053 -27.980 1.00 64.88 705 PRO A C 1
ATOM 5416 O O . PRO A 1 705 ? 24.491 0.526 -27.970 1.00 64.88 705 PRO A O 1
ATOM 5419 N N . VAL A 1 706 ? 22.264 0.630 -27.885 1.00 53.12 706 VAL A N 1
ATOM 5420 C CA . VAL A 1 706 ? 22.250 2.094 -27.721 1.00 53.12 706 VAL A CA 1
ATOM 5421 C C . VAL A 1 706 ? 22.367 2.441 -26.236 1.00 53.12 706 VAL A C 1
ATOM 5423 O O . VAL A 1 706 ? 21.595 1.932 -25.431 1.00 53.12 706 VAL A O 1
ATOM 5426 N N . ASP A 1 707 ? 23.360 3.263 -25.886 1.00 48.41 707 ASP A N 1
ATOM 5427 C CA . ASP A 1 707 ? 23.715 3.685 -24.516 1.00 48.41 707 ASP A CA 1
ATOM 5428 C C . ASP A 1 707 ? 24.190 2.567 -23.570 1.00 48.41 707 ASP A C 1
ATOM 5430 O O . ASP A 1 707 ? 24.290 2.757 -22.358 1.00 48.41 707 ASP A O 1
ATOM 5434 N N . TRP A 1 708 ? 24.526 1.390 -24.106 1.00 58.78 708 TRP A N 1
ATOM 5435 C CA . TRP A 1 708 ? 25.080 0.301 -23.300 1.00 58.78 708 TRP A CA 1
ATOM 5436 C C . TRP A 1 708 ? 26.544 0.571 -22.990 1.00 58.78 708 TRP A C 1
ATOM 5438 O O . TRP A 1 708 ? 27.297 0.952 -23.879 1.00 58.78 708 TRP A O 1
ATOM 5448 N N . ASP A 1 709 ? 26.985 0.314 -21.764 1.00 70.00 709 ASP A N 1
ATOM 5449 C CA . ASP A 1 709 ? 28.410 0.320 -21.448 1.00 70.00 709 ASP A CA 1
ATOM 5450 C C . ASP A 1 709 ? 29.133 -0.921 -22.024 1.00 70.00 709 ASP A C 1
ATOM 5452 O O . ASP A 1 709 ? 28.536 -1.865 -22.555 1.00 70.00 709 ASP A O 1
ATOM 5456 N N . THR A 1 710 ? 30.463 -0.919 -21.920 1.00 76.75 710 THR A N 1
ATOM 5457 C CA . THR A 1 710 ? 31.312 -1.993 -22.464 1.00 76.75 710 THR A CA 1
ATOM 5458 C C . THR A 1 710 ? 31.086 -3.342 -21.761 1.00 76.75 710 THR A C 1
ATOM 5460 O O . THR A 1 710 ? 31.189 -4.389 -22.407 1.00 76.75 710 THR A O 1
ATOM 5463 N N . ASP A 1 711 ? 30.759 -3.348 -20.469 1.00 73.12 711 ASP A N 1
ATOM 5464 C CA . ASP A 1 711 ? 30.575 -4.570 -19.681 1.00 73.12 711 ASP A CA 1
ATOM 5465 C C . ASP A 1 711 ? 29.233 -5.239 -19.994 1.00 73.12 711 ASP A C 1
ATOM 5467 O O . ASP A 1 711 ? 29.176 -6.455 -20.197 1.00 73.12 711 ASP A O 1
ATOM 5471 N N . SER A 1 712 ? 28.173 -4.443 -20.130 1.00 71.00 712 SER A N 1
ATOM 5472 C CA . SER A 1 712 ? 26.832 -4.861 -20.549 1.00 71.00 712 SER A CA 1
ATOM 5473 C C . SER A 1 712 ? 26.865 -5.517 -21.932 1.00 71.00 712 SER A C 1
ATOM 5475 O O . SER A 1 712 ? 26.366 -6.629 -22.140 1.00 71.00 712 SER A O 1
ATOM 5477 N N . LEU A 1 713 ? 27.564 -4.875 -22.867 1.00 73.88 713 LEU A N 1
ATOM 5478 C CA . LEU A 1 713 ? 27.840 -5.401 -24.199 1.00 73.88 713 LEU A CA 1
ATOM 5479 C C . LEU A 1 713 ? 28.620 -6.725 -24.167 1.00 73.88 713 LEU A C 1
ATOM 5481 O O . LEU A 1 713 ? 28.282 -7.683 -24.873 1.00 73.88 713 LEU A O 1
ATOM 5485 N N . ALA A 1 714 ? 29.661 -6.812 -23.337 1.00 78.06 714 ALA A N 1
ATOM 5486 C CA . ALA A 1 714 ? 30.464 -8.023 -23.195 1.00 78.06 714 ALA A CA 1
ATOM 5487 C C . ALA A 1 714 ? 29.658 -9.176 -22.577 1.00 78.06 714 ALA A C 1
ATOM 5489 O O . ALA A 1 714 ? 29.795 -10.319 -23.013 1.00 78.06 714 ALA A O 1
ATOM 5490 N N . CYS A 1 715 ? 28.804 -8.890 -21.593 1.00 75.62 715 CYS A N 1
ATOM 5491 C CA . CYS A 1 715 ? 27.924 -9.863 -20.949 1.00 75.62 715 CYS A CA 1
ATOM 5492 C C . CYS A 1 715 ? 26.948 -10.495 -21.950 1.00 75.62 715 CYS A C 1
ATOM 5494 O O . CYS A 1 715 ? 26.766 -11.714 -21.960 1.00 75.62 715 CYS A O 1
ATOM 5496 N N . TRP A 1 716 ? 26.363 -9.687 -22.841 1.00 79.44 716 TRP A N 1
ATOM 5497 C CA . TRP A 1 716 ? 25.415 -10.184 -23.836 1.00 79.44 716 TRP A CA 1
ATOM 5498 C C . TRP A 1 716 ? 26.096 -10.989 -24.947 1.00 79.44 716 TRP A C 1
ATOM 5500 O O . TRP A 1 716 ? 25.600 -12.050 -25.341 1.00 79.44 716 TRP A O 1
ATOM 5510 N N . THR A 1 717 ? 27.234 -10.504 -25.447 1.00 81.31 717 THR A N 1
ATOM 5511 C CA . THR A 1 717 ? 27.892 -11.071 -26.632 1.00 81.31 717 THR A CA 1
ATOM 5512 C C . THR A 1 717 ? 28.734 -12.315 -26.334 1.00 81.31 717 THR A C 1
ATOM 5514 O O . THR A 1 717 ? 28.662 -13.274 -27.102 1.00 81.31 717 THR A O 1
ATOM 5517 N N . LYS A 1 718 ? 29.472 -12.366 -25.211 1.00 80.81 718 LYS A N 1
ATOM 5518 C CA . LYS A 1 718 ? 30.347 -13.503 -24.834 1.00 80.81 718 LYS A CA 1
ATOM 5519 C C . LYS A 1 718 ? 29.680 -14.890 -24.881 1.00 80.81 718 LYS A C 1
ATOM 5521 O O . LYS A 1 718 ? 30.319 -15.815 -25.372 1.00 80.81 718 LYS A O 1
ATOM 5526 N N . PRO A 1 719 ? 28.443 -15.096 -24.386 1.00 79.69 719 PRO A N 1
ATOM 5527 C CA . PRO A 1 719 ? 27.799 -16.409 -24.459 1.00 79.69 719 PRO A CA 1
ATOM 5528 C C . PRO A 1 719 ? 27.216 -16.735 -25.844 1.00 79.69 719 PRO A C 1
ATOM 5530 O O . PRO A 1 719 ? 26.908 -17.895 -26.104 1.00 79.69 719 PRO A O 1
ATOM 5533 N N . ARG A 1 720 ? 27.031 -15.736 -26.719 1.00 83.12 720 ARG A N 1
ATOM 5534 C CA . ARG A 1 720 ? 26.353 -15.881 -28.021 1.00 83.12 720 ARG A CA 1
ATOM 5535 C C . ARG A 1 720 ? 27.321 -16.009 -29.190 1.00 83.12 720 ARG A C 1
ATOM 5537 O O . ARG A 1 720 ? 27.022 -16.711 -30.151 1.00 83.12 720 ARG A O 1
ATOM 5544 N N . VAL A 1 721 ? 28.478 -15.360 -29.100 1.00 86.75 721 VAL A N 1
ATOM 5545 C CA . VAL A 1 721 ? 29.511 -15.377 -30.135 1.00 86.75 721 VAL A CA 1
ATOM 5546 C C . VAL A 1 721 ? 30.720 -16.152 -29.610 1.00 86.75 721 VAL A C 1
ATOM 5548 O O . VAL A 1 721 ? 31.350 -15.710 -28.649 1.00 86.75 721 VAL A O 1
ATOM 5551 N N . PRO A 1 722 ? 31.051 -17.317 -30.193 1.00 88.88 722 PRO A N 1
ATOM 5552 C CA . PRO A 1 722 ? 32.116 -18.161 -29.672 1.00 88.88 722 PRO A CA 1
ATOM 5553 C C . PRO A 1 722 ? 33.501 -17.563 -29.939 1.00 88.88 722 PRO A C 1
ATOM 5555 O O . PRO A 1 722 ? 33.780 -17.065 -31.032 1.00 88.88 722 PRO A O 1
ATOM 5558 N N . ASP A 1 723 ? 34.389 -17.719 -28.960 1.00 89.00 723 ASP A N 1
ATOM 5559 C CA . ASP A 1 723 ? 35.833 -17.566 -29.135 1.00 89.00 723 ASP A CA 1
ATOM 5560 C C . ASP A 1 723 ? 36.383 -18.793 -29.889 1.00 89.00 723 ASP A C 1
ATOM 5562 O O . ASP A 1 723 ? 36.165 -19.953 -29.508 1.00 89.00 723 ASP A O 1
ATOM 5566 N N . LEU A 1 724 ? 37.058 -18.534 -31.007 1.00 89.75 724 LEU A N 1
ATOM 5567 C CA . LEU A 1 724 ? 37.571 -19.537 -31.931 1.00 89.75 724 LEU A CA 1
ATOM 5568 C C . LEU A 1 724 ? 39.102 -19.643 -31.930 1.00 89.75 724 LEU A C 1
ATOM 5570 O O . LEU A 1 724 ? 39.630 -20.407 -32.738 1.00 89.75 724 LEU A O 1
ATOM 5574 N N . ASP A 1 725 ? 39.819 -18.971 -31.024 1.00 85.94 725 ASP A N 1
ATOM 5575 C CA . ASP A 1 725 ? 41.290 -18.928 -30.986 1.00 85.94 725 ASP A CA 1
ATOM 5576 C C . ASP A 1 725 ? 41.943 -20.316 -31.077 1.00 85.94 725 ASP A C 1
ATOM 5578 O O . ASP A 1 725 ? 42.839 -20.556 -31.884 1.00 85.94 725 ASP A O 1
ATOM 5582 N N . ARG A 1 726 ? 41.437 -21.286 -30.306 1.00 85.50 726 ARG A N 1
ATOM 5583 C CA . ARG A 1 726 ? 41.977 -22.662 -30.264 1.00 85.50 726 ARG A CA 1
ATOM 5584 C C . ARG A 1 726 ? 41.556 -23.548 -31.441 1.00 85.50 726 ARG A C 1
ATOM 5586 O O . ARG A 1 726 ? 41.963 -24.705 -31.501 1.00 85.50 726 ARG A O 1
ATOM 5593 N N . ARG A 1 727 ? 40.678 -23.059 -32.319 1.00 86.75 727 ARG A N 1
ATOM 5594 C CA . ARG A 1 727 ? 40.060 -23.831 -33.414 1.00 86.75 727 ARG A CA 1
ATOM 5595 C C . ARG A 1 727 ? 40.531 -23.382 -34.793 1.00 86.75 727 ARG A C 1
ATOM 5597 O O . ARG A 1 727 ? 40.173 -24.021 -35.785 1.00 86.75 727 ARG A O 1
ATOM 5604 N N . ILE A 1 728 ? 41.281 -22.286 -34.858 1.00 88.38 728 ILE A N 1
ATOM 5605 C CA . ILE A 1 728 ? 41.778 -21.685 -36.091 1.00 88.38 728 ILE A CA 1
ATOM 5606 C C . ILE A 1 728 ? 43.241 -22.080 -36.289 1.00 88.38 728 ILE A C 1
ATOM 5608 O O . ILE A 1 728 ? 44.077 -21.896 -35.410 1.00 88.38 728 ILE A O 1
ATOM 5612 N N . HIS A 1 729 ? 43.558 -22.598 -37.473 1.00 87.81 729 HIS A N 1
ATOM 5613 C CA . HIS A 1 729 ? 44.895 -23.058 -37.840 1.00 87.81 729 HIS A CA 1
ATOM 5614 C C . HIS A 1 729 ? 45.312 -22.534 -39.215 1.00 87.81 729 HIS A C 1
ATOM 5616 O O . HIS A 1 729 ? 44.473 -22.159 -40.037 1.00 87.81 729 HIS A O 1
ATOM 5622 N N . GLY A 1 730 ? 46.623 -22.537 -39.477 1.00 85.06 730 GLY A N 1
ATOM 5623 C CA . GLY A 1 730 ? 47.175 -22.261 -40.806 1.00 85.06 730 GLY A CA 1
ATOM 5624 C C . GLY A 1 730 ? 46.834 -20.869 -41.341 1.00 85.06 730 GLY A C 1
ATOM 5625 O O . GLY A 1 730 ? 46.512 -20.741 -42.517 1.00 85.06 730 GLY A O 1
ATOM 5626 N N . VAL A 1 731 ? 46.856 -19.840 -40.484 1.00 85.88 731 VAL A N 1
ATOM 5627 C CA . VAL A 1 731 ? 46.538 -18.465 -40.893 1.00 85.88 731 VAL A CA 1
ATOM 5628 C C . VAL A 1 731 ? 47.646 -17.912 -41.792 1.00 85.88 731 VAL A C 1
ATOM 5630 O O . VAL A 1 731 ? 48.780 -17.732 -41.351 1.00 85.88 731 VAL A O 1
ATOM 5633 N N . GLN A 1 732 ? 47.312 -17.601 -43.042 1.00 86.62 732 GLN A N 1
ATOM 5634 C CA . GLN A 1 732 ? 48.226 -17.076 -44.053 1.00 86.62 732 GLN A CA 1
ATOM 5635 C C . GLN A 1 732 ? 47.844 -15.648 -44.447 1.00 86.62 732 GLN A C 1
ATOM 5637 O O . GLN A 1 732 ? 46.665 -15.311 -44.568 1.00 86.62 732 GLN A O 1
ATOM 5642 N N . LYS A 1 733 ? 48.861 -14.806 -44.673 1.00 83.56 733 LYS A N 1
ATOM 5643 C CA . LYS A 1 733 ? 48.692 -13.471 -45.258 1.00 83.56 733 LYS A CA 1
ATOM 5644 C C . LYS A 1 733 ? 48.730 -13.572 -46.774 1.00 83.56 733 LYS A C 1
ATOM 5646 O O . LYS A 1 733 ? 49.783 -13.855 -47.344 1.00 83.56 733 LYS A O 1
ATOM 5651 N N . LEU A 1 734 ? 47.616 -13.273 -47.420 1.00 77.00 734 LEU A N 1
ATOM 5652 C CA . LEU A 1 734 ? 47.534 -13.209 -48.869 1.00 77.00 734 LEU A CA 1
ATOM 5653 C C . LEU A 1 734 ? 47.845 -11.773 -49.307 1.00 77.00 734 LEU A C 1
ATOM 5655 O O . LEU A 1 734 ? 47.079 -10.846 -49.057 1.00 77.00 734 LEU A O 1
ATOM 5659 N N . LYS A 1 735 ? 49.020 -11.586 -49.925 1.00 58.78 735 LYS A N 1
ATOM 5660 C CA . LYS A 1 735 ? 49.458 -10.297 -50.503 1.00 58.78 735 LYS A CA 1
ATOM 5661 C C . LYS A 1 735 ? 48.787 -9.983 -51.850 1.00 58.78 735 LYS A C 1
ATOM 5663 O O . LYS A 1 735 ? 48.857 -8.850 -52.302 1.00 58.78 735 LYS A O 1
ATOM 5668 N N . ARG A 1 736 ? 48.147 -10.979 -52.472 1.00 55.84 736 ARG A N 1
ATOM 5669 C CA . ARG A 1 736 ? 47.306 -10.868 -53.677 1.00 55.84 736 ARG A CA 1
ATOM 5670 C C . ARG A 1 736 ? 45.829 -11.018 -53.296 1.00 55.84 736 ARG A C 1
ATOM 5672 O O . ARG A 1 736 ? 45.147 -11.903 -53.795 1.00 55.84 736 ARG A O 1
ATOM 5679 N N . GLY A 1 737 ? 45.396 -10.259 -52.295 1.00 53.31 737 GLY A N 1
ATOM 5680 C CA . GLY A 1 737 ? 44.007 -10.258 -51.848 1.00 53.31 737 GLY A CA 1
ATOM 5681 C C . GLY A 1 737 ? 43.193 -9.255 -52.651 1.00 53.31 737 GLY A C 1
ATOM 5682 O O . GLY A 1 737 ? 43.690 -8.184 -52.981 1.00 53.31 737 GLY A O 1
ATOM 5683 N N . ARG A 1 738 ? 41.936 -9.580 -52.923 1.00 56.09 738 ARG A N 1
ATOM 5684 C CA . ARG A 1 738 ? 40.993 -8.798 -53.740 1.00 56.09 738 ARG A CA 1
ATOM 5685 C C . ARG A 1 738 ? 40.500 -7.480 -53.085 1.00 56.09 738 ARG A C 1
ATOM 5687 O O . ARG A 1 738 ? 39.597 -6.817 -53.565 1.00 56.09 738 ARG A O 1
ATOM 5694 N N . ASP A 1 739 ? 41.166 -7.053 -52.006 1.00 54.12 739 ASP A N 1
ATOM 5695 C CA . ASP A 1 739 ? 41.039 -5.752 -51.322 1.00 54.12 739 ASP A CA 1
ATOM 5696 C C . ASP A 1 739 ? 42.225 -4.794 -51.668 1.00 54.12 739 ASP A C 1
ATOM 5698 O O . ASP A 1 739 ? 42.524 -3.847 -50.931 1.00 54.12 739 ASP A O 1
ATOM 5702 N N . ILE A 1 740 ? 42.938 -5.044 -52.782 1.00 47.50 740 ILE A N 1
ATOM 5703 C CA . ILE A 1 740 ? 44.161 -4.325 -53.218 1.00 47.50 740 ILE A CA 1
ATOM 5704 C C . ILE A 1 740 ? 43.981 -2.804 -53.310 1.00 47.50 740 ILE A C 1
ATOM 5706 O O . ILE A 1 740 ? 44.914 -2.073 -52.965 1.00 47.50 740 ILE A O 1
ATOM 5710 N N . GLU A 1 741 ? 42.796 -2.318 -53.686 1.00 44.78 741 GLU A N 1
ATOM 5711 C CA . GLU A 1 741 ? 42.500 -0.881 -53.790 1.00 44.78 741 GLU A CA 1
ATOM 5712 C C . GLU A 1 741 ? 42.728 -0.118 -52.472 1.00 44.78 741 GLU A C 1
ATOM 5714 O O . GLU A 1 741 ? 42.991 1.082 -52.489 1.00 44.78 741 GLU A O 1
ATOM 5719 N N . LYS A 1 742 ? 42.713 -0.810 -51.322 1.00 52.28 742 LYS A N 1
ATOM 5720 C CA . LYS A 1 742 ? 42.940 -0.213 -49.995 1.00 52.28 742 LYS A CA 1
ATOM 5721 C C . LYS A 1 742 ? 44.314 -0.510 -49.384 1.00 52.28 742 LYS A C 1
ATOM 5723 O O . LYS A 1 742 ? 44.560 -0.116 -48.248 1.00 52.28 742 LYS A O 1
ATOM 5728 N N . ARG A 1 743 ? 45.227 -1.184 -50.104 1.00 52.88 743 ARG A N 1
ATOM 5729 C CA . ARG A 1 743 ? 46.568 -1.605 -49.618 1.00 52.88 743 ARG A CA 1
ATOM 5730 C C . ARG A 1 743 ? 46.548 -2.495 -48.356 1.00 52.88 743 ARG A C 1
ATOM 5732 O O . ARG A 1 743 ? 47.522 -2.526 -47.600 1.00 52.88 743 ARG A O 1
ATOM 5739 N N . ILE A 1 744 ? 45.470 -3.248 -48.125 1.00 62.28 744 ILE A N 1
ATOM 5740 C CA . ILE A 1 744 ? 45.318 -4.156 -46.973 1.00 62.28 744 ILE A CA 1
ATOM 5741 C C . ILE A 1 744 ? 45.484 -5.610 -47.448 1.00 62.28 744 ILE A C 1
ATOM 5743 O O . ILE A 1 744 ? 44.958 -5.999 -48.484 1.00 62.28 744 ILE A O 1
ATOM 5747 N N . TYR A 1 745 ? 46.240 -6.424 -46.703 1.00 68.94 745 TYR A N 1
ATOM 5748 C CA . TYR A 1 745 ? 46.393 -7.858 -46.980 1.00 68.94 745 TYR A CA 1
ATOM 5749 C C . TYR A 1 745 ? 45.221 -8.661 -46.400 1.00 68.94 745 TYR A C 1
ATOM 5751 O O . TYR A 1 745 ? 44.739 -8.357 -45.309 1.00 68.94 745 TYR A O 1
ATOM 5759 N N . GLU A 1 746 ? 44.824 -9.745 -47.065 1.00 77.69 746 GLU A N 1
ATOM 5760 C CA . GLU A 1 746 ? 43.797 -10.648 -46.537 1.00 77.69 746 GLU A CA 1
ATOM 5761 C C . GLU A 1 746 ? 44.408 -11.715 -45.621 1.00 77.69 746 GLU A C 1
ATOM 5763 O O . GLU A 1 746 ? 45.545 -12.159 -45.812 1.00 77.69 746 GLU A O 1
ATOM 5768 N N . LEU A 1 747 ? 43.647 -12.138 -44.611 1.00 84.69 747 LEU A N 1
ATOM 5769 C CA . LEU A 1 747 ? 44.016 -13.227 -43.712 1.00 84.69 747 LEU A CA 1
ATOM 5770 C C . LEU A 1 747 ? 43.091 -14.415 -43.941 1.00 84.69 747 LEU A C 1
ATOM 5772 O O . LEU A 1 747 ? 41.915 -14.370 -43.576 1.00 84.69 747 LEU A O 1
ATOM 5776 N N . ARG A 1 748 ? 43.641 -15.488 -44.506 1.00 88.38 748 ARG A N 1
ATOM 5777 C CA . ARG A 1 748 ? 42.929 -16.751 -44.705 1.00 88.38 748 ARG A CA 1
ATOM 5778 C C . ARG A 1 748 ? 43.364 -17.752 -43.650 1.00 88.38 748 ARG A C 1
ATOM 5780 O O . ARG A 1 748 ? 44.559 -17.949 -43.462 1.00 88.38 748 ARG A O 1
ATOM 5787 N N . GLY A 1 749 ? 42.410 -18.388 -42.984 1.00 89.50 749 GLY A N 1
ATOM 5788 C CA . GLY A 1 749 ? 42.663 -19.450 -42.012 1.00 89.50 749 GLY A CA 1
ATOM 5789 C C . GLY A 1 749 ? 41.814 -20.688 -42.276 1.00 89.50 749 GLY A C 1
ATOM 5790 O O . GLY A 1 749 ? 40.943 -20.696 -43.148 1.00 89.50 749 GLY A O 1
ATOM 5791 N N . THR A 1 750 ? 42.060 -21.731 -41.489 1.00 90.94 750 THR A N 1
ATOM 5792 C CA . THR A 1 750 ? 41.271 -22.966 -41.483 1.00 90.94 750 THR A CA 1
ATOM 5793 C C . THR A 1 750 ? 40.617 -23.149 -40.119 1.00 90.94 750 THR A C 1
ATOM 5795 O O . THR A 1 750 ? 41.311 -23.250 -39.111 1.00 90.94 750 THR A O 1
ATOM 5798 N N . LEU A 1 751 ? 39.287 -23.211 -40.086 1.00 89.75 751 LEU A N 1
ATOM 5799 C CA . LEU A 1 751 ? 38.496 -23.470 -38.886 1.00 89.75 751 LEU A CA 1
ATOM 5800 C C . LEU A 1 751 ? 38.176 -24.963 -38.771 1.00 89.75 751 LEU A C 1
ATOM 5802 O O . LEU A 1 751 ? 37.565 -25.537 -39.675 1.00 89.75 751 LEU A O 1
ATOM 5806 N N . LEU A 1 752 ? 38.534 -25.582 -37.644 1.00 86.31 752 LEU A N 1
ATOM 5807 C CA . LEU A 1 752 ? 38.177 -26.968 -37.335 1.00 86.31 752 LEU A CA 1
ATOM 5808 C C . LEU A 1 752 ? 36.836 -27.035 -36.583 1.00 86.31 752 LEU A C 1
ATOM 5810 O O . LEU A 1 752 ? 36.652 -26.491 -35.485 1.00 86.31 752 LEU A O 1
ATOM 5814 N N . LEU A 1 753 ? 35.871 -27.728 -37.183 1.00 80.00 753 LEU A N 1
ATOM 5815 C CA . LEU A 1 753 ? 34.531 -27.956 -36.651 1.00 80.00 753 LEU A CA 1
ATOM 5816 C C . LEU A 1 753 ? 34.353 -29.438 -36.313 1.00 80.00 753 LEU A C 1
ATOM 5818 O O . LEU A 1 753 ? 34.681 -30.300 -37.121 1.00 80.00 753 LEU A O 1
ATOM 5822 N N . LYS A 1 754 ? 33.794 -29.753 -35.141 1.00 78.00 754 LYS A N 1
ATOM 5823 C CA . LYS A 1 754 ? 33.362 -31.119 -34.819 1.00 78.00 754 LYS A CA 1
ATOM 5824 C C . LYS A 1 754 ? 31.908 -31.280 -35.251 1.00 78.00 754 LYS A C 1
ATOM 5826 O O . LYS A 1 754 ? 31.043 -30.578 -34.737 1.00 78.00 754 LYS A O 1
ATOM 5831 N N . ARG A 1 755 ? 31.642 -32.181 -36.194 1.00 70.94 755 ARG A N 1
ATOM 5832 C CA . ARG A 1 755 ? 30.299 -32.494 -36.692 1.00 70.94 755 ARG A CA 1
ATOM 5833 C C . ARG A 1 755 ? 29.880 -33.873 -36.202 1.00 70.94 755 ARG A C 1
ATOM 5835 O O . ARG A 1 755 ? 30.661 -34.820 -36.271 1.00 70.94 755 ARG A O 1
ATOM 5842 N N . LEU A 1 756 ? 28.651 -33.975 -35.711 1.00 68.94 756 LEU A N 1
ATOM 5843 C CA . LEU A 1 756 ? 28.026 -35.256 -35.401 1.00 68.94 756 LEU A CA 1
ATOM 5844 C C . LEU A 1 756 ? 27.600 -35.903 -36.721 1.00 68.94 756 LEU A C 1
ATOM 5846 O O . LEU A 1 756 ? 26.847 -35.313 -37.492 1.00 68.94 756 LEU A O 1
ATOM 5850 N N . GLU A 1 757 ? 28.119 -37.091 -36.993 1.00 65.00 757 GLU A N 1
ATOM 5851 C CA . GLU A 1 757 ? 27.780 -37.896 -38.160 1.00 65.00 757 GLU A CA 1
ATOM 5852 C C . GLU A 1 757 ? 27.023 -39.132 -37.662 1.00 65.00 757 GLU A C 1
ATOM 5854 O O . GLU A 1 757 ? 27.534 -39.919 -36.855 1.00 65.00 757 GLU A O 1
ATOM 5859 N N . LEU A 1 758 ? 25.771 -39.260 -38.101 1.00 53.38 758 LEU A N 1
ATOM 5860 C CA . LEU A 1 758 ? 24.928 -40.421 -37.843 1.00 53.38 758 LEU A CA 1
ATOM 5861 C C . LEU A 1 758 ? 25.205 -41.460 -38.931 1.00 53.38 758 LEU A C 1
ATOM 5863 O O . LEU A 1 758 ? 24.892 -41.244 -40.099 1.00 53.38 758 LEU A O 1
ATOM 5867 N N . ARG A 1 759 ? 25.803 -42.592 -38.550 1.00 53.75 759 ARG A N 1
ATOM 5868 C CA . ARG A 1 759 ? 25.874 -43.792 -39.398 1.00 53.75 759 ARG A CA 1
ATOM 5869 C C . ARG A 1 759 ? 25.062 -44.893 -38.721 1.00 53.75 759 ARG A C 1
ATOM 5871 O O . ARG A 1 759 ? 25.531 -45.516 -37.768 1.00 53.75 759 ARG A O 1
ATOM 5878 N N . GLY A 1 760 ? 23.828 -45.095 -39.183 1.00 68.88 760 GLY A N 1
ATOM 5879 C CA . GLY A 1 760 ? 22.848 -45.947 -38.499 1.00 68.88 760 GLY A CA 1
ATOM 5880 C C . GLY A 1 760 ? 22.486 -45.383 -37.118 1.00 68.88 760 GLY A C 1
ATOM 5881 O O . GLY A 1 760 ? 22.304 -44.179 -36.973 1.00 68.88 760 GLY A O 1
ATOM 5882 N N . CYS A 1 761 ? 22.446 -46.231 -36.084 1.00 51.00 761 CYS A N 1
ATOM 5883 C CA . CYS A 1 761 ? 22.153 -45.832 -34.695 1.00 51.00 761 CYS A CA 1
ATOM 5884 C C . CYS A 1 761 ? 23.386 -45.369 -33.885 1.00 51.00 761 CYS A C 1
ATOM 5886 O O . CYS A 1 761 ? 23.293 -45.211 -32.669 1.00 51.00 761 CYS A O 1
ATOM 5888 N N . ARG A 1 762 ? 24.559 -45.183 -34.513 1.00 43.44 762 ARG A N 1
ATOM 5889 C CA . ARG A 1 762 ? 25.788 -44.729 -33.834 1.00 43.44 762 ARG A CA 1
ATOM 5890 C C . ARG A 1 762 ? 26.131 -43.289 -34.209 1.00 43.44 762 ARG A C 1
ATOM 5892 O O . ARG A 1 762 ? 26.228 -42.944 -35.385 1.00 43.44 762 ARG A O 1
ATOM 5899 N N . ILE A 1 763 ? 26.383 -42.481 -33.181 1.00 62.47 763 ILE A N 1
ATOM 5900 C CA . ILE A 1 763 ? 26.834 -41.093 -33.288 1.00 62.47 763 ILE A CA 1
ATOM 5901 C C . ILE A 1 763 ? 28.369 -41.077 -33.242 1.00 62.47 763 ILE A C 1
ATOM 5903 O O . ILE A 1 763 ? 28.960 -41.504 -32.249 1.00 62.47 763 ILE A O 1
ATOM 5907 N N . ARG A 1 764 ? 29.033 -40.587 -34.298 1.00 69.69 764 ARG A N 1
ATOM 5908 C CA . ARG A 1 764 ? 30.485 -40.315 -34.301 1.00 69.69 764 ARG A CA 1
ATOM 5909 C C . ARG A 1 764 ? 30.758 -38.829 -34.509 1.00 69.69 764 ARG A C 1
ATOM 5911 O O . ARG A 1 764 ? 30.065 -38.163 -35.268 1.00 69.69 764 ARG A O 1
ATOM 5918 N N . LEU A 1 765 ? 31.790 -38.313 -33.846 1.00 65.31 765 LEU A N 1
ATOM 5919 C CA . LEU A 1 765 ? 32.279 -36.947 -34.039 1.00 65.31 765 LEU A CA 1
ATOM 5920 C C . LEU A 1 765 ? 33.349 -36.946 -35.136 1.00 65.31 765 LEU A C 1
ATOM 5922 O O . LEU A 1 765 ? 34.434 -37.489 -34.937 1.00 65.31 765 LEU A O 1
ATOM 5926 N N . ARG A 1 766 ? 33.054 -36.333 -36.284 1.00 78.00 766 ARG A N 1
ATOM 5927 C CA . ARG A 1 766 ? 34.000 -36.126 -37.386 1.00 78.00 766 ARG A CA 1
ATOM 5928 C C . ARG A 1 766 ? 34.494 -34.682 -37.380 1.00 78.00 766 ARG A C 1
ATOM 5930 O O . ARG A 1 766 ? 33.693 -33.751 -37.305 1.00 78.00 766 ARG A O 1
ATOM 5937 N N . THR A 1 767 ? 35.805 -34.483 -37.475 1.00 76.94 767 THR A N 1
ATOM 5938 C CA . THR A 1 767 ? 36.391 -33.146 -37.646 1.00 76.94 767 THR A CA 1
ATOM 5939 C C . THR A 1 767 ? 36.299 -32.736 -39.116 1.00 76.94 767 THR A C 1
ATOM 5941 O O . THR A 1 767 ? 36.746 -33.471 -39.993 1.00 76.94 767 THR A O 1
ATOM 5944 N N . VAL A 1 768 ? 35.711 -31.573 -39.383 1.00 80.81 768 VAL A N 1
ATOM 5945 C CA . VAL A 1 768 ? 35.583 -30.961 -40.709 1.00 80.81 768 VAL A CA 1
ATOM 5946 C C . VAL A 1 768 ? 36.327 -29.629 -40.693 1.00 80.81 768 VAL A C 1
ATOM 5948 O O . VAL A 1 768 ? 36.149 -28.832 -39.773 1.00 80.81 768 VAL A O 1
ATOM 5951 N N . SER A 1 769 ? 37.157 -29.383 -41.701 1.00 84.19 769 SER A N 1
ATOM 5952 C CA . SER A 1 769 ? 37.843 -28.106 -41.901 1.00 84.19 769 SER A CA 1
ATOM 5953 C C . SER A 1 769 ? 37.038 -27.195 -42.825 1.00 84.19 769 SER A C 1
ATOM 5955 O O . SER A 1 769 ? 36.564 -27.645 -43.867 1.00 84.19 769 SER A O 1
ATOM 5957 N N . ARG A 1 770 ? 36.914 -25.912 -42.478 1.00 87.62 770 ARG A N 1
ATOM 5958 C CA . ARG A 1 770 ? 36.353 -24.871 -43.355 1.00 87.62 770 ARG A CA 1
ATOM 5959 C C . ARG A 1 770 ? 37.337 -23.723 -43.528 1.00 87.62 770 ARG A C 1
ATOM 5961 O O . ARG A 1 770 ? 37.976 -23.317 -42.560 1.00 87.62 770 ARG A O 1
ATOM 5968 N N . ALA A 1 771 ? 37.443 -23.191 -44.743 1.00 89.69 771 ALA A N 1
ATOM 5969 C CA . ALA A 1 771 ? 38.196 -21.967 -44.983 1.00 89.69 771 ALA A CA 1
ATOM 5970 C C . ALA A 1 771 ? 37.445 -20.765 -44.386 1.00 89.69 771 ALA A C 1
ATOM 5972 O O . ALA A 1 771 ? 36.224 -20.661 -44.514 1.00 89.69 771 ALA A O 1
ATOM 5973 N N . ILE A 1 772 ? 38.180 -19.870 -43.730 1.00 91.62 772 ILE A N 1
ATOM 5974 C CA . ILE A 1 772 ? 37.646 -18.661 -43.091 1.00 91.62 772 ILE A CA 1
ATOM 5975 C C . ILE A 1 772 ? 38.482 -17.433 -43.457 1.00 91.62 772 ILE A C 1
ATOM 5977 O O . ILE A 1 772 ? 39.683 -17.551 -43.725 1.00 91.62 772 ILE A O 1
ATOM 5981 N N . LYS A 1 773 ? 37.856 -16.254 -43.422 1.00 88.88 773 LYS A N 1
ATOM 5982 C CA . LYS A 1 773 ? 38.533 -14.952 -43.467 1.00 88.88 773 LYS A CA 1
ATOM 5983 C C . LYS A 1 773 ? 38.570 -14.376 -42.051 1.00 88.88 773 LYS A C 1
ATOM 5985 O O . LYS A 1 773 ? 37.559 -14.372 -41.347 1.00 88.88 773 LYS A O 1
ATOM 5990 N N . LEU A 1 774 ? 39.747 -13.921 -41.627 1.00 88.25 774 LEU A N 1
ATOM 5991 C CA . LEU A 1 774 ? 39.907 -13.151 -40.395 1.00 88.25 774 LEU A CA 1
ATOM 5992 C C . LEU A 1 774 ? 39.892 -11.671 -40.771 1.00 88.25 774 LEU A C 1
ATOM 5994 O O . LEU A 1 774 ? 40.673 -11.249 -41.625 1.00 88.25 774 LEU A O 1
ATOM 5998 N N . ILE A 1 775 ? 39.036 -10.891 -40.116 1.00 84.25 775 ILE A N 1
ATOM 5999 C CA . ILE A 1 775 ? 38.940 -9.439 -40.291 1.00 84.25 775 ILE A CA 1
ATOM 6000 C C . ILE A 1 775 ? 39.472 -8.789 -39.011 1.00 84.25 775 ILE A C 1
ATOM 6002 O O . ILE A 1 775 ? 38.742 -8.702 -38.021 1.00 84.25 775 ILE A O 1
ATOM 6006 N N . PRO A 1 776 ? 40.756 -8.380 -38.959 1.00 82.81 776 PRO A N 1
ATOM 6007 C CA . PRO A 1 776 ? 41.281 -7.689 -37.794 1.00 82.81 776 PRO A CA 1
ATOM 6008 C C . PRO A 1 776 ? 40.562 -6.366 -37.584 1.00 82.81 776 PRO A C 1
ATOM 6010 O O . PRO A 1 776 ? 40.437 -5.588 -38.524 1.00 82.81 776 PRO A O 1
ATOM 6013 N N . VAL A 1 777 ? 40.191 -6.074 -36.339 1.00 77.56 777 VAL A N 1
ATOM 6014 C CA . VAL A 1 777 ? 39.417 -4.873 -35.978 1.00 77.56 777 VAL A CA 1
ATOM 6015 C C . VAL A 1 777 ? 40.097 -3.589 -36.464 1.00 77.56 777 VAL A C 1
ATOM 6017 O O . VAL A 1 777 ? 39.439 -2.702 -36.984 1.00 77.56 777 VAL A O 1
ATOM 6020 N N . ARG A 1 778 ? 41.435 -3.520 -36.404 1.00 69.81 778 ARG A N 1
ATOM 6021 C CA . ARG A 1 778 ? 42.213 -2.363 -36.896 1.00 69.81 778 ARG A CA 1
ATOM 6022 C C . ARG A 1 778 ? 42.178 -2.146 -38.416 1.00 69.81 778 ARG A C 1
ATOM 6024 O O . ARG A 1 778 ? 42.641 -1.121 -38.891 1.00 69.81 778 ARG A O 1
ATOM 6031 N N . PHE A 1 779 ? 41.802 -3.175 -39.170 1.00 65.88 779 PHE A N 1
ATOM 6032 C CA . PHE A 1 779 ? 41.674 -3.135 -40.628 1.00 65.88 779 PHE A CA 1
ATOM 6033 C C . PHE A 1 779 ? 40.211 -3.162 -41.055 1.00 65.88 779 PHE A C 1
ATOM 6035 O O . PHE A 1 779 ? 39.919 -3.231 -42.249 1.00 65.88 779 PHE A O 1
ATOM 6042 N N . HIS A 1 780 ? 39.300 -3.121 -40.083 1.00 65.88 780 HIS A N 1
ATOM 6043 C CA . HIS A 1 780 ? 37.909 -2.852 -40.357 1.00 65.88 780 HIS A CA 1
ATOM 6044 C C . HIS A 1 780 ? 37.807 -1.460 -40.974 1.00 65.88 780 HIS A C 1
ATOM 6046 O O . HIS A 1 780 ? 38.530 -0.547 -40.581 1.00 65.88 780 HIS A O 1
ATOM 6052 N N . ARG A 1 781 ? 36.969 -1.307 -42.001 1.00 55.75 781 ARG A N 1
ATOM 6053 C CA . ARG A 1 781 ? 37.046 -0.188 -42.963 1.00 55.75 781 ARG A CA 1
ATOM 6054 C C . ARG A 1 781 ? 36.776 1.202 -42.371 1.00 55.75 781 ARG A C 1
ATOM 6056 O O . ARG A 1 781 ? 36.937 2.184 -43.092 1.00 55.75 781 ARG A O 1
ATOM 6063 N N . ARG A 1 782 ? 36.394 1.300 -41.097 1.00 52.31 782 ARG A N 1
ATOM 6064 C CA . ARG A 1 782 ? 36.188 2.563 -40.396 1.00 52.31 782 ARG A CA 1
ATOM 6065 C C . ARG A 1 782 ? 37.216 2.763 -39.288 1.00 52.31 782 ARG A C 1
ATOM 6067 O O . ARG A 1 782 ? 37.416 1.887 -38.451 1.00 52.31 782 ARG A O 1
ATOM 6074 N N . ASP A 1 783 ? 37.643 4.013 -39.139 1.00 50.34 783 ASP A N 1
ATOM 6075 C CA . ASP A 1 783 ? 38.146 4.555 -37.874 1.00 50.34 783 ASP A CA 1
ATOM 6076 C C . ASP A 1 783 ? 37.076 4.530 -36.759 1.00 50.34 783 ASP A C 1
ATOM 6078 O O . ASP A 1 783 ? 37.250 5.225 -35.775 1.00 50.34 783 ASP A O 1
ATOM 6082 N N . SER A 1 784 ? 35.933 3.843 -36.887 1.00 52.09 784 SER A N 1
ATOM 6083 C CA . SER A 1 784 ? 34.836 3.861 -35.906 1.00 52.09 784 SER A CA 1
ATOM 6084 C C . SER A 1 784 ? 34.921 2.745 -34.879 1.00 52.09 784 SER A C 1
ATOM 6086 O O . SER A 1 784 ? 34.223 2.826 -33.886 1.00 52.09 784 SER A O 1
ATOM 6088 N N . LEU A 1 785 ? 35.754 1.720 -35.086 1.00 63.53 785 LEU A N 1
ATOM 6089 C CA . LEU A 1 785 ? 36.039 0.718 -34.056 1.00 63.53 785 LEU A CA 1
ATOM 6090 C C . LEU A 1 785 ? 37.228 1.162 -33.193 1.00 63.53 785 LEU A C 1
ATOM 6092 O O . LEU A 1 785 ? 38.224 0.444 -33.075 1.00 63.53 785 LEU A O 1
ATOM 6096 N N . ARG A 1 786 ? 37.159 2.387 -32.645 1.00 61.53 786 ARG A N 1
ATOM 6097 C CA . ARG A 1 786 ? 38.267 2.984 -31.870 1.00 61.53 786 ARG A CA 1
ATOM 6098 C C . ARG A 1 786 ? 38.397 2.336 -30.500 1.00 61.53 786 ARG A C 1
ATOM 6100 O O . ARG A 1 786 ? 39.498 2.300 -29.953 1.00 61.53 786 ARG A O 1
ATOM 6107 N N . GLY A 1 787 ? 37.289 1.826 -29.961 1.00 70.81 787 GLY A N 1
ATOM 6108 C CA . GLY A 1 787 ? 37.224 1.252 -28.627 1.00 70.81 787 GLY A CA 1
ATOM 6109 C C . GLY A 1 787 ? 36.646 -0.166 -28.560 1.00 70.81 787 GLY A C 1
ATOM 6110 O O . GLY A 1 787 ? 36.111 -0.707 -29.530 1.00 70.81 787 GLY A O 1
ATOM 6111 N N . PRO A 1 788 ? 36.740 -0.799 -27.378 1.00 73.38 788 PRO A N 1
ATOM 6112 C CA . PRO A 1 788 ? 36.099 -2.083 -27.111 1.00 73.38 788 PRO A CA 1
ATOM 6113 C C . PRO A 1 788 ? 34.569 -2.011 -27.218 1.00 73.38 788 PRO A C 1
ATOM 6115 O O . PRO A 1 788 ? 33.965 -3.010 -27.599 1.00 73.38 788 PRO A O 1
ATOM 6118 N N . HIS A 1 789 ? 33.972 -0.853 -26.923 1.00 76.94 789 HIS A N 1
ATOM 6119 C CA . HIS A 1 789 ? 32.535 -0.597 -27.024 1.00 76.94 789 HIS A CA 1
ATOM 6120 C C . HIS A 1 789 ? 32.017 -0.784 -28.453 1.00 76.94 789 HIS A C 1
ATOM 6122 O O . HIS A 1 789 ? 31.231 -1.701 -28.692 1.00 76.94 789 HIS A O 1
ATOM 6128 N N . ASP A 1 790 ? 32.552 -0.018 -29.409 1.00 74.19 790 ASP A N 1
ATOM 6129 C CA . ASP A 1 790 ? 32.131 -0.045 -30.815 1.00 74.19 790 ASP A CA 1
ATOM 6130 C C . ASP A 1 790 ? 32.181 -1.468 -31.397 1.00 74.19 790 ASP A C 1
ATOM 6132 O O . ASP A 1 790 ? 31.273 -1.923 -32.092 1.00 74.19 790 ASP A O 1
ATOM 6136 N N . ARG A 1 791 ? 33.240 -2.215 -31.052 1.00 79.44 791 ARG A N 1
ATOM 6137 C CA . ARG A 1 791 ? 33.447 -3.596 -31.507 1.00 79.44 791 ARG A CA 1
ATOM 6138 C C . ARG A 1 791 ? 32.371 -4.538 -30.977 1.00 79.44 791 ARG A C 1
ATOM 6140 O O . ARG A 1 791 ? 31.912 -5.419 -31.701 1.00 79.44 791 ARG A O 1
ATOM 6147 N N . LEU A 1 792 ? 32.028 -4.420 -29.696 1.00 81.31 792 LEU A N 1
ATOM 6148 C CA . LEU A 1 792 ? 31.013 -5.276 -29.087 1.00 81.31 792 LEU A CA 1
ATOM 6149 C C . LEU A 1 792 ? 29.609 -4.902 -29.575 1.00 81.31 792 LEU A C 1
ATOM 6151 O O . LEU A 1 792 ? 28.785 -5.794 -29.768 1.00 81.31 792 LEU A O 1
ATOM 6155 N N . ALA A 1 793 ? 29.360 -3.615 -29.820 1.00 76.62 793 ALA A N 1
ATOM 6156 C CA . ALA A 1 793 ? 28.114 -3.127 -30.387 1.00 76.62 793 ALA A CA 1
ATOM 6157 C C . ALA A 1 793 ? 27.868 -3.687 -31.797 1.00 76.62 793 ALA A C 1
ATOM 6159 O O . ALA A 1 793 ? 26.802 -4.238 -32.079 1.00 76.62 793 ALA A O 1
ATOM 6160 N N . GLU A 1 794 ? 28.883 -3.635 -32.659 1.00 80.12 794 GLU A N 1
ATOM 6161 C CA . GLU A 1 794 ? 28.801 -4.211 -34.001 1.00 80.12 794 GLU A CA 1
ATOM 6162 C C . GLU A 1 794 ? 28.598 -5.732 -33.953 1.00 80.12 794 GLU A C 1
ATOM 6164 O O . GLU A 1 794 ? 27.715 -6.269 -34.622 1.00 80.12 794 GLU A O 1
ATOM 6169 N N . MET A 1 795 ? 29.354 -6.424 -33.095 1.00 83.94 795 MET A N 1
ATOM 6170 C CA . MET A 1 795 ? 29.221 -7.868 -32.886 1.00 83.94 795 MET A CA 1
ATOM 6171 C C . MET A 1 795 ? 27.808 -8.269 -32.453 1.00 83.94 795 MET A C 1
ATOM 6173 O O . MET A 1 795 ? 27.280 -9.284 -32.912 1.00 83.94 795 MET A O 1
ATOM 6177 N N . MET A 1 796 ? 27.201 -7.473 -31.573 1.00 83.06 796 MET A N 1
ATOM 6178 C CA . MET A 1 796 ? 25.852 -7.703 -31.084 1.00 83.06 796 MET A CA 1
ATOM 6179 C C . MET A 1 796 ? 24.824 -7.636 -32.211 1.00 83.06 796 MET A C 1
ATOM 6181 O O . MET A 1 796 ? 24.024 -8.561 -32.338 1.00 83.06 796 MET A O 1
ATOM 6185 N N . ILE A 1 797 ? 24.849 -6.599 -33.050 1.00 80.56 797 ILE A N 1
ATOM 6186 C CA . ILE A 1 797 ? 23.892 -6.485 -34.159 1.00 80.56 797 ILE A CA 1
ATOM 6187 C C . ILE A 1 797 ? 24.146 -7.591 -35.189 1.00 80.56 797 ILE A C 1
ATOM 6189 O O . ILE A 1 797 ? 23.215 -8.299 -35.566 1.00 80.56 797 ILE A O 1
ATOM 6193 N N . TRP A 1 798 ? 25.406 -7.812 -35.574 1.00 85.44 798 TRP A N 1
ATOM 6194 C CA . TRP A 1 798 ? 25.757 -8.776 -36.618 1.00 85.44 798 TRP A CA 1
ATOM 6195 C C . TRP A 1 798 ? 25.306 -10.202 -36.287 1.00 85.44 798 TRP A C 1
ATOM 6197 O O . TRP A 1 798 ? 24.734 -10.888 -37.130 1.00 85.44 798 TRP A O 1
ATOM 6207 N N . CYS A 1 799 ? 25.518 -10.663 -35.051 1.00 85.56 799 CYS A N 1
ATOM 6208 C CA . CYS A 1 799 ? 25.201 -12.046 -34.685 1.00 85.56 799 CYS A CA 1
ATOM 6209 C C . CYS A 1 799 ? 23.693 -12.368 -34.667 1.00 85.56 799 CYS A C 1
ATOM 6211 O O . CYS A 1 799 ? 23.324 -13.540 -34.609 1.00 85.56 799 CYS A O 1
ATOM 6213 N N . GLN A 1 800 ? 22.829 -11.348 -34.727 1.00 85.75 800 GLN A N 1
ATOM 6214 C CA . GLN A 1 800 ? 21.374 -11.504 -34.785 1.00 85.75 800 GLN A CA 1
ATOM 6215 C C . GLN A 1 800 ? 20.855 -11.652 -36.222 1.00 85.75 800 GLN A C 1
ATOM 6217 O O . GLN A 1 800 ? 19.702 -12.023 -36.420 1.00 85.75 800 GLN A O 1
ATOM 6222 N N . LEU A 1 801 ? 21.686 -11.382 -37.233 1.00 86.38 801 LEU A N 1
ATOM 6223 C CA . LEU A 1 801 ? 21.267 -11.407 -38.631 1.00 86.38 801 LEU A CA 1
ATOM 6224 C C . LEU A 1 801 ? 21.492 -12.783 -39.242 1.00 86.38 801 LEU A C 1
ATOM 6226 O O . LEU A 1 801 ? 22.623 -13.258 -39.350 1.00 86.38 801 LEU A O 1
ATOM 6230 N N . GLN A 1 802 ? 20.396 -13.412 -39.654 1.00 86.62 802 GLN A N 1
ATOM 6231 C CA . GLN A 1 802 ? 20.394 -14.741 -40.246 1.00 86.62 802 GLN A CA 1
ATOM 6232 C C . GLN A 1 802 ? 19.645 -14.691 -41.572 1.00 86.62 802 GLN A C 1
ATOM 6234 O O . GLN A 1 802 ? 18.421 -14.752 -41.613 1.00 86.62 802 GLN A O 1
ATOM 6239 N N . HIS A 1 803 ? 20.400 -14.566 -42.659 1.00 90.81 803 HIS A N 1
ATOM 6240 C CA . HIS A 1 803 ? 19.859 -14.516 -44.011 1.00 90.81 803 HIS A CA 1
ATOM 6241 C C . HIS A 1 803 ? 20.855 -15.145 -44.998 1.00 90.81 803 HIS A C 1
ATOM 6243 O O . HIS A 1 803 ? 22.057 -14.919 -44.836 1.00 90.81 803 HIS A O 1
ATOM 6249 N N . PRO A 1 804 ? 20.413 -15.914 -46.015 1.00 92.06 804 PRO A N 1
ATOM 6250 C CA . PRO A 1 804 ? 21.308 -16.547 -46.993 1.00 92.06 804 PRO A CA 1
ATOM 6251 C C . PRO A 1 804 ? 22.209 -15.551 -47.735 1.00 92.06 804 PRO A C 1
ATOM 6253 O O . PRO A 1 804 ? 23.343 -15.880 -48.073 1.00 92.06 804 PRO A O 1
ATOM 6256 N N . HIS A 1 805 ? 21.731 -14.322 -47.937 1.00 94.81 805 HIS A N 1
ATOM 6257 C CA . HIS A 1 805 ? 22.442 -13.274 -48.674 1.00 94.81 805 HIS A CA 1
ATOM 6258 C C . HIS A 1 805 ? 23.079 -12.199 -47.774 1.00 94.81 805 HIS A C 1
ATOM 6260 O O . HIS A 1 805 ? 23.451 -11.131 -48.248 1.00 94.81 805 HIS A O 1
ATOM 6266 N N . ILE A 1 806 ? 23.244 -12.470 -46.476 1.00 92.06 806 ILE A N 1
ATOM 6267 C CA . ILE A 1 806 ? 23.993 -11.628 -45.525 1.00 92.06 806 ILE A CA 1
ATOM 6268 C C . ILE A 1 806 ? 25.196 -12.432 -45.041 1.00 92.06 806 ILE A C 1
ATOM 6270 O O . ILE A 1 806 ? 25.041 -13.561 -44.581 1.00 92.06 806 ILE A O 1
ATOM 6274 N N . LEU A 1 807 ? 26.404 -11.866 -45.118 1.00 90.94 807 LEU A N 1
ATOM 6275 C CA . LEU A 1 807 ? 27.614 -12.555 -44.669 1.00 90.94 807 LEU A CA 1
ATOM 6276 C C . LEU A 1 807 ? 27.529 -12.851 -43.156 1.00 90.94 807 LEU A C 1
ATOM 6278 O O . LEU A 1 807 ? 27.453 -11.905 -42.371 1.00 90.94 807 LEU A O 1
ATOM 6282 N N . PRO A 1 808 ? 27.575 -14.119 -42.706 1.00 91.06 808 PRO A N 1
ATOM 6283 C CA . PRO A 1 808 ? 27.372 -14.445 -41.298 1.00 91.06 808 PRO A CA 1
ATOM 6284 C C . PRO A 1 808 ? 28.643 -14.254 -40.459 1.00 91.06 808 PRO A C 1
ATOM 6286 O O . PRO A 1 808 ? 29.756 -14.563 -40.896 1.00 91.06 808 PRO A O 1
ATOM 6289 N N . LEU A 1 809 ? 28.465 -13.833 -39.203 1.00 90.62 809 LEU A N 1
ATOM 6290 C CA . LEU A 1 809 ? 29.523 -13.814 -38.190 1.00 90.62 809 LEU A CA 1
ATOM 6291 C C . LEU A 1 809 ? 29.647 -15.196 -37.526 1.00 90.62 809 LEU A C 1
ATOM 6293 O O . LEU A 1 809 ? 28.723 -15.654 -36.858 1.00 90.62 809 LEU A O 1
ATOM 6297 N N . LEU A 1 810 ? 30.796 -15.863 -37.678 1.00 91.25 810 LEU A N 1
ATOM 6298 C CA . LEU A 1 810 ? 31.028 -17.201 -37.109 1.00 91.25 810 LEU A CA 1
ATOM 6299 C C . LEU A 1 810 ? 31.547 -17.165 -35.667 1.00 91.25 810 LEU A C 1
ATOM 6301 O O . LEU A 1 810 ? 31.347 -18.123 -34.920 1.00 91.25 810 LEU A O 1
ATOM 6305 N N . GLY A 1 811 ? 32.272 -16.110 -35.299 1.00 90.88 811 GLY A N 1
ATOM 6306 C CA . GLY A 1 811 ? 32.938 -16.000 -34.005 1.00 90.88 811 GLY A CA 1
ATOM 6307 C C . GLY A 1 811 ? 33.988 -14.894 -33.966 1.00 90.88 811 GLY A C 1
ATOM 6308 O O . GLY A 1 811 ? 34.113 -14.094 -34.898 1.00 90.88 811 GLY A O 1
ATOM 6309 N N . THR A 1 812 ? 34.775 -14.884 -32.895 1.00 91.81 812 THR A N 1
ATOM 6310 C CA . THR A 1 812 ? 35.915 -13.975 -32.705 1.00 91.81 812 THR A CA 1
ATOM 6311 C C . THR A 1 812 ? 37.203 -14.746 -32.435 1.00 91.81 812 THR A C 1
ATOM 6313 O O . THR A 1 812 ? 37.173 -15.922 -32.075 1.00 91.81 812 THR A O 1
ATOM 6316 N N . CYS A 1 813 ? 38.349 -14.103 -32.656 1.00 90.94 813 CYS A N 1
ATOM 6317 C CA . CYS A 1 813 ? 39.656 -14.628 -32.259 1.00 90.94 813 CYS A CA 1
ATOM 6318 C C . CYS A 1 813 ? 40.677 -13.501 -32.065 1.00 90.94 813 CYS A C 1
ATOM 6320 O O . CYS A 1 813 ? 40.469 -12.377 -32.536 1.00 90.94 813 CYS A O 1
ATOM 6322 N N . TYR A 1 814 ? 41.824 -13.821 -31.475 1.00 87.88 814 TYR A N 1
ATOM 6323 C CA . TYR A 1 814 ? 42.994 -12.964 -31.412 1.00 87.88 814 TYR A CA 1
ATOM 6324 C C . TYR A 1 814 ? 44.119 -13.431 -32.351 1.00 87.88 814 TYR A C 1
ATOM 6326 O O . TYR A 1 814 ? 44.812 -14.426 -32.157 1.00 87.88 814 TYR A O 1
ATOM 6334 N N . TYR A 1 815 ? 44.391 -12.619 -33.366 1.00 77.25 815 TYR A N 1
ATOM 6335 C CA . TYR A 1 815 ? 45.523 -12.773 -34.271 1.00 77.25 815 TYR A CA 1
ATOM 6336 C C . TYR A 1 815 ? 46.833 -12.228 -33.652 1.00 77.25 815 TYR A C 1
ATOM 6338 O O . TYR A 1 815 ? 46.809 -11.309 -32.834 1.00 77.25 815 TYR A O 1
ATOM 6346 N N . ARG A 1 816 ? 47.996 -12.759 -34.076 1.00 74.25 816 ARG A N 1
ATOM 6347 C CA . ARG A 1 816 ? 49.352 -12.421 -33.566 1.00 74.25 816 ARG A CA 1
ATOM 6348 C C . ARG A 1 816 ? 49.519 -12.615 -32.052 1.00 74.25 816 ARG A C 1
ATOM 6350 O O . ARG A 1 816 ? 49.689 -11.638 -31.328 1.00 74.25 816 ARG A O 1
ATOM 6357 N N . GLU A 1 817 ? 49.497 -13.869 -31.598 1.00 67.69 817 GLU A N 1
ATOM 6358 C CA . GLU A 1 817 ? 49.789 -14.239 -30.198 1.00 67.69 817 GLU A CA 1
ATOM 6359 C C . GLU A 1 817 ? 48.927 -13.473 -29.180 1.00 67.69 817 GLU A C 1
ATOM 6361 O O . GLU A 1 817 ? 49.431 -12.903 -28.216 1.00 67.69 817 GLU A O 1
ATOM 6366 N N . GLY A 1 818 ? 47.616 -13.384 -29.422 1.00 66.75 818 GLY A N 1
ATOM 6367 C CA . GLY A 1 818 ? 46.709 -12.723 -28.478 1.00 66.75 818 GLY A CA 1
ATOM 6368 C C . GLY A 1 818 ? 46.643 -11.196 -28.597 1.00 66.75 818 GLY A C 1
ATOM 6369 O O . GLY A 1 818 ? 45.885 -10.564 -27.869 1.00 66.75 818 GLY A O 1
ATOM 6370 N N . ARG A 1 819 ? 47.416 -10.564 -29.493 1.00 73.19 819 ARG A N 1
ATOM 6371 C CA . ARG A 1 819 ? 47.557 -9.094 -29.502 1.00 73.19 819 ARG A CA 1
ATOM 6372 C C . ARG A 1 819 ? 46.527 -8.356 -30.347 1.00 73.19 819 ARG A C 1
ATOM 6374 O O . ARG A 1 819 ? 46.368 -7.150 -30.177 1.00 73.19 819 ARG A O 1
ATOM 6381 N N . MET A 1 820 ? 45.862 -9.023 -31.290 1.00 79.25 820 MET A N 1
ATOM 6382 C CA . MET A 1 820 ? 44.968 -8.350 -32.231 1.00 79.25 820 MET A CA 1
ATOM 6383 C C . MET A 1 820 ? 43.590 -9.007 -32.338 1.00 79.25 820 MET A C 1
ATOM 6385 O O . MET A 1 820 ? 43.490 -10.060 -32.961 1.00 79.25 820 MET A O 1
ATOM 6389 N N . PRO A 1 821 ? 42.515 -8.372 -31.849 1.00 86.56 821 PRO A N 1
ATOM 6390 C CA . PRO A 1 821 ? 41.164 -8.901 -32.008 1.00 86.56 821 PRO A CA 1
ATOM 6391 C C . PRO A 1 821 ? 40.740 -8.908 -33.486 1.00 86.56 821 PRO A C 1
ATOM 6393 O O . PRO A 1 821 ? 41.035 -7.969 -34.237 1.00 86.56 821 PRO A O 1
ATOM 6396 N N . ALA A 1 822 ? 40.039 -9.962 -33.896 1.00 86.94 822 ALA A N 1
ATOM 6397 C CA . ALA A 1 822 ? 39.521 -10.147 -35.245 1.00 86.94 822 ALA A CA 1
ATOM 6398 C C . ALA A 1 822 ? 38.143 -10.827 -35.240 1.00 86.94 822 ALA A C 1
ATOM 6400 O O . ALA A 1 822 ? 37.882 -11.719 -34.428 1.00 86.94 822 ALA A O 1
ATOM 6401 N N . PHE A 1 823 ? 37.292 -10.431 -36.187 1.00 88.75 823 PHE A N 1
ATOM 6402 C CA . PHE A 1 823 ? 36.061 -11.147 -36.519 1.00 88.75 823 PHE A CA 1
ATOM 6403 C C . PHE A 1 823 ? 36.362 -12.319 -37.453 1.00 88.75 823 PHE A C 1
ATOM 6405 O O . PHE A 1 823 ? 37.264 -12.241 -38.295 1.00 88.75 823 PHE A O 1
ATOM 6412 N N . VAL A 1 824 ? 35.603 -13.402 -37.306 1.00 90.81 824 VAL A N 1
ATOM 6413 C CA . VAL A 1 824 ? 35.748 -14.622 -38.103 1.00 90.81 824 VAL A CA 1
ATOM 6414 C C . VAL A 1 824 ? 34.506 -14.803 -38.966 1.00 90.81 824 VAL A C 1
ATOM 6416 O O . VAL A 1 824 ? 33.403 -14.952 -38.443 1.00 90.81 824 VAL A O 1
ATOM 6419 N N . VAL A 1 825 ? 34.691 -14.829 -40.286 1.00 91.31 825 VAL A N 1
ATOM 6420 C CA . VAL A 1 825 ? 33.616 -15.004 -41.279 1.00 91.31 825 VAL A CA 1
ATOM 6421 C C . VAL A 1 825 ? 33.971 -16.126 -42.268 1.00 91.31 825 VAL A C 1
ATOM 6423 O O . VAL A 1 825 ? 35.148 -16.508 -42.360 1.00 91.31 825 VAL A O 1
ATOM 6426 N N . PRO A 1 826 ? 32.999 -16.696 -43.006 1.00 91.56 826 PRO A N 1
ATOM 6427 C CA . PRO A 1 826 ? 33.289 -17.672 -44.054 1.00 91.56 826 PRO A CA 1
ATOM 6428 C C . PRO A 1 826 ? 34.238 -17.108 -45.116 1.00 91.56 826 PRO A C 1
ATOM 6430 O O . PRO A 1 826 ? 34.232 -15.912 -45.409 1.00 91.56 826 PRO A O 1
ATOM 6433 N N . TRP A 1 827 ? 35.068 -17.972 -45.700 1.00 90.62 827 TRP A N 1
ATOM 6434 C CA . TRP A 1 827 ? 35.846 -17.601 -46.878 1.00 90.62 827 TRP A CA 1
ATOM 6435 C C . TRP A 1 827 ? 34.938 -17.552 -48.112 1.00 90.62 827 TRP A C 1
ATOM 6437 O O . TRP A 1 827 ? 34.306 -18.552 -48.441 1.00 90.62 827 TRP A O 1
ATOM 6447 N N . MET A 1 828 ? 34.914 -16.407 -48.792 1.00 89.56 828 MET A N 1
ATOM 6448 C CA . MET A 1 828 ? 34.125 -16.173 -50.005 1.00 89.56 828 MET A CA 1
ATOM 6449 C C . MET A 1 828 ? 35.068 -16.209 -51.209 1.00 89.56 828 MET A C 1
ATOM 6451 O O . MET A 1 828 ? 35.758 -15.230 -51.501 1.00 89.56 828 MET A O 1
ATOM 6455 N N . GLY A 1 829 ? 35.200 -17.377 -51.841 1.00 84.25 829 GLY A N 1
ATOM 6456 C CA . GLY A 1 829 ? 36.232 -17.606 -52.853 1.00 84.25 829 GLY A CA 1
ATOM 6457 C C . GLY A 1 829 ? 35.976 -16.949 -54.211 1.00 84.25 829 GLY A C 1
ATOM 6458 O O . GLY A 1 829 ? 36.931 -16.819 -54.975 1.00 84.25 829 GLY A O 1
ATOM 6459 N N . GLY A 1 830 ? 34.783 -16.399 -54.454 1.00 83.12 830 GLY A N 1
ATOM 6460 C CA . GLY A 1 830 ? 34.501 -15.490 -55.569 1.00 83.12 830 GLY A CA 1
ATOM 6461 C C . GLY A 1 830 ? 34.986 -14.049 -55.349 1.00 83.12 830 GLY A C 1
ATOM 6462 O O . GLY A 1 830 ? 34.978 -13.255 -56.280 1.00 83.12 830 GLY A O 1
ATOM 6463 N N . GLY A 1 831 ? 35.458 -13.696 -54.146 1.00 84.00 831 GLY A N 1
ATOM 6464 C CA . GLY A 1 831 ? 35.947 -12.342 -53.861 1.00 84.00 831 GLY A CA 1
ATOM 6465 C C . GLY A 1 831 ? 34.819 -11.318 -53.762 1.00 84.00 831 GLY A C 1
ATOM 6466 O O . GLY A 1 831 ? 33.716 -11.661 -53.332 1.00 84.00 831 GLY A O 1
ATOM 6467 N N . THR A 1 832 ? 35.094 -10.053 -54.098 1.00 84.62 832 THR A N 1
ATOM 6468 C CA . THR A 1 832 ? 34.033 -9.039 -54.175 1.00 84.62 832 THR A CA 1
ATOM 6469 C C . THR A 1 832 ? 33.241 -9.196 -55.469 1.00 84.62 832 THR A C 1
ATOM 6471 O O . THR A 1 832 ? 33.724 -9.791 -56.429 1.00 84.62 832 THR A O 1
ATOM 6474 N N . CYS A 1 833 ? 32.027 -8.648 -55.532 1.00 87.12 833 CYS A N 1
ATOM 6475 C CA . CYS A 1 833 ? 31.209 -8.737 -56.743 1.00 87.12 833 CYS A CA 1
ATOM 6476 C C . CYS A 1 833 ? 31.910 -8.123 -57.969 1.00 87.12 833 CYS A C 1
ATOM 6478 O O . CYS A 1 833 ? 31.720 -8.612 -59.081 1.00 87.12 833 CYS A O 1
ATOM 6480 N N . THR A 1 834 ? 32.736 -7.087 -57.780 1.00 84.75 834 THR A N 1
ATOM 6481 C CA . THR A 1 834 ? 33.532 -6.486 -58.863 1.00 84.75 834 THR A CA 1
ATOM 6482 C C . THR A 1 834 ? 34.564 -7.471 -59.410 1.00 84.75 834 THR A C 1
ATOM 6484 O O . THR A 1 834 ? 34.695 -7.613 -60.626 1.00 84.75 834 THR A O 1
ATOM 6487 N N . ASP A 1 835 ? 35.265 -8.182 -58.524 1.00 83.00 835 ASP A N 1
ATOM 6488 C CA . ASP A 1 835 ? 36.259 -9.181 -58.928 1.00 83.00 835 ASP A CA 1
ATOM 6489 C C . ASP A 1 835 ? 35.582 -10.364 -59.609 1.00 83.00 835 ASP A C 1
ATOM 6491 O O . ASP A 1 835 ? 36.002 -10.780 -60.683 1.00 83.00 835 ASP A O 1
ATOM 6495 N N . TYR A 1 836 ? 34.486 -10.850 -59.021 1.00 87.06 836 TYR A N 1
ATOM 6496 C CA . TYR A 1 836 ? 33.749 -12.001 -59.522 1.00 87.06 836 TYR A CA 1
ATOM 6497 C C . TYR A 1 836 ? 33.255 -11.782 -60.952 1.00 87.06 836 TYR A C 1
ATOM 6499 O O . TYR A 1 836 ? 33.459 -12.633 -61.805 1.00 87.06 836 TYR A O 1
ATOM 6507 N N . VAL A 1 837 ? 32.668 -10.618 -61.252 1.00 88.25 837 VAL A N 1
ATOM 6508 C CA . VAL A 1 837 ? 32.184 -10.300 -62.610 1.00 88.25 837 VAL A CA 1
ATOM 6509 C C . VAL A 1 837 ? 33.337 -10.056 -63.595 1.00 88.25 837 VAL A C 1
ATOM 6511 O O . VAL A 1 837 ? 33.167 -10.240 -64.798 1.00 88.25 837 VAL A O 1
ATOM 6514 N N . THR A 1 838 ? 34.516 -9.657 -63.107 1.00 86.69 838 THR A N 1
ATOM 6515 C CA . THR A 1 838 ? 35.719 -9.503 -63.943 1.00 86.69 838 THR A CA 1
ATOM 6516 C C . THR A 1 838 ? 36.326 -10.863 -64.296 1.00 86.69 838 THR A C 1
ATOM 6518 O O . THR A 1 838 ? 36.723 -11.083 -65.438 1.00 86.69 838 THR A O 1
ATOM 6521 N N . GLU A 1 839 ? 36.382 -11.779 -63.327 1.00 86.69 839 GLU A N 1
ATOM 6522 C CA . GLU A 1 839 ? 36.878 -13.151 -63.495 1.00 86.69 839 GLU A CA 1
ATOM 6523 C C . GLU A 1 839 ? 35.862 -14.049 -64.231 1.00 86.69 839 GLU A C 1
ATOM 6525 O O . GLU A 1 839 ? 36.265 -14.973 -64.937 1.00 86.69 839 GLU A O 1
ATOM 6530 N N . HIS A 1 840 ? 34.564 -13.736 -64.131 1.00 88.94 840 HIS A N 1
ATOM 6531 C CA . HIS A 1 840 ? 33.446 -14.449 -64.757 1.00 88.94 840 HIS A CA 1
ATOM 6532 C C . HIS A 1 840 ? 32.541 -13.481 -65.551 1.00 88.94 840 HIS A C 1
ATOM 6534 O O . HIS A 1 840 ? 31.487 -13.063 -65.058 1.00 88.94 840 HIS A O 1
ATOM 6540 N N . PRO A 1 841 ? 32.925 -13.093 -66.786 1.00 89.38 841 PRO A N 1
ATOM 6541 C CA . PRO A 1 841 ? 32.158 -12.141 -67.598 1.00 89.38 841 PRO A CA 1
ATOM 6542 C C . PRO A 1 841 ? 30.720 -12.583 -67.917 1.00 89.38 841 PRO A C 1
ATOM 6544 O O . PRO A 1 841 ? 29.862 -11.732 -68.163 1.00 89.38 841 PRO A O 1
ATOM 6547 N N . ASP A 1 842 ? 30.477 -13.894 -67.909 1.00 90.69 842 ASP A N 1
ATOM 6548 C CA . ASP A 1 842 ? 29.211 -14.591 -68.146 1.00 90.69 842 ASP A CA 1
ATOM 6549 C C . ASP A 1 842 ? 28.352 -14.779 -66.882 1.00 90.69 842 ASP A C 1
ATOM 6551 O O . ASP 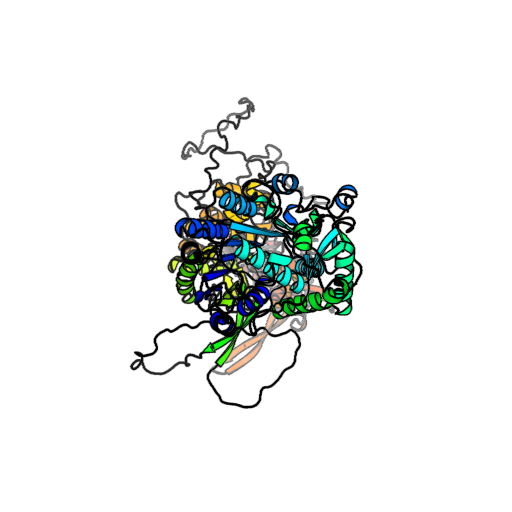A 1 842 ? 27.251 -15.322 -66.969 1.00 90.69 842 ASP A O 1
ATOM 6555 N N . ALA A 1 843 ? 28.816 -14.312 -65.717 1.00 89.94 843 ALA A N 1
ATOM 6556 C CA . ALA A 1 843 ? 28.059 -14.386 -64.473 1.00 89.94 843 ALA A CA 1
ATOM 6557 C C . ALA A 1 843 ? 26.673 -13.729 -64.599 1.00 89.94 843 ALA A C 1
ATOM 6559 O O . ALA A 1 843 ? 26.524 -12.633 -65.152 1.00 89.94 843 ALA A O 1
ATOM 6560 N N . ASP A 1 844 ? 25.661 -14.364 -64.006 1.00 91.12 844 ASP A N 1
ATOM 6561 C CA . ASP A 1 844 ? 24.300 -13.833 -63.962 1.00 91.12 844 ASP A CA 1
ATOM 6562 C C . ASP A 1 844 ? 24.215 -12.628 -63.011 1.00 91.12 844 ASP A C 1
ATOM 6564 O O . ASP A 1 844 ? 23.978 -12.736 -61.805 1.00 91.12 844 ASP A O 1
ATOM 6568 N N . ARG A 1 845 ? 24.402 -11.437 -63.582 1.00 92.88 845 ARG A N 1
ATOM 6569 C CA . ARG A 1 845 ? 24.358 -10.162 -62.855 1.00 92.88 845 ARG A CA 1
ATOM 6570 C C . ARG A 1 845 ? 22.986 -9.879 -62.244 1.00 92.88 845 ARG A C 1
ATOM 6572 O O . ARG A 1 845 ? 22.922 -9.170 -61.242 1.00 92.88 845 ARG A O 1
ATOM 6579 N N . ILE A 1 846 ? 21.910 -10.415 -62.824 1.00 93.56 846 ILE A N 1
ATOM 6580 C CA . ILE A 1 846 ? 20.553 -10.242 -62.300 1.00 93.56 846 ILE A CA 1
ATOM 6581 C C . ILE A 1 846 ? 20.384 -11.085 -61.039 1.00 93.56 846 ILE A C 1
ATOM 6583 O O . ILE A 1 846 ? 19.898 -10.565 -60.038 1.00 93.56 846 ILE A O 1
ATOM 6587 N N . SER A 1 847 ? 20.866 -12.331 -61.038 1.00 93.00 847 SER A N 1
ATOM 6588 C CA . SER A 1 847 ? 20.888 -13.168 -59.832 1.00 93.00 847 SER A CA 1
ATOM 6589 C C . SER A 1 847 ? 21.705 -12.521 -58.706 1.00 93.00 847 SER A C 1
ATOM 6591 O O . SER A 1 847 ? 21.229 -12.416 -57.574 1.00 93.00 847 SER A O 1
ATOM 6593 N N . LEU A 1 848 ? 22.896 -11.991 -59.013 1.00 92.44 848 LEU A N 1
ATOM 6594 C CA . LEU A 1 848 ? 23.725 -11.285 -58.028 1.00 92.44 848 LEU A CA 1
ATOM 6595 C C . LEU A 1 848 ? 23.006 -10.055 -57.446 1.00 92.44 848 LEU A C 1
ATOM 6597 O O . LEU A 1 848 ? 23.013 -9.865 -56.231 1.00 92.44 848 LEU A O 1
ATOM 6601 N N . ALA A 1 849 ? 22.353 -9.244 -58.286 1.00 93.38 849 ALA A N 1
ATOM 6602 C CA . ALA A 1 849 ? 21.580 -8.086 -57.839 1.00 93.38 849 ALA A CA 1
ATOM 6603 C C . ALA A 1 849 ? 20.339 -8.487 -57.020 1.00 93.38 849 ALA A C 1
ATOM 6605 O O . ALA A 1 849 ? 20.050 -7.850 -56.008 1.00 93.38 849 ALA A O 1
ATOM 6606 N N . SER A 1 850 ? 19.644 -9.559 -57.414 1.00 95.44 850 SER A N 1
ATOM 6607 C CA . SER A 1 850 ? 18.471 -10.088 -56.707 1.00 95.44 850 SER A CA 1
ATOM 6608 C C . SER A 1 850 ? 18.829 -10.577 -55.306 1.00 95.44 850 SER A C 1
ATOM 6610 O O . SER A 1 850 ? 18.142 -10.233 -54.352 1.00 95.44 850 SER A O 1
ATOM 6612 N N . ASN A 1 851 ? 19.938 -11.308 -55.160 1.00 95.19 851 ASN A N 1
ATOM 6613 C CA . ASN A 1 851 ? 20.451 -11.748 -53.859 1.00 95.19 851 ASN A CA 1
ATOM 6614 C C . ASN A 1 851 ? 20.713 -10.553 -52.923 1.00 95.19 851 ASN A C 1
ATOM 6616 O O . ASN A 1 851 ? 20.407 -10.592 -51.732 1.00 95.19 851 ASN A O 1
ATOM 6620 N N . VAL A 1 852 ? 21.271 -9.463 -53.460 1.00 93.81 852 VAL A N 1
ATOM 6621 C CA . VAL A 1 852 ? 21.537 -8.236 -52.691 1.00 93.81 852 VAL A CA 1
ATOM 6622 C C . VAL A 1 852 ? 20.240 -7.505 -52.340 1.00 93.81 852 VAL A C 1
ATOM 6624 O O . VAL A 1 852 ? 20.113 -7.020 -51.219 1.00 93.81 852 VAL A O 1
ATOM 6627 N N . ALA A 1 853 ? 19.275 -7.438 -53.260 1.00 94.62 853 ALA A N 1
ATOM 6628 C CA . ALA A 1 853 ? 17.965 -6.850 -52.998 1.00 94.62 853 ALA A CA 1
ATOM 6629 C C . ALA A 1 853 ? 17.213 -7.608 -51.891 1.00 94.62 853 ALA A C 1
ATOM 6631 O O . ALA A 1 853 ? 16.704 -6.971 -50.975 1.00 94.62 853 ALA A O 1
ATOM 6632 N N . ASP A 1 854 ? 17.243 -8.942 -51.917 1.00 95.00 854 ASP A N 1
ATOM 6633 C CA . ASP A 1 854 ? 16.654 -9.804 -50.884 1.00 95.00 854 ASP A CA 1
ATOM 6634 C C . ASP A 1 854 ? 17.331 -9.587 -49.515 1.00 95.00 854 ASP A C 1
ATOM 6636 O O . ASP A 1 854 ? 16.679 -9.406 -48.487 1.00 95.00 854 ASP A O 1
ATOM 6640 N N . ALA A 1 855 ? 18.665 -9.462 -49.493 1.00 92.12 855 ALA A N 1
ATOM 6641 C CA . ALA A 1 855 ? 19.389 -9.078 -48.279 1.00 92.12 855 ALA A CA 1
ATOM 6642 C C . ALA A 1 855 ? 18.962 -7.701 -47.736 1.00 92.12 855 ALA A C 1
ATOM 6644 O O . ALA A 1 855 ? 18.872 -7.522 -46.521 1.00 92.12 855 ALA A O 1
ATOM 6645 N N . LEU A 1 856 ? 18.715 -6.721 -48.610 1.00 90.88 856 LEU A N 1
ATOM 6646 C CA . LEU A 1 856 ? 18.279 -5.381 -48.210 1.00 90.88 856 LEU A CA 1
ATOM 6647 C C . LEU A 1 856 ? 16.837 -5.365 -47.719 1.00 90.88 856 LEU A C 1
ATOM 6649 O O . LEU A 1 856 ? 16.559 -4.720 -46.714 1.00 90.88 856 LEU A O 1
ATOM 6653 N N . GLU A 1 857 ? 15.939 -6.095 -48.373 1.00 91.38 857 GLU A N 1
ATOM 6654 C CA . GLU A 1 857 ? 14.570 -6.281 -47.898 1.00 91.38 857 GLU A CA 1
ATOM 6655 C C . GLU A 1 857 ? 14.568 -6.917 -46.505 1.00 91.38 857 GLU A C 1
ATOM 6657 O O . GLU A 1 857 ? 13.915 -6.413 -45.587 1.00 91.38 857 GLU A O 1
ATOM 6662 N N . TYR A 1 858 ? 15.382 -7.953 -46.288 1.00 89.38 858 TYR A N 1
ATOM 6663 C CA . TYR A 1 858 ? 15.559 -8.537 -44.964 1.00 89.38 858 TYR A CA 1
ATOM 6664 C C . TYR A 1 858 ? 16.011 -7.493 -43.928 1.00 89.38 858 TYR A C 1
ATOM 6666 O O . TYR A 1 858 ? 15.432 -7.419 -42.844 1.00 89.38 858 TYR A O 1
ATOM 6674 N N . LEU A 1 859 ? 17.012 -6.663 -44.239 1.00 85.06 859 LEU A N 1
ATOM 6675 C CA . LEU A 1 859 ? 17.505 -5.624 -43.323 1.00 85.06 859 LEU A CA 1
ATOM 6676 C C . LEU A 1 859 ? 16.460 -4.530 -43.051 1.00 85.06 859 LEU A C 1
ATOM 6678 O O . LEU A 1 859 ? 16.275 -4.126 -41.901 1.00 85.06 859 LEU A O 1
ATOM 6682 N N . HIS A 1 860 ? 15.753 -4.077 -44.087 1.00 84.06 860 HIS A N 1
ATOM 6683 C CA . HIS A 1 860 ? 14.758 -3.010 -43.990 1.00 84.06 860 HIS A CA 1
ATOM 6684 C C . HIS A 1 860 ? 13.467 -3.458 -43.304 1.00 84.06 860 HIS A C 1
ATOM 6686 O O . HIS A 1 860 ? 12.775 -2.644 -42.701 1.00 84.06 860 HIS A O 1
ATOM 6692 N N . THR A 1 861 ? 13.157 -4.752 -43.350 1.00 78.25 861 THR A N 1
ATOM 6693 C CA . THR A 1 861 ? 12.023 -5.325 -42.619 1.00 78.25 861 THR A CA 1
ATOM 6694 C C . THR A 1 861 ? 12.320 -5.544 -41.141 1.00 78.25 861 THR A C 1
ATOM 6696 O O . THR A 1 861 ? 11.397 -5.894 -40.414 1.00 78.25 861 THR A O 1
ATOM 6699 N N . ARG A 1 862 ? 13.567 -5.351 -40.671 1.00 80.38 862 ARG A N 1
ATOM 6700 C CA . ARG A 1 862 ? 13.881 -5.488 -39.243 1.00 80.38 862 ARG A CA 1
ATOM 6701 C C . ARG A 1 862 ? 13.245 -4.371 -38.404 1.00 80.38 862 ARG A C 1
ATOM 6703 O O . ARG A 1 862 ? 12.980 -3.276 -38.891 1.00 80.38 862 ARG A O 1
ATOM 6710 N N . ALA A 1 863 ? 13.055 -4.634 -37.113 1.00 68.75 8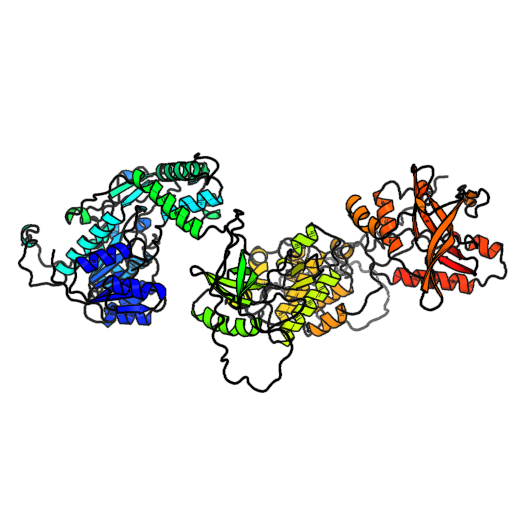63 ALA A N 1
ATOM 6711 C CA . ALA A 1 863 ? 12.572 -3.671 -36.128 1.00 68.75 863 ALA A CA 1
ATOM 6712 C C . ALA A 1 863 ? 13.560 -3.540 -34.948 1.00 68.75 863 ALA A C 1
ATOM 6714 O O . ALA A 1 863 ? 13.584 -4.435 -34.090 1.00 68.75 863 ALA A O 1
ATOM 6715 N N . PRO A 1 864 ? 14.320 -2.427 -34.848 1.00 64.62 864 PRO A N 1
ATOM 6716 C CA . PRO A 1 864 ? 14.320 -1.261 -35.749 1.00 64.62 864 PRO A CA 1
ATOM 6717 C C . PRO A 1 864 ? 14.871 -1.555 -37.154 1.00 64.62 864 PRO A C 1
ATOM 6719 O O . PRO A 1 864 ? 15.633 -2.503 -37.339 1.00 64.62 864 PRO A O 1
ATOM 6722 N N . VAL A 1 865 ? 14.500 -0.707 -38.121 1.00 70.38 865 VAL A N 1
ATOM 6723 C CA . VAL A 1 865 ? 14.982 -0.771 -39.511 1.00 70.38 865 VAL A CA 1
ATOM 6724 C C . VAL A 1 865 ? 16.506 -0.652 -39.522 1.00 70.38 865 VAL A C 1
ATOM 6726 O O . VAL A 1 865 ? 17.075 0.278 -38.936 1.00 70.38 865 VAL A O 1
ATOM 6729 N N . ILE A 1 866 ? 17.182 -1.594 -40.186 1.00 75.50 866 ILE A N 1
ATOM 6730 C CA . ILE A 1 866 ? 18.632 -1.529 -40.383 1.00 75.50 866 ILE A CA 1
ATOM 6731 C C . ILE A 1 866 ? 18.910 -0.917 -41.745 1.00 75.50 866 ILE A C 1
ATOM 6733 O O . ILE A 1 866 ? 18.641 -1.538 -42.769 1.00 75.50 866 ILE A O 1
ATOM 6737 N N . VAL A 1 867 ? 19.559 0.242 -41.759 1.00 74.44 867 VAL A N 1
ATOM 6738 C CA . VAL A 1 867 ? 20.100 0.818 -42.990 1.00 74.44 867 VAL A CA 1
ATOM 6739 C C . VAL A 1 867 ? 21.556 0.395 -43.129 1.00 74.44 867 VAL A C 1
ATOM 6741 O O . VAL A 1 867 ? 22.382 0.677 -42.265 1.00 74.44 867 VAL A O 1
ATOM 6744 N N . HIS A 1 868 ? 21.893 -0.273 -44.235 1.00 78.62 868 HIS A N 1
ATOM 6745 C CA . HIS A 1 868 ? 23.277 -0.681 -44.502 1.00 78.62 868 HIS A CA 1
ATOM 6746 C C . HIS A 1 868 ? 24.209 0.526 -44.703 1.00 78.62 868 HIS A C 1
ATOM 6748 O O . HIS A 1 868 ? 25.378 0.489 -44.329 1.00 78.62 868 HIS A O 1
ATO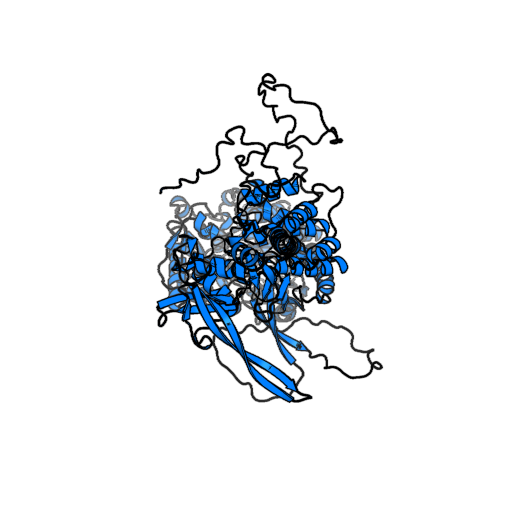M 6754 N N . GLY A 1 869 ? 23.718 1.587 -45.354 1.00 70.88 869 GLY A N 1
ATOM 6755 C CA . GLY A 1 869 ? 24.437 2.856 -45.529 1.00 70.88 869 GLY A CA 1
ATOM 6756 C C . GLY A 1 869 ? 25.653 2.838 -46.468 1.00 70.88 869 GLY A C 1
ATOM 6757 O O . GLY A 1 869 ? 26.281 3.880 -46.632 1.00 70.88 869 GLY A O 1
ATOM 6758 N N . ASP A 1 870 ? 25.989 1.700 -47.089 1.00 73.88 870 ASP A N 1
ATOM 6759 C CA . ASP A 1 870 ? 27.162 1.568 -47.975 1.00 73.88 870 ASP A CA 1
ATOM 6760 C C . ASP A 1 870 ? 27.024 0.453 -49.033 1.00 73.88 870 ASP A C 1
ATOM 6762 O O . ASP A 1 870 ? 27.940 -0.338 -49.269 1.00 73.88 870 ASP A O 1
ATOM 6766 N N . VAL A 1 871 ? 25.850 0.349 -49.662 1.00 83.75 871 VAL A N 1
ATOM 6767 C CA . VAL A 1 871 ? 25.587 -0.687 -50.673 1.00 83.75 871 VAL A CA 1
ATOM 6768 C C . VAL A 1 871 ? 26.343 -0.364 -51.966 1.00 83.75 871 VAL A C 1
ATOM 6770 O O . VAL A 1 871 ? 25.978 0.541 -52.713 1.00 83.75 871 VAL A O 1
ATOM 6773 N N . ARG A 1 872 ? 27.410 -1.120 -52.236 1.00 84.31 872 ARG A N 1
ATOM 6774 C CA . ARG A 1 872 ? 28.252 -1.044 -53.448 1.00 84.31 872 ARG A CA 1
ATOM 6775 C C . ARG A 1 872 ? 28.663 -2.444 -53.911 1.00 84.31 872 ARG A C 1
ATOM 6777 O O . ARG A 1 872 ? 28.716 -3.355 -53.091 1.00 84.31 872 ARG A O 1
ATOM 6784 N N . ALA A 1 873 ? 29.065 -2.630 -55.171 1.00 83.44 873 ALA A N 1
ATOM 6785 C CA . ALA A 1 873 ? 29.571 -3.931 -55.655 1.00 83.44 873 ALA A CA 1
ATOM 6786 C C . ALA A 1 873 ? 30.735 -4.475 -54.795 1.00 83.44 873 ALA A C 1
ATOM 6788 O O . ALA A 1 873 ? 30.833 -5.665 -54.522 1.00 83.44 873 ALA A O 1
ATOM 6789 N N . TYR A 1 874 ? 31.555 -3.575 -54.255 1.00 77.75 874 TYR A N 1
ATOM 6790 C CA . TYR A 1 874 ? 32.657 -3.888 -53.344 1.00 77.75 874 TYR A CA 1
ATOM 6791 C C . TYR A 1 874 ? 32.230 -4.202 -51.889 1.00 77.75 874 TYR A C 1
ATOM 6793 O O . TYR A 1 874 ? 33.034 -4.660 -51.070 1.00 77.75 874 TYR A O 1
ATOM 6801 N N . SER A 1 875 ? 30.973 -3.923 -51.531 1.00 80.88 875 SER A N 1
ATOM 6802 C CA . SER A 1 875 ? 30.363 -4.360 -50.267 1.00 80.88 875 SER A CA 1
ATOM 6803 C C . SER A 1 875 ? 29.815 -5.787 -50.351 1.00 80.88 875 SER A C 1
ATOM 6805 O O . SER A 1 875 ? 29.561 -6.402 -49.325 1.00 80.88 875 SER A O 1
ATOM 6807 N N . VAL A 1 876 ? 29.690 -6.337 -51.558 1.00 88.81 876 VAL A N 1
ATOM 6808 C CA . VAL A 1 876 ? 29.118 -7.657 -51.818 1.00 88.81 876 VAL A CA 1
ATOM 6809 C C . VAL A 1 876 ? 30.248 -8.649 -52.050 1.00 88.81 876 VAL A C 1
ATOM 6811 O O . VAL A 1 876 ? 31.168 -8.376 -52.819 1.00 88.81 876 VAL A O 1
ATOM 6814 N N . VAL A 1 877 ? 30.181 -9.798 -51.387 1.00 89.00 877 VAL A N 1
ATOM 6815 C CA . VAL A 1 877 ? 31.137 -10.899 -51.528 1.00 89.00 877 VAL A CA 1
ATOM 6816 C C . VAL A 1 877 ? 30.444 -12.131 -52.087 1.00 89.00 877 VAL A C 1
ATOM 6818 O O . VAL A 1 877 ? 29.308 -12.421 -51.719 1.00 89.00 877 VAL A O 1
ATOM 6821 N N . VAL A 1 878 ? 31.119 -12.856 -52.975 1.00 90.81 878 VAL A N 1
ATOM 6822 C CA . VAL A 1 878 ? 30.526 -13.972 -53.723 1.00 90.81 878 VAL A CA 1
ATOM 6823 C C . VAL A 1 878 ? 31.160 -15.296 -53.293 1.00 90.81 878 VAL A C 1
ATOM 6825 O O . VAL A 1 878 ? 32.381 -15.402 -53.143 1.00 90.81 878 VAL A O 1
ATOM 6828 N N . SER A 1 879 ? 30.330 -16.303 -53.018 1.00 90.25 879 SER A N 1
ATOM 6829 C CA . SER A 1 879 ? 30.791 -17.651 -52.673 1.00 90.25 879 SER A CA 1
ATOM 6830 C C . SER A 1 879 ? 31.389 -18.360 -53.890 1.00 90.25 879 SER A C 1
ATOM 6832 O O . SER A 1 879 ? 31.184 -17.935 -55.022 1.00 90.25 879 SER A O 1
ATOM 6834 N N . ASP A 1 880 ? 32.055 -19.496 -53.674 1.00 86.06 880 ASP A N 1
ATOM 6835 C CA . ASP A 1 880 ? 32.510 -20.359 -54.778 1.00 86.06 880 ASP A CA 1
ATOM 6836 C C . ASP A 1 880 ? 31.333 -20.825 -55.662 1.00 86.06 880 ASP A C 1
ATOM 6838 O O . ASP A 1 880 ? 31.466 -20.917 -56.877 1.00 86.06 880 ASP A O 1
ATOM 6842 N N . ASP A 1 881 ? 30.155 -21.017 -55.058 1.00 87.00 881 ASP A N 1
ATOM 6843 C CA . ASP A 1 881 ? 28.923 -21.430 -55.748 1.00 87.00 881 ASP A CA 1
ATOM 6844 C C . ASP A 1 881 ? 28.155 -20.268 -56.426 1.00 87.00 881 ASP A C 1
ATOM 6846 O O . ASP A 1 881 ? 27.000 -20.432 -56.808 1.00 87.00 881 ASP A O 1
ATOM 6850 N N . GLY A 1 882 ? 28.746 -19.069 -56.531 1.00 87.44 882 GLY A N 1
ATOM 6851 C CA . GLY A 1 882 ? 28.121 -17.913 -57.196 1.00 87.44 882 GLY A CA 1
ATOM 6852 C C . GLY A 1 882 ? 27.028 -17.187 -56.398 1.00 87.44 882 GLY A C 1
ATOM 6853 O O . GLY A 1 882 ? 26.368 -16.293 -56.924 1.00 87.44 882 GLY A O 1
ATOM 6854 N N . VAL A 1 883 ? 26.833 -17.517 -55.117 1.00 92.56 883 VAL A N 1
ATOM 6855 C CA . VAL A 1 883 ? 25.874 -16.828 -54.243 1.00 92.56 883 VAL A CA 1
ATOM 6856 C C . VAL A 1 883 ? 26.479 -15.521 -53.740 1.00 92.56 883 VAL A C 1
ATOM 6858 O O . VAL A 1 883 ? 27.538 -15.511 -53.110 1.00 92.56 883 VAL A O 1
ATOM 6861 N N . ALA A 1 884 ? 25.784 -14.412 -53.990 1.00 93.62 884 ALA A N 1
ATOM 6862 C CA . ALA A 1 884 ? 26.162 -13.108 -53.464 1.00 93.62 884 ALA A CA 1
ATOM 6863 C C . ALA A 1 884 ? 25.653 -12.932 -52.031 1.00 93.62 884 ALA A C 1
ATOM 6865 O O . ALA A 1 884 ? 24.477 -13.159 -51.735 1.00 93.62 884 ALA A O 1
ATOM 6866 N N . CYS A 1 885 ? 26.543 -12.470 -51.159 1.00 93.38 885 CYS A N 1
ATOM 6867 C CA . CYS A 1 885 ? 26.222 -12.030 -49.815 1.00 93.38 885 CYS A CA 1
ATOM 6868 C C . CYS A 1 885 ? 26.634 -10.570 -49.642 1.00 93.38 885 CYS A C 1
ATOM 6870 O O . CYS A 1 885 ? 27.775 -10.192 -49.917 1.00 93.38 885 CYS A O 1
ATOM 6872 N N . LEU A 1 886 ? 25.724 -9.754 -49.128 1.00 90.69 886 LEU A N 1
ATOM 6873 C CA . LEU A 1 886 ? 26.040 -8.419 -48.651 1.00 90.69 886 LEU A CA 1
ATOM 6874 C C . LEU A 1 886 ? 26.989 -8.532 -47.447 1.00 90.69 886 LEU A C 1
ATOM 6876 O O . LEU A 1 886 ? 26.865 -9.447 -46.633 1.00 90.69 886 LEU A O 1
ATOM 6880 N N . ALA A 1 887 ? 27.983 -7.657 -47.366 1.00 82.38 887 ALA A N 1
ATOM 6881 C CA . ALA A 1 887 ? 29.014 -7.633 -46.336 1.00 82.38 887 ALA A CA 1
ATOM 6882 C C . ALA A 1 887 ? 29.472 -6.190 -46.082 1.00 82.38 887 ALA A C 1
ATOM 6884 O O . ALA A 1 887 ? 28.984 -5.251 -46.699 1.00 82.38 887 ALA A O 1
ATOM 6885 N N . ASN A 1 888 ? 30.468 -6.004 -45.209 1.00 71.69 888 ASN A N 1
ATOM 6886 C CA . ASN A 1 888 ? 30.913 -4.674 -44.762 1.00 71.69 888 ASN A CA 1
ATOM 6887 C C . ASN A 1 888 ? 29.773 -3.886 -44.107 1.00 71.69 888 ASN A C 1
ATOM 6889 O O . ASN A 1 888 ? 29.538 -2.721 -44.420 1.00 71.69 888 ASN A O 1
ATOM 6893 N N . PHE A 1 889 ? 29.066 -4.567 -43.210 1.00 65.56 889 PHE A N 1
ATOM 6894 C CA . PHE A 1 889 ? 27.936 -4.000 -42.509 1.00 65.56 889 PHE A CA 1
ATOM 6895 C C . PHE A 1 889 ? 28.382 -2.904 -41.551 1.00 65.56 889 PHE A C 1
ATOM 6897 O O . PHE A 1 889 ? 28.949 -3.163 -40.494 1.00 65.56 889 PHE A O 1
ATOM 6904 N N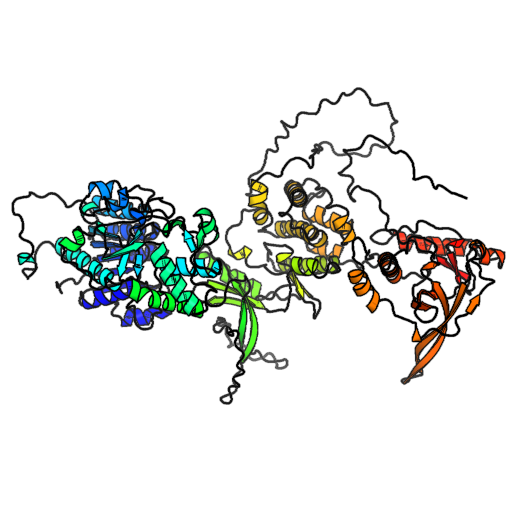 . ASP A 1 890 ? 28.053 -1.671 -41.898 1.00 58.03 890 ASP A N 1
ATOM 6905 C CA . ASP A 1 890 ? 28.019 -0.580 -40.948 1.00 58.03 890 ASP A CA 1
ATOM 6906 C C . ASP A 1 890 ? 26.629 -0.574 -40.315 1.00 58.03 890 ASP A C 1
ATOM 6908 O O . ASP A 1 890 ? 25.747 0.140 -40.785 1.00 58.03 890 ASP A O 1
ATOM 6912 N N . PHE A 1 891 ? 26.406 -1.375 -39.268 1.00 59.31 891 PHE A N 1
ATOM 6913 C CA . PHE A 1 891 ? 25.123 -1.381 -38.560 1.00 59.31 891 PHE A CA 1
ATOM 6914 C C . PHE A 1 891 ? 24.904 -0.052 -37.835 1.00 59.31 891 PHE A C 1
ATOM 6916 O O . PHE A 1 891 ? 25.128 0.080 -36.633 1.00 59.31 891 PHE A O 1
ATOM 6923 N N . ARG A 1 892 ? 24.472 0.961 -38.576 1.00 51.41 892 ARG A N 1
ATOM 6924 C CA . ARG A 1 892 ? 23.819 2.129 -38.019 1.00 51.41 892 ARG A CA 1
ATOM 6925 C C . ARG A 1 892 ? 22.330 1.835 -38.127 1.00 51.41 892 ARG A C 1
ATOM 6927 O O . ARG A 1 892 ? 21.814 1.816 -39.243 1.00 51.41 892 ARG A O 1
ATOM 6934 N N . PRO A 1 893 ? 21.633 1.584 -37.006 1.00 49.25 893 PRO A N 1
ATOM 6935 C CA . PRO A 1 893 ? 20.186 1.740 -37.014 1.00 49.25 893 PRO A CA 1
ATOM 6936 C C . PRO A 1 893 ? 19.903 3.098 -37.650 1.00 49.25 893 PRO A C 1
ATOM 6938 O O . PRO A 1 893 ? 20.631 4.054 -37.352 1.00 49.25 893 PRO A O 1
ATOM 6941 N N . GLU A 1 894 ? 18.914 3.188 -38.537 1.00 40.59 894 GLU A N 1
ATOM 6942 C CA . GLU A 1 894 ? 18.539 4.486 -39.084 1.00 40.59 894 GLU A CA 1
ATOM 6943 C C . GLU A 1 894 ? 18.283 5.435 -37.903 1.00 40.59 894 GLU A C 1
ATOM 6945 O O . GLU A 1 894 ? 17.422 5.201 -37.045 1.00 40.59 894 GLU A O 1
ATOM 6950 N N . GLN A 1 895 ? 19.132 6.455 -37.771 1.00 47.94 895 GLN A N 1
ATOM 6951 C CA . GLN A 1 895 ? 18.911 7.554 -36.844 1.00 47.94 895 GLN A CA 1
ATOM 6952 C C . GLN A 1 895 ? 18.060 8.590 -37.571 1.00 47.94 895 GLN A C 1
ATOM 6954 O O . GLN A 1 895 ? 18.543 9.687 -37.808 1.00 47.94 895 GLN A O 1
ATOM 6959 N N . LEU A 1 896 ? 16.828 8.259 -37.962 1.00 35.38 896 LEU A N 1
ATOM 6960 C CA . LEU A 1 896 ? 15.874 9.270 -38.417 1.00 35.38 896 LEU A CA 1
ATOM 6961 C C . LEU A 1 896 ? 14.415 8.855 -38.134 1.00 35.38 896 LEU A C 1
ATOM 6963 O O . LEU A 1 896 ? 14.092 7.679 -38.301 1.00 35.38 896 LEU A O 1
ATOM 6967 N N . PRO A 1 897 ? 13.536 9.809 -37.761 1.00 36.06 897 PRO A N 1
ATOM 6968 C CA . PRO A 1 897 ? 13.805 11.217 -37.482 1.00 36.06 897 PRO A CA 1
ATOM 6969 C C . PRO A 1 897 ? 14.013 11.477 -35.983 1.00 36.06 897 PRO A C 1
ATOM 6971 O O . PRO A 1 897 ? 13.676 10.684 -35.112 1.00 36.06 897 PRO A O 1
ATOM 6974 N N . THR A 1 898 ? 14.514 12.664 -35.676 1.00 40.16 898 THR A N 1
ATOM 6975 C CA . THR A 1 898 ? 14.390 13.355 -34.382 1.00 40.16 898 THR A CA 1
ATOM 6976 C C . THR A 1 898 ? 12.935 13.574 -33.918 1.00 40.16 898 THR A C 1
ATOM 6978 O O . THR A 1 898 ? 12.711 14.298 -32.956 1.00 40.16 898 THR A O 1
ATOM 6981 N N . GLU A 1 899 ? 11.962 12.963 -34.593 1.00 43.84 899 GLU A N 1
ATOM 6982 C CA . GLU A 1 899 ? 10.519 13.099 -34.433 1.00 43.84 899 GLU A CA 1
ATOM 6983 C C . GLU A 1 899 ? 9.956 11.676 -34.305 1.00 43.84 899 GLU A C 1
ATOM 6985 O O . GLU A 1 899 ? 10.356 10.787 -35.058 1.00 43.84 899 GLU A O 1
ATOM 6990 N N . GLY A 1 900 ? 9.100 11.427 -33.311 1.00 45.09 900 GLY A N 1
ATOM 6991 C CA . GLY A 1 900 ? 8.566 10.090 -33.031 1.00 45.09 900 GLY A CA 1
ATOM 6992 C C . GLY A 1 900 ? 7.828 9.455 -34.221 1.00 45.09 900 GLY A C 1
ATOM 6993 O O . GLY A 1 900 ? 7.481 10.116 -35.197 1.00 45.09 900 GLY A O 1
ATOM 6994 N N . PHE A 1 901 ? 7.531 8.153 -34.128 1.00 48.56 901 PHE A N 1
ATOM 6995 C CA . PHE A 1 901 ? 6.763 7.421 -35.152 1.00 48.56 901 PHE A CA 1
ATOM 6996 C C . PHE A 1 901 ? 5.379 8.022 -35.466 1.00 48.56 901 PHE A C 1
ATOM 6998 O O . PHE A 1 901 ? 4.767 7.667 -36.475 1.00 48.56 901 PHE A O 1
ATOM 7005 N N . ASP A 1 902 ? 4.858 8.910 -34.618 1.00 45.56 902 ASP A N 1
ATOM 7006 C CA . ASP A 1 902 ? 3.743 9.777 -34.950 1.00 45.56 902 ASP A CA 1
ATOM 7007 C C . ASP A 1 902 ? 4.205 11.217 -35.187 1.00 45.56 902 ASP A C 1
ATOM 7009 O O . ASP A 1 902 ? 4.739 11.885 -34.312 1.00 45.56 902 ASP A O 1
ATOM 7013 N N . GLY A 1 903 ? 3.942 11.734 -36.390 1.00 46.78 903 GLY A N 1
ATOM 7014 C CA . GLY A 1 903 ? 4.215 13.124 -36.778 1.00 46.78 903 GLY A CA 1
ATOM 7015 C C . GLY A 1 903 ? 3.370 14.176 -36.038 1.00 46.78 903 GLY A C 1
ATOM 7016 O O . GLY A 1 903 ? 2.946 15.159 -36.643 1.00 46.78 903 GLY A O 1
ATOM 7017 N N . SER A 1 904 ? 3.057 13.973 -34.753 1.00 44.31 904 SER A N 1
ATOM 7018 C CA . SER A 1 904 ? 2.391 14.952 -33.889 1.00 44.31 904 SER A CA 1
ATOM 7019 C C . SER A 1 904 ? 3.281 16.141 -33.520 1.00 44.31 904 SER A C 1
ATOM 7021 O O . SER A 1 904 ? 2.740 17.149 -33.079 1.00 44.31 904 SER A O 1
ATOM 7023 N N . ASP A 1 905 ? 4.594 16.064 -33.767 1.00 40.12 905 ASP A N 1
ATOM 7024 C CA . ASP A 1 905 ? 5.554 17.163 -33.556 1.00 40.12 905 ASP A CA 1
ATOM 7025 C C . ASP A 1 905 ? 5.674 18.135 -34.749 1.00 40.12 905 ASP A C 1
ATOM 7027 O O . ASP A 1 905 ? 6.515 19.037 -34.761 1.00 40.12 905 ASP A O 1
ATOM 7031 N N . LEU A 1 906 ? 4.788 18.028 -35.748 1.00 35.56 906 LEU A N 1
ATOM 7032 C CA . LEU A 1 906 ? 4.722 18.959 -36.883 1.00 35.56 906 LEU A CA 1
ATOM 7033 C C . LEU A 1 906 ? 4.118 20.329 -36.505 1.00 35.56 906 LEU A C 1
ATOM 7035 O O . LEU A 1 906 ? 3.193 20.813 -37.163 1.00 35.56 906 LEU A O 1
ATOM 7039 N N . SER A 1 907 ? 4.635 20.980 -35.460 1.00 37.59 907 SER A N 1
ATOM 7040 C CA . SER A 1 907 ? 4.363 22.400 -35.197 1.00 37.59 907 SER A CA 1
ATOM 7041 C C . SER A 1 907 ? 5.572 23.246 -34.795 1.00 37.59 907 SER A C 1
ATOM 7043 O O . SER A 1 907 ? 5.399 24.440 -34.579 1.00 37.59 907 SER A O 1
ATOM 7045 N N . HIS A 1 908 ? 6.802 22.721 -34.789 1.00 33.94 908 HIS A N 1
ATOM 7046 C CA . HIS A 1 908 ? 7.987 23.576 -34.653 1.00 33.94 908 HIS A CA 1
ATOM 7047 C C . HIS A 1 908 ? 9.145 23.131 -35.547 1.00 33.94 908 HIS A C 1
ATOM 7049 O O . HIS A 1 908 ? 10.063 22.461 -35.089 1.00 33.94 908 HIS A O 1
ATOM 7055 N N . ARG A 1 909 ? 9.132 23.593 -36.808 1.00 30.38 909 ARG A N 1
ATOM 7056 C CA . ARG A 1 909 ? 10.288 24.197 -37.513 1.00 30.38 909 ARG A CA 1
ATOM 7057 C C . ARG A 1 909 ? 9.953 24.493 -38.976 1.00 30.38 909 ARG A C 1
ATOM 7059 O O . ARG A 1 909 ? 10.334 23.781 -39.897 1.00 30.38 909 ARG A O 1
ATOM 7066 N N . GLY A 1 910 ? 9.376 25.668 -39.202 1.00 33.53 910 GLY A N 1
ATOM 7067 C CA . GLY A 1 910 ? 9.833 26.464 -40.332 1.00 33.53 910 GLY A CA 1
ATOM 7068 C C . GLY A 1 910 ? 11.233 26.981 -40.003 1.00 33.53 910 GLY A C 1
ATOM 7069 O O . GLY A 1 910 ? 11.346 27.943 -39.250 1.00 33.53 910 GLY A O 1
ATOM 7070 N N . ARG A 1 911 ? 12.279 26.298 -40.493 1.00 28.91 911 ARG A N 1
ATOM 7071 C CA . ARG A 1 911 ? 13.562 26.848 -40.995 1.00 28.91 911 ARG A CA 1
ATOM 7072 C C . ARG A 1 911 ? 14.664 25.777 -41.024 1.00 28.91 911 ARG A C 1
ATOM 7074 O O . ARG A 1 911 ? 15.041 25.212 -40.004 1.00 28.91 911 ARG A O 1
ATOM 7081 N N . SER A 1 912 ? 15.247 25.642 -42.216 1.00 27.86 912 SER A N 1
ATOM 7082 C CA . SER A 1 912 ? 16.537 25.017 -42.533 1.00 27.86 912 SER A CA 1
ATOM 7083 C C . SER A 1 912 ? 16.593 23.497 -42.718 1.00 27.86 912 SER A C 1
ATOM 7085 O O . SER A 1 912 ? 17.350 22.788 -42.060 1.00 27.86 912 SER A O 1
ATOM 7087 N N . ALA A 1 913 ? 15.948 23.024 -43.786 1.00 33.06 913 ALA A N 1
ATOM 7088 C CA . ALA A 1 913 ? 16.621 22.083 -44.677 1.00 33.06 913 ALA A CA 1
ATOM 7089 C C . ALA A 1 913 ? 17.836 22.797 -45.306 1.00 33.06 913 ALA A C 1
ATOM 7091 O O . ALA A 1 913 ? 17.744 23.393 -46.376 1.00 33.06 913 ALA A O 1
ATOM 7092 N N . THR A 1 914 ? 18.981 22.798 -44.620 1.00 28.27 914 THR A N 1
ATOM 7093 C CA . THR A 1 914 ? 20.255 23.233 -45.210 1.00 28.27 914 THR A CA 1
ATOM 7094 C C . THR A 1 914 ? 21.339 22.196 -44.967 1.00 28.27 914 THR A C 1
ATOM 7096 O O . THR A 1 914 ? 21.933 22.145 -43.895 1.00 28.27 914 THR A O 1
ATOM 7099 N N . ARG A 1 915 ? 21.628 21.487 -46.062 1.00 24.53 915 ARG A N 1
ATOM 7100 C CA . ARG A 1 915 ? 22.846 20.748 -46.427 1.00 24.53 915 ARG A CA 1
ATOM 7101 C C . ARG A 1 915 ? 23.104 19.379 -45.767 1.00 24.53 915 ARG A C 1
ATOM 7103 O O . ARG A 1 915 ? 23.146 19.282 -44.545 1.00 24.53 915 ARG A O 1
ATOM 7110 N N . PRO A 1 916 ? 23.402 18.338 -46.577 1.00 27.53 916 PRO A N 1
ATOM 7111 C CA . PRO A 1 916 ? 24.059 17.135 -46.075 1.00 27.53 916 PRO A CA 1
ATOM 7112 C C . PRO A 1 916 ? 25.471 17.494 -45.572 1.00 27.53 916 PRO A C 1
ATOM 7114 O O . PRO A 1 916 ? 26.070 18.453 -46.079 1.00 27.53 916 PRO A O 1
ATOM 7117 N N . PRO A 1 917 ? 26.040 16.755 -44.601 1.00 26.58 917 PRO A N 1
ATOM 7118 C CA . PRO A 1 917 ? 27.426 16.953 -44.216 1.00 26.58 917 PRO A CA 1
ATOM 7119 C C . PRO A 1 917 ? 28.306 16.653 -45.430 1.00 26.58 917 PRO A C 1
ATOM 7121 O O . PRO A 1 917 ? 28.323 15.541 -45.956 1.00 26.58 917 PRO A O 1
ATOM 7124 N N . ASN A 1 918 ? 29.012 17.683 -45.892 1.00 25.39 918 ASN A N 1
ATOM 7125 C CA . ASN A 1 918 ? 30.050 17.561 -46.899 1.00 25.39 918 ASN A CA 1
ATOM 7126 C C . ASN A 1 918 ? 31.034 16.469 -46.466 1.00 25.39 918 ASN A C 1
ATOM 7128 O O . ASN A 1 918 ? 31.710 16.602 -45.445 1.00 25.39 918 ASN A O 1
ATOM 7132 N N . ASN A 1 919 ? 31.154 15.435 -47.296 1.00 32.31 919 ASN A N 1
ATOM 7133 C CA . ASN A 1 919 ? 32.377 14.661 -47.415 1.00 32.31 919 ASN A CA 1
ATOM 7134 C C . ASN A 1 919 ? 33.507 15.634 -47.770 1.00 32.31 919 ASN A C 1
ATOM 7136 O O . ASN A 1 919 ? 33.700 15.978 -48.935 1.00 32.31 919 ASN A O 1
ATOM 7140 N N . SER A 1 920 ? 34.270 16.081 -46.776 1.00 26.20 920 SER A N 1
ATOM 7141 C CA . SER A 1 920 ? 35.619 16.565 -47.028 1.00 26.20 920 SER A CA 1
ATOM 7142 C C . SER A 1 920 ? 36.507 15.350 -47.275 1.00 26.20 920 SER A C 1
ATOM 7144 O O . SER A 1 920 ? 37.129 14.785 -46.379 1.00 26.20 920 SER A O 1
ATOM 7146 N N . VAL A 1 921 ? 36.561 14.957 -48.545 1.00 33.34 921 VAL A N 1
ATOM 7147 C CA . VAL A 1 921 ? 37.750 14.332 -49.116 1.00 33.34 921 VAL A CA 1
ATOM 7148 C C . VAL A 1 921 ? 38.903 15.308 -48.863 1.00 33.34 921 VAL A C 1
ATOM 7150 O O . VAL A 1 921 ? 38.971 16.367 -49.485 1.00 33.34 921 VAL A O 1
ATOM 7153 N N . ARG A 1 922 ? 39.779 14.999 -47.906 1.00 28.78 922 ARG A N 1
ATOM 7154 C CA . ARG A 1 922 ? 41.160 15.484 -47.948 1.00 28.78 922 ARG A CA 1
ATOM 7155 C C . ARG A 1 922 ? 41.979 14.389 -48.617 1.00 28.78 922 ARG A C 1
ATOM 7157 O O . ARG A 1 922 ? 41.901 13.235 -48.196 1.00 28.78 922 ARG A O 1
ATOM 7164 N N . GLY A 1 923 ? 42.661 14.775 -49.695 1.00 31.91 923 GLY A N 1
ATOM 7165 C CA . GLY A 1 923 ? 43.724 13.981 -50.305 1.00 31.91 923 GLY A CA 1
ATOM 7166 C C . GLY A 1 923 ? 44.928 13.819 -49.392 1.00 31.91 923 GLY A C 1
ATOM 7167 O O . GLY A 1 923 ? 44.967 14.482 -48.326 1.00 31.91 923 GLY A O 1
#

Foldseek 3Di:
DPLPDQWEEEEEDCLAQLNVQLVLVVCVSHVNYAYEYEDADPVCPVLSVVSPHPHYHHDDLVPLQVLLCSLLRGQEYAPPHDLQPLSSLVSSLNSLLNNQNQHAYEYEHALQLVWDQQFQDDDPVCVVDAAELQPLVSLVPRDCPGGSNVNVVVQLVSVVVPSYNYAYEHAYAEFFDRPGGPPRQNDATDPLLLQVQLCLQVLHGEATDPLQAKEFYAYSNLVSVLVVLLVVVRVVVVDPDDDPDDVCVVDDPPPPDPDDPDRSSSRYFYDGAGMDRLVRLSLLLLVLCVVVVSHVHSDYHYDHPVVSCVRPVVSSSSGTHRGYDRVVSVVSVRHGDDRCRSVRSSVSSVSSVVVVVVVPDDDDQKAKWKFKDQDDDDDDDDDDDDPPDDPDDPASPDTHDDDPDDDPDDDDDDDDDGIDIAIKIKGWADAPDPVLVVVLQVVVVLQQPDDDQAAWHFVHWHQDPNIIITITHDDPWDQLLVCCVVAVPPPLLVLLLSNLVVLLSCVVSVFDQFQDASRQWIFDVVVTGIYRGSRRRRSRHPDADALVRDPPPPPPPPVPPPPDCPDPPDDDDDDDDDDDDDDDDDDLDPDDLPDFDDPVCLVCVSNQLGHDDQLSSLLNSLQRSVCSQQSDHLNHDSLSVQQVVCLSVLHHRFDPADSSLLSPCDPLSNVSSNQSSQRPHPDRDGSVVVSVSSVPDDLQEAHACPPPDLVSLCVVQDVLFDEQAVFKDDWDWACPAPVVVVNDTWIKIKGWDFDFDDDDPDTDTDIDIFIKTWAWLVNQPDPQPVDSRSVSRVSRRQQSDDDQQAWHFRHWYAPDPNPIITTITGDAVCHFLVSNCVVPVPQDVVQQVVSVVVVQVSQCSHRLRWDQPDDDSNQWGHHPVGRIHGHSRPGDRPCDDSGDPDPSVPPDDPDDPDDDPDPPPDD

Organism: NCBI:txid1314781

Secondary structure (DSSP, 8-state):
--TT--SEEEEE-TTSTTHHHHHHHHHHH-TTSEEEEEES-GGGHHHHHHTT-SEEEE--TT-HHHHHHHHHH-SEEEE-S-SS-HHHHHHHHHHHHHH-S--EEEEE--GGGG----TT---HHHHHS-EETT-HHHHHTS-TTSTTHHHHHHHHHHHHHTSSEEEEEE--EEES-----TTSPPPP-SHHHHHHHHHHHHTS-EEETTS--EEEEEEHHHHHHHHHHHHHHHHHHHS-S---SSGGGTS---TT---PPPPGGGGEEE---EEEEHHHHHHHHHHHHHHTTSSS--PPEEE-HHHHHHH-TTGGGGSS-B-EE-HHHHHTT---S---HHHHHHHHHHHHHHHHHTT-S---S-EEEEEEEEPPPPS---SS--SS----------EE---SS--------S----EEEEEEEEEEE--S-HHHHHHHHHHHHHHHT---TTBPPEEEEEEETTEEEEEEE----EEHHHHHHH-TTS-HHHHHHHHHHHHHHHHHTT---S--SGGGEEEEETTEEEEE---SSGGGS-----TTTS-------TTSS------TT------------PPS--------TTSPPPHHHHHHHHHHT--SSHHHHHHHHHHHHHHHHHS--TTTSHHHHHHHHHHHTT--PPP--HHHHHTT--HHHHHHHHHHTTTTSSSPPPHHHHHHHHTS--TTB----SS--HHHHHHHHTTTS-B-GGGEEEEEEESS-TTGGGT--EEEEEEEEEEEEEETTEEEEEEEEEEEEEEEGGGSSSTT--SHHHHHHHHHHHTT---TTBPPP-EEEEETTTTEEEEEEE--TTEEHHHHHHH-TTS-HHHHHHHHHHHHHHHHTSBSPEE-S---GGGEEE-TTS-EEE-----EE----SS-SSGGGTTS--S----PPP-----

pLDDT: mean 73.82, std 22.73, range [21.69, 98.0]

InterPro domains:
  IPR000719 Protein kinase domain [PS50011] (396-806)
  IPR001245 Serine-threonine/tyrosine-protein kinase, catalytic domain [PF07714] (434-536)
  IPR001245 Serine-threonine/tyrosine-protein kinase, catalytic domain [PF07714] (789-890)
  IPR001509 NAD-dependent epimerase/dehydratase [PF01370] (12-238)
  IPR011009 Protein kinase-like domain superfamily [SSF56112] (433-683)
  IPR011009 Protein kinase-like domain superfamily [SSF56112] (770-891)
  IPR036291 NAD(P)-binding domain superfamily [SSF51735] (7-352)
  IPR051783 NAD(P)-dependent oxidoreductase-like [PTHR48079] (8-350)

Sequence (923 aa):
MPKSFSGTIFFLGPTGYLGGGLLKRLIVTYPKARFVTLVRSESVIALVKAAGVHEVIQGTHKDLETIKKAASEADLIINAADADDASLVSALLAGAKAGGKRPVFVHTSGTGVVGDKAQGKLDANFLAHPFDDTNEEAVKNIPADALHRNVDLLVFAADTEGYVDAWILSPPTVYGAPSGIAGVPPRNSIQIPMIIAMALKMGQAVVVGEGTATWDNVHVQDLVEAYILVIAKAVSSHHGNGSKGFFTKLFKRDANSGSKSVSSYAKFHNVASDRHAWSDLVAIIAQSLHARGVIPTSDVKSITLAEANTVHPWAFAVANNALVLPSRLQALGWTPSHTNWKKDVDADVERVLNSLASVARPPQDRVILWYRLLSAPSRSLQPQRLSLLSRERVMISNVIVPSMSETRTTFFGLKRSLWTIQRVCAERLELPSDSDRDALLSRIRTLMDLRHPHLQTIFGISTLHLETFLVTHYVKVQPLPHVLRQDPLVDRRAVVLKAAKGLRYLHEHGVTHGNIRAANVYISRSPPRVILAGFGAPCVAGEFAPFSALPLWAEVDARNAEPDPASDSDIPDEPKWNRHVVPRSRRRVVITTDKPVSSDIVQSADLLLRSTDFRGDVFAFGCFIVEAFTGLAPYENQSALLILRLALNKLRPPHPGRAAEVLGLDALHWKMCLACWGIDRDEPIAIGNLVDTLGTPRDDIIICPVDWDTDSLACWTKPRVPDLDRRIHGVQKLKRGRDIEKRIYELRGTLLLKRLELRGCRIRLRTVSRAIKLIPVRFHRRDSLRGPHDRLAEMMIWCQLQHPHILPLLGTCYYREGRMPAFVVPWMGGGTCTDYVTEHPDADRISLASNVADALEYLHTRAPVIVHGDVRAYSVVVSDDGVACLANFDFRPEQLPTEGFDGSDLSHRGRSATRPPNNSVRG

Radius of gyration: 40.32 Å; chains: 1; bounding box: 86×83×127 Å